Protein 3IHV (pdb70)

B-factor: mean 11.53, std 7.57, range [2.32, 53.52]

Solvent-accessible surface area: 40915 Å² total

CATH classification: 1.25.40.890 (+1 more: 1.25.40.900)

Nearest PDB structures (foldseek):
  3ihv-assembly2_B  TM=1.002E+00  e=3.965E-86  Bacteroides thetaiotaomicron VPI-5482
  3jq1-assembly2_B  TM=8.129E-01  e=2.133E-18  Phocaeicola vulgatus ATCC 8482
  3jq1-assembly1_A  TM=7.916E-01  e=1.476E-18  Phocaeicola vulgatus ATCC 8482
  3otn-assembly1_A  TM=7.606E-01  e=2.813E-18  Parabacteroides distasonis ATCC 8503
  3hdx-assembly1_A  TM=7.611E-01  e=1.293E-12  Bacteroides thetaiotaomicron VPI-5482

Radius of gyration: 31.62 Å; Cα contacts (8 Å, |Δi|>4): 2014; chains: 2; bounding box: 72×89×75 Å

Secondary structure (DSSP, 8-state):
-GGGS-HHHHHT---HHHHHHHHHHHHHGGGS----STTTTGGG-SSSSEEESSSS--GGGTTTTT---TT-HHHHHHHHHHHHHHHHHHHHHHHHHHHGGGS-HHHHHHHHHHHHHHHHHH--HHHHHHHHSS---------S-GGG--PPPHHHHHHHHHHHHHHHHHHPPPTTT--SSS--TTS--HHHHHHHHHHHHHHHHSTTT--TTHHHHHHHHHHHHHHTTS----S-HHHHHHHHHTT---TTTEEEEE----S---SSS---B-TTTTTS--B--BTTTB--B---EEE-HHHHHHHHTSTT-THHHHHEESEEE-SS-EEETT--TT--HHHHHHHHH-TTSSHHHHTT-EE-TT-HHHH--S-----SS-B---EEEEEHHHHHHHHHHHHHHHHTS--HHHHHHHHHHHHHHTT--S--TTTSPPTT--HHHHHHHHHHHHHHHHTTSS-HHHHHHHTT-HHHHHHHHHHHHHHH--SSS----THHHH--TTTTTSPPPPTT----TT--PPTT-/-GGGS-HHHHHT---HHHHHHHHHHHHHGGGS----STTTTGGG-SSSSEEESSSS--GGGTTTTT---TT-HHHHHHHHHHHHHHHHHHHHHHHHHHHGGGS-HHHHHHHHHHHHHHHHHH--HHHHHHHHSSB--------S-GGG--PBPHHHHHHHHHHHHHHHHHHPPPTTT--SSS--TTS--HHHHHHHHHHHHHHHHSTTT--TTHHHHHHHHHHHHHHTTS----S-HHHHHHHHHTT---TTTEEEEE----S---SSS---B-TTTTTS--B--BTTTB--B---EEE-HHHHHHHHTSTT-THHHHHEESEEE-SS-EEETT--TT--HHHHHHHHH-TTSSHHHHTT-EE-TT-HHHH--S-----SS-B---EEEEEHHHHHHHHHHHHHHHHTS--HHHHHHHHHHHHHHTT--S-TTTTSPPTT--HHHHHHHHHHHHHHHHTTSS-HHHHHHHHT-HHHHHHHHHHHHHHH--SSS--S-THHHH--TTTTTSPPPPS-----TT--PPTT-

Organism: Bacteroides thetaiotaomicron (strain ATCC 29148 / DSM 2079 / JCM 5827 / CCUG 10774 / NCTC 10582 / VPI-5482 / E50) (NCBI:txid226186)

Sequence (1058 aa):
GEETRTEVEKKNYNNAEEAKDDVLLGVYRTNTLDAYGYYLSILFNLGTDISQVEGSGNENNFRIIPTNSFPTTQSSEVQQQTWAALYTGIYRANDFLERISSNKKIGSYTTTDKKLATLYIAEARALRGFYFELVRRFGNVVLTSTQSSNQNPATYVVQSAPEKVYEYIEDDDLLYACDILPYATDDQYRESNDYRFSKGAALGLLTKVYATWAGYPVKDESKWEAAAKTARRILVESGKHGLLKDYEQLWKNTCNGTWDPTESLIEIISFYSPTVSGNSDPVGRIGKWNGVKTTAIAGVRGSCAANVKVVHTFVLDWREDVSDIRRDLSIANYQYTDTKKSLWVAGASDTDESAAEKDADPTKAQKNKQNYTPAKWDIQKYVTTNSFINNDKSNVNWYFLRYADVLLLYAEALNEWKHGPDAEAYNAINAVRRRGYGNPSNTSACDLPQGLDETSFREAVVRKERSYELSFEGHRRQDLIRWGIYYKTVQATAKELGYWWEGTGSPNYSVATYTEEGKHELFPIPQRDDLCIQFNQNPKKWGEETRTEVEKKNYNNAEEAKDDVLLGVYRTNTLDAYGYYLSILFNLGTDISQVEGSGNENFRIIPTNSFPTTQSSEVQQQTWAALYTGIYRANDFLERISNKKIGSYTTTDKKLATLYIAEARALRGFYFELVRRFGNVVLTSTQSSNQNPATYVQSAPEKVYEYIEDDDLLYACDILPYATDDQYRESNDYRFSKGAALGLLTKVYATWAGYPVKDESKWEAAAKTARRILVESGKKHGLLKDYEQLWKNTCNGTWDPTESLIEIISFYSPTVSGNSDPVGRIGKWNGVKTTAIAGVRGSCAANVKVVHTFVLDWREDVVSDIRRDLSIANYQYTDTKKSLWVAGASDTDESAAEKDADPTKAQKNKQNYTPAKWDIQKYVTTNSFINNDKSNVNWYFLRYADVLLLYAEALNEWKHGPDAEAYNAINAVRRRGYGNPSSNTSSACDLLPQGLDETSFREAVVRKERSYELSFEGHRRQDLIRWGIYYKTVQATAKELGYWWEGTGSSPNYSVATYTEEGKHELFPIPQRDDLCIQFNQNPKW

InterPro domains:
  IPR011990 Tetratricopeptide-like helical domain superfamily [SSF48452] (19-557)
  IPR012944 RagB/SusD domain [PF07980] (338-557)
  IPR033985 SusD-like, N-terminal [PF14322] (65-228)

Structure (mmCIF, N/CA/C/O backbone):
data_3IHV
#
_entry.id   3IHV
#
_cell.length_a   62.908
_cell.length_b   72.318
_cell.length_c   131.629
_cell.angle_alpha   90.000
_cell.angle_beta   97.310
_cell.angle_gamma   90.000
#
_symmetry.space_group_name_H-M   'P 1 21 1'
#
loop_
_entity.id
_entity.type
_entity.pdbx_description
1 polymer 'SusD homolog'
2 non-polymer 'CHLORIDE ION'
3 non-polymer 'SODIUM ION'
4 non-polymer 1,2-ETHANEDIOL
5 water water
#
loop_
_atom_site.group_PDB
_atom_site.id
_atom_site.type_symbol
_atom_site.label_atom_id
_atom_site.label_alt_id
_atom_site.label_comp_id
_atom_site.label_asym_id
_atom_site.label_entity_id
_atom_site.label_seq_id
_atom_site.pdbx_PDB_ins_code
_atom_site.Cartn_x
_atom_site.Cartn_y
_atom_site.Cartn_z
_atom_site.occupancy
_atom_site.B_iso_or_equiv
_atom_site.auth_seq_id
_atom_site.auth_comp_id
_atom_site.auth_asym_id
_atom_site.auth_atom_id
_atom_site.pdbx_PDB_model_num
ATOM 1 N N . GLY A 1 1 ? 68.668 -8.043 51.501 1.00 36.35 0 GLY A N 1
ATOM 2 C CA . GLY A 1 1 ? 68.517 -6.752 52.246 1.00 36.21 0 GLY A CA 1
ATOM 3 C C . GLY A 1 1 ? 68.906 -6.921 53.705 1.00 36.30 0 GLY A C 1
ATOM 4 O O . GLY A 1 1 ? 69.634 -7.870 54.060 1.00 35.80 0 GLY A O 1
ATOM 5 N N . GLU A 1 2 ? 68.405 -6.017 54.556 1.00 36.35 24 GLU A N 1
ATOM 6 C CA . GLU A 1 2 ? 68.732 -6.023 55.999 1.00 36.45 24 GLU A CA 1
ATOM 7 C C . GLU A 1 2 ? 68.259 -7.278 56.730 1.00 36.52 24 GLU A C 1
ATOM 8 O O . GLU A 1 2 ? 68.784 -7.621 57.796 1.00 35.69 24 GLU A O 1
ATOM 14 N N . GLU A 1 3 ? 67.259 -7.950 56.156 1.00 36.51 25 GLU A N 1
ATOM 15 C CA . GLU A 1 3 ? 66.786 -9.237 56.674 1.00 36.70 25 GLU A CA 1
ATOM 16 C C . GLU A 1 3 ? 67.885 -10.329 56.738 1.00 37.19 25 GLU A C 1
ATOM 17 O O . GLU A 1 3 ? 67.712 -11.303 57.460 1.00 37.64 25 GLU A O 1
ATOM 23 N N . THR A 1 4 ? 68.987 -10.179 55.994 1.00 37.75 26 THR A N 1
ATOM 24 C CA . THR A 1 4 ? 70.087 -11.170 56.017 1.00 38.36 26 THR A CA 1
ATOM 25 C C . THR A 1 4 ? 71.289 -10.749 56.913 1.00 38.63 26 THR A C 1
ATOM 26 O O . THR A 1 4 ? 72.202 -11.557 57.138 1.00 38.96 26 THR A O 1
ATOM 30 N N . ARG A 1 5 ? 71.285 -9.506 57.419 1.00 38.88 27 ARG A N 1
ATOM 31 C CA . ARG A 1 5 ? 72.351 -9.002 58.302 1.00 39.03 27 ARG A CA 1
ATOM 32 C C . ARG A 1 5 ? 72.120 -9.482 59.747 1.00 39.24 27 ARG A C 1
ATOM 33 O O . ARG A 1 5 ? 70.977 -9.692 60.162 1.00 39.45 27 ARG A O 1
ATOM 35 N N . THR A 1 6 ? 73.198 -9.651 60.510 1.00 39.38 28 THR A N 1
ATOM 36 C CA . THR A 1 6 ? 73.096 -10.116 61.897 1.00 39.59 28 THR A CA 1
ATOM 37 C C . THR A 1 6 ? 72.723 -8.961 62.846 1.00 39.99 28 THR A C 1
ATOM 38 O O . THR A 1 6 ? 72.665 -7.785 62.436 1.00 40.08 28 THR A O 1
ATOM 42 N N . GLU A 1 7 ? 72.458 -9.317 64.107 1.00 40.14 29 GLU A N 1
ATOM 43 C CA . GLU A 1 7 ? 72.151 -8.349 65.161 1.00 40.10 29 GLU A CA 1
ATOM 44 C C . GLU A 1 7 ? 73.349 -7.409 65.371 1.00 39.88 29 GLU A C 1
ATOM 45 O O . GLU A 1 7 ? 73.168 -6.189 65.503 1.00 40.06 29 GLU A O 1
ATOM 47 N N . VAL A 1 8 ? 74.560 -7.978 65.375 1.00 39.53 30 VAL A N 1
ATOM 48 C CA . VAL A 1 8 ? 75.803 -7.209 65.571 1.00 39.28 30 VAL A CA 1
ATOM 49 C C . VAL A 1 8 ? 76.069 -6.220 64.422 1.00 39.04 30 VAL A C 1
ATOM 50 O O . VAL A 1 8 ? 76.413 -5.058 64.664 1.00 39.25 30 VAL A O 1
ATOM 54 N N . GLU A 1 9 ? 75.911 -6.689 63.186 1.00 38.47 31 GLU A N 1
ATOM 55 C CA . GLU A 1 9 ? 76.095 -5.855 61.985 1.00 38.25 31 GLU A CA 1
ATOM 56 C C . GLU A 1 9 ? 75.157 -4.639 61.988 1.00 37.20 31 GLU A C 1
ATOM 57 O O . GLU A 1 9 ? 75.582 -3.520 61.692 1.00 36.73 31 GLU A O 1
ATOM 63 N N . LYS A 1 10 ? 73.887 -4.874 62.323 1.00 36.22 32 LYS A N 1
ATOM 64 C CA . LYS A 1 10 ? 72.882 -3.803 62.385 1.00 35.53 32 LYS A CA 1
ATOM 65 C C . LYS A 1 10 ? 73.129 -2.763 63.491 1.00 34.91 32 LYS A C 1
ATOM 66 O O . LYS A 1 10 ? 72.906 -1.558 63.279 1.00 34.49 32 LYS A O 1
ATOM 72 N N . LYS A 1 11 ? 73.573 -3.224 64.667 1.00 33.89 33 LYS A N 1
ATOM 73 C CA . LYS A 1 11 ? 73.866 -2.324 65.798 1.00 32.92 33 LYS A CA 1
ATOM 74 C C . LYS A 1 11 ? 75.086 -1.418 65.523 1.00 32.20 33 LYS A C 1
ATOM 75 O O . LYS A 1 11 ? 75.235 -0.363 66.165 1.00 32.63 33 LYS A O 1
ATOM 77 N N . ASN A 1 12 ? 75.940 -1.830 64.575 1.00 30.50 34 ASN A N 1
ATOM 78 C CA . ASN A 1 12 ? 77.132 -1.075 64.174 1.00 29.45 34 ASN A CA 1
ATOM 79 C C . ASN A 1 12 ? 76.876 -0.077 63.037 1.00 27.39 34 ASN A C 1
ATOM 80 O O . ASN A 1 12 ? 77.823 0.519 62.546 1.00 27.57 34 ASN A O 1
ATOM 85 N N . TYR A 1 13 ? 75.618 0.128 62.627 1.00 24.92 35 TYR A N 1
ATOM 86 C CA . TYR A 1 13 ? 75.320 0.985 61.498 1.00 22.59 35 TYR A CA 1
ATOM 87 C C . TYR A 1 13 ? 74.258 2.026 61.928 1.00 20.42 35 TYR A C 1
ATOM 88 O O . TYR A 1 13 ? 73.836 2.068 63.097 1.00 20.48 35 TYR A O 1
ATOM 105 N N . ASN A 1 15 ? 74.597 5.246 62.348 1.00 13.70 37 ASN A N 1
ATOM 106 C CA . ASN A 1 15 ? 75.163 6.159 63.344 1.00 13.29 37 ASN A CA 1
ATOM 107 C C . ASN A 1 15 ? 74.942 7.635 63.037 1.00 11.95 37 ASN A C 1
ATOM 108 O O . ASN A 1 15 ? 75.266 8.506 63.870 1.00 11.64 37 ASN A O 1
ATOM 113 N N . ASN A 1 16 ? 74.441 7.918 61.839 1.00 10.04 38 ASN A N 1
ATOM 114 C CA . ASN A 1 16 ? 74.095 9.269 61.440 1.00 9.92 38 ASN A CA 1
ATOM 115 C C . ASN A 1 16 ? 73.022 9.188 60.363 1.00 8.65 38 ASN A C 1
ATOM 116 O O . ASN A 1 16 ? 72.648 8.096 59.945 1.00 8.60 38 ASN A O 1
ATOM 121 N N . ALA A 1 17 ? 72.517 10.336 59.926 1.00 8.38 39 ALA A N 1
ATOM 122 C CA . ALA A 1 17 ? 71.443 10.345 58.932 1.00 9.02 39 ALA A CA 1
ATOM 123 C C . ALA A 1 17 ? 71.876 9.756 57.593 1.00 8.90 39 ALA A C 1
ATOM 124 O O . ALA A 1 17 ? 71.075 9.126 56.896 1.00 9.35 39 ALA A O 1
ATOM 126 N N . GLU A 1 18 ? 73.125 9.972 57.207 1.00 9.49 40 GLU A N 1
ATOM 127 C CA . GLU A 1 18 ? 73.604 9.426 55.921 1.00 11.37 40 GLU A CA 1
ATOM 128 C C . GLU A 1 18 ? 73.557 7.880 55.929 1.00 10.50 40 GLU A C 1
ATOM 129 O O . GLU A 1 18 ? 73.120 7.272 54.965 1.00 10.57 40 GLU A O 1
ATOM 135 N N . GLU A 1 19 ? 73.962 7.266 57.036 1.00 10.79 41 GLU A N 1
ATOM 136 C CA . GLU A 1 19 ? 73.894 5.806 57.175 1.00 10.70 41 GLU A CA 1
ATOM 137 C C . GLU A 1 19 ? 72.454 5.343 57.233 1.00 9.90 41 GLU A C 1
ATOM 138 O O . GLU A 1 19 ? 72.108 4.321 56.639 1.00 9.95 41 GLU A O 1
ATOM 144 N N . ALA A 1 20 ? 71.604 6.098 57.929 1.00 9.42 42 ALA A N 1
ATOM 145 C CA . ALA A 1 20 ? 70.189 5.765 58.019 1.00 8.89 42 ALA A CA 1
ATOM 146 C C . ALA A 1 20 ? 69.560 5.796 56.631 1.00 9.01 42 ALA A C 1
ATOM 147 O O . ALA A 1 20 ? 68.706 4.947 56.295 1.00 9.79 42 ALA A O 1
ATOM 149 N N . LYS A 1 21 ? 69.969 6.788 55.833 1.00 8.56 43 LYS A N 1
ATOM 150 C CA . LYS A 1 21 ? 69.439 6.969 54.506 1.00 8.85 43 LYS A CA 1
ATOM 151 C C . LYS A 1 21 ? 69.708 5.710 53.666 1.00 8.33 43 LYS A C 1
ATOM 152 O O . LYS A 1 21 ? 68.846 5.252 52.936 1.00 7.12 43 LYS A O 1
ATOM 158 N N . ASP A 1 22 ? 70.918 5.190 53.760 1.00 9.40 44 ASP A N 1
ATOM 159 C CA A ASP A 1 22 ? 71.314 3.984 53.017 0.50 10.14 44 ASP A CA 1
ATOM 160 C CA B ASP A 1 22 ? 71.264 3.988 52.993 0.50 10.22 44 ASP A CA 1
ATOM 161 C C . ASP A 1 22 ? 70.348 2.829 53.324 1.00 9.64 44 ASP A C 1
ATOM 162 O O . ASP A 1 22 ? 69.894 2.115 52.409 1.00 10.53 44 ASP A O 1
ATOM 171 N N . VAL A 1 23 ? 70.012 2.649 54.608 1.00 8.26 45 VAL A N 1
ATOM 172 C CA . VAL A 1 23 ? 69.092 1.555 55.026 1.00 7.56 45 VAL A CA 1
ATOM 173 C C . VAL A 1 23 ? 67.679 1.842 54.523 1.00 7.62 45 VAL A C 1
ATOM 174 O O . VAL A 1 23 ? 66.970 0.949 54.028 1.00 8.54 45 VAL A O 1
ATOM 178 N N . LEU A 1 24 ? 67.267 3.109 54.577 1.00 7.27 46 LEU A N 1
ATOM 179 C CA . LEU A 1 24 ? 65.952 3.504 54.045 1.00 5.70 46 LEU A CA 1
ATOM 180 C C . LEU A 1 24 ? 65.812 3.190 52.561 1.00 6.18 46 LEU A C 1
ATOM 181 O O . LEU A 1 24 ? 64.794 2.705 52.106 1.00 7.70 46 LEU A O 1
ATOM 186 N N . LEU A 1 25 ? 66.846 3.473 51.788 1.00 7.06 47 LEU A N 1
ATOM 187 C CA . LEU A 1 25 ? 66.825 3.181 50.374 1.00 6.70 47 LEU A CA 1
ATOM 188 C C . LEU A 1 25 ? 66.654 1.677 50.114 1.00 6.65 47 LEU A C 1
ATOM 189 O O . LEU A 1 25 ? 66.089 1.301 49.095 1.00 6.50 47 LEU A O 1
ATOM 194 N N . GLY A 1 26 ? 67.111 0.834 51.036 1.00 7.52 48 GLY A N 1
ATOM 195 C CA . GLY A 1 26 ? 66.880 -0.602 50.933 1.00 7.45 48 GLY A CA 1
ATOM 196 C C . GLY A 1 26 ? 65.409 -0.994 51.088 1.00 7.82 48 GLY A C 1
ATOM 197 O O . GLY A 1 26 ? 64.950 -2.021 50.534 1.00 7.65 48 GLY A O 1
ATOM 198 N N . VAL A 1 27 ? 64.644 -0.202 51.849 1.00 7.37 49 VAL A N 1
ATOM 199 C CA . VAL A 1 27 ? 63.217 -0.426 51.957 1.00 7.54 49 VAL A CA 1
ATOM 200 C C . VAL A 1 27 ? 62.574 -0.106 50.597 1.00 7.63 49 VAL A C 1
ATOM 201 O O . VAL A 1 27 ? 61.758 -0.882 50.069 1.00 8.14 49 VAL A O 1
ATOM 205 N N . TYR A 1 28 ? 62.916 1.052 50.045 1.00 7.53 50 TYR A N 1
ATOM 206 C CA . TYR A 1 28 ? 62.453 1.399 48.718 1.00 7.17 50 TYR A CA 1
ATOM 207 C C . TYR A 1 28 ? 62.798 0.369 47.649 1.00 6.87 50 TYR A C 1
ATOM 208 O O . TYR A 1 28 ? 61.992 0.132 46.748 1.00 6.75 50 TYR A O 1
ATOM 217 N N . ARG A 1 29 ? 63.993 -0.209 47.721 1.00 8.58 51 ARG A N 1
ATOM 218 C CA . ARG A 1 29 ? 64.448 -1.135 46.686 1.00 8.98 51 ARG A CA 1
ATOM 219 C C . ARG A 1 29 ? 63.479 -2.304 46.557 1.00 8.73 51 ARG A C 1
ATOM 220 O O . ARG A 1 29 ? 63.392 -2.901 45.498 1.00 9.40 51 ARG A O 1
ATOM 228 N N . THR A 1 30 ? 62.717 -2.616 47.613 1.00 8.04 52 THR A N 1
ATOM 229 C CA . THR A 1 30 ? 61.736 -3.709 47.539 1.00 7.06 52 THR A CA 1
ATOM 230 C C . THR A 1 30 ? 60.822 -3.523 46.317 1.00 7.25 52 THR A C 1
ATOM 231 O O . THR A 1 30 ? 60.490 -4.492 45.588 1.00 7.60 52 THR A O 1
ATOM 235 N N . ASN A 1 31 ? 60.451 -2.267 46.061 1.00 7.30 53 ASN A N 1
ATOM 236 C CA . ASN A 1 31 ? 59.543 -1.945 44.980 1.00 7.58 53 ASN A CA 1
ATOM 237 C C . ASN A 1 31 ? 59.972 -2.370 43.591 1.00 6.41 53 ASN A C 1
ATOM 238 O O . ASN A 1 31 ? 59.088 -2.538 42.755 1.00 7.54 53 ASN A O 1
ATOM 243 N N . THR A 1 32 ? 61.274 -2.507 43.355 1.00 6.93 54 THR A N 1
ATOM 244 C CA . THR A 1 32 ? 61.802 -2.828 42.020 1.00 7.56 54 THR A CA 1
ATOM 245 C C . THR A 1 32 ? 61.814 -4.317 41.725 1.00 7.73 54 THR A C 1
ATOM 246 O O . THR A 1 32 ? 62.166 -4.713 40.623 1.00 8.61 54 THR A O 1
ATOM 250 N N . LEU A 1 33 ? 61.494 -5.136 42.719 1.00 9.00 55 LEU A N 1
ATOM 251 C CA . LEU A 1 33 ? 61.399 -6.582 42.500 1.00 9.06 55 LEU A CA 1
ATOM 252 C C . LEU A 1 33 ? 60.364 -6.937 41.427 1.00 8.42 55 LEU A C 1
ATOM 253 O O . LEU A 1 33 ? 59.315 -6.318 41.303 1.00 8.57 55 LEU A O 1
ATOM 258 N N . ASP A 1 34 ? 60.662 -8.020 40.718 1.00 8.15 56 ASP A N 1
ATOM 259 C CA . ASP A 1 34 ? 59.784 -8.549 39.705 1.00 8.73 56 ASP A CA 1
ATOM 260 C C . ASP A 1 34 ? 58.415 -8.853 40.336 1.00 8.84 56 ASP A C 1
ATOM 261 O O . ASP A 1 34 ? 57.373 -8.549 39.765 1.00 8.76 56 ASP A O 1
ATOM 266 N N . ALA A 1 35 ? 58.426 -9.402 41.555 1.00 7.87 57 ALA A N 1
ATOM 267 C CA . ALA A 1 35 ? 57.206 -9.735 42.274 1.00 8.06 57 ALA A CA 1
ATOM 268 C C . ALA A 1 35 ? 56.461 -8.537 42.854 1.00 7.64 57 ALA A C 1
ATOM 269 O O . ALA A 1 35 ? 55.361 -8.671 43.396 1.00 9.35 57 ALA A O 1
ATOM 279 N N . TYR A 1 37 ? 56.777 -4.108 41.689 1.00 8.49 59 TYR A N 1
ATOM 280 C CA . TYR A 1 37 ? 56.360 -3.299 40.531 1.00 8.23 59 TYR A CA 1
ATOM 281 C C . TYR A 1 37 ? 57.122 -3.565 39.243 1.00 8.32 59 TYR A C 1
ATOM 282 O O . TYR A 1 37 ? 56.798 -2.976 38.215 1.00 7.92 59 TYR A O 1
ATOM 291 N N . GLY A 1 38 ? 58.145 -4.427 39.277 1.00 7.76 60 GLY A N 1
ATOM 292 C CA . GLY A 1 38 ? 58.831 -4.758 38.050 1.00 7.51 60 GLY A CA 1
ATOM 293 C C . GLY A 1 38 ? 57.916 -5.521 37.087 1.00 8.19 60 GLY A C 1
ATOM 294 O O . GLY A 1 38 ? 58.103 -5.436 35.863 1.00 7.07 60 GLY A O 1
ATOM 295 N N . TYR A 1 39 ? 56.908 -6.222 37.634 1.00 7.33 61 TYR A N 1
ATOM 296 C CA . TYR A 1 39 ? 56.023 -7.077 36.824 1.00 7.27 61 TYR A CA 1
ATOM 297 C C . TYR A 1 39 ? 54.719 -7.469 37.473 1.00 7.58 61 TYR A C 1
ATOM 298 O O . TYR A 1 39 ? 53.651 -7.180 36.930 1.00 7.89 61 TYR A O 1
ATOM 307 N N . TYR A 1 40 ? 54.728 -8.103 38.647 1.00 8.06 62 TYR A N 1
ATOM 308 C CA . TYR A 1 40 ? 53.452 -8.623 39.136 1.00 7.96 62 TYR A CA 1
ATOM 309 C C . TYR A 1 40 ? 52.440 -7.571 39.588 1.00 7.85 62 TYR A C 1
ATOM 310 O O . TYR A 1 40 ? 51.275 -7.591 39.179 1.00 8.96 62 TYR A O 1
ATOM 319 N N . LEU A 1 41 ? 52.851 -6.672 40.464 1.00 7.35 63 LEU A N 1
ATOM 320 C CA . LEU A 1 41 ? 51.942 -5.646 40.964 1.00 7.48 63 LEU A CA 1
ATOM 321 C C . LEU A 1 41 ? 51.685 -4.512 39.973 1.00 8.08 63 LEU A C 1
ATOM 322 O O . LEU A 1 41 ? 50.736 -3.746 40.173 1.00 8.41 63 LEU A O 1
ATOM 327 N N . SER A 1 42 ? 52.586 -4.349 38.997 1.00 7.26 64 SER A N 1
ATOM 328 C CA . SER A 1 42 ? 52.402 -3.327 37.973 1.00 7.61 64 SER A CA 1
ATOM 329 C C . SER A 1 42 ? 51.534 -3.859 36.847 1.00 7.68 64 SER A C 1
ATOM 330 O O . SER A 1 42 ? 50.507 -3.237 36.471 1.00 8.90 64 SER A O 1
ATOM 333 N N . ILE A 1 43 ? 51.883 -5.039 36.355 1.00 6.01 65 ILE A N 1
ATOM 334 C CA . ILE A 1 43 ? 51.244 -5.538 35.138 1.00 7.07 65 ILE A CA 1
ATOM 335 C C . ILE A 1 43 ? 50.396 -6.789 35.288 1.00 7.27 65 ILE A C 1
ATOM 336 O O . ILE A 1 43 ? 49.207 -6.756 35.025 1.00 8.17 65 ILE A O 1
ATOM 341 N N . LEU A 1 44 ? 51.004 -7.852 35.780 1.00 6.48 66 LEU A N 1
ATOM 342 C CA . LEU A 1 44 ? 50.412 -9.183 35.680 1.00 7.40 66 LEU A CA 1
ATOM 343 C C . LEU A 1 44 ? 49.138 -9.384 36.461 1.00 7.46 66 LEU A C 1
ATOM 344 O O . LEU A 1 44 ? 48.234 -10.041 35.967 1.00 9.25 66 LEU A O 1
ATOM 349 N N . PHE A 1 45 ? 49.061 -8.822 37.657 1.00 8.35 67 PHE A N 1
ATOM 350 C CA . PHE A 1 45 ? 47.904 -9.054 38.516 1.00 7.97 67 PHE A CA 1
ATOM 351 C C . PHE A 1 45 ? 46.763 -8.086 38.255 1.00 9.11 67 PHE A C 1
ATOM 352 O O . PHE A 1 45 ? 45.759 -8.138 38.979 1.00 8.42 67 PHE A O 1
ATOM 360 N N . ASN A 1 46 ? 46.883 -7.242 37.233 1.00 8.67 68 ASN A N 1
ATOM 361 C CA . ASN A 1 46 ? 45.911 -6.189 36.971 1.00 9.04 68 ASN A CA 1
ATOM 362 C C . ASN A 1 46 ? 45.167 -6.373 35.663 1.00 9.00 68 ASN A C 1
ATOM 363 O O . ASN A 1 46 ? 44.531 -5.444 35.189 1.00 10.66 68 ASN A O 1
ATOM 368 N N . LEU A 1 47 ? 45.283 -7.550 35.082 1.00 8.29 69 LEU A N 1
ATOM 369 C CA . LEU A 1 47 ? 44.633 -7.831 33.817 1.00 8.46 69 LEU A CA 1
ATOM 370 C C . LEU A 1 47 ? 43.279 -8.476 33.975 1.00 8.70 69 LEU A C 1
ATOM 371 O O . LEU A 1 47 ? 42.892 -8.957 35.058 1.00 10.90 69 LEU A O 1
ATOM 376 N N . GLY A 1 48 ? 42.516 -8.474 32.890 1.00 9.15 70 GLY A N 1
ATOM 377 C CA . GLY A 1 48 ? 41.223 -9.165 32.876 1.00 8.25 70 GLY A CA 1
ATOM 378 C C . GLY A 1 48 ? 40.080 -8.313 33.328 1.00 8.59 70 GLY A C 1
ATOM 379 O O . GLY A 1 48 ? 39.366 -8.638 34.293 1.00 7.50 70 GLY A O 1
ATOM 380 N N . THR A 1 49 ? 39.894 -7.207 32.619 1.00 7.45 71 THR A N 1
ATOM 381 C CA . THR A 1 49 ? 38.847 -6.237 32.941 1.00 7.12 71 THR A CA 1
ATOM 382 C C . THR A 1 49 ? 38.099 -5.820 31.666 1.00 6.67 71 THR A C 1
ATOM 383 O O . THR A 1 49 ? 38.128 -6.530 30.644 1.00 6.07 71 THR A O 1
ATOM 387 N N . ASP A 1 50 ? 37.384 -4.685 31.737 1.00 6.81 72 ASP A N 1
ATOM 388 C CA . ASP A 1 50 ? 36.745 -4.118 30.568 1.00 6.57 72 ASP A CA 1
ATOM 389 C C . ASP A 1 50 ? 37.701 -3.402 29.628 1.00 6.99 72 ASP A C 1
ATOM 390 O O . ASP A 1 50 ? 37.307 -3.081 28.508 1.00 7.17 72 ASP A O 1
ATOM 395 N N . ILE A 1 51 ? 38.930 -3.145 30.066 1.00 7.33 73 ILE A N 1
ATOM 396 C CA . ILE A 1 51 ? 39.882 -2.425 29.234 1.00 7.29 73 ILE A CA 1
ATOM 397 C C . ILE A 1 51 ? 41.070 -3.230 28.753 1.00 7.83 73 ILE A C 1
ATOM 398 O O . ILE A 1 51 ? 41.599 -2.913 27.702 1.00 6.43 73 ILE A O 1
ATOM 403 N N . SER A 1 52 ? 41.486 -4.280 29.495 1.00 7.77 74 SER A N 1
ATOM 404 C CA . SER A 1 52 ? 42.627 -5.035 29.074 1.00 7.93 74 SER A CA 1
ATOM 405 C C . SER A 1 52 ? 42.559 -6.488 29.485 1.00 6.91 74 SER A C 1
ATOM 406 O O . SER A 1 52 ? 41.830 -6.872 30.427 1.00 6.99 74 SER A O 1
ATOM 409 N N . GLN A 1 53 ? 43.361 -7.275 28.777 1.00 7.81 75 GLN A N 1
ATOM 410 C CA . GLN A 1 53 ? 43.455 -8.702 29.027 1.00 6.73 75 GLN A CA 1
ATOM 411 C C . GLN A 1 53 ? 44.780 -9.198 28.512 1.00 6.43 75 GLN A C 1
ATOM 412 O O . GLN A 1 53 ? 45.470 -8.532 27.701 1.00 6.59 75 GLN A O 1
ATOM 418 N N . VAL A 1 54 ? 45.128 -10.402 28.931 1.00 6.66 76 VAL A N 1
ATOM 419 C CA . VAL A 1 54 ? 46.344 -11.009 28.431 1.00 6.84 76 VAL A CA 1
ATOM 420 C C . VAL A 1 54 ? 46.139 -11.477 26.965 1.00 6.95 76 VAL A C 1
ATOM 421 O O . VAL A 1 54 ? 45.033 -11.783 26.556 1.00 6.70 76 VAL A O 1
ATOM 425 N N . GLU A 1 55 ? 47.225 -11.518 26.197 1.00 8.32 77 GLU A N 1
ATOM 426 C CA . GLU A 1 55 ? 47.224 -11.989 24.826 1.00 9.10 77 GLU A CA 1
ATOM 427 C C . GLU A 1 55 ? 46.728 -13.439 24.718 1.00 10.63 77 GLU A C 1
ATOM 428 O O . GLU A 1 55 ? 46.907 -14.235 25.638 1.00 10.89 77 GLU A O 1
ATOM 434 N N . GLY A 1 56 ? 46.150 -13.748 23.567 1.00 11.89 78 GLY A N 1
ATOM 435 C CA . GLY A 1 56 ? 45.767 -15.135 23.227 1.00 12.82 78 GLY A CA 1
ATOM 436 C C . GLY A 1 56 ? 44.304 -15.458 23.451 1.00 13.91 78 GLY A C 1
ATOM 437 O O . GLY A 1 56 ? 43.541 -14.639 23.957 1.00 14.48 78 GLY A O 1
ATOM 438 N N . SER A 1 57 ? 43.906 -16.669 23.071 1.00 14.99 79 SER A N 1
ATOM 439 C CA . SER A 1 57 ? 42.498 -17.045 23.218 1.00 16.33 79 SER A CA 1
ATOM 440 C C . SER A 1 57 ? 42.201 -17.892 24.433 1.00 16.81 79 SER A C 1
ATOM 441 O O . SER A 1 57 ? 41.001 -18.050 24.782 1.00 18.89 79 SER A O 1
ATOM 444 N N . GLY A 1 58 ? 43.251 -18.454 25.044 1.00 15.46 80 GLY A N 1
ATOM 445 C CA . GLY A 1 58 ? 43.133 -19.380 26.146 1.00 15.87 80 GLY A CA 1
ATOM 446 C C . GLY A 1 58 ? 43.872 -18.981 27.430 1.00 15.65 80 GLY A C 1
ATOM 447 O O . GLY A 1 58 ? 44.183 -17.807 27.632 1.00 15.79 80 GLY A O 1
ATOM 448 N N . ASN A 1 59 ? 44.151 -19.965 28.269 1.00 15.87 81 ASN A N 1
ATOM 449 C CA . ASN A 1 59 ? 44.730 -19.715 29.610 1.00 15.94 81 ASN A CA 1
ATOM 450 C C . ASN A 1 59 ? 46.072 -20.366 29.864 1.00 15.72 81 ASN A C 1
ATOM 451 O O . ASN A 1 59 ? 46.501 -20.490 31.011 1.00 15.64 81 ASN A O 1
ATOM 456 N N . GLU A 1 60 ? 46.762 -20.729 28.793 1.00 15.11 82 GLU A N 1
ATOM 457 C CA . GLU A 1 60 ? 47.993 -21.446 28.903 1.00 14.91 82 GLU A CA 1
ATOM 458 C C . GLU A 1 60 ? 49.171 -20.588 29.321 1.00 13.79 82 GLU A C 1
ATOM 459 O O . GLU A 1 60 ? 49.190 -19.383 29.090 1.00 11.97 82 GLU A O 1
ATOM 465 N N . ASN A 1 61 ? 50.166 -21.225 29.937 1.00 12.75 83 ASN A N 1
ATOM 466 C CA A ASN A 1 61 ? 51.430 -20.565 30.294 0.50 12.03 83 ASN A CA 1
ATOM 467 C CA B ASN A 1 61 ? 51.400 -20.550 30.247 0.50 12.36 83 ASN A CA 1
ATOM 468 C C . ASN A 1 61 ? 51.176 -19.289 31.116 1.00 12.11 83 ASN A C 1
ATOM 469 O O . ASN A 1 61 ? 50.453 -19.340 32.131 1.00 11.69 83 ASN A O 1
ATOM 478 N N . PHE A 1 62 ? 51.763 -18.147 30.735 1.00 10.87 84 PHE A N 1
ATOM 479 C CA . PHE A 1 62 ? 51.615 -16.895 31.454 1.00 10.56 84 PHE A CA 1
ATOM 480 C C . PHE A 1 62 ? 50.182 -16.360 31.493 1.00 9.44 84 PHE A C 1
ATOM 481 O O . PHE A 1 62 ? 49.918 -15.395 32.194 1.00 9.39 84 PHE A O 1
ATOM 489 N N . ARG A 1 63 ? 49.257 -16.992 30.769 1.00 8.42 85 ARG A N 1
ATOM 490 C CA . ARG A 1 63 ? 47.893 -16.516 30.746 1.00 8.21 85 ARG A CA 1
ATOM 491 C C . ARG A 1 63 ? 47.083 -16.972 31.943 1.00 7.57 85 ARG A C 1
ATOM 492 O O . ARG A 1 63 ? 45.958 -16.498 32.152 1.00 6.34 85 ARG A O 1
ATOM 500 N N . ILE A 1 64 ? 47.658 -17.831 32.781 1.00 7.34 86 ILE A N 1
ATOM 501 C CA . ILE A 1 64 ? 46.850 -18.441 33.846 1.00 7.17 86 ILE A CA 1
ATOM 502 C C . ILE A 1 64 ? 46.340 -17.458 34.901 1.00 7.39 86 ILE A C 1
ATOM 503 O O . ILE A 1 64 ? 45.168 -17.540 35.311 1.00 7.06 86 ILE A O 1
ATOM 508 N N . ILE A 1 65 ? 47.172 -16.501 35.320 1.00 6.09 87 ILE A N 1
ATOM 509 C CA . ILE A 1 65 ? 46.736 -15.515 36.301 1.00 7.49 87 ILE A CA 1
ATOM 510 C C . ILE A 1 65 ? 45.765 -14.498 35.711 1.00 7.08 87 ILE A C 1
ATOM 511 O O . ILE A 1 65 ? 44.690 -14.292 36.273 1.00 7.43 87 ILE A O 1
ATOM 516 N N . PRO A 1 66 ? 46.119 -13.881 34.561 1.00 6.97 88 PRO A N 1
ATOM 517 C CA . PRO A 1 66 ? 45.197 -12.904 33.972 1.00 6.43 88 PRO A CA 1
ATOM 518 C C . PRO A 1 66 ? 43.837 -13.439 33.557 1.00 7.04 88 PRO A C 1
ATOM 519 O O . PRO A 1 66 ? 42.914 -12.651 33.388 1.00 7.44 88 PRO A O 1
ATOM 523 N N . THR A 1 67 ? 43.700 -14.756 33.384 1.00 6.72 89 THR A N 1
ATOM 524 C CA . THR A 1 67 ? 42.412 -15.354 33.044 1.00 6.64 89 THR A CA 1
ATOM 525 C C . THR A 1 67 ? 41.670 -15.880 34.263 1.00 6.80 89 THR A C 1
ATOM 526 O O . THR A 1 67 ? 40.605 -16.490 34.121 1.00 6.79 89 THR A O 1
ATOM 530 N N . ASN A 1 68 ? 42.219 -15.693 35.471 1.00 6.67 90 ASN A N 1
ATOM 531 C CA . ASN A 1 68 ? 41.572 -16.161 36.683 1.00 6.33 90 ASN A CA 1
ATOM 532 C C . ASN A 1 68 ? 41.325 -17.657 36.725 1.00 6.96 90 ASN A C 1
ATOM 533 O O . ASN A 1 68 ? 40.298 -18.104 37.196 1.00 6.03 90 ASN A O 1
ATOM 538 N N . SER A 1 69 ? 42.314 -18.416 36.289 1.00 6.55 91 SER A N 1
ATOM 539 C CA . SER A 1 69 ? 42.191 -19.868 36.198 1.00 5.99 91 SER A CA 1
ATOM 540 C C . SER A 1 69 ? 43.287 -20.585 36.974 1.00 6.16 91 SER A C 1
ATOM 541 O O . SER A 1 69 ? 43.556 -21.773 36.737 1.00 6.70 91 SER A O 1
ATOM 544 N N . PHE A 1 70 ? 43.860 -19.868 37.936 1.00 6.77 92 PHE A N 1
ATOM 545 C CA . PHE A 1 70 ? 44.990 -20.328 38.743 1.00 7.15 92 PHE A CA 1
ATOM 546 C C . PHE A 1 70 ? 44.599 -20.912 40.106 1.00 8.01 92 PHE A C 1
ATOM 547 O O . PHE A 1 70 ? 43.534 -20.568 40.651 1.00 7.62 92 PHE A O 1
ATOM 555 N N . PRO A 1 71 ? 45.434 -21.825 40.625 1.00 7.36 93 PRO A N 1
ATOM 556 C CA . PRO A 1 71 ? 45.196 -22.489 41.914 1.00 7.83 93 PRO A CA 1
ATOM 557 C C . PRO A 1 71 ? 45.845 -21.738 43.083 1.00 7.03 93 PRO A C 1
ATOM 558 O O . PRO A 1 71 ? 46.611 -20.811 42.877 1.00 6.74 93 PRO A O 1
ATOM 562 N N . THR A 1 72 ? 45.535 -22.166 44.303 1.00 7.08 94 THR A N 1
ATOM 563 C CA . THR A 1 72 ? 46.079 -21.554 45.509 1.00 6.62 94 THR A CA 1
ATOM 564 C C . THR A 1 72 ? 47.609 -21.678 45.621 1.00 6.56 94 THR A C 1
ATOM 565 O O . THR A 1 72 ? 48.220 -20.958 46.376 1.00 6.09 94 THR A O 1
ATOM 569 N N . THR A 1 73 ? 48.191 -22.607 44.868 1.00 6.38 95 THR A N 1
ATOM 570 C CA . THR A 1 73 ? 49.604 -22.892 44.823 1.00 6.70 95 THR A CA 1
ATOM 571 C C . THR A 1 73 ? 50.387 -22.071 43.789 1.00 7.51 95 THR A C 1
ATOM 572 O O . THR A 1 73 ? 51.586 -22.266 43.645 1.00 6.39 95 THR A O 1
ATOM 576 N N . GLN A 1 74 ? 49.714 -21.197 43.052 1.00 6.74 96 GLN A N 1
ATOM 577 C CA . GLN A 1 74 ? 50.348 -20.418 41.978 1.00 7.48 96 GLN A CA 1
ATOM 578 C C . GLN A 1 74 ? 51.541 -19.674 42.562 1.00 8.03 96 GLN A C 1
ATOM 579 O O . GLN A 1 74 ? 51.398 -18.885 43.502 1.00 8.66 96 GLN A O 1
ATOM 585 N N . SER A 1 75 ? 52.714 -19.936 41.979 1.00 8.67 97 SER A N 1
ATOM 586 C CA A SER A 1 75 ? 53.982 -19.427 42.496 0.50 8.29 97 SER A CA 1
ATOM 587 C CA B SER A 1 75 ? 53.981 -19.431 42.499 0.50 8.11 97 SER A CA 1
ATOM 588 C C . SER A 1 75 ? 54.061 -17.914 42.610 1.00 7.65 97 SER A C 1
ATOM 589 O O . SER A 1 75 ? 54.543 -17.385 43.611 1.00 7.11 97 SER A O 1
ATOM 594 N N . GLU A 1 76 ? 53.594 -17.229 41.583 1.00 8.14 98 GLU A N 1
ATOM 595 C CA . GLU A 1 76 ? 53.686 -15.780 41.551 1.00 7.86 98 GLU A CA 1
ATOM 596 C C . GLU A 1 76 ? 52.958 -15.114 42.709 1.00 8.11 98 GLU A C 1
ATOM 597 O O . GLU A 1 76 ? 53.430 -14.102 43.238 1.00 7.11 98 GLU A O 1
ATOM 603 N N . VAL A 1 77 ? 51.823 -15.698 43.097 1.00 7.35 99 VAL A N 1
ATOM 604 C CA . VAL A 1 77 ? 51.024 -15.202 44.185 1.00 8.46 99 VAL A CA 1
ATOM 605 C C . VAL A 1 77 ? 51.823 -15.305 45.484 1.00 7.60 99 VAL A C 1
ATOM 606 O O . VAL A 1 77 ? 51.922 -14.330 46.235 1.00 8.39 99 VAL A O 1
ATOM 610 N N . GLN A 1 78 ? 52.410 -16.478 45.736 1.00 8.24 100 GLN A N 1
ATOM 611 C CA A GLN A 1 78 ? 53.253 -16.646 46.915 0.50 7.93 100 GLN A CA 1
ATOM 612 C CA B GLN A 1 78 ? 53.279 -16.696 46.888 0.50 7.97 100 GLN A CA 1
ATOM 613 C C . GLN A 1 78 ? 54.438 -15.672 46.885 1.00 7.98 100 GLN A C 1
ATOM 614 O O . GLN A 1 78 ? 54.821 -15.113 47.932 1.00 8.16 100 GLN A O 1
ATOM 625 N N . GLN A 1 79 ? 55.023 -15.441 45.725 1.00 6.88 101 GLN A N 1
ATOM 626 C CA . GLN A 1 79 ? 56.173 -14.547 45.650 1.00 7.50 101 GLN A CA 1
ATOM 627 C C . GLN A 1 79 ? 55.843 -13.095 46.022 1.00 7.03 101 GLN A C 1
ATOM 628 O O . GLN A 1 79 ? 56.637 -12.416 46.677 1.00 6.68 101 GLN A O 1
ATOM 634 N N . THR A 1 80 ? 54.665 -12.625 45.602 1.00 6.74 102 THR A N 1
ATOM 635 C CA . THR A 1 80 ? 54.245 -11.268 45.938 1.00 7.34 102 THR A CA 1
ATOM 636 C C . THR A 1 80 ? 53.919 -11.163 47.428 1.00 7.52 102 THR A C 1
ATOM 637 O O . THR A 1 80 ? 54.325 -10.195 48.087 1.00 5.98 102 THR A O 1
ATOM 641 N N . TRP A 1 81 ? 53.229 -12.175 47.961 1.00 8.12 103 TRP A N 1
ATOM 642 C CA . TRP A 1 81 ? 52.932 -12.203 49.389 1.00 8.41 103 TRP A CA 1
ATOM 643 C C . TRP A 1 81 ? 54.252 -12.081 50.163 1.00 7.72 103 TRP A C 1
ATOM 644 O O . TRP A 1 81 ? 54.378 -11.238 51.055 1.00 8.27 103 TRP A O 1
ATOM 655 N N . ALA A 1 82 ? 55.236 -12.904 49.798 1.00 7.53 104 ALA A N 1
ATOM 656 C CA . ALA A 1 82 ? 56.547 -12.892 50.445 1.00 7.16 104 ALA A CA 1
ATOM 657 C C . ALA A 1 82 ? 57.265 -11.559 50.259 1.00 6.89 104 ALA A C 1
ATOM 658 O O . ALA A 1 82 ? 57.872 -11.056 51.188 1.00 7.52 104 ALA A O 1
ATOM 660 N N . ALA A 1 83 ? 57.206 -10.981 49.077 1.00 6.51 105 ALA A N 1
ATOM 661 C CA . ALA A 1 83 ? 57.898 -9.718 48.825 1.00 7.55 105 ALA A CA 1
ATOM 662 C C . ALA A 1 83 ? 57.304 -8.572 49.642 1.00 7.48 105 ALA A C 1
ATOM 663 O O . ALA A 1 83 ? 58.032 -7.724 50.196 1.00 7.87 105 ALA A O 1
ATOM 665 N N . LEU A 1 84 ? 55.976 -8.522 49.750 1.00 6.46 106 LEU A N 1
ATOM 666 C CA . LEU A 1 84 ? 55.333 -7.479 50.559 1.00 6.71 106 LEU A CA 1
ATOM 667 C C . LEU A 1 84 ? 55.781 -7.607 51.989 1.00 6.76 106 LEU A C 1
ATOM 668 O O . LEU A 1 84 ? 56.130 -6.609 52.645 1.00 7.61 106 LEU A O 1
ATOM 673 N N . TYR A 1 85 ? 55.751 -8.831 52.517 1.00 6.37 107 TYR A N 1
ATOM 674 C CA . TYR A 1 85 ? 56.195 -9.043 53.903 1.00 6.39 107 TYR A CA 1
ATOM 675 C C . TYR A 1 85 ? 57.677 -8.735 54.105 1.00 7.14 107 TYR A C 1
ATOM 676 O O . TYR A 1 85 ? 58.089 -8.304 55.177 1.00 7.10 107 TYR A O 1
ATOM 685 N N . THR A 1 86 ? 58.486 -8.915 53.063 1.00 6.83 108 THR A N 1
ATOM 686 C CA . THR A 1 86 ? 59.894 -8.536 53.135 1.00 6.93 108 THR A CA 1
ATOM 687 C C . THR A 1 86 ? 59.995 -7.007 53.237 1.00 6.83 108 THR A C 1
ATOM 688 O O . THR A 1 86 ? 60.786 -6.472 54.017 1.00 7.28 108 THR A O 1
ATOM 692 N N . GLY A 1 87 ? 59.222 -6.313 52.410 1.00 7.36 109 GLY A N 1
ATOM 693 C CA . GLY A 1 87 ? 59.172 -4.856 52.463 1.00 6.64 109 GLY A CA 1
ATOM 694 C C . GLY A 1 87 ? 58.819 -4.393 53.854 1.00 6.49 109 GLY A C 1
ATOM 695 O O . GLY A 1 87 ? 59.465 -3.488 54.401 1.00 6.44 109 GLY A O 1
ATOM 696 N N . ILE A 1 88 ? 57.788 -5.014 54.425 1.00 6.50 110 ILE A N 1
ATOM 697 C CA . ILE A 1 88 ? 57.314 -4.714 55.790 1.00 6.83 110 ILE A CA 1
ATOM 698 C C . ILE A 1 88 ? 58.403 -4.980 56.813 1.00 6.53 110 ILE A C 1
ATOM 699 O O . ILE A 1 88 ? 58.604 -4.146 57.708 1.00 6.41 110 ILE A O 1
ATOM 704 N N . TYR A 1 89 ? 59.114 -6.109 56.665 1.00 6.86 111 TYR A N 1
ATOM 705 C CA . TYR A 1 89 ? 60.216 -6.440 57.557 1.00 6.74 111 TYR A CA 1
ATOM 706 C C . TYR A 1 89 ? 61.281 -5.325 57.489 1.00 6.48 111 TYR A C 1
ATOM 707 O O . TYR A 1 89 ? 61.781 -4.849 58.504 1.00 5.99 111 TYR A O 1
ATOM 716 N N . ARG A 1 90 ? 61.626 -4.927 56.275 1.00 6.78 112 ARG A N 1
ATOM 717 C CA . ARG A 1 90 ? 62.657 -3.885 56.084 1.00 7.07 112 ARG A CA 1
ATOM 718 C C . ARG A 1 90 ? 62.212 -2.574 56.705 1.00 6.66 112 ARG A C 1
ATOM 719 O O . ARG A 1 90 ? 63.000 -1.910 57.382 1.00 6.98 112 ARG A O 1
ATOM 727 N N . ALA A 1 91 ? 60.955 -2.214 56.493 1.00 6.39 113 ALA A N 1
ATOM 728 C CA . ALA A 1 91 ? 60.417 -1.005 57.112 1.00 6.75 113 ALA A CA 1
ATOM 729 C C . ALA A 1 91 ? 60.458 -1.100 58.632 1.00 5.99 113 ALA A C 1
ATOM 730 O O . ALA A 1 91 ? 60.919 -0.171 59.318 1.00 5.42 113 ALA A O 1
ATOM 732 N N . ASN A 1 92 ? 59.931 -2.202 59.170 1.00 7.32 114 ASN A N 1
ATOM 733 C CA . ASN A 1 92 ? 59.962 -2.448 60.624 1.00 6.98 114 ASN A CA 1
ATOM 734 C C . ASN A 1 92 ? 61.383 -2.348 61.172 1.00 6.72 114 ASN A C 1
ATOM 735 O O . ASN A 1 92 ? 61.640 -1.710 62.212 1.00 6.40 114 ASN A O 1
ATOM 740 N N . ASP A 1 93 ? 62.325 -2.989 60.479 1.00 6.09 115 ASP A N 1
ATOM 741 C CA . ASP A 1 93 ? 63.714 -3.029 60.913 1.00 7.65 115 ASP A CA 1
ATOM 742 C C . ASP A 1 93 ? 64.295 -1.610 60.987 1.00 7.06 115 ASP A C 1
ATOM 743 O O . ASP A 1 93 ? 64.902 -1.211 61.982 1.00 6.58 115 ASP A O 1
ATOM 748 N N . PHE A 1 94 ? 64.089 -0.854 59.923 1.00 6.90 116 PHE A N 1
ATOM 749 C CA . PHE A 1 94 ? 64.543 0.540 59.866 1.00 7.03 116 PHE A CA 1
ATOM 750 C C . PHE A 1 94 ? 63.965 1.381 61.005 1.00 6.95 116 PHE A C 1
ATOM 751 O O . PHE A 1 94 ? 64.696 2.110 61.670 1.00 7.70 116 PHE A O 1
ATOM 759 N N . LEU A 1 95 ? 62.658 1.257 61.230 1.00 6.71 117 LEU A N 1
ATOM 760 C CA . LEU A 1 95 ? 61.958 2.006 62.285 1.00 7.49 117 LEU A CA 1
ATOM 761 C C . LEU A 1 95 ? 62.440 1.630 63.695 1.00 7.96 117 LEU A C 1
ATOM 762 O O . LEU A 1 95 ? 62.701 2.501 64.537 1.00 8.73 117 LEU A O 1
ATOM 767 N N . GLU A 1 96 ? 62.568 0.338 63.957 1.00 8.12 118 GLU A N 1
ATOM 768 C CA . GLU A 1 96 ? 63.095 -0.141 65.238 1.00 8.37 118 GLU A CA 1
ATOM 769 C C . GLU A 1 96 ? 64.487 0.406 65.491 1.00 8.78 118 GLU A C 1
ATOM 770 O O . GLU A 1 96 ? 64.783 0.871 66.572 1.00 9.25 118 GLU A O 1
ATOM 776 N N . ARG A 1 97 ? 65.346 0.323 64.482 1.00 8.02 119 ARG A N 1
ATOM 777 C CA . ARG A 1 97 ? 66.711 0.745 64.614 1.00 9.15 119 ARG A CA 1
ATOM 778 C C . ARG A 1 97 ? 66.888 2.255 64.749 1.00 8.89 119 ARG A C 1
ATOM 779 O O . ARG A 1 97 ? 67.637 2.710 65.624 1.00 8.39 119 ARG A O 1
ATOM 787 N N . ILE A 1 98 ? 66.205 3.026 63.912 1.00 8.98 120 ILE A N 1
ATOM 788 C CA . ILE A 1 98 ? 66.355 4.475 64.011 1.00 9.22 120 ILE A CA 1
ATOM 789 C C . ILE A 1 98 ? 65.786 4.975 65.351 1.00 9.87 120 ILE A C 1
ATOM 790 O O . ILE A 1 98 ? 66.303 5.932 65.910 1.00 9.91 120 ILE A O 1
ATOM 795 N N . SER A 1 99 ? 64.790 4.306 65.916 1.00 10.58 121 SER A N 1
ATOM 796 C CA A SER A 1 99 ? 64.239 4.743 67.208 0.50 11.37 121 SER A CA 1
ATOM 797 C CA B SER A 1 99 ? 64.243 4.738 67.201 0.50 11.38 121 SER A CA 1
ATOM 798 C C . SER A 1 99 ? 65.337 4.744 68.269 1.00 11.98 121 SER A C 1
ATOM 799 O O . SER A 1 99 ? 65.364 5.607 69.142 1.00 12.31 121 SER A O 1
ATOM 804 N N . ASN A 1 100 ? 66.257 3.794 68.176 1.00 12.95 122 ASN A N 1
ATOM 805 C CA . ASN A 1 100 ? 67.363 3.682 69.109 1.00 14.27 122 ASN A CA 1
ATOM 806 C C . ASN A 1 100 ? 68.589 4.538 68.802 1.00 12.82 122 ASN A C 1
ATOM 807 O O . ASN A 1 100 ? 69.439 4.676 69.657 1.00 13.12 122 ASN A O 1
ATOM 812 N N . LYS A 1 101 ? 68.656 5.116 67.605 1.00 11.87 123 LYS A N 1
ATOM 813 C CA A LYS A 1 101 ? 69.810 5.900 67.170 0.50 11.06 123 LYS A CA 1
ATOM 814 C CA B LYS A 1 101 ? 69.811 5.897 67.160 0.50 11.28 123 LYS A CA 1
ATOM 815 C C . LYS A 1 101 ? 69.577 7.404 67.088 1.00 10.59 123 LYS A C 1
ATOM 816 O O . LYS A 1 101 ? 70.523 8.182 67.261 1.00 10.37 123 LYS A O 1
ATOM 827 N N . ILE A 1 102 ? 68.326 7.817 66.837 1.00 9.40 124 ILE A N 1
ATOM 828 C CA . ILE A 1 102 ? 67.992 9.240 66.633 1.00 8.55 124 ILE A CA 1
ATOM 829 C C . ILE A 1 102 ? 68.438 10.173 67.762 1.00 8.48 124 ILE A C 1
ATOM 830 O O . ILE A 1 102 ? 68.837 11.303 67.517 1.00 8.69 124 ILE A O 1
ATOM 835 N N . GLY A 1 103 ? 68.380 9.680 68.989 1.00 8.32 125 GLY A N 1
ATOM 836 C CA . GLY A 1 103 ? 68.808 10.454 70.157 1.00 9.11 125 GLY A CA 1
ATOM 837 C C . GLY A 1 103 ? 70.234 10.941 70.083 1.00 9.27 125 GLY A C 1
ATOM 838 O O . GLY A 1 103 ? 70.540 12.008 70.648 1.00 9.23 125 GLY A O 1
ATOM 839 N N . SER A 1 104 ? 71.083 10.161 69.401 1.00 8.67 126 SER A N 1
ATOM 840 C CA . SER A 1 104 ? 72.508 10.455 69.218 1.00 9.58 126 SER A CA 1
ATOM 841 C C . SER A 1 104 ? 72.823 11.369 68.033 1.00 9.03 126 SER A C 1
ATOM 842 O O . SER A 1 104 ? 73.949 11.860 67.929 1.00 8.65 126 SER A O 1
ATOM 845 N N . TYR A 1 105 ? 71.839 11.629 67.185 1.00 7.76 127 TYR A N 1
ATOM 846 C CA . TYR A 1 105 ? 72.052 12.410 65.995 1.00 7.37 127 TYR A CA 1
ATOM 847 C C . TYR A 1 105 ? 72.156 13.908 66.249 1.00 7.49 127 TYR A C 1
ATOM 848 O O . TYR A 1 105 ? 71.587 14.432 67.227 1.00 7.05 127 TYR A O 1
ATOM 857 N N . THR A 1 106 ? 72.860 14.592 65.349 1.00 5.89 128 THR A N 1
ATOM 858 C CA . THR A 1 106 ? 72.959 16.062 65.407 1.00 6.02 128 THR A CA 1
ATOM 859 C C . THR A 1 106 ? 71.585 16.641 65.107 1.00 5.36 128 THR A C 1
ATOM 860 O O . THR A 1 106 ? 70.736 15.945 64.581 1.00 4.74 128 THR A O 1
ATOM 864 N N . THR A 1 107 ? 71.365 17.907 65.431 1.00 5.61 129 THR A N 1
ATOM 865 C CA . THR A 1 107 ? 70.083 18.573 65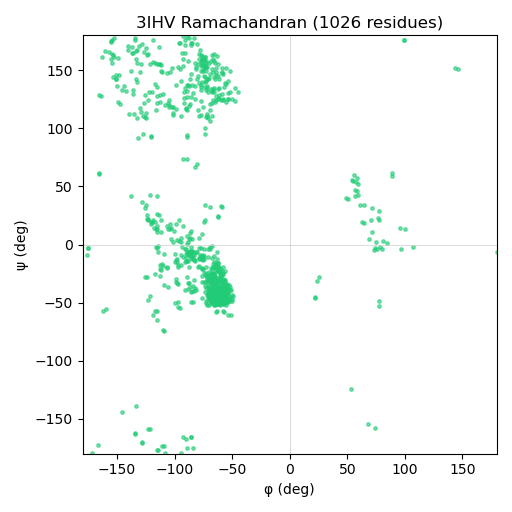.144 1.00 6.21 129 THR A CA 1
ATOM 866 C C . THR A 1 107 ? 69.629 18.395 63.699 1.00 5.23 129 THR A C 1
ATOM 867 O O . THR A 1 107 ? 68.484 18.068 63.432 1.00 3.63 129 THR A O 1
ATOM 871 N N . THR A 1 108 ? 70.555 18.618 62.768 1.00 5.23 130 THR A N 1
ATOM 872 C CA . THR A 1 108 ? 70.281 18.455 61.342 1.00 6.04 130 THR A CA 1
ATOM 873 C C . THR A 1 108 ? 69.863 17.057 61.008 1.00 4.73 130 THR A C 1
ATOM 874 O O . THR A 1 108 ? 68.922 16.834 60.270 1.00 5.40 130 THR A O 1
ATOM 878 N N . ASP A 1 109 ? 70.576 16.101 61.559 1.00 4.54 131 ASP A N 1
ATOM 879 C CA . ASP A 1 109 ? 70.280 14.689 61.292 1.00 4.57 131 ASP A CA 1
ATOM 880 C C . ASP A 1 109 ? 69.010 14.192 61.957 1.00 4.81 131 ASP A C 1
ATOM 881 O O . ASP A 1 109 ? 68.371 13.291 61.407 1.00 4.47 131 ASP A O 1
ATOM 886 N N . LYS A 1 110 ? 68.653 14.735 63.131 1.00 4.71 132 LYS A N 1
ATOM 887 C CA . LYS A 1 110 ? 67.370 14.351 63.758 1.00 5.24 132 LYS A CA 1
ATOM 888 C C . LYS A 1 110 ? 66.212 14.737 62.856 1.00 5.51 132 LYS A C 1
ATOM 889 O O . LYS A 1 110 ? 65.238 13.994 62.728 1.00 4.17 132 LYS A O 1
ATOM 895 N N . LYS A 1 111 ? 66.320 15.906 62.211 1.00 4.84 133 LYS A N 1
ATOM 896 C CA . LYS A 1 111 ? 65.271 16.373 61.320 1.00 4.94 133 LYS A CA 1
ATOM 897 C C . LYS A 1 111 ? 65.132 15.421 60.137 1.00 4.58 133 LYS A C 1
ATOM 898 O O . LYS A 1 111 ? 64.031 14.947 59.801 1.00 3.83 133 LYS A O 1
ATOM 904 N N . LEU A 1 112 ? 66.265 15.112 59.519 1.00 4.55 134 LEU A N 1
ATOM 905 C CA . LEU A 1 112 ? 66.276 14.154 58.409 1.00 4.33 134 LEU A CA 1
ATOM 906 C C . LEU A 1 112 ? 65.706 12.809 58.871 1.00 4.55 134 LEU A C 1
ATOM 907 O O . LEU A 1 112 ? 64.899 12.198 58.159 1.00 5.91 134 LEU A O 1
ATOM 912 N N . ALA A 1 113 ? 66.105 12.361 60.069 1.00 4.20 135 ALA A N 1
ATOM 913 C CA . ALA A 1 113 ? 65.621 11.101 60.618 1.00 4.52 135 ALA A CA 1
ATOM 914 C C . ALA A 1 113 ? 64.103 11.071 60.709 1.00 4.00 135 ALA A C 1
ATOM 915 O O . ALA A 1 113 ? 63.518 10.055 60.374 1.00 4.93 135 ALA A O 1
ATOM 917 N N . THR A 1 114 ? 63.460 12.181 61.092 1.00 4.03 136 THR A N 1
ATOM 918 C CA . THR A 1 114 ? 62.000 12.187 61.142 1.00 4.54 136 THR A CA 1
ATOM 919 C C . THR A 1 114 ? 61.406 12.039 59.737 1.00 4.95 136 THR A C 1
ATOM 920 O O . THR A 1 114 ? 60.413 11.344 59.539 1.00 4.01 136 THR A O 1
ATOM 924 N N . LEU A 1 115 ? 62.024 12.689 58.764 1.00 3.78 137 LEU A N 1
ATOM 925 C CA . LEU A 1 115 ? 61.570 12.525 57.383 1.00 5.16 137 LEU A CA 1
ATOM 926 C C . LEU A 1 115 ? 61.712 11.061 56.952 1.00 4.45 137 LEU A C 1
ATOM 927 O O . LEU A 1 115 ? 60.802 10.489 56.350 1.00 5.00 137 LEU A O 1
ATOM 932 N N . TYR A 1 116 ? 62.847 10.453 57.279 1.00 4.72 138 TYR A N 1
ATOM 933 C CA . TYR A 1 116 ? 63.090 9.065 56.913 1.00 4.88 138 TYR A CA 1
ATOM 934 C C . TYR A 1 116 ? 62.130 8.109 57.602 1.00 5.20 138 TYR A C 1
ATOM 935 O O . TYR A 1 116 ? 61.719 7.118 56.982 1.00 4.83 138 TYR A O 1
ATOM 944 N N . ILE A 1 117 ? 61.758 8.408 58.862 1.00 5.30 139 ILE A N 1
ATOM 945 C CA . ILE A 1 117 ? 60.756 7.653 59.590 1.00 4.84 139 ILE A CA 1
ATOM 946 C C . ILE A 1 117 ? 59.451 7.747 58.834 1.00 5.46 139 ILE A C 1
ATOM 947 O O . ILE A 1 117 ? 58.766 6.738 58.628 1.00 6.32 139 ILE A O 1
ATOM 952 N N . ALA A 1 118 ? 59.110 8.960 58.394 1.00 5.30 140 ALA A N 1
ATOM 953 C CA . ALA A 1 118 ? 57.884 9.173 57.651 1.00 5.68 140 ALA A CA 1
ATOM 954 C C . ALA A 1 118 ? 57.871 8.381 56.336 1.00 5.18 140 ALA A C 1
ATOM 955 O O . ALA A 1 118 ? 56.837 7.825 55.945 1.00 6.89 140 ALA A O 1
ATOM 957 N N . GLU A 1 119 ? 58.987 8.394 55.613 1.00 6.28 141 GLU A N 1
ATOM 958 C CA . GLU A 1 119 ? 59.135 7.640 54.350 1.00 5.47 141 GLU A CA 1
ATOM 959 C C . GLU A 1 119 ? 58.981 6.154 54.568 1.00 5.18 141 GLU A C 1
ATOM 960 O O . GLU A 1 119 ? 58.278 5.488 53.812 1.00 6.08 141 GLU A O 1
ATOM 966 N N . ALA A 1 120 ? 59.580 5.634 55.620 1.00 4.83 142 ALA A N 1
ATOM 967 C CA . ALA A 1 120 ? 59.472 4.199 55.908 1.00 5.35 142 ALA A CA 1
ATOM 968 C C . ALA A 1 120 ? 58.067 3.819 56.282 1.00 5.09 142 ALA A C 1
ATOM 969 O O . ALA A 1 120 ? 57.588 2.734 55.900 1.00 5.86 142 ALA A O 1
ATOM 971 N N . ARG A 1 121 ? 57.406 4.660 57.066 1.00 5.78 143 ARG A N 1
ATOM 972 C CA . ARG A 1 121 ? 56.039 4.412 57.467 1.00 5.68 143 ARG A CA 1
ATOM 973 C C . ARG A 1 121 ? 55.111 4.501 56.254 1.00 6.47 143 ARG A C 1
ATOM 974 O O . ARG A 1 121 ? 54.152 3.722 56.181 1.00 7.26 143 ARG A O 1
ATOM 982 N N . ALA A 1 122 ? 55.364 5.447 55.343 1.00 5.66 144 ALA A N 1
ATOM 983 C CA . ALA A 1 122 ? 54.556 5.560 54.123 1.00 6.34 144 ALA A CA 1
ATOM 984 C C . ALA A 1 122 ? 54.706 4.287 53.281 1.00 6.55 144 ALA A C 1
ATOM 985 O O . ALA A 1 122 ? 53.723 3.756 52.779 1.00 6.46 144 ALA A O 1
ATOM 987 N N . LEU A 1 123 ? 55.929 3.790 53.153 1.00 7.27 145 LEU A N 1
ATOM 988 C CA . LEU A 1 123 ? 56.190 2.555 52.411 1.00 6.71 145 LEU A CA 1
ATOM 989 C C . LEU A 1 123 ? 55.465 1.392 53.082 1.00 7.22 145 LEU A C 1
ATOM 990 O O . LEU A 1 123 ? 54.810 0.585 52.412 1.00 6.73 145 LEU A O 1
ATOM 995 N N . ARG A 1 124 ? 55.587 1.296 54.402 1.00 6.44 146 ARG A N 1
ATOM 996 C CA . ARG A 1 124 ? 54.905 0.235 55.140 1.00 7.15 146 ARG A CA 1
ATOM 997 C C . ARG A 1 124 ? 53.371 0.281 54.928 1.00 6.46 146 ARG A C 1
ATOM 998 O O . ARG A 1 124 ? 52.715 -0.744 54.676 1.00 7.01 146 ARG A O 1
ATOM 1006 N N . GLY A 1 125 ? 52.820 1.486 54.919 1.00 6.37 147 GLY A N 1
ATOM 1007 C CA . GLY A 1 125 ? 51.386 1.683 54.631 1.00 6.62 147 GLY A CA 1
ATOM 1008 C C . GLY A 1 125 ? 51.034 1.215 53.219 1.00 7.04 147 GLY A C 1
ATOM 1009 O O . GLY A 1 125 ? 50.014 0.547 53.011 1.00 7.89 147 GLY A O 1
ATOM 1018 N N . PHE A 1 127 ? 52.721 -1.037 51.446 1.00 6.35 149 PHE A N 1
ATOM 1019 C CA . PHE A 1 127 ? 52.840 -2.506 51.396 1.00 6.64 149 PHE A CA 1
ATOM 1020 C C . PHE A 1 127 ? 51.608 -3.166 52.024 1.00 6.35 149 PHE A C 1
ATOM 1021 O O . PHE A 1 127 ? 51.013 -4.084 51.437 1.00 6.56 149 PHE A O 1
ATOM 1029 N N . TYR A 1 128 ? 51.184 -2.675 53.179 1.00 6.00 150 TYR A N 1
ATOM 1030 C CA . TYR A 1 128 ? 49.961 -3.201 53.807 1.00 6.67 150 TYR A CA 1
ATOM 1031 C C . TYR A 1 128 ? 48.723 -2.929 52.992 1.00 7.02 150 TYR A C 1
ATOM 1032 O O . TYR A 1 128 ? 47.784 -3.732 53.023 1.00 6.19 150 TYR A O 1
ATOM 1041 N N . PHE A 1 129 ? 48.690 -1.802 52.268 1.00 6.72 151 PHE A N 1
ATOM 1042 C CA . PHE A 1 129 ? 47.541 -1.509 51.425 1.00 6.96 151 PHE A CA 1
ATOM 1043 C C . PHE A 1 129 ? 47.424 -2.561 50.343 1.00 6.99 151 PHE A C 1
ATOM 1044 O O . PHE A 1 129 ? 46.335 -3.047 50.079 1.00 7.76 151 PHE A O 1
ATOM 1052 N N . GLU A 1 130 ? 48.536 -2.854 49.659 1.00 7.13 152 GLU A N 1
ATOM 1053 C CA . GLU A 1 130 ? 48.532 -3.902 48.644 1.00 7.02 152 GLU A CA 1
ATOM 1054 C C . GLU A 1 130 ? 48.084 -5.230 49.241 1.00 6.57 152 GLU A C 1
ATOM 1055 O O . GLU A 1 130 ? 47.272 -5.937 48.634 1.00 6.99 152 GLU A O 1
ATOM 1061 N N . LEU A 1 131 ? 48.616 -5.574 50.404 1.00 5.99 153 LEU A N 1
ATOM 1062 C CA . LEU A 1 131 ? 48.245 -6.844 51.044 1.00 5.28 153 LEU A CA 1
ATOM 1063 C C . LEU A 1 131 ? 46.763 -6.882 51.344 1.00 6.43 153 LEU A C 1
ATOM 1064 O O . LEU A 1 131 ? 46.062 -7.840 50.996 1.00 6.95 153 LEU A O 1
ATOM 1069 N N . VAL A 1 132 ? 46.266 -5.854 51.994 1.00 7.44 154 VAL A N 1
ATOM 1070 C CA . VAL A 1 132 ? 44.883 -5.908 52.389 1.00 5.53 154 VAL A CA 1
ATOM 1071 C C . VAL A 1 132 ? 43.900 -5.869 51.200 1.00 7.50 154 VAL A C 1
ATOM 1072 O O . VAL A 1 132 ? 42.888 -6.583 51.213 1.00 7.12 154 VAL A O 1
ATOM 1076 N N . ARG A 1 133 ? 44.185 -5.068 50.173 1.00 7.25 155 ARG A N 1
ATOM 1077 C CA . ARG A 1 133 ? 43.236 -4.975 49.086 1.00 7.41 155 ARG A CA 1
ATOM 1078 C C . ARG A 1 133 ? 43.303 -6.219 48.197 1.00 8.00 155 ARG A C 1
ATOM 1079 O O . ARG A 1 133 ? 42.280 -6.614 47.619 1.00 8.27 155 ARG A O 1
ATOM 1087 N N . ARG A 1 134 ? 44.476 -6.831 48.046 1.00 7.72 156 ARG A N 1
ATOM 1088 C CA . ARG A 1 134 ? 44.622 -7.977 47.164 1.00 7.29 156 ARG A CA 1
ATOM 1089 C C . ARG A 1 134 ? 44.331 -9.327 47.806 1.00 7.71 156 ARG A C 1
ATOM 1090 O O . ARG A 1 134 ? 43.854 -10.248 47.127 1.00 7.85 156 ARG A O 1
ATOM 1098 N N . PHE A 1 135 ? 44.643 -9.446 49.105 1.00 7.77 157 PHE A N 1
ATOM 1099 C CA . PHE A 1 135 ? 44.501 -10.678 49.851 1.00 6.63 157 PHE A CA 1
ATOM 1100 C C . PHE A 1 135 ? 43.414 -10.667 50.900 1.00 6.86 157 PHE A C 1
ATOM 1101 O O . PHE A 1 135 ? 43.080 -11.719 51.426 1.00 7.98 157 PHE A O 1
ATOM 1109 N N . GLY A 1 136 ? 42.949 -9.481 51.281 1.00 6.20 158 GLY A N 1
ATOM 1110 C CA . GLY A 1 136 ? 41.792 -9.384 52.184 1.00 6.00 158 GLY A CA 1
ATOM 1111 C C . GLY A 1 136 ? 41.981 -9.641 53.658 1.00 6.56 158 GLY A C 1
ATOM 1112 O O . GLY A 1 136 ? 41.557 -8.844 54.488 1.00 9.09 158 GLY A O 1
ATOM 1113 N N . ASN A 1 137 ? 42.567 -10.786 53.992 1.00 6.69 159 ASN A N 1
ATOM 1114 C CA . ASN A 1 137 ? 42.705 -11.283 55.352 1.00 6.76 159 ASN A CA 1
ATOM 1115 C C . ASN A 1 137 ? 44.173 -11.611 55.606 1.00 6.03 159 ASN A C 1
ATOM 1116 O O . ASN A 1 137 ? 44.632 -12.716 55.315 1.00 5.22 159 ASN A O 1
ATOM 1121 N N . VAL A 1 138 ? 44.870 -10.638 56.190 1.00 5.41 160 VAL A N 1
ATOM 1122 C CA . VAL A 1 138 ? 46.309 -10.710 56.260 1.00 6.39 160 VAL A CA 1
ATOM 1123 C C . VAL A 1 138 ? 46.785 -10.534 57.710 1.00 6.67 160 VAL A C 1
ATOM 1124 O O . VAL A 1 138 ? 46.014 -10.150 58.611 1.00 7.79 160 VAL A O 1
ATOM 1128 N N . VAL A 1 139 ? 48.044 -10.871 57.908 1.00 6.89 161 VAL A N 1
ATOM 1129 C CA . VAL A 1 139 ? 48.689 -10.750 59.211 1.00 6.69 161 VAL A CA 1
ATOM 1130 C C . VAL A 1 139 ? 49.317 -9.369 59.378 1.00 7.83 161 VAL A C 1
ATOM 1131 O O . VAL A 1 139 ? 50.055 -8.876 58.491 1.00 6.93 161 VAL A O 1
ATOM 1135 N N . LEU A 1 140 ? 49.043 -8.763 60.534 1.00 7.44 162 LEU A N 1
ATOM 1136 C CA . LEU A 1 140 ? 49.750 -7.547 60.945 1.00 8.49 162 LEU A CA 1
ATOM 1137 C C . LEU A 1 140 ? 51.054 -8.022 61.587 1.00 8.14 162 LEU A C 1
ATOM 1138 O O . LEU A 1 140 ? 51.066 -8.438 62.755 1.00 7.79 162 LEU A O 1
ATOM 1151 N N . THR A 1 142 ? 53.961 -6.811 63.006 1.00 8.90 164 THR A N 1
ATOM 1152 C CA . THR A 1 142 ? 54.322 -5.492 63.522 1.00 9.52 164 THR A CA 1
ATOM 1153 C C . THR A 1 142 ? 55.721 -5.253 63.988 1.00 9.29 164 THR A C 1
ATOM 1154 O O . THR A 1 142 ? 56.064 -4.115 64.362 1.00 8.87 164 THR A O 1
ATOM 1158 N N . SER A 1 143 ? 56.542 -6.290 63.966 1.00 8.71 165 SER A N 1
ATOM 1159 C CA . SER A 1 143 ? 57.943 -6.144 64.332 1.00 8.05 165 SER A CA 1
ATOM 1160 C C . SER A 1 143 ? 58.772 -7.191 63.634 1.00 8.02 165 SER A C 1
ATOM 1161 O O . SER A 1 143 ? 58.245 -8.189 63.138 1.00 8.34 165 SER A O 1
ATOM 1164 N N . THR A 1 144 ? 60.078 -6.948 63.564 1.00 7.99 166 THR A N 1
ATOM 1165 C CA . THR A 1 144 ? 60.999 -7.932 63.051 1.00 8.25 166 THR A CA 1
ATOM 1166 C C . THR A 1 144 ? 60.981 -9.169 63.950 1.00 9.10 166 THR A C 1
ATOM 1167 O O . THR A 1 144 ? 61.078 -10.291 63.468 1.00 9.45 166 THR A O 1
ATOM 1171 N N . GLN A 1 145 ? 60.837 -8.972 65.253 1.00 9.68 167 GLN A N 1
ATOM 1172 C CA . GLN A 1 145 ? 60.775 -10.125 66.184 1.00 10.09 167 GLN A CA 1
ATOM 1173 C C . GLN A 1 145 ? 59.575 -11.030 65.813 1.00 10.45 167 GLN A C 1
ATOM 1174 O O . GLN A 1 145 ? 59.728 -12.255 65.764 1.00 10.55 167 GLN A O 1
ATOM 1193 N N . SER A 1 147 ? 58.354 -11.647 62.955 1.00 10.68 169 SER A N 1
ATOM 1194 C CA A SER A 1 147 ? 58.700 -12.423 61.768 0.50 11.53 169 SER A CA 1
ATOM 1195 C CA B SER A 1 147 ? 58.666 -12.431 61.761 0.50 11.56 169 SER A CA 1
ATOM 1196 C C . SER A 1 147 ? 59.458 -13.703 62.086 1.00 12.06 169 SER A C 1
ATOM 1197 O O . SER A 1 147 ? 59.545 -14.587 61.255 1.00 12.89 169 SER A O 1
ATOM 1202 N N . ASN A 1 148 ? 60.038 -13.784 63.283 1.00 11.95 170 ASN A N 1
ATOM 1203 C CA . ASN A 1 148 ? 60.795 -14.952 63.683 1.00 13.10 170 ASN A CA 1
ATOM 1204 C C . ASN A 1 148 ? 60.054 -15.879 64.644 1.00 11.78 170 ASN A C 1
ATOM 1205 O O . ASN A 1 148 ? 60.616 -16.867 65.115 1.00 11.25 170 ASN A O 1
ATOM 1210 N N . GLN A 1 149 ? 58.789 -15.565 64.910 1.00 10.62 171 GLN A N 1
ATOM 1211 C CA . GLN A 1 149 ? 57.970 -16.398 65.795 1.00 9.83 171 GLN A CA 1
ATOM 1212 C C . GLN A 1 149 ? 57.529 -17.665 65.053 1.00 7.77 171 GLN A C 1
ATOM 1213 O O . GLN A 1 149 ? 57.447 -17.700 63.814 1.00 8.55 171 GLN A O 1
ATOM 1219 N N . ASN A 1 150 ? 57.161 -18.686 65.813 1.00 6.52 172 ASN A N 1
ATOM 1220 C CA . ASN A 1 150 ? 56.600 -19.902 65.249 1.00 6.25 172 ASN A CA 1
ATOM 1221 C C . ASN A 1 150 ? 55.332 -19.514 64.460 1.00 6.48 172 ASN A C 1
ATOM 1222 O O . ASN A 1 150 ? 54.469 -18.823 64.984 1.00 6.20 172 ASN A O 1
ATOM 1227 N N . PRO A 1 151 ? 55.200 -19.964 63.201 1.00 6.90 173 PRO A N 1
ATOM 1228 C CA . PRO A 1 151 ? 54.008 -19.558 62.434 1.00 6.92 173 PRO A CA 1
ATOM 1229 C C . PRO A 1 151 ? 52.658 -20.081 62.936 1.00 6.62 173 PRO A C 1
ATOM 1230 O O . PRO A 1 151 ? 51.615 -19.583 62.473 1.00 7.00 173 PRO A O 1
ATOM 1234 N N . ALA A 1 152 ? 52.658 -21.010 63.893 1.00 5.48 174 ALA A N 1
ATOM 1235 C CA . ALA A 1 152 ? 51.414 -21.436 64.514 1.00 6.12 174 ALA A CA 1
ATOM 1236 C C . ALA A 1 152 ? 50.808 -20.280 65.317 1.00 6.47 174 ALA A C 1
ATOM 1237 O O . ALA A 1 152 ? 49.635 -20.332 65.680 1.00 6.79 174 ALA A O 1
ATOM 1239 N N . THR A 1 153 ? 51.625 -19.262 65.615 1.00 6.66 175 THR A N 1
ATOM 1240 C CA . THR A 1 153 ? 51.185 -18.085 66.367 1.00 6.07 175 THR A CA 1
ATOM 1241 C C . THR A 1 153 ? 50.557 -16.988 65.504 1.00 6.56 175 THR A C 1
ATOM 1242 O O . THR A 1 153 ? 49.942 -16.079 66.042 1.00 6.09 175 THR A O 1
ATOM 1246 N N . TYR A 1 154 ? 50.688 -17.091 64.178 1.00 6.08 176 TYR A N 1
ATOM 1247 C CA . TYR A 1 154 ? 50.170 -16.076 63.266 1.00 6.59 176 TYR A CA 1
ATOM 1248 C C . TYR A 1 154 ? 48.674 -16.149 63.067 1.00 6.99 176 TYR A C 1
ATOM 1249 O O . TYR A 1 154 ? 48.120 -17.202 62.850 1.00 7.67 176 TYR A O 1
ATOM 1258 N N . VAL A 1 155 ? 48.040 -14.992 63.156 1.00 7.05 177 VAL A N 1
ATOM 1259 C CA A VAL A 1 155 ? 46.615 -14.898 62.934 0.50 7.05 177 VAL A CA 1
ATOM 1260 C CA B VAL A 1 155 ? 46.601 -14.872 62.988 0.50 6.89 177 VAL A CA 1
ATOM 1261 C C . VAL A 1 155 ? 46.336 -13.745 61.988 1.00 6.87 177 VAL A C 1
ATOM 1262 O O . VAL A 1 155 ? 47.053 -12.719 61.977 1.00 8.02 177 VAL A O 1
ATOM 1269 N N . GLN A 1 156 ? 45.311 -13.931 61.178 1.00 6.35 178 GLN A N 1
ATOM 1270 C CA . GLN A 1 156 ? 44.865 -12.912 60.252 1.00 6.44 178 GLN A CA 1
ATOM 1271 C C . GLN A 1 156 ? 44.088 -11.863 61.019 1.00 7.28 178 GLN A C 1
ATOM 1272 O O . GLN A 1 156 ? 43.307 -12.205 61.897 1.00 7.28 178 GLN A O 1
ATOM 1278 N N . SER A 1 157 ? 44.322 -10.590 60.710 1.00 6.49 179 SER A N 1
ATOM 1279 C CA . SER A 1 157 ? 43.575 -9.499 61.337 1.00 7.50 179 SER A CA 1
ATOM 1280 C C . SER A 1 157 ? 42.357 -9.123 60.495 1.00 7.69 179 SER A C 1
ATOM 1281 O O . SER A 1 157 ? 42.359 -9.300 59.292 1.00 7.58 179 SER A O 1
ATOM 1284 N N . ALA A 1 158 ? 41.340 -8.582 61.146 1.00 8.21 180 ALA A N 1
ATOM 1285 C CA . ALA A 1 158 ? 40.199 -7.994 60.449 1.00 8.97 180 ALA A CA 1
ATOM 1286 C C . ALA A 1 158 ? 40.742 -6.902 59.496 1.00 8.97 180 ALA A C 1
ATOM 1287 O O . ALA A 1 158 ? 41.640 -6.137 59.873 1.00 9.41 180 ALA A O 1
ATOM 1289 N N . PRO A 1 159 ? 40.215 -6.810 58.274 1.00 8.42 181 PRO A N 1
ATOM 1290 C CA . PRO A 1 159 ? 40.739 -5.809 57.354 1.00 9.65 181 PRO A CA 1
ATOM 1291 C C . PRO A 1 159 ? 40.659 -4.381 57.917 1.00 9.96 181 PRO A C 1
ATOM 1292 O O . PRO A 1 159 ? 41.507 -3.560 57.604 1.00 7.89 181 PRO A O 1
ATOM 1296 N N . GLU A 1 160 ? 39.653 -4.130 58.754 1.00 9.51 182 GLU A N 1
ATOM 1297 C CA . GLU A 1 160 ? 39.465 -2.834 59.389 1.00 11.62 182 GLU A CA 1
ATOM 1298 C C . GLU A 1 160 ? 40.665 -2.463 60.242 1.00 10.16 182 GLU A C 1
ATOM 1299 O O . GLU A 1 160 ? 41.075 -1.299 60.259 1.00 10.14 182 GLU A O 1
ATOM 1305 N N . LYS A 1 161 ? 41.242 -3.454 60.921 1.00 9.73 183 LYS A N 1
ATOM 1306 C CA . LYS A 1 161 ? 42.411 -3.220 61.749 1.00 9.71 183 LYS A CA 1
ATOM 1307 C C . LYS A 1 161 ? 43.640 -3.002 60.884 1.00 8.63 183 LYS A C 1
ATOM 1308 O O . LYS A 1 161 ? 44.481 -2.223 61.266 1.00 7.94 183 LYS A O 1
ATOM 1314 N N . VAL A 1 162 ? 43.762 -3.688 59.744 1.00 6.65 184 VAL A N 1
ATOM 1315 C CA . VAL A 1 162 ? 44.895 -3.439 58.857 1.00 6.97 184 VAL A CA 1
ATOM 1316 C C . VAL A 1 162 ? 44.754 -2.016 58.278 1.00 7.03 184 VAL A C 1
ATOM 1317 O O . VAL A 1 162 ? 45.755 -1.274 58.185 1.00 6.91 184 VAL A O 1
ATOM 1321 N N . TYR A 1 163 ? 43.528 -1.611 57.910 1.00 8.04 185 TYR A N 1
ATOM 1322 C CA . TYR A 1 163 ? 43.305 -0.258 57.413 1.00 6.65 185 TYR A CA 1
ATOM 1323 C C . TYR A 1 163 ? 43.677 0.787 58.462 1.00 7.43 185 TYR A C 1
ATOM 1324 O O . TYR A 1 163 ? 44.275 1.814 58.152 1.00 7.07 185 TYR A O 1
ATOM 1333 N N . GLU A 1 164 ? 43.297 0.564 59.701 1.00 7.85 186 GLU A N 1
ATOM 1334 C CA . GLU A 1 164 ? 43.668 1.494 60.749 1.00 9.35 186 GLU A CA 1
ATOM 1335 C C . GLU A 1 164 ? 45.194 1.620 60.901 1.00 9.22 186 GLU A C 1
ATOM 1336 O O . GLU A 1 164 ? 45.716 2.713 61.135 1.00 8.54 186 GLU A O 1
ATOM 1342 N N . TYR A 1 165 ? 45.900 0.508 60.751 1.00 8.21 187 TYR A N 1
ATOM 1343 C CA . TYR A 1 165 ? 47.359 0.500 60.829 1.00 7.95 187 TYR A CA 1
ATOM 1344 C C . TYR A 1 165 ? 47.956 1.292 59.654 1.00 7.28 187 TYR A C 1
ATOM 1345 O O . TYR A 1 165 ? 48.823 2.140 59.853 1.00 7.93 187 TYR A O 1
ATOM 1354 N N . ILE A 1 166 ? 47.447 1.061 58.439 1.00 6.82 188 ILE A N 1
ATOM 1355 C CA . ILE A 1 166 ? 47.896 1.825 57.261 1.00 6.74 188 ILE A CA 1
ATOM 1356 C C . ILE A 1 166 ? 47.642 3.341 57.482 1.00 7.45 188 ILE A C 1
ATOM 1357 O O . ILE A 1 166 ? 48.491 4.170 57.229 1.00 7.80 188 ILE A O 1
ATOM 1362 N N . GLU A 1 167 ? 46.472 3.649 58.014 1.00 6.96 189 GLU A N 1
ATOM 1363 C CA . GLU A 1 167 ? 46.035 5.016 58.242 1.00 7.58 189 GLU A CA 1
ATOM 1364 C C . GLU A 1 167 ? 46.957 5.719 59.198 1.00 7.35 189 GLU A C 1
ATOM 1365 O O . GLU A 1 167 ? 47.369 6.863 58.933 1.00 7.56 189 GLU A O 1
ATOM 1371 N N . ASP A 1 168 ? 47.319 5.053 60.286 1.00 7.09 190 ASP A N 1
ATOM 1372 C CA A ASP A 1 168 ? 48.243 5.663 61.249 0.50 7.36 190 ASP A CA 1
ATOM 1373 C CA B ASP A 1 168 ? 48.232 5.695 61.250 0.50 7.53 190 ASP A CA 1
ATOM 1374 C C . ASP A 1 168 ? 49.586 5.947 60.580 1.00 7.20 190 ASP A C 1
ATOM 1375 O O . ASP A 1 168 ? 50.210 7.011 60.802 1.00 6.55 190 ASP A O 1
ATOM 1384 N N . ASP A 1 169 ? 50.052 4.983 59.807 1.00 6.31 191 ASP A N 1
ATOM 1385 C CA . ASP A 1 169 ? 51.323 5.164 59.077 1.00 6.86 191 ASP A CA 1
ATOM 1386 C C . ASP A 1 169 ? 51.276 6.372 58.111 1.00 7.05 191 ASP A C 1
ATOM 1387 O O . ASP A 1 169 ? 52.185 7.243 58.096 1.00 6.67 191 ASP A O 1
ATOM 1392 N N . LEU A 1 170 ? 50.224 6.437 57.287 1.00 7.18 192 LEU A N 1
ATOM 1393 C CA . LEU A 1 170 ? 50.133 7.516 56.310 1.00 7.25 192 LEU A CA 1
ATOM 1394 C C . LEU A 1 170 ? 49.867 8.865 56.981 1.00 7.11 192 LEU A C 1
ATOM 1395 O O . LEU A 1 170 ? 50.380 9.902 56.519 1.00 6.20 192 LEU A O 1
ATOM 1400 N N . LEU A 1 171 ? 49.061 8.880 58.046 1.00 6.63 193 LEU A N 1
ATOM 1401 C CA . LEU A 1 171 ? 48.808 10.133 58.767 1.00 6.21 193 LEU A CA 1
ATOM 1402 C C . LEU A 1 171 ? 50.108 10.718 59.321 1.00 6.48 193 LEU A C 1
ATOM 1403 O O . LEU A 1 171 ? 50.312 11.946 59.240 1.00 6.06 193 LEU A O 1
ATOM 1408 N N . TYR A 1 172 ? 50.982 9.877 59.880 1.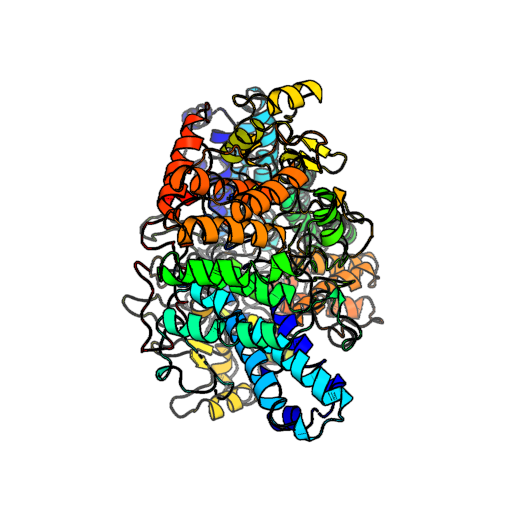00 6.62 194 TYR A N 1
ATOM 1409 C CA . TYR A 1 172 ? 52.280 10.366 60.323 1.00 6.01 194 TYR A CA 1
ATOM 1410 C C . TYR A 1 172 ? 53.082 10.959 59.138 1.00 5.98 194 TYR A C 1
ATOM 1411 O O . TYR A 1 172 ? 53.642 12.033 59.261 1.00 6.03 194 TYR A O 1
ATOM 1420 N N . ALA A 1 173 ? 53.097 10.280 57.989 1.00 6.10 195 ALA A N 1
ATOM 1421 C CA . ALA A 1 173 ? 53.848 10.771 56.807 1.00 6.17 195 ALA A CA 1
ATOM 1422 C C . ALA A 1 173 ? 53.247 12.094 56.301 1.00 6.84 195 ALA A C 1
ATOM 1423 O O . ALA A 1 173 ? 53.991 13.001 55.939 1.00 7.26 195 ALA A O 1
ATOM 1425 N N . CYS A 1 174 ? 51.922 12.224 56.336 1.00 6.75 196 CYS A N 1
ATOM 1426 C CA . CYS A 1 174 ? 51.274 13.482 55.981 1.00 7.24 196 CYS A CA 1
ATOM 1427 C C . CYS A 1 174 ? 51.717 14.610 56.914 1.00 8.08 196 CYS A C 1
ATOM 1428 O O . CYS A 1 174 ? 51.908 15.742 56.472 1.00 8.99 196 CYS A O 1
ATOM 1431 N N . ASP A 1 175 ? 51.845 14.308 58.199 1.00 7.55 197 ASP A N 1
ATOM 1432 C CA . ASP A 1 175 ? 52.200 15.328 59.194 1.00 8.72 197 ASP A CA 1
ATOM 1433 C C . ASP A 1 175 ? 53.659 15.744 59.065 1.00 8.47 197 ASP A C 1
ATOM 1434 O O . ASP A 1 175 ? 53.995 16.931 59.173 1.00 9.31 197 ASP A O 1
ATOM 1439 N N . ILE A 1 176 ? 54.540 14.772 58.877 1.00 7.13 198 ILE A N 1
ATOM 1440 C CA . ILE A 1 176 ? 55.983 15.043 58.934 1.00 7.05 198 ILE A CA 1
ATOM 1441 C C . ILE A 1 176 ? 56.659 15.467 57.616 1.00 6.51 198 ILE A C 1
ATOM 1442 O O . ILE A 1 176 ? 57.487 16.353 57.631 1.00 6.79 198 ILE A O 1
ATOM 1447 N N . LEU A 1 177 ? 56.246 14.877 56.499 1.00 6.11 199 LEU A N 1
ATOM 1448 C CA . LEU A 1 177 ? 56.929 15.123 55.224 1.00 6.50 199 LEU A CA 1
ATOM 1449 C C . LEU A 1 177 ? 56.662 16.508 54.662 1.00 6.16 199 LEU A C 1
ATOM 1450 O O . LEU A 1 177 ? 55.570 17.003 54.765 1.00 6.48 199 LEU A O 1
ATOM 1455 N N . PRO A 1 178 ? 57.680 17.139 54.078 1.00 6.70 200 PRO A N 1
ATOM 1456 C CA . PRO A 1 178 ? 57.389 18.387 53.374 1.00 6.66 200 PRO A CA 1
ATOM 1457 C C . PRO A 1 178 ? 56.793 18.024 52.015 1.00 6.02 200 PRO A C 1
ATOM 1458 O O . PRO A 1 178 ? 56.907 16.890 51.576 1.00 5.79 200 PRO A O 1
ATOM 1462 N N . TYR A 1 179 ? 56.157 18.980 51.359 1.00 6.25 201 TYR A N 1
ATOM 1463 C CA . TYR A 1 179 ? 55.784 18.797 49.962 1.00 5.62 201 TYR A CA 1
ATOM 1464 C C . TYR A 1 179 ? 57.095 18.737 49.183 1.00 5.81 201 TYR A C 1
ATOM 1465 O O . TYR A 1 179 ? 58.114 19.363 49.576 1.00 5.43 201 TYR A O 1
ATOM 1474 N N . ALA A 1 180 ? 57.079 17.960 48.101 1.00 5.61 202 ALA A N 1
ATOM 1475 C CA . ALA A 1 180 ? 58.273 17.749 47.275 1.00 5.75 202 ALA A CA 1
ATOM 1476 C C . ALA A 1 180 ? 58.983 19.046 46.871 1.00 7.80 202 ALA A C 1
ATOM 1477 O O . ALA A 1 180 ? 60.201 19.109 46.950 1.00 8.33 202 ALA A O 1
ATOM 1479 N N . THR A 1 181 ? 58.238 20.059 46.461 1.00 7.76 203 THR A N 1
ATOM 1480 C CA . THR A 1 181 ? 58.829 21.324 46.005 1.00 9.88 203 THR A CA 1
ATOM 1481 C C . THR A 1 181 ? 59.182 22.312 47.136 1.00 10.55 203 THR A C 1
ATOM 1482 O O . THR A 1 181 ? 59.796 23.348 46.888 1.00 10.88 203 THR A O 1
ATOM 1486 N N . ASP A 1 182 ? 58.803 21.997 48.367 1.00 10.11 204 ASP A N 1
ATOM 1487 C CA . ASP A 1 182 ? 59.073 22.847 49.518 1.00 11.61 204 ASP A CA 1
ATOM 1488 C C . ASP A 1 182 ? 60.308 22.370 50.295 1.00 11.71 204 ASP A C 1
ATOM 1489 O O . ASP A 1 182 ? 60.864 23.104 51.121 1.00 14.12 204 ASP A O 1
ATOM 1494 N N . ASP A 1 183 ? 60.750 21.172 49.999 1.00 10.80 205 ASP A N 1
ATOM 1495 C CA . ASP A 1 183 ? 61.788 20.473 50.737 1.00 9.95 205 ASP A CA 1
ATOM 1496 C C . ASP A 1 183 ? 63.197 21.045 50.621 1.00 11.01 205 ASP A C 1
ATOM 1497 O O . ASP A 1 183 ? 63.831 20.928 49.584 1.00 10.99 205 ASP A O 1
ATOM 1502 N N . GLN A 1 184 ? 63.662 21.691 51.677 1.00 10.74 206 GLN A N 1
ATOM 1503 C CA . GLN A 1 184 ? 65.039 22.141 51.708 1.00 12.32 206 GLN A CA 1
ATOM 1504 C C . GLN A 1 184 ? 65.841 21.354 52.755 1.00 11.17 206 GLN A C 1
ATOM 1505 O O . GLN A 1 184 ? 66.882 21.813 53.193 1.00 11.66 206 GLN A O 1
ATOM 1511 N N . TYR A 1 185 ? 65.359 20.160 53.134 1.00 10.12 207 TYR A N 1
ATOM 1512 C CA . TYR A 1 185 ? 66.085 19.265 54.070 1.00 9.49 207 TYR A CA 1
ATOM 1513 C C . TYR A 1 185 ? 66.847 18.143 53.343 1.00 8.29 207 TYR A C 1
ATOM 1514 O O . TYR A 1 185 ? 68.040 17.911 53.583 1.00 8.45 207 TYR A O 1
ATOM 1523 N N . ARG A 1 186 ? 66.161 17.453 52.456 1.00 8.41 208 ARG A N 1
ATOM 1524 C CA . ARG A 1 186 ? 66.747 16.357 51.690 1.00 8.88 208 ARG A CA 1
ATOM 1525 C C . ARG A 1 186 ? 67.481 16.873 50.428 1.00 10.37 208 ARG A C 1
ATOM 1526 O O . ARG A 1 186 ? 66.995 17.746 49.746 1.00 10.87 208 ARG A O 1
ATOM 1534 N N . GLU A 1 187 ? 68.652 16.348 50.114 1.00 12.29 209 GLU A N 1
ATOM 1535 C CA . GLU A 1 187 ? 69.335 16.861 48.914 1.00 14.00 209 GLU A CA 1
ATOM 1536 C C . GLU A 1 187 ? 68.537 16.556 47.651 1.00 13.58 209 GLU A C 1
ATOM 1537 O O . GLU A 1 187 ? 68.551 17.335 46.716 1.00 14.77 209 GLU A O 1
ATOM 1543 N N . SER A 1 188 ? 67.828 15.436 47.655 1.00 12.21 210 SER A N 1
ATOM 1544 C CA . SER A 1 188 ? 67.000 15.025 46.537 1.00 12.52 210 SER A CA 1
ATOM 1545 C C . SER A 1 188 ? 65.837 14.213 47.063 1.00 11.28 210 SER A C 1
ATOM 1546 O O . SER A 1 188 ? 66.030 13.365 47.934 1.00 12.35 210 SER A O 1
ATOM 1549 N N . ASN A 1 189 ? 64.637 14.453 46.559 1.00 8.86 211 ASN A N 1
ATOM 1550 C CA . ASN A 1 189 ? 63.518 13.608 46.933 1.00 7.85 211 ASN A CA 1
ATOM 1551 C C . ASN A 1 189 ? 62.894 12.913 45.711 1.00 7.61 211 ASN A C 1
ATOM 1552 O O . ASN A 1 189 ? 61.800 12.374 45.814 1.00 5.69 211 ASN A O 1
ATOM 1557 N N . ASP A 1 190 ? 63.650 12.876 44.592 1.00 6.95 212 ASP A N 1
ATOM 1558 C CA . ASP A 1 190 ? 63.196 12.220 43.366 1.00 7.58 212 ASP A CA 1
ATOM 1559 C C . ASP A 1 190 ? 62.788 10.777 43.698 1.00 7.28 212 ASP A C 1
ATOM 1560 O O . ASP A 1 190 ? 63.556 10.039 44.305 1.00 5.80 212 ASP A O 1
ATOM 1565 N N . TYR A 1 191 ? 61.560 10.423 43.346 1.00 8.13 213 TYR A N 1
ATOM 1566 C CA . TYR A 1 191 ? 61.003 9.067 43.495 1.00 7.79 213 TYR A CA 1
ATOM 1567 C C . TYR A 1 191 ? 60.922 8.600 44.935 1.00 8.51 213 TYR A C 1
ATOM 1568 O O . TYR A 1 191 ? 60.866 7.396 45.201 1.00 9.35 213 TYR A O 1
ATOM 1577 N N . ARG A 1 192 ? 60.961 9.555 45.871 1.00 7.55 214 ARG A N 1
ATOM 1578 C CA . ARG A 1 192 ? 60.792 9.274 47.264 1.00 8.34 214 ARG A CA 1
ATOM 1579 C C . ARG A 1 192 ? 59.503 9.948 47.754 1.00 6.11 214 ARG A C 1
ATOM 1580 O O . ARG A 1 192 ? 58.984 10.916 47.146 1.00 6.82 214 ARG A O 1
ATOM 1588 N N . PHE A 1 193 ? 58.950 9.399 48.812 1.00 6.40 215 PHE A N 1
ATOM 1589 C CA . PHE A 1 193 ? 57.759 9.959 49.412 1.00 5.63 215 PHE A CA 1
ATOM 1590 C C . PHE A 1 193 ? 57.958 11.396 49.927 1.00 5.80 215 PHE A C 1
ATOM 1591 O O . PHE A 1 193 ? 58.922 11.708 50.645 1.00 6.62 215 PHE A O 1
ATOM 1599 N N . SER A 1 194 ? 56.976 12.218 49.601 1.00 6.10 216 SER A N 1
ATOM 1600 C CA . SER A 1 194 ? 56.820 13.574 50.089 1.00 5.50 216 SER A CA 1
ATOM 1601 C C . SER A 1 194 ? 55.347 13.706 50.469 1.00 4.76 216 SER A C 1
ATOM 1602 O O . SER A 1 194 ? 54.562 12.801 50.206 1.00 4.53 216 SER A O 1
ATOM 1605 N N . LYS A 1 195 ? 54.971 14.847 51.028 1.00 6.05 217 LYS A N 1
ATOM 1606 C CA . LYS A 1 195 ? 53.625 15.016 51.575 1.00 5.90 217 LYS A CA 1
ATOM 1607 C C . LYS A 1 195 ? 52.506 14.776 50.582 1.00 6.65 217 LYS A C 1
ATOM 1608 O O . LYS A 1 195 ? 51.468 14.190 50.934 1.00 6.29 217 LYS A O 1
ATOM 1614 N N . GLY A 1 196 ? 52.701 15.220 49.348 1.00 6.24 218 GLY A N 1
ATOM 1615 C CA . GLY A 1 196 ? 51.669 15.038 48.312 1.00 6.85 218 GLY A CA 1
ATOM 1616 C C . GLY A 1 196 ? 51.338 13.592 48.074 1.00 6.34 218 GLY A C 1
ATOM 1617 O O . GLY A 1 196 ? 50.174 13.231 47.980 1.00 7.04 218 GLY A O 1
ATOM 1618 N N . ALA A 1 197 ? 52.366 12.748 48.009 1.00 6.16 219 ALA A N 1
ATOM 1619 C CA . ALA A 1 197 ? 52.176 11.324 47.838 1.00 5.87 219 ALA A CA 1
ATOM 1620 C C . ALA A 1 197 ? 51.515 10.694 49.033 1.00 6.95 219 ALA A C 1
ATOM 1621 O O . ALA A 1 197 ? 50.697 9.790 48.872 1.00 9.66 219 ALA A O 1
ATOM 1623 N N . ALA A 1 198 ? 51.901 11.107 50.234 1.00 5.94 220 ALA A N 1
ATOM 1624 C CA . ALA A 1 198 ? 51.263 10.590 51.436 1.00 6.05 220 ALA A CA 1
ATOM 1625 C C . ALA A 1 198 ? 49.786 10.938 51.456 1.00 5.43 220 ALA A C 1
ATOM 1626 O O . ALA A 1 198 ? 48.949 10.062 51.743 1.00 5.07 220 ALA A O 1
ATOM 1628 N N . LEU A 1 199 ? 49.443 12.181 51.142 1.00 5.79 221 LEU A N 1
ATOM 1629 C CA . LEU A 1 199 ? 48.029 12.585 51.146 1.00 5.90 221 LEU A CA 1
ATOM 1630 C C . LEU A 1 199 ? 47.280 11.888 50.009 1.00 5.92 221 LEU A C 1
ATOM 1631 O O . LEU A 1 199 ? 46.150 11.459 50.180 1.00 5.72 221 LEU A O 1
ATOM 1636 N N . GLY A 1 200 ? 47.917 11.810 48.845 1.00 6.48 222 GLY A N 1
ATOM 1637 C CA . GLY A 1 200 ? 47.271 11.125 47.706 1.00 6.28 222 GLY A CA 1
ATOM 1638 C C . GLY A 1 200 ? 46.979 9.660 47.980 1.00 7.39 222 GLY A C 1
ATOM 1639 O O . GLY A 1 200 ? 45.858 9.146 47.718 1.00 6.38 222 GLY A O 1
ATOM 1640 N N . LEU A 1 201 ? 47.982 8.963 48.525 1.00 6.48 223 LEU A N 1
ATOM 1641 C CA . LEU A 1 201 ? 47.800 7.556 48.817 1.00 5.97 223 LEU A CA 1
ATOM 1642 C C . LEU A 1 201 ? 46.751 7.357 49.913 1.00 5.69 223 LEU A C 1
ATOM 1643 O O . LEU A 1 201 ? 45.930 6.456 49.806 1.00 5.73 223 LEU A O 1
ATOM 1648 N N . LEU A 1 202 ? 46.767 8.197 50.936 1.00 5.64 224 LEU A N 1
ATOM 1649 C CA . LEU A 1 202 ? 45.777 8.099 52.016 1.00 5.97 224 LEU A CA 1
ATOM 1650 C C . LEU A 1 202 ? 44.358 8.302 51.461 1.00 6.53 224 LEU A C 1
ATOM 1651 O O . LEU A 1 202 ? 43.427 7.636 51.894 1.00 6.40 224 LEU A O 1
ATOM 1656 N N . THR A 1 203 ? 44.207 9.195 50.493 1.00 6.56 225 THR A N 1
ATOM 1657 C CA . THR A 1 203 ? 42.914 9.388 49.826 1.00 6.35 225 THR A CA 1
ATOM 1658 C C . THR A 1 203 ? 42.458 8.073 49.196 1.00 6.52 225 THR A C 1
ATOM 1659 O O . THR A 1 203 ? 41.309 7.669 49.352 1.00 6.31 225 THR A O 1
ATOM 1663 N N . LYS A 1 204 ? 43.357 7.417 48.467 1.00 7.29 226 LYS A N 1
ATOM 1664 C CA . LYS A 1 204 ? 43.010 6.141 47.807 1.00 6.86 226 LYS A CA 1
ATOM 1665 C C . LYS A 1 204 ? 42.689 5.029 48.815 1.00 7.46 226 LYS A C 1
ATOM 1666 O O . LYS A 1 204 ? 41.809 4.229 48.601 1.00 6.80 226 LYS A O 1
ATOM 1672 N N . VAL A 1 205 ? 43.438 5.000 49.904 1.00 7.15 227 VAL A N 1
ATOM 1673 C CA . VAL A 1 205 ? 43.183 4.049 51.002 1.00 7.22 227 VAL A CA 1
ATOM 1674 C C . VAL A 1 205 ? 41.827 4.266 51.582 1.00 6.63 227 VAL A C 1
ATOM 1675 O O . VAL A 1 205 ? 41.060 3.319 51.733 1.00 6.46 227 VAL A O 1
ATOM 1679 N N 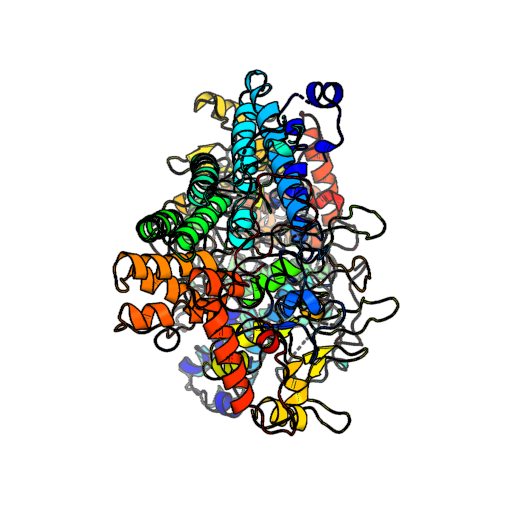. TYR A 1 206 ? 41.481 5.518 51.906 1.00 7.03 228 TYR A N 1
ATOM 1680 C CA . TYR A 1 206 ? 40.155 5.772 52.430 1.00 5.92 228 TYR A CA 1
ATOM 1681 C C . TYR A 1 206 ? 39.051 5.431 51.444 1.00 6.74 228 TYR A C 1
ATOM 1682 O O . TYR A 1 206 ? 38.025 4.873 51.849 1.00 5.97 228 TYR A O 1
ATOM 1691 N N . ALA A 1 207 ? 39.235 5.782 50.172 1.00 6.42 229 ALA A N 1
ATOM 1692 C CA . ALA A 1 207 ? 38.207 5.464 49.159 1.00 6.82 229 ALA A CA 1
ATOM 1693 C C . ALA A 1 207 ? 37.976 3.940 49.071 1.00 7.36 229 ALA A C 1
ATOM 1694 O O . ALA A 1 207 ? 36.841 3.486 48.949 1.00 8.47 229 ALA A O 1
ATOM 1696 N N . THR A 1 208 ? 39.050 3.167 49.148 1.00 7.48 230 THR A N 1
ATOM 1697 C CA . THR A 1 208 ? 38.966 1.697 49.013 1.00 7.30 230 THR A CA 1
ATOM 1698 C C . THR A 1 208 ? 38.285 1.118 50.272 1.00 7.66 230 THR A C 1
ATOM 1699 O O . THR A 1 208 ? 37.408 0.254 50.182 1.00 7.65 230 THR A O 1
ATOM 1703 N N . TRP A 1 209 ? 38.673 1.630 51.445 1.00 7.63 231 TRP A N 1
ATOM 1704 C CA . TRP A 1 209 ? 38.096 1.255 52.728 1.00 6.44 231 TRP A CA 1
ATOM 1705 C C . TRP A 1 209 ? 36.592 1.476 52.741 1.00 6.64 231 TRP A C 1
ATOM 1706 O O . TRP A 1 209 ? 35.838 0.674 53.336 1.00 7.04 231 TRP A O 1
ATOM 1717 N N . ALA A 1 210 ? 36.138 2.542 52.060 1.00 5.82 232 ALA A N 1
ATOM 1718 C CA . ALA A 1 210 ? 34.723 2.848 51.915 1.00 6.34 232 ALA A CA 1
ATOM 1719 C C . ALA A 1 210 ? 33.991 1.903 50.963 1.00 6.17 232 ALA A C 1
ATOM 1720 O O . ALA A 1 210 ? 32.774 1.768 51.047 1.00 8.44 232 ALA A O 1
ATOM 1722 N N . GLY A 1 211 ? 34.728 1.293 50.046 1.00 6.62 233 GLY A N 1
ATOM 1723 C CA . GLY A 1 211 ? 34.164 0.367 49.082 1.00 5.65 233 GLY A CA 1
ATOM 1724 C C . GLY A 1 211 ? 34.230 -1.065 49.546 1.00 6.45 233 GLY A C 1
ATOM 1725 O O . GLY A 1 211 ? 34.472 -1.374 50.723 1.00 6.51 233 GLY A O 1
ATOM 1726 N N . TYR A 1 212 ? 34.010 -1.951 48.603 1.00 6.19 234 TYR A N 1
ATOM 1727 C CA . TYR A 1 212 ? 34.030 -3.370 48.891 1.00 7.53 234 TYR A CA 1
ATOM 1728 C C . TYR A 1 212 ? 35.448 -3.829 49.086 1.00 6.31 234 TYR A C 1
ATOM 1729 O O . TYR A 1 212 ? 36.338 -3.345 48.398 1.00 9.19 234 TYR A O 1
ATOM 1738 N N . PRO A 1 213 ? 35.679 -4.791 50.000 1.00 8.05 235 PRO A N 1
ATOM 1739 C CA . PRO A 1 213 ? 34.704 -5.490 50.836 1.00 6.95 235 PRO A CA 1
ATOM 1740 C C . PRO A 1 213 ? 34.360 -4.906 52.208 1.00 7.73 235 PRO A C 1
ATOM 1741 O O . PRO A 1 213 ? 33.351 -5.327 52.807 1.00 7.63 235 PRO A O 1
ATOM 1745 N N . VAL A 1 214 ? 35.138 -3.963 52.721 1.00 7.73 236 VAL A N 1
ATOM 1746 C CA . VAL A 1 214 ? 34.915 -3.451 54.089 1.00 8.74 236 VAL A CA 1
ATOM 1747 C C . VAL A 1 214 ? 33.663 -2.594 54.198 1.00 9.57 236 VAL A C 1
ATOM 1748 O O . VAL A 1 214 ? 32.852 -2.736 55.152 1.00 8.79 236 VAL A O 1
ATOM 1752 N N . LYS A 1 215 ? 33.498 -1.727 53.203 1.00 10.22 237 LYS A N 1
ATOM 1753 C CA . LYS A 1 215 ? 32.307 -0.883 53.087 1.00 11.23 237 LYS A CA 1
ATOM 1754 C C . LYS A 1 215 ? 32.048 -0.011 54.304 1.00 10.63 237 LYS A C 1
ATOM 1755 O O . LYS A 1 215 ? 30.922 0.062 54.811 1.00 11.63 237 LYS A O 1
ATOM 1759 N N . ASP A 1 216 ? 33.090 0.646 54.765 1.00 10.47 238 ASP A N 1
ATOM 1760 C CA . ASP A 1 216 ? 32.941 1.594 55.852 1.00 10.29 238 ASP A CA 1
ATOM 1761 C C . ASP A 1 216 ? 32.623 2.919 55.151 1.00 10.29 238 ASP A C 1
ATOM 1762 O O . ASP A 1 216 ? 33.517 3.679 54.778 1.00 9.26 238 ASP A O 1
ATOM 1767 N N . GLU A 1 217 ? 31.346 3.193 54.990 1.00 10.42 239 GLU A N 1
ATOM 1768 C CA . GLU A 1 217 ? 30.926 4.374 54.213 1.00 11.55 239 GLU A CA 1
ATOM 1769 C C . GLU A 1 217 ? 31.332 5.728 54.792 1.00 10.59 239 GLU A C 1
ATOM 1770 O O . GLU A 1 217 ? 31.354 6.724 54.054 1.00 9.62 239 GLU A O 1
ATOM 1776 N N . SER A 1 218 ? 31.726 5.759 56.075 1.00 10.21 240 SER A N 1
ATOM 1777 C CA . SER A 1 218 ? 32.234 6.981 56.710 1.00 9.21 240 SER A CA 1
ATOM 1778 C C . SER A 1 218 ? 33.552 7.430 56.101 1.00 8.74 240 SER A C 1
ATOM 1779 O O . SER A 1 218 ? 33.934 8.604 56.218 1.00 7.94 240 SER A O 1
ATOM 1782 N N . LYS A 1 219 ? 34.245 6.520 55.426 1.00 7.11 241 LYS A N 1
ATOM 1783 C CA . LYS A 1 219 ? 35.547 6.860 54.863 1.00 6.64 241 LYS A CA 1
ATOM 1784 C C . LYS A 1 219 ? 35.497 7.684 53.581 1.00 7.31 241 LYS A C 1
ATOM 1785 O O . LYS A 1 219 ? 36.540 8.202 53.140 1.00 7.29 241 LYS A O 1
ATOM 1791 N N . TRP A 1 220 ? 34.326 7.804 52.949 1.00 7.89 242 TRP A N 1
ATOM 1792 C CA . TRP A 1 220 ? 34.235 8.668 51.779 1.00 6.88 242 TRP A CA 1
ATOM 1793 C C . TRP A 1 220 ? 34.538 10.111 52.179 1.00 7.24 242 TRP A C 1
ATOM 1794 O O . TRP A 1 220 ? 35.281 10.842 51.495 1.00 8.03 242 TRP A O 1
ATOM 1805 N N . GLU A 1 221 ? 33.954 10.532 53.280 1.00 6.55 243 GLU A N 1
ATOM 1806 C CA . GLU A 1 221 ? 34.227 11.846 53.815 1.00 8.15 243 GLU A CA 1
ATOM 1807 C C . GLU A 1 221 ? 35.715 12.003 54.130 1.00 7.92 243 GLU A C 1
ATOM 1808 O O . GLU A 1 221 ? 36.287 13.032 53.847 1.00 7.79 243 GLU A O 1
ATOM 1814 N N . ALA A 1 222 ? 36.348 10.956 54.679 1.00 7.67 244 ALA A N 1
ATOM 1815 C CA . ALA A 1 222 ? 37.778 11.028 55.007 1.00 7.69 244 ALA A CA 1
ATOM 1816 C C . ALA A 1 222 ? 38.599 11.164 53.730 1.00 6.97 244 ALA A C 1
ATOM 1817 O O . ALA A 1 222 ? 39.562 11.941 53.659 1.00 7.02 244 ALA A O 1
ATOM 1819 N N . ALA A 1 223 ? 38.237 10.397 52.695 1.00 6.57 245 ALA A N 1
ATOM 1820 C CA . ALA A 1 223 ? 38.945 10.478 51.409 1.00 6.06 245 ALA A CA 1
ATOM 1821 C C . ALA A 1 223 ? 38.833 11.915 50.852 1.00 6.92 245 ALA A C 1
ATOM 1822 O O . ALA A 1 223 ? 39.819 12.524 50.402 1.00 5.92 245 ALA A O 1
ATOM 1824 N N . ALA A 1 224 ? 37.624 12.440 50.857 1.00 6.15 246 ALA A N 1
ATOM 1825 C CA . ALA A 1 224 ? 37.376 13.779 50.327 1.00 6.34 246 ALA A CA 1
ATOM 1826 C C . ALA A 1 224 ? 38.139 14.853 51.123 1.00 7.81 246 ALA A C 1
ATOM 1827 O O . ALA A 1 224 ? 38.691 15.759 50.535 1.00 6.46 246 ALA A O 1
ATOM 1829 N N . LYS A 1 225 ? 38.113 14.765 52.458 1.00 8.21 247 LYS A N 1
ATOM 1830 C CA . LYS A 1 225 ? 38.820 15.754 53.289 1.00 8.85 247 LYS A CA 1
ATOM 1831 C C . LYS A 1 225 ? 40.339 15.706 53.091 1.00 8.09 247 LYS A C 1
ATOM 1832 O O . LYS A 1 225 ? 41.013 16.742 53.086 1.00 9.07 247 LYS A O 1
ATOM 1838 N N . THR A 1 226 ? 40.868 14.506 52.956 1.00 6.91 248 THR A N 1
ATOM 1839 C CA . THR A 1 226 ? 42.287 14.314 52.713 1.00 6.92 248 THR A CA 1
ATOM 1840 C C . THR A 1 226 ? 42.667 14.896 51.353 1.00 7.31 248 THR A C 1
ATOM 1841 O O . THR A 1 226 ? 43.626 15.662 51.231 1.00 6.64 248 THR A O 1
ATOM 1845 N N . ALA A 1 227 ? 41.927 14.520 50.307 1.00 7.16 249 ALA A N 1
ATOM 1846 C CA . ALA A 1 227 ? 42.221 15.060 48.958 1.00 7.02 249 ALA A CA 1
ATOM 1847 C C . ALA A 1 227 ? 42.113 16.584 48.936 1.00 6.94 249 ALA A C 1
ATOM 1848 O O . ALA A 1 227 ? 42.912 17.247 48.279 1.00 7.96 249 ALA A O 1
ATOM 1850 N N . ARG A 1 228 ? 41.122 17.141 49.627 1.00 6.77 250 ARG A N 1
ATOM 1851 C CA A ARG A 1 228 ? 40.962 18.601 49.705 0.50 7.51 250 ARG A CA 1
ATOM 1852 C CA B ARG A 1 228 ? 40.985 18.597 49.668 0.50 7.26 250 ARG A CA 1
ATOM 1853 C C . ARG A 1 228 ? 42.256 19.300 50.157 1.00 7.17 250 ARG A C 1
ATOM 1854 O O . ARG A 1 228 ? 42.638 20.336 49.612 1.00 8.15 250 ARG A O 1
ATOM 1869 N N . ILE A 1 229 ? 42.917 18.746 51.179 1.00 7.60 251 ILE A N 1
ATOM 1870 C CA . ILE A 1 229 ? 44.145 19.349 51.711 1.00 6.22 251 ILE A CA 1
ATOM 1871 C C . ILE A 1 229 ? 45.161 19.409 50.576 1.00 6.41 251 ILE A C 1
ATOM 1872 O O . ILE A 1 229 ? 45.780 20.470 50.317 1.00 6.23 251 ILE A O 1
ATOM 1877 N N . LEU A 1 230 ? 45.284 18.290 49.870 1.00 6.09 252 LEU A N 1
ATOM 1878 C CA . LEU A 1 230 ? 46.253 18.209 48.759 1.00 6.70 252 LEU A CA 1
ATOM 1879 C C . LEU A 1 230 ? 45.897 19.164 47.605 1.00 7.64 252 LEU A C 1
ATOM 1880 O O . LEU A 1 230 ? 46.760 19.904 47.102 1.00 7.97 252 LEU A O 1
ATOM 1885 N N . VAL A 1 231 ? 44.626 19.153 47.212 1.00 7.89 253 VAL A N 1
ATOM 1886 C CA . VAL A 1 231 ? 44.160 19.988 46.095 1.00 8.92 253 VAL A CA 1
ATOM 1887 C C . VAL A 1 231 ? 44.289 21.462 46.432 1.00 9.69 253 VAL A C 1
ATOM 1888 O O . VAL A 1 231 ? 44.845 22.262 45.648 1.00 10.31 253 VAL A O 1
ATOM 1892 N N . GLU A 1 232 ? 43.893 21.851 47.633 1.00 8.86 254 GLU A N 1
ATOM 1893 C CA . GLU A 1 232 ? 43.976 23.245 48.045 1.00 10.00 254 GLU A CA 1
ATOM 1894 C C . GLU A 1 232 ? 45.383 23.758 48.385 1.00 9.49 254 GLU A C 1
ATOM 1895 O O . GLU A 1 232 ? 45.597 24.962 48.464 1.00 7.90 254 GLU A O 1
ATOM 1901 N N . SER A 1 233 ? 46.359 22.854 48.473 1.00 9.60 255 SER A N 1
ATOM 1902 C CA . SER A 1 233 ? 47.695 23.264 48.814 1.00 9.95 255 SER A CA 1
ATOM 1903 C C . SER A 1 233 ? 48.335 24.063 47.692 1.00 10.98 255 SER A C 1
ATOM 1904 O O . SER A 1 233 ? 49.229 24.825 47.936 1.00 11.80 255 SER A O 1
ATOM 1907 N N . GLY A 1 234 ? 47.915 23.818 46.461 1.00 10.98 256 GLY A N 1
ATOM 1908 C CA . GLY A 1 234 ? 48.522 24.452 45.329 1.00 12.47 256 GLY A CA 1
ATOM 1909 C C . GLY A 1 234 ? 49.921 23.914 45.043 1.00 12.55 256 GLY A C 1
ATOM 1910 O O . GLY A 1 234 ? 50.648 24.500 44.229 1.00 15.90 256 GLY A O 1
ATOM 1911 N N . LYS A 1 235 ? 50.316 22.825 45.696 1.00 9.30 257 LYS A N 1
ATOM 1912 C CA . LYS A 1 235 ? 51.667 22.306 45.541 1.00 9.71 257 LYS A CA 1
ATOM 1913 C C . LYS A 1 235 ? 51.810 21.326 44.405 1.00 8.89 257 LYS A C 1
ATOM 1914 O O . LYS A 1 235 ? 52.927 20.994 44.044 1.00 11.02 257 LYS A O 1
ATOM 1920 N N . HIS A 1 236 ? 50.712 20.814 43.855 1.00 8.41 258 HIS A N 1
ATOM 1921 C CA . HIS A 1 236 ? 50.795 19.831 42.796 1.00 7.62 258 HIS A CA 1
ATOM 1922 C C . HIS A 1 236 ? 49.831 20.211 41.662 1.00 8.63 258 HIS A C 1
ATOM 1923 O O . HIS A 1 236 ? 48.992 21.101 41.823 1.00 8.60 258 HIS A O 1
ATOM 1930 N N . GLY A 1 237 ? 49.994 19.561 40.521 1.00 7.72 259 GLY A N 1
ATOM 1931 C CA . GLY A 1 237 ? 49.134 19.856 39.374 1.00 7.95 259 GLY A CA 1
ATOM 1932 C C . GLY A 1 237 ? 49.241 18.814 38.300 1.00 7.86 259 GLY A C 1
ATOM 1933 O O . GLY A 1 237 ? 49.891 17.773 38.478 1.00 8.75 259 GLY A O 1
ATOM 1934 N N . LEU A 1 238 ? 48.593 19.114 37.172 1.00 7.42 260 LEU A N 1
ATOM 1935 C CA . LEU A 1 238 ? 48.640 18.276 35.992 1.00 6.46 260 LEU A CA 1
ATOM 1936 C C . LEU A 1 238 ? 49.648 18.839 35.014 1.00 6.98 260 LEU A C 1
ATOM 1937 O O . LEU A 1 238 ? 49.718 20.087 34.791 1.00 6.56 260 LEU A O 1
ATOM 1942 N N . LEU A 1 239 ? 50.432 17.950 34.425 1.00 6.58 261 LEU A N 1
ATOM 1943 C CA . LEU A 1 239 ? 51.324 18.355 33.374 1.00 7.52 261 LEU A CA 1
ATOM 1944 C C . LEU A 1 239 ? 50.444 18.898 32.260 1.00 8.01 261 LEU A C 1
ATOM 1945 O O . LEU A 1 239 ? 49.347 18.355 31.987 1.00 7.26 261 LEU A O 1
ATOM 1950 N N . LYS A 1 240 ? 50.938 19.950 31.616 1.00 7.64 262 LYS A N 1
ATOM 1951 C CA . LYS A 1 240 ? 50.168 20.586 30.528 1.00 8.73 262 LYS A CA 1
ATOM 1952 C C . LYS A 1 240 ? 49.816 19.574 29.434 1.00 7.97 262 LYS A C 1
ATOM 1953 O O . LYS A 1 240 ? 48.660 19.487 29.017 1.00 6.89 262 LYS A O 1
ATOM 1959 N N . ASP A 1 241 ? 50.834 18.814 29.007 1.00 7.64 263 ASP A N 1
ATOM 1960 C CA . ASP A 1 241 ? 50.695 17.843 27.937 1.00 8.25 263 ASP A CA 1
ATOM 1961 C C . ASP A 1 241 ? 50.658 16.402 28.439 1.00 7.49 263 ASP A C 1
ATOM 1962 O O . ASP A 1 241 ? 51.602 15.927 29.050 1.00 7.17 263 ASP A O 1
ATOM 1967 N N . TYR A 1 242 ? 49.567 15.709 28.164 1.00 7.14 264 TYR A N 1
ATOM 1968 C CA . TYR A 1 242 ? 49.428 14.301 28.594 1.00 7.39 264 TYR A CA 1
ATOM 1969 C C . TYR A 1 242 ? 50.594 13.459 28.133 1.00 6.49 264 TYR A C 1
ATOM 1970 O O . TYR A 1 242 ? 51.057 12.599 28.880 1.00 6.82 264 TYR A O 1
ATOM 1979 N N . GLU A 1 243 ? 51.045 13.710 26.908 1.00 6.31 265 GLU A N 1
ATOM 1980 C CA . GLU A 1 243 ? 52.167 12.964 26.332 1.00 7.04 265 GLU A CA 1
ATOM 1981 C C . GLU A 1 243 ? 53.441 13.087 27.176 1.00 6.80 265 GLU A C 1
ATOM 1982 O O . GLU A 1 243 ? 54.228 12.164 27.251 1.00 6.83 265 GLU A O 1
ATOM 1988 N N . GLN A 1 244 ? 53.629 14.242 27.812 1.00 6.15 266 GLN A N 1
ATOM 1989 C CA . GLN A 1 244 ? 54.804 14.475 28.633 1.00 6.44 266 GLN A CA 1
ATOM 1990 C C . GLN A 1 244 ? 54.932 13.471 29.757 1.00 6.51 266 GLN A C 1
ATOM 1991 O O . GLN A 1 244 ? 56.040 13.157 30.190 1.00 6.20 266 GLN A O 1
ATOM 1997 N N . LEU A 1 245 ? 53.811 13.005 30.318 1.00 5.55 267 LEU A N 1
ATOM 1998 C CA . LEU A 1 245 ? 53.914 11.981 31.320 1.00 6.70 267 LEU A CA 1
ATOM 1999 C C . LEU A 1 245 ? 54.667 10.734 30.834 1.00 5.98 267 LEU A C 1
ATOM 2000 O O . LEU A 1 245 ? 55.426 10.115 31.609 1.00 7.26 267 LEU A O 1
ATOM 2005 N N . TRP A 1 246 ? 54.458 10.369 29.574 1.00 7.26 268 TRP A N 1
ATOM 2006 C CA . TRP A 1 246 ? 55.013 9.127 29.009 1.00 6.50 268 TRP A CA 1
ATOM 2007 C C . TRP A 1 246 ? 56.454 9.379 28.578 1.00 8.45 268 TRP A C 1
ATOM 2008 O O . TRP A 1 246 ? 57.346 8.529 28.798 1.00 7.98 268 TRP A O 1
ATOM 2019 N N . LYS A 1 247 ? 56.696 10.554 28.005 1.00 7.23 269 LYS A N 1
ATOM 2020 C CA . LYS A 1 247 ? 58.069 10.959 27.716 1.00 7.91 269 LYS A CA 1
ATOM 2021 C C . LYS A 1 247 ? 58.880 10.887 29.009 1.00 7.52 269 LYS A C 1
ATOM 2022 O O . LYS A 1 247 ? 59.959 10.294 29.045 1.00 8.14 269 LYS A O 1
ATOM 2028 N N . ASN A 1 248 ? 58.354 11.471 30.084 1.00 6.64 270 ASN A N 1
ATOM 2029 C CA . ASN A 1 248 ? 59.087 11.515 31.340 1.00 6.72 270 ASN A CA 1
ATOM 2030 C C . ASN A 1 248 ? 59.367 10.144 31.942 1.00 6.15 270 ASN A C 1
ATOM 2031 O O . ASN A 1 248 ? 60.514 9.815 32.272 1.00 7.05 270 ASN A O 1
ATOM 2036 N N . THR A 1 249 ? 58.325 9.337 32.067 1.00 7.27 271 THR A N 1
ATOM 2037 C CA . THR A 1 249 ? 58.472 8.039 32.728 1.00 7.15 271 THR A CA 1
ATOM 2038 C C . THR A 1 249 ? 59.368 7.058 31.939 1.00 7.70 271 THR A C 1
ATOM 2039 O O . THR A 1 249 ? 60.028 6.213 32.535 1.00 7.78 271 THR A O 1
ATOM 2043 N N . CYS A 1 250 ? 59.416 7.213 30.613 1.00 8.30 272 CYS A N 1
ATOM 2044 C CA . CYS A 1 250 ? 60.253 6.363 29.760 1.00 9.34 272 CYS A CA 1
ATOM 2045 C C . CYS A 1 250 ? 61.685 6.858 29.704 1.00 10.57 272 CYS A C 1
ATOM 2046 O O . CYS A 1 250 ? 62.539 6.150 29.183 1.00 12.87 272 CYS A O 1
ATOM 2049 N N . ASN A 1 251 ? 61.955 8.075 30.189 1.00 9.88 273 ASN A N 1
ATOM 2050 C CA . ASN A 1 251 ? 63.305 8.608 30.183 1.00 10.69 273 ASN A CA 1
ATOM 2051 C C . ASN A 1 251 ? 63.906 8.953 31.524 1.00 12.16 273 ASN A C 1
ATOM 2052 O O . ASN A 1 251 ? 64.858 9.752 31.581 1.00 14.98 273 ASN A O 1
ATOM 2057 N N . GLY A 1 252 ? 63.358 8.392 32.594 1.00 12.02 274 GLY A N 1
ATOM 2058 C CA . GLY A 1 252 ? 63.905 8.600 33.921 1.00 12.25 274 GLY A CA 1
ATOM 2059 C C . GLY A 1 252 ? 63.899 10.045 34.359 1.00 11.47 274 GLY A C 1
ATOM 2060 O O . GLY A 1 252 ? 64.827 10.483 35.019 1.00 11.97 274 GLY A O 1
ATOM 2061 N N . THR A 1 253 ? 62.885 10.771 33.931 1.00 9.19 275 THR A N 1
ATOM 2062 C CA . THR A 1 253 ? 62.744 12.196 34.249 1.00 9.47 275 THR A CA 1
ATOM 2063 C C . THR A 1 253 ? 61.743 12.360 35.367 1.00 9.03 275 THR A C 1
ATOM 2064 O O . THR A 1 253 ? 60.539 12.089 35.200 1.00 8.43 275 THR A O 1
ATOM 2068 N N . TRP A 1 254 ? 62.264 12.766 36.526 1.00 8.47 276 TRP A N 1
ATOM 2069 C CA . TRP A 1 254 ? 61.423 13.042 37.673 1.00 7.88 276 TRP A CA 1
ATOM 2070 C C . TRP A 1 254 ? 60.905 14.472 37.605 1.00 8.39 276 TRP A C 1
ATOM 2071 O O . TRP A 1 254 ? 61.683 15.399 37.513 1.00 8.43 276 TRP A O 1
ATOM 2082 N N . ASP A 1 255 ? 59.591 14.622 37.701 1.00 7.22 277 ASP A N 1
ATOM 2083 C CA . ASP A 1 255 ? 58.946 15.914 37.790 1.00 7.24 277 ASP A CA 1
ATOM 2084 C C . ASP A 1 255 ? 57.892 15.744 38.906 1.00 7.63 277 ASP A C 1
ATOM 2085 O O . ASP A 1 255 ? 56.936 14.992 38.733 1.00 8.06 277 ASP A O 1
ATOM 2090 N N . PRO A 1 256 ? 58.077 16.418 40.044 1.00 7.83 278 PRO A N 1
ATOM 2091 C CA . PRO A 1 256 ? 57.148 16.198 41.146 1.00 7.31 278 PRO A CA 1
ATOM 2092 C C . PRO A 1 256 ? 55.760 16.841 40.974 1.00 8.34 278 PRO A C 1
ATOM 2093 O O . PRO A 1 256 ? 54.899 16.655 41.818 1.00 8.28 278 PRO A O 1
ATOM 2097 N N . THR A 1 257 ? 55.544 17.592 39.908 1.00 7.37 279 THR A N 1
ATOM 2098 C CA . THR A 1 257 ? 54.267 18.247 39.689 1.00 7.20 279 THR A CA 1
ATOM 2099 C C . THR A 1 257 ? 53.064 17.313 39.803 1.00 7.32 279 THR A C 1
ATOM 2100 O O . THR A 1 257 ? 52.187 17.519 40.635 1.00 6.81 279 THR A O 1
ATOM 2104 N N . GLU A 1 258 ? 53.040 16.309 38.942 1.00 6.89 280 GLU A N 1
ATOM 2105 C CA . GLU A 1 258 ? 51.964 15.314 38.877 1.00 7.00 280 GLU A CA 1
ATOM 2106 C C . GLU A 1 258 ? 52.337 13.953 39.429 1.00 6.62 280 GLU A C 1
ATOM 2107 O O . GLU A 1 258 ? 51.516 13.249 39.995 1.00 8.70 280 GLU A O 1
ATOM 2113 N N . SER A 1 259 ? 53.570 13.533 39.209 1.00 8.02 281 SER A N 1
ATOM 2114 C CA . SER A 1 259 ? 54.010 12.242 39.670 1.00 7.00 281 SER A CA 1
ATOM 2115 C C . SER A 1 259 ? 54.171 12.231 41.192 1.00 7.60 281 SER A C 1
ATOM 2116 O O . SER A 1 259 ? 55.070 12.856 41.733 1.00 7.54 281 SER A O 1
ATOM 2119 N N . LEU A 1 260 ? 53.329 11.480 41.870 1.00 6.59 282 LEU A N 1
ATOM 2120 C CA . LEU A 1 260 ? 53.376 11.390 43.331 1.00 6.90 282 LEU A CA 1
ATOM 2121 C C . LEU A 1 260 ? 54.163 10.136 43.798 1.00 7.15 282 LEU A C 1
ATOM 2122 O O . LEU A 1 260 ? 55.149 10.269 44.524 1.00 6.86 282 LEU A O 1
ATOM 2127 N N . ILE A 1 261 ? 53.777 8.954 43.311 1.00 6.49 283 ILE A N 1
ATOM 2128 C CA . ILE A 1 261 ? 54.432 7.705 43.631 1.00 6.03 283 ILE A CA 1
ATOM 2129 C C . ILE A 1 261 ? 54.826 7.065 42.303 1.00 5.84 283 ILE A C 1
ATOM 2130 O O . ILE A 1 261 ? 53.978 6.630 41.547 1.00 6.23 283 ILE A O 1
ATOM 2135 N N . GLU A 1 262 ? 56.123 7.054 42.019 1.00 6.81 284 GLU A N 1
ATOM 2136 C CA . GLU A 1 262 ? 56.609 6.516 40.786 1.00 6.49 284 GLU A CA 1
ATOM 2137 C C . GLU A 1 262 ? 57.823 5.672 41.148 1.00 6.13 284 GLU A C 1
ATOM 2138 O O . GLU A 1 262 ? 58.677 6.117 41.921 1.00 5.94 284 GLU A O 1
ATOM 2144 N N . ILE A 1 263 ? 57.872 4.452 40.603 1.00 5.29 285 ILE A N 1
ATOM 2145 C CA A ILE A 1 263 ? 58.960 3.524 40.850 0.50 6.18 285 ILE A CA 1
ATOM 2146 C CA B ILE A 1 263 ? 58.966 3.540 40.872 0.50 6.08 285 ILE A CA 1
ATOM 2147 C C . ILE A 1 263 ? 60.010 3.730 39.781 1.00 6.38 285 ILE A C 1
ATOM 2148 O O . ILE A 1 263 ? 59.715 3.637 38.583 1.00 6.49 285 ILE A O 1
ATOM 2157 N N . SER A 1 264 ? 61.227 4.024 40.187 1.00 7.69 286 SER A N 1
ATOM 2158 C CA . SER A 1 264 ? 62.319 4.217 39.247 1.00 8.22 286 SER A CA 1
ATOM 2159 C C . SER A 1 264 ? 63.082 2.926 39.000 1.00 8.83 286 SER A C 1
ATOM 2160 O O . SER A 1 264 ? 63.551 2.262 39.936 1.00 9.33 286 SER A O 1
ATOM 2163 N N . PHE A 1 265 ? 63.196 2.581 37.727 1.00 8.74 287 PHE A N 1
ATOM 2164 C CA . PHE A 1 265 ? 64.027 1.468 37.300 1.00 8.49 287 PHE A CA 1
ATOM 2165 C C . PHE A 1 265 ? 65.184 2.029 36.495 1.00 10.67 287 PHE A C 1
ATOM 2166 O O . PHE A 1 265 ? 64.979 2.838 35.596 1.00 11.42 287 PHE A O 1
ATOM 2174 N N . TYR A 1 266 ? 66.401 1.652 36.848 1.00 11.99 288 TYR A N 1
ATOM 2175 C CA . TYR A 1 266 ? 67.525 2.058 36.069 1.00 12.11 288 TYR A CA 1
ATOM 2176 C C . TYR A 1 266 ? 68.749 1.239 36.368 1.00 12.72 288 TYR A C 1
ATOM 2177 O O . TYR A 1 266 ? 69.164 1.122 37.525 1.00 12.74 288 TYR A O 1
ATOM 2186 N N . SER A 1 267 ? 69.344 0.710 35.301 1.00 11.63 289 SER A N 1
ATOM 2187 C CA . SER A 1 267 ? 70.645 0.077 35.386 1.00 11.67 289 SER A CA 1
ATOM 2188 C C . SER A 1 267 ? 71.311 0.257 34.023 1.00 11.44 289 SER A C 1
ATOM 2189 O O . SER A 1 267 ? 70.639 0.222 33.002 1.00 9.95 289 SER A O 1
ATOM 2192 N N . PRO A 1 268 ? 72.628 0.497 33.999 1.00 12.94 290 PRO A N 1
ATOM 2193 C CA . PRO A 1 268 ? 73.291 0.546 32.680 1.00 13.91 290 PRO A CA 1
ATOM 2194 C C . PRO A 1 268 ? 73.436 -0.853 32.048 1.00 14.78 290 PRO A C 1
ATOM 2195 O O . PRO A 1 268 ? 73.667 -0.983 30.843 1.00 14.43 290 PRO A O 1
ATOM 2199 N N . THR A 1 269 ? 73.340 -1.887 32.880 1.00 15.77 291 THR A N 1
ATOM 2200 C CA . THR A 1 269 ? 73.475 -3.260 32.429 1.00 16.25 291 THR A CA 1
ATOM 2201 C C . THR A 1 269 ? 72.420 -4.151 33.068 1.00 16.27 291 THR A C 1
ATOM 2202 O O . THR A 1 269 ? 71.785 -3.773 34.072 1.00 14.62 291 THR A O 1
ATOM 2206 N N . VAL A 1 270 ? 72.255 -5.344 32.483 1.00 17.00 292 VAL A N 1
ATOM 2207 C CA . VAL A 1 270 ? 71.314 -6.351 33.001 1.00 18.11 292 VAL A CA 1
ATOM 2208 C C . VAL A 1 270 ? 72.034 -7.690 33.180 1.00 18.96 292 VAL A C 1
ATOM 2209 O O . VAL A 1 270 ? 71.442 -8.743 32.956 1.00 20.96 292 VAL A O 1
ATOM 2213 N N . SER A 1 271 ? 73.292 -7.668 33.601 1.00 19.24 293 SER A N 1
ATOM 2214 C CA . SER A 1 271 ? 74.069 -8.912 33.740 1.00 19.31 293 SER A CA 1
ATOM 2215 C C . SER A 1 271 ? 74.273 -9.373 35.185 1.00 19.19 293 SER A C 1
ATOM 2216 O O . SER A 1 271 ? 75.078 -10.278 35.438 1.00 18.83 293 SER A O 1
ATOM 2219 N N . GLY A 1 272 ? 73.523 -8.775 36.113 1.00 18.80 294 GLY A N 1
ATOM 2220 C CA . GLY A 1 272 ? 73.638 -9.066 37.531 1.00 18.83 294 GLY A CA 1
ATOM 2221 C C . GLY A 1 272 ? 72.442 -9.853 38.021 1.00 18.66 294 GLY A C 1
ATOM 2222 O O . GLY A 1 272 ? 71.542 -10.192 37.256 1.00 18.18 294 GLY A O 1
ATOM 2223 N N . ASN A 1 273 ? 72.428 -10.171 39.300 1.00 19.51 295 ASN A N 1
ATOM 2224 C CA . ASN A 1 273 ? 71.322 -10.959 39.803 1.00 20.26 295 ASN A CA 1
ATOM 2225 C C . ASN A 1 273 ? 70.269 -10.107 40.454 1.00 20.57 295 ASN A C 1
ATOM 2226 O O . ASN A 1 273 ? 69.179 -10.593 40.707 1.00 22.62 295 ASN A O 1
ATOM 2231 N N . SER A 1 274 ? 70.584 -8.841 40.716 1.00 20.09 296 SER A N 1
ATOM 2232 C CA . SER A 1 274 ? 69.630 -7.947 41.336 1.00 19.58 296 SER A CA 1
ATOM 2233 C C . SER A 1 274 ? 69.650 -6.559 40.694 1.00 18.50 296 SER A C 1
ATOM 2234 O O . SER A 1 274 ? 69.564 -5.544 41.396 1.00 17.47 296 SER A O 1
ATOM 2237 N N . ASP A 1 275 ? 69.737 -6.504 39.362 1.00 16.12 297 ASP A N 1
ATOM 2238 C CA . ASP A 1 275 ? 69.709 -5.214 38.670 1.00 15.30 297 ASP A CA 1
ATOM 2239 C C . ASP A 1 275 ? 68.303 -4.603 38.839 1.00 13.70 297 ASP A C 1
ATOM 2240 O O . ASP A 1 275 ? 67.299 -5.293 38.673 1.00 13.05 297 ASP A O 1
ATOM 2245 N N . PRO A 1 276 ? 68.204 -3.316 39.213 1.00 11.92 298 PRO A N 1
ATOM 2246 C CA . PRO A 1 276 ? 66.893 -2.700 39.361 1.00 12.11 298 PRO A CA 1
ATOM 2247 C C . PRO A 1 276 ? 66.292 -2.247 38.033 1.00 11.70 298 PRO A C 1
ATOM 2248 O O . PRO A 1 276 ? 66.143 -1.028 37.747 1.00 13.17 298 PRO A O 1
ATOM 2252 N N . VAL A 1 277 ? 65.939 -3.237 37.224 1.00 10.62 299 VAL A N 1
ATOM 2253 C CA . VAL A 1 277 ? 65.284 -3.030 35.927 1.00 9.47 299 VAL A CA 1
ATOM 2254 C C . VAL A 1 277 ? 63.932 -3.736 36.033 1.00 10.01 299 VAL A C 1
ATOM 2255 O O . VAL A 1 277 ? 63.763 -4.655 36.857 1.00 8.87 299 VAL A O 1
ATOM 2259 N N . GLY A 1 278 ? 62.980 -3.315 35.215 1.00 8.10 300 GLY A N 1
ATOM 2260 C CA . GLY A 1 278 ? 61.682 -3.917 35.217 1.00 7.36 300 GLY A CA 1
ATOM 2261 C C . GLY A 1 278 ? 61.246 -4.322 33.830 1.00 7.00 300 GLY A C 1
ATOM 2262 O O . GLY A 1 278 ? 62.008 -4.272 32.866 1.00 7.82 300 GLY A O 1
ATOM 2263 N N . ARG A 1 279 ? 59.987 -4.711 33.738 1.00 6.91 301 ARG A N 1
ATOM 2264 C CA . ARG A 1 279 ? 59.404 -5.162 32.478 1.00 7.02 301 ARG A CA 1
ATOM 2265 C C . ARG A 1 279 ? 58.484 -4.128 31.834 1.00 6.37 301 ARG A C 1
ATOM 2266 O O . ARG A 1 279 ? 57.749 -4.439 30.904 1.00 6.15 301 ARG A O 1
ATOM 2274 N N . ILE A 1 280 ? 58.536 -2.890 32.313 1.00 6.13 302 ILE A N 1
ATOM 2275 C CA . ILE A 1 280 ? 57.623 -1.841 31.839 1.00 6.48 302 ILE A CA 1
ATOM 2276 C C . ILE A 1 280 ? 58.051 -1.435 30.431 1.00 6.50 302 ILE A C 1
ATOM 2277 O O . ILE A 1 280 ? 59.254 -1.264 30.148 1.00 6.04 302 ILE A O 1
ATOM 2282 N N . GLY A 1 281 ? 57.095 -1.345 29.517 1.00 6.22 303 GLY A N 1
ATOM 2283 C CA . GLY A 1 281 ? 57.400 -1.125 28.099 1.00 6.77 303 GLY A CA 1
ATOM 2284 C C . GLY A 1 281 ? 57.864 -2.398 27.376 1.00 6.58 303 GLY A C 1
ATOM 2285 O O . GLY A 1 281 ? 58.115 -2.382 26.171 1.00 6.33 303 GLY A O 1
ATOM 2286 N N . LYS A 1 282 ? 57.971 -3.515 28.105 1.00 7.85 304 LYS A N 1
ATOM 2287 C CA . LYS A 1 282 ? 58.386 -4.777 27.518 1.00 7.77 304 LYS A CA 1
ATOM 2288 C C . LYS A 1 282 ? 57.177 -5.693 27.475 1.00 7.85 304 LYS A C 1
ATOM 2289 O O . LYS A 1 282 ? 56.557 -5.855 26.429 1.00 7.25 304 LYS A O 1
ATOM 2295 N N . TRP A 1 283 ? 56.781 -6.224 28.628 1.00 8.20 305 TRP A N 1
ATOM 2296 C CA . TRP A 1 283 ? 55.652 -7.122 28.693 1.00 8.07 305 TRP A CA 1
ATOM 2297 C C . TRP A 1 283 ? 54.336 -6.384 28.394 1.00 8.41 305 TRP A C 1
ATOM 2298 O O . TRP A 1 283 ? 53.388 -6.956 27.840 1.00 7.88 305 TRP A O 1
ATOM 2309 N N . ASN A 1 284 ? 54.291 -5.100 28.735 1.00 8.30 306 ASN A N 1
ATOM 2310 C CA . ASN A 1 284 ? 53.111 -4.284 28.452 1.00 7.75 306 ASN A CA 1
ATOM 2311 C C . ASN A 1 284 ? 53.446 -3.184 27.451 1.00 7.24 306 ASN A C 1
ATOM 2312 O O . ASN A 1 284 ? 52.825 -2.124 27.434 1.00 7.97 306 ASN A O 1
ATOM 2317 N N . GLY A 1 285 ? 54.444 -3.431 26.625 1.00 7.53 307 GLY A N 1
ATOM 2318 C CA . GLY A 1 285 ? 54.847 -2.453 25.642 1.00 7.71 307 GLY A CA 1
ATOM 2319 C C . GLY A 1 285 ? 54.063 -2.522 24.346 1.00 8.00 307 GLY A C 1
ATOM 2320 O O . GLY A 1 285 ? 53.029 -3.197 24.246 1.00 8.14 307 GLY A O 1
ATOM 2321 N N . VAL A 1 286 ? 54.614 -1.850 23.337 1.00 8.20 308 VAL A N 1
ATOM 2322 C CA . VAL A 1 286 ? 54.119 -1.937 21.979 1.00 7.79 308 VAL A CA 1
ATOM 2323 C C . VAL A 1 286 ? 54.873 -3.107 21.387 1.00 8.19 308 VAL A C 1
ATOM 2324 O O . VAL A 1 286 ? 56.078 -3.233 21.622 1.00 7.56 308 VAL A O 1
ATOM 2328 N N . LYS A 1 287 ? 54.192 -3.974 20.638 1.00 8.61 309 LYS A N 1
ATOM 2329 C CA . LYS A 1 287 ? 54.847 -5.124 20.021 1.00 7.03 309 LYS A CA 1
ATOM 2330 C C . LYS A 1 287 ? 55.971 -4.631 19.121 1.00 6.70 309 LYS A C 1
ATOM 2331 O O . LYS A 1 287 ? 55.740 -3.839 18.218 1.00 6.28 309 LYS A O 1
ATOM 2337 N N . THR A 1 288 ? 57.180 -5.137 19.378 1.00 6.43 310 THR A N 1
ATOM 2338 C CA . THR A 1 288 ? 58.415 -4.691 18.699 1.00 7.34 310 THR A CA 1
ATOM 2339 C C . THR A 1 288 ? 59.398 -5.827 18.497 1.00 7.32 310 THR A C 1
ATOM 2340 O O . THR A 1 288 ? 59.656 -6.619 19.422 1.00 7.59 310 THR A O 1
ATOM 2344 N N . THR A 1 289 ? 59.949 -5.944 17.290 1.00 8.27 311 THR A N 1
ATOM 2345 C CA . THR A 1 289 ? 60.935 -6.971 17.028 1.00 8.65 311 THR A CA 1
ATOM 2346 C C . THR A 1 289 ? 62.328 -6.567 17.501 1.00 8.91 311 THR A C 1
ATOM 2347 O O . THR A 1 289 ? 62.665 -5.394 17.567 1.00 8.61 311 THR A O 1
ATOM 2351 N N . ALA A 1 290 ? 63.124 -7.579 17.830 1.00 9.16 312 ALA A N 1
ATOM 2352 C CA . ALA A 1 290 ? 64.512 -7.391 18.174 1.00 8.74 312 ALA A CA 1
ATOM 2353 C C . ALA A 1 290 ? 65.223 -7.164 16.835 1.00 9.27 312 ALA A C 1
ATOM 2354 O O . ALA A 1 290 ? 64.852 -7.805 15.825 1.00 9.79 312 ALA A O 1
ATOM 2356 N N . ILE A 1 291 ? 66.180 -6.232 16.840 1.00 8.65 313 ILE A N 1
ATOM 2357 C CA . ILE A 1 291 ? 67.074 -5.926 15.738 1.00 9.84 313 ILE A CA 1
ATOM 2358 C C . ILE A 1 291 ? 68.496 -6.067 16.302 1.00 10.29 313 ILE A C 1
ATOM 2359 O O . ILE A 1 291 ? 68.886 -5.293 17.179 1.00 11.21 313 ILE A O 1
ATOM 2364 N N . ALA A 1 292 ? 69.236 -7.063 15.813 1.00 11.71 314 ALA A N 1
ATOM 2365 C CA . ALA A 1 292 ? 70.565 -7.379 16.330 1.00 12.08 314 ALA A CA 1
ATOM 2366 C C . ALA A 1 292 ? 71.468 -6.140 16.411 1.00 12.57 314 ALA A C 1
ATOM 2367 O O . ALA A 1 292 ? 71.634 -5.409 15.435 1.00 13.33 314 ALA A O 1
ATOM 2369 N N . GLY A 1 293 ? 72.008 -5.889 17.600 1.00 12.93 315 GLY A N 1
ATOM 2370 C CA . GLY A 1 293 ? 72.851 -4.717 17.835 1.00 13.05 315 GLY A CA 1
ATOM 2371 C C . GLY A 1 293 ? 72.128 -3.381 17.957 1.00 12.62 315 GLY A C 1
ATOM 2372 O O . GLY A 1 293 ? 72.758 -2.377 18.291 1.00 13.25 315 GLY A O 1
ATOM 2373 N N . VAL A 1 294 ? 70.815 -3.349 17.761 1.00 11.50 316 VAL A N 1
ATOM 2374 C CA . VAL A 1 294 ? 70.079 -2.078 17.802 1.00 10.70 316 VAL A CA 1
ATOM 2375 C C . VAL A 1 294 ? 68.966 -2.014 18.839 1.00 10.50 316 VAL A C 1
ATOM 2376 O O . VAL A 1 294 ? 68.833 -1.036 19.573 1.00 9.79 316 VAL A O 1
ATOM 2380 N N . ARG A 1 295 ? 68.181 -3.076 18.917 1.00 10.08 317 ARG A N 1
ATOM 2381 C CA . ARG A 1 295 ? 66.965 -3.022 19.715 1.00 10.55 317 ARG A CA 1
ATOM 2382 C C . ARG A 1 295 ? 66.614 -4.368 20.249 1.00 9.96 317 ARG A C 1
ATOM 2383 O O . ARG A 1 295 ? 66.786 -5.365 19.566 1.00 8.50 317 ARG A O 1
ATOM 2391 N N . GLY A 1 296 ? 66.109 -4.378 21.481 1.00 8.50 318 GLY A N 1
ATOM 2392 C CA . GLY A 1 296 ? 65.606 -5.609 22.039 1.00 9.23 318 GLY A CA 1
ATOM 2393 C C . GLY A 1 296 ? 64.140 -5.699 21.635 1.00 8.82 318 GLY A C 1
ATOM 2394 O O . GLY A 1 296 ? 63.536 -4.694 21.293 1.00 8.35 318 GLY A O 1
ATOM 2395 N N . SER A 1 297 ? 63.592 -6.906 21.633 1.00 7.74 319 SER A N 1
ATOM 2396 C CA . SER A 1 297 ? 62.157 -7.060 21.344 1.00 7.48 319 SER A CA 1
ATOM 2397 C C . SER A 1 297 ? 61.299 -6.682 22.553 1.00 7.93 319 SER A C 1
ATOM 2398 O O . SER A 1 297 ? 61.812 -6.553 23.669 1.00 8.15 319 SER A O 1
ATOM 2401 N N . CYS A 1 298 ? 60.001 -6.445 22.318 1.00 7.08 320 CYS A N 1
ATOM 2402 C CA . CYS A 1 298 ? 59.022 -6.217 23.396 1.00 6.86 320 CYS A CA 1
ATOM 2403 C C . CYS A 1 298 ? 57.899 -7.204 23.157 1.00 6.90 320 CYS A C 1
ATOM 2404 O O . CYS A 1 298 ? 57.299 -7.169 22.092 1.00 7.86 320 CYS A O 1
ATOM 2407 N N . ALA A 1 299 ? 57.625 -8.056 24.146 1.00 7.25 321 ALA A N 1
ATOM 2408 C CA . ALA A 1 299 ? 56.629 -9.144 24.014 1.00 7.57 321 ALA A CA 1
ATOM 2409 C C . ALA A 1 299 ? 55.216 -8.585 23.854 1.00 7.63 321 ALA A C 1
ATOM 2410 O O . ALA A 1 299 ? 54.396 -9.127 23.091 1.00 9.04 321 ALA A O 1
ATOM 2412 N N . ALA A 1 300 ? 54.920 -7.520 24.595 1.00 7.31 322 ALA A N 1
ATOM 2413 C CA . ALA A 1 300 ? 53.637 -6.809 24.428 1.00 7.18 322 ALA A CA 1
ATOM 2414 C C . ALA A 1 300 ? 52.429 -7.716 24.579 1.00 7.74 322 ALA A C 1
ATOM 2415 O O . ALA A 1 300 ? 51.608 -7.827 23.681 1.00 7.47 322 ALA A O 1
ATOM 2417 N N . ASN A 1 301 ? 52.379 -8.393 25.705 1.00 7.79 323 ASN A N 1
ATOM 2418 C CA . ASN A 1 301 ? 51.332 -9.344 26.018 1.00 7.98 323 ASN A CA 1
ATOM 2419 C C . ASN A 1 301 ? 50.069 -8.744 26.641 1.00 7.20 323 ASN A C 1
ATOM 2420 O O . ASN A 1 301 ? 49.069 -9.473 26.871 1.00 7.65 323 ASN A O 1
ATOM 2425 N N . VAL A 1 302 ? 50.084 -7.443 26.935 1.00 6.59 324 VAL A N 1
ATOM 2426 C CA . VAL A 1 302 ? 48.898 -6.775 27.457 1.00 6.60 324 VAL A CA 1
ATOM 2427 C C . VAL A 1 302 ? 48.137 -6.263 26.231 1.00 7.46 324 VAL A C 1
ATOM 2428 O O . VAL A 1 302 ? 48.651 -5.438 25.459 1.00 5.70 324 VAL A O 1
ATOM 2432 N N . LYS A 1 303 ? 46.932 -6.787 26.046 1.00 7.02 325 LYS A N 1
ATOM 2433 C CA . LYS A 1 303 ? 46.128 -6.449 24.909 1.00 6.76 325 LYS A CA 1
ATOM 2434 C C . LYS A 1 303 ? 44.921 -5.637 25.356 1.00 7.11 325 LYS A C 1
ATOM 2435 O O . LYS A 1 303 ? 44.428 -5.807 26.465 1.00 8.10 325 LYS A O 1
ATOM 2441 N N . VAL A 1 304 ? 44.479 -4.742 24.490 1.00 7.25 326 VAL A N 1
ATOM 2442 C CA . VAL A 1 304 ? 43.375 -3.845 24.808 1.00 6.88 326 VAL A CA 1
ATOM 2443 C C . VAL A 1 304 ? 42.042 -4.437 24.383 1.00 7.36 326 VAL A C 1
ATOM 2444 O O . VAL A 1 304 ? 41.886 -4.898 23.238 1.00 6.08 326 VAL A O 1
ATOM 2448 N N . VAL A 1 305 ? 41.064 -4.414 25.292 1.00 5.90 327 VAL A N 1
ATOM 2449 C CA . VAL A 1 305 ? 39.739 -4.934 24.965 1.00 6.38 327 VAL A CA 1
ATOM 2450 C C . VAL A 1 305 ? 39.117 -4.028 23.910 1.00 5.80 327 VAL A C 1
ATOM 2451 O O . VAL A 1 305 ? 38.992 -2.819 24.127 1.00 5.72 327 VAL A O 1
ATOM 2455 N N . HIS A 1 306 ? 38.702 -4.581 22.769 1.00 5.28 328 HIS A N 1
ATOM 2456 C CA . HIS A 1 306 ? 38.299 -3.690 21.672 1.00 5.93 328 HIS A CA 1
ATOM 2457 C C . HIS A 1 306 ? 37.049 -2.841 21.926 1.00 6.27 328 HIS A C 1
ATOM 2458 O O . HIS A 1 306 ? 36.945 -1.727 21.419 1.00 6.52 328 HIS A O 1
ATOM 2465 N N . THR A 1 307 ? 36.113 -3.351 22.726 1.00 6.45 329 THR A N 1
ATOM 2466 C CA . THR A 1 307 ? 34.943 -2.563 23.071 1.00 6.37 329 THR A CA 1
ATOM 2467 C C . THR A 1 307 ? 35.314 -1.256 23.818 1.00 6.72 329 THR A C 1
ATOM 2468 O O . THR A 1 307 ? 34.621 -0.238 23.683 1.00 7.35 329 THR A O 1
ATOM 2472 N N . PHE A 1 308 ? 36.396 -1.275 24.589 1.00 6.15 330 PHE A N 1
ATOM 2473 C CA . PHE A 1 308 ? 36.913 -0.064 25.221 1.00 6.61 330 PHE A CA 1
ATOM 2474 C C . PHE A 1 308 ? 37.339 0.930 24.140 1.00 7.67 330 PHE A C 1
ATOM 2475 O O . PHE A 1 308 ? 36.996 2.134 24.197 1.00 7.28 330 PHE A O 1
ATOM 2483 N N . VAL A 1 309 ? 38.099 0.425 23.161 1.00 7.85 331 VAL A N 1
ATOM 2484 C CA . VAL A 1 309 ? 38.496 1.223 22.010 1.00 7.75 331 VAL A CA 1
ATOM 2485 C C . VAL A 1 309 ? 37.278 1.836 21.331 1.00 8.56 331 VAL A C 1
ATOM 2486 O O . VAL A 1 309 ? 37.278 3.047 21.035 1.00 7.42 331 VAL A O 1
ATOM 2490 N N . LEU A 1 310 ? 36.255 1.020 21.057 1.00 7.46 332 LEU A N 1
ATOM 2491 C CA . LEU A 1 310 ? 35.066 1.546 20.381 1.00 8.45 332 LEU A CA 1
ATOM 2492 C C . LEU A 1 310 ? 34.398 2.670 21.194 1.00 8.13 332 LEU A C 1
ATOM 2493 O O . LEU A 1 310 ? 34.015 3.703 20.609 1.00 8.90 332 LEU A O 1
ATOM 2498 N N . ASP A 1 311 ? 34.239 2.476 22.510 1.00 8.57 333 ASP A N 1
ATOM 2499 C CA . ASP A 1 311 ? 33.626 3.512 23.360 1.00 9.21 333 ASP A CA 1
ATOM 2500 C C . ASP A 1 311 ? 34.435 4.785 23.277 1.00 8.46 333 ASP A C 1
ATOM 2501 O O . ASP A 1 311 ? 33.900 5.857 23.034 1.00 8.12 333 ASP A O 1
ATOM 2506 N N . TRP A 1 312 ? 35.745 4.641 23.415 1.00 7.76 334 TRP A N 1
ATOM 2507 C CA . TRP A 1 312 ? 36.617 5.813 23.462 1.00 7.16 334 TRP A CA 1
ATOM 2508 C C . TRP A 1 312 ? 36.680 6.546 22.136 1.00 6.65 334 TRP A C 1
ATOM 2509 O O . TRP A 1 312 ? 36.823 7.763 22.110 1.00 6.04 334 TRP A O 1
ATOM 2520 N N . ARG A 1 313 ? 36.582 5.820 21.019 1.00 6.34 335 ARG A N 1
ATOM 2521 C CA . ARG A 1 313 ? 36.608 6.453 19.707 1.00 6.78 335 ARG A CA 1
ATOM 2522 C C . ARG A 1 313 ? 35.451 7.437 19.450 1.00 7.89 335 ARG A C 1
ATOM 2523 O O . ARG A 1 313 ? 35.576 8.293 18.576 1.00 7.47 335 ARG A O 1
ATOM 2531 N N . GLU A 1 314 ? 34.351 7.284 20.172 1.00 7.52 336 GLU A N 1
ATOM 2532 C CA . GLU A 1 314 ? 33.246 8.227 20.064 1.00 9.15 336 GLU A CA 1
ATOM 2533 C C . GLU A 1 314 ? 33.628 9.654 20.526 1.00 8.91 336 GLU A C 1
ATOM 2534 O O . GLU A 1 314 ? 33.120 10.615 19.981 1.00 8.54 336 GLU A O 1
ATOM 2540 N N . ASP A 1 315 ? 34.510 9.776 21.515 1.00 8.54 337 ASP A N 1
ATOM 2541 C CA . ASP A 1 315 ? 34.980 11.085 22.050 1.00 8.98 337 ASP A CA 1
ATOM 2542 C C . ASP A 1 315 ? 36.203 11.542 21.266 1.00 9.15 337 ASP A C 1
ATOM 2543 O O . ASP A 1 315 ? 37.360 11.505 21.743 1.00 7.96 337 ASP A O 1
ATOM 2548 N N . VAL A 1 316 ? 35.933 11.979 20.042 1.00 8.53 338 VAL A N 1
ATOM 2549 C CA . VAL A 1 316 ? 36.978 12.224 19.086 1.00 9.60 338 VAL A CA 1
ATOM 2550 C C . VAL A 1 316 ? 38.126 13.106 19.548 1.00 8.74 338 VAL A C 1
ATOM 2551 O O . VAL A 1 316 ? 39.298 12.766 19.347 1.00 9.85 338 VAL A O 1
ATOM 2555 N N . SER A 1 317 ? 37.799 14.206 20.200 1.00 8.69 339 SER A N 1
ATOM 2556 C CA . SER A 1 317 ? 38.790 15.201 20.579 1.00 8.64 339 SER A CA 1
ATOM 2557 C C . SER A 1 317 ? 39.601 14.854 21.813 1.00 8.76 339 SER A C 1
ATOM 2558 O O . SER A 1 317 ? 40.489 15.602 22.177 1.00 9.24 339 SER A O 1
ATOM 2561 N N . ASP A 1 318 ? 39.311 13.731 22.456 1.00 9.04 340 ASP A N 1
ATOM 2562 C CA . ASP A 1 318 ? 40.088 13.296 23.620 1.00 8.45 340 ASP A CA 1
ATOM 2563 C C . ASP A 1 318 ? 41.445 12.803 23.123 1.00 7.95 340 ASP A C 1
ATOM 2564 O O . ASP A 1 318 ? 41.533 11.719 22.495 1.00 7.81 340 ASP A O 1
ATOM 2569 N N . ILE A 1 319 ? 42.493 13.573 23.417 1.00 7.03 341 ILE A N 1
ATOM 2570 C CA . ILE A 1 319 ? 43.840 13.259 22.918 1.00 7.17 341 ILE A CA 1
ATOM 2571 C C . ILE A 1 319 ? 44.493 12.088 23.648 1.00 6.54 341 ILE A C 1
ATOM 2572 O O . ILE A 1 319 ? 45.511 11.566 23.212 1.00 6.55 341 ILE A O 1
ATOM 2577 N N . ARG A 1 320 ? 43.914 11.672 24.758 1.00 6.58 342 ARG A N 1
ATOM 2578 C CA . ARG A 1 320 ? 44.511 10.607 25.528 1.00 5.88 342 ARG A CA 1
ATOM 2579 C C . ARG A 1 320 ? 44.357 9.281 24.838 1.00 6.41 342 ARG A C 1
ATOM 2580 O O . ARG A 1 320 ? 45.133 8.389 25.097 1.00 8.52 342 ARG A O 1
ATOM 2588 N N . ARG A 1 321 ? 43.331 9.145 24.006 1.00 6.50 343 ARG A N 1
ATOM 2589 C CA . ARG A 1 321 ? 43.028 7.858 23.359 1.00 6.30 343 ARG A CA 1
ATOM 2590 C C . ARG A 1 321 ? 44.215 7.338 22.536 1.00 6.65 343 ARG A C 1
ATOM 2591 O O . ARG A 1 321 ? 44.704 6.259 22.799 1.00 5.98 343 ARG A O 1
ATOM 2599 N N . ASP A 1 322 ? 44.680 8.125 21.593 1.00 7.43 344 ASP A N 1
ATOM 2600 C CA . ASP A 1 322 ? 45.840 7.741 20.782 1.00 8.24 344 ASP A CA 1
ATOM 2601 C C . ASP A 1 322 ? 47.163 7.689 21.556 1.00 8.04 344 ASP A C 1
ATOM 2602 O O . ASP A 1 322 ? 48.102 7.014 21.117 1.00 9.02 344 ASP A O 1
ATOM 2607 N N . LEU A 1 323 ? 47.260 8.428 22.664 1.00 7.10 345 LEU A N 1
ATOM 2608 C CA . LEU A 1 323 ? 48.439 8.386 23.507 1.00 7.15 345 LEU A CA 1
ATOM 2609 C C . LEU A 1 323 ? 48.451 7.178 24.406 1.00 7.54 345 LEU A C 1
ATOM 2610 O O . LEU A 1 323 ? 49.528 6.798 24.867 1.00 8.26 345 LEU A O 1
ATOM 2615 N N . SER A 1 324 ? 47.276 6.566 24.616 1.00 6.38 346 SER A N 1
ATOM 2616 C CA . SER A 1 324 ? 47.117 5.429 25.502 1.00 6.86 346 SER A CA 1
ATOM 2617 C C . SER A 1 324 ? 47.090 4.047 24.857 1.00 6.66 346 SER A C 1
ATOM 2618 O O . SER A 1 324 ? 47.562 3.060 25.460 1.00 5.91 346 SER A O 1
ATOM 2621 N N . ILE A 1 325 ? 46.614 3.993 23.609 1.00 5.66 347 ILE A N 1
ATOM 2622 C CA . ILE A 1 325 ? 46.369 2.729 22.893 1.00 6.08 347 ILE A CA 1
ATOM 2623 C C . ILE A 1 325 ? 47.086 2.720 21.551 1.00 6.10 347 ILE A C 1
ATOM 2624 O O . ILE A 1 325 ? 46.962 3.681 20.780 1.00 6.19 347 ILE A O 1
ATOM 2629 N N . ALA A 1 326 ? 47.849 1.645 21.310 1.00 5.46 348 ALA A N 1
ATOM 2630 C CA . ALA A 1 326 ? 48.614 1.460 20.103 1.00 4.94 348 ALA A CA 1
ATOM 2631 C C . ALA A 1 326 ? 47.900 0.499 19.171 1.00 4.82 348 ALA A C 1
ATOM 2632 O O . ALA A 1 326 ? 47.707 -0.659 19.509 1.00 5.86 348 ALA A O 1
ATOM 2634 N N . ASN A 1 327 ? 47.531 0.984 18.001 1.00 4.58 349 ASN A N 1
ATOM 2635 C CA . ASN A 1 327 ? 46.927 0.137 16.969 1.00 4.83 349 ASN A CA 1
ATOM 2636 C C . ASN A 1 327 ? 47.998 -0.326 15.988 1.00 5.05 349 ASN A C 1
ATOM 2637 O O . ASN A 1 327 ? 47.678 -0.795 14.889 1.00 6.18 349 ASN A O 1
ATOM 2642 N N . TYR A 1 328 ? 49.253 -0.279 16.435 1.00 4.94 350 TYR A N 1
ATOM 2643 C CA . TYR A 1 328 ? 50.408 -0.524 15.581 1.00 5.07 350 TYR A CA 1
ATOM 2644 C C . TYR A 1 328 ? 51.433 -1.319 16.329 1.00 4.70 350 TYR A C 1
ATOM 2645 O O . TYR A 1 328 ? 51.371 -1.416 17.545 1.00 5.06 350 TYR A O 1
ATOM 2654 N N . GLN A 1 329 ? 52.411 -1.825 15.586 1.00 4.72 351 GLN A N 1
ATOM 2655 C CA . GLN A 1 329 ? 53.555 -2.530 16.144 1.00 4.98 351 GLN A CA 1
ATOM 2656 C C . GLN A 1 329 ? 54.762 -2.074 15.314 1.00 5.77 351 GLN A C 1
ATOM 2657 O O . GLN A 1 329 ? 54.616 -1.445 14.278 1.00 6.29 351 GLN A O 1
ATOM 2663 N N . TYR A 1 330 ? 55.955 -2.435 15.757 1.00 6.50 352 TYR A N 1
ATOM 2664 C CA . TYR A 1 330 ? 57.164 -2.104 15.043 1.00 6.63 352 TYR A CA 1
ATOM 2665 C C . TYR A 1 330 ? 57.761 -3.411 14.510 1.00 7.41 352 TYR A C 1
ATOM 2666 O O . TYR A 1 330 ? 58.056 -4.324 15.299 1.00 7.42 352 TYR A O 1
ATOM 2675 N N . THR A 1 331 ? 57.939 -3.471 13.197 1.00 8.88 353 THR A N 1
ATOM 2676 C CA . THR A 1 331 ? 58.562 -4.598 12.517 1.00 10.22 353 THR A CA 1
ATOM 2677 C C . THR A 1 331 ? 60.056 -4.216 12.365 1.00 10.81 353 THR A C 1
ATOM 2678 O O . THR A 1 331 ? 60.484 -3.138 12.798 1.00 9.94 353 THR A O 1
ATOM 2682 N N . ASP A 1 332 ? 60.857 -5.078 11.762 1.00 11.83 354 ASP A N 1
ATOM 2683 C CA . ASP A 1 332 ? 62.262 -4.730 11.575 1.00 12.99 354 ASP A CA 1
ATOM 2684 C C . ASP A 1 332 ? 62.436 -3.398 10.803 1.00 14.06 354 ASP A C 1
ATOM 2685 O O . ASP A 1 332 ? 63.368 -2.664 11.067 1.00 15.22 354 ASP A O 1
ATOM 2690 N N . THR A 1 333 ? 61.529 -3.081 9.882 1.00 14.94 355 THR A N 1
ATOM 2691 C CA . THR A 1 333 ? 61.672 -1.881 9.060 1.00 15.50 355 THR A CA 1
ATOM 2692 C C . THR A 1 333 ? 60.696 -0.722 9.292 1.00 15.69 355 THR A C 1
ATOM 2693 O O . THR A 1 333 ? 60.993 0.417 8.885 1.00 15.58 355 THR A O 1
ATOM 2697 N N . LYS A 1 334 ? 59.553 -0.962 9.932 1.00 14.76 356 LYS A N 1
ATOM 2698 C CA . LYS A 1 334 ? 58.559 0.113 10.052 1.00 14.99 356 LYS A CA 1
ATOM 2699 C C . LYS A 1 334 ? 57.525 -0.062 11.156 1.00 14.27 356 LYS A C 1
ATOM 2700 O O . LYS A 1 334 ? 57.382 -1.139 11.737 1.00 13.63 356 LYS A O 1
ATOM 2706 N N . LYS A 1 335 ? 56.829 1.050 11.428 1.00 13.91 357 LYS A N 1
ATOM 2707 C CA . LYS A 1 335 ? 55.657 1.100 12.287 1.00 13.51 357 LYS A CA 1
ATOM 2708 C C . LYS A 1 335 ? 54.555 0.665 11.362 1.00 12.89 357 LYS A C 1
ATOM 2709 O O . LYS A 1 335 ? 54.380 1.227 10.269 1.00 12.48 357 LYS A O 1
ATOM 2715 N N . SER A 1 336 ? 53.830 -0.355 11.769 1.00 11.39 358 SER A N 1
ATOM 2716 C CA . SER A 1 336 ? 52.810 -0.944 10.935 1.00 11.16 358 SER A CA 1
ATOM 2717 C C . SER A 1 336 ? 51.531 -1.161 11.711 1.00 8.91 358 SER A C 1
ATOM 2718 O O . SER A 1 336 ? 51.571 -1.525 12.884 1.00 7.74 358 SER A O 1
ATOM 2721 N N . LEU A 1 337 ? 50.384 -0.951 11.079 1.00 7.32 359 LEU A N 1
ATOM 2722 C CA . LEU A 1 337 ? 49.113 -1.164 11.792 1.00 6.28 359 LEU A CA 1
ATOM 2723 C C . LEU A 1 337 ? 48.887 -2.653 12.016 1.00 5.60 359 LEU A C 1
ATOM 2724 O O . LEU A 1 337 ? 49.168 -3.457 11.144 1.00 5.02 359 LEU A O 1
ATOM 2729 N N . TRP A 1 338 ? 48.340 -2.992 13.173 1.00 5.94 360 TRP A N 1
ATOM 2730 C CA . TRP A 1 338 ? 48.001 -4.373 13.495 1.00 5.63 360 TRP A CA 1
ATOM 2731 C C . TRP A 1 338 ? 47.087 -5.010 12.452 1.00 6.49 360 TRP A C 1
ATOM 2732 O O . TRP A 1 338 ? 47.252 -6.186 12.116 1.00 6.83 360 TRP A O 1
ATOM 2743 N N . VAL A 1 339 ? 46.171 -4.238 11.874 1.00 5.14 361 VAL A N 1
ATOM 2744 C CA . VAL A 1 339 ? 45.254 -4.791 10.898 1.00 5.84 361 VAL A CA 1
ATOM 2745 C C . VAL A 1 339 ? 45.832 -5.010 9.510 1.00 6.93 361 VAL A C 1
ATOM 2746 O O . VAL A 1 339 ? 45.175 -5.651 8.696 1.00 8.22 361 VAL A O 1
ATOM 2750 N N . ALA A 1 340 ? 47.042 -4.516 9.245 1.00 7.07 362 ALA A N 1
ATOM 2751 C CA . ALA A 1 340 ? 47.633 -4.631 7.902 1.00 8.57 362 ALA A CA 1
ATOM 2752 C C . ALA A 1 340 ? 47.973 -6.073 7.604 1.00 10.16 362 ALA A C 1
ATOM 2753 O O . ALA A 1 340 ? 48.753 -6.706 8.325 1.00 11.34 362 ALA A O 1
ATOM 2755 N N . GLY A 1 341 ? 47.299 -6.616 6.600 1.00 10.83 363 GLY A N 1
ATOM 2756 C CA . GLY A 1 341 ? 47.543 -7.959 6.124 1.00 11.97 363 GLY A CA 1
ATOM 2757 C C . GLY A 1 341 ? 48.583 -7.904 5.016 1.00 12.30 363 GLY A C 1
ATOM 2758 O O . GLY A 1 341 ? 49.032 -6.841 4.609 1.00 12.07 363 GLY A O 1
ATOM 2759 N N . ALA A 1 342 ? 48.955 -9.081 4.544 1.00 13.45 364 ALA A N 1
ATOM 2760 C CA . ALA A 1 342 ? 49.961 -9.214 3.516 1.00 13.59 364 ALA A CA 1
ATOM 2761 C C . ALA A 1 342 ? 49.620 -8.382 2.273 1.00 14.37 364 ALA A C 1
ATOM 2762 O O . ALA A 1 342 ? 50.494 -7.735 1.717 1.00 15.08 364 ALA A O 1
ATOM 2764 N N . SER A 1 343 ? 48.346 -8.349 1.883 1.00 14.24 365 SER A N 1
ATOM 2765 C CA . SER A 1 343 ? 47.937 -7.615 0.664 1.00 14.49 365 SER A CA 1
ATOM 2766 C C . SER A 1 343 ? 47.628 -6.144 0.879 1.00 12.51 365 SER A C 1
ATOM 2767 O O . SER A 1 343 ? 47.481 -5.403 -0.077 1.00 11.88 365 SER A O 1
ATOM 2770 N N . ASP A 1 344 ? 47.574 -5.704 2.119 1.00 11.15 366 ASP A N 1
ATOM 2771 C CA . ASP A 1 344 ? 47.196 -4.319 2.389 1.00 9.99 366 ASP A CA 1
ATOM 2772 C C . ASP A 1 344 ? 48.225 -3.240 2.020 1.00 10.25 366 ASP A C 1
ATOM 2773 O O . ASP A 1 344 ? 49.437 -3.426 2.160 1.00 10.41 366 ASP A O 1
ATOM 2778 N N . THR A 1 345 ? 47.700 -2.118 1.533 1.00 9.60 367 THR A N 1
ATOM 2779 C CA . THR A 1 345 ? 48.456 -0.904 1.307 1.00 8.86 367 THR A CA 1
ATOM 2780 C C . THR A 1 345 ? 48.231 -0.088 2.567 1.00 9.18 367 THR A C 1
ATOM 2781 O O . THR A 1 345 ? 47.453 -0.484 3.447 1.00 7.69 367 THR A O 1
ATOM 2785 N N . ASP A 1 346 ? 48.917 1.039 2.696 1.00 9.12 368 ASP A N 1
ATOM 2786 C CA . ASP A 1 346 ? 48.702 1.905 3.853 1.00 9.95 368 ASP A CA 1
ATOM 2787 C C . ASP A 1 346 ? 47.258 2.400 3.931 1.00 8.45 368 ASP A C 1
ATOM 2788 O O . ASP A 1 346 ? 46.695 2.491 5.033 1.00 10.00 368 ASP A O 1
ATOM 2793 N N . GLU A 1 347 ? 46.698 2.757 2.784 1.00 7.39 369 GLU A N 1
ATOM 2794 C CA . GLU A 1 347 ? 45.319 3.256 2.682 1.00 6.79 369 GLU A CA 1
ATOM 2795 C C . GLU A 1 347 ? 44.286 2.157 3.030 1.00 6.63 369 GLU A C 1
ATOM 2796 O O . GLU A 1 347 ? 43.370 2.415 3.798 1.00 5.39 369 GLU A O 1
ATOM 2798 N N . SER A 1 348 ? 44.478 0.938 2.530 1.00 6.58 370 SER A N 1
ATOM 2799 C CA . SER A 1 348 ? 43.529 -0.144 2.831 1.00 6.48 370 SER A CA 1
ATOM 2800 C C . SER A 1 348 ? 43.578 -0.509 4.307 1.00 7.45 370 SER A C 1
ATOM 2801 O O . SER A 1 348 ? 42.519 -0.723 4.932 1.00 6.56 370 SER A O 1
ATOM 2804 N N . ALA A 1 349 ? 44.784 -0.539 4.893 1.00 6.86 371 ALA A N 1
ATOM 2805 C CA . ALA A 1 349 ? 44.932 -0.856 6.297 1.00 7.02 371 ALA A CA 1
ATOM 2806 C C . ALA A 1 349 ? 44.275 0.230 7.138 1.00 6.91 371 ALA A C 1
ATOM 2807 O O . ALA A 1 349 ? 43.573 -0.045 8.112 1.00 5.76 371 ALA A O 1
ATOM 2809 N N . ALA A 1 350 ? 44.508 1.487 6.777 1.00 7.37 372 ALA A N 1
ATOM 2810 C CA . ALA A 1 350 ? 43.864 2.600 7.503 1.00 7.96 372 ALA A CA 1
ATOM 2811 C C . ALA A 1 350 ? 42.311 2.471 7.487 1.00 7.86 372 ALA A C 1
ATOM 2812 O O . ALA A 1 350 ? 41.672 2.688 8.503 1.00 7.20 372 ALA A O 1
ATOM 2814 N N . GLU A 1 351 ? 41.744 2.118 6.332 1.00 8.75 373 GLU A N 1
ATOM 2815 C CA . GLU A 1 351 ? 40.291 1.952 6.173 1.00 10.15 373 GLU A CA 1
ATOM 2816 C C . GLU A 1 351 ? 39.772 0.801 7.045 1.00 10.11 373 GLU A C 1
ATOM 2817 O O . GLU A 1 351 ? 38.743 0.910 7.724 1.00 10.39 373 GLU A O 1
ATOM 2823 N N . LYS A 1 352 ? 40.492 -0.311 7.025 1.00 9.27 374 LYS A N 1
ATOM 2824 C CA . LYS A 1 352 ? 40.124 -1.429 7.889 1.00 8.83 374 LYS A CA 1
ATOM 2825 C C . LYS A 1 352 ? 40.200 -1.022 9.346 1.00 8.70 374 LYS A C 1
ATOM 2826 O O . LYS A 1 352 ? 39.309 -1.370 10.145 1.00 7.23 374 LYS A O 1
ATOM 2832 N N . ASP A 1 353 ? 41.244 -0.274 9.717 1.00 6.93 375 ASP A N 1
ATOM 2833 C CA . ASP A 1 353 ? 41.390 0.038 11.141 1.00 6.52 375 ASP A CA 1
ATOM 2834 C C . ASP A 1 353 ? 40.219 0.884 11.674 1.00 6.49 375 ASP A C 1
ATOM 2835 O O . ASP A 1 353 ? 39.776 0.698 12.799 1.00 6.98 375 ASP A O 1
ATOM 2840 N N . ALA A 1 354 ? 39.696 1.786 10.853 1.00 6.49 376 ALA A N 1
ATOM 2841 C CA . ALA A 1 354 ? 38.627 2.684 11.281 1.00 6.74 376 ALA A CA 1
ATOM 2842 C C . ALA A 1 354 ? 37.236 2.052 11.372 1.00 7.08 376 ALA A C 1
ATOM 2843 O O . ALA A 1 354 ? 36.415 2.482 12.154 1.00 7.62 376 ALA A O 1
ATOM 2845 N N . ASP A 1 355 ? 36.992 1.023 10.585 1.00 7.33 377 ASP A N 1
ATOM 2846 C CA . ASP A 1 355 ? 35.676 0.383 10.479 1.00 7.45 377 ASP A CA 1
ATOM 2847 C C . ASP A 1 355 ? 35.556 -0.739 11.498 1.00 7.80 377 ASP A C 1
ATOM 2848 O O . ASP A 1 355 ? 36.279 -1.702 11.421 1.00 7.04 377 ASP A O 1
ATOM 2853 N N . PRO A 1 356 ? 34.602 -0.632 12.447 1.00 8.20 378 PRO A N 1
ATOM 2854 C CA . PRO A 1 356 ? 34.514 -1.645 13.487 1.00 7.91 378 PRO A CA 1
ATOM 2855 C C . PRO A 1 356 ? 34.212 -3.055 13.024 1.00 7.82 378 PRO A C 1
ATOM 2856 O O . PRO A 1 356 ? 34.500 -3.980 13.773 1.00 8.28 378 PRO A O 1
ATOM 2860 N N . THR A 1 357 ? 33.678 -3.220 11.820 1.00 7.21 379 THR A N 1
ATOM 2861 C CA . THR A 1 357 ? 33.316 -4.521 11.323 1.00 7.91 379 THR A CA 1
ATOM 2862 C C . THR A 1 357 ? 34.498 -5.194 10.605 1.00 8.69 379 THR A C 1
ATOM 2863 O O . THR A 1 357 ? 34.393 -6.354 10.214 1.00 9.33 379 THR A O 1
ATOM 2867 N N . LYS A 1 358 ? 35.591 -4.462 10.382 1.00 8.83 380 LYS A N 1
ATOM 2868 C CA . LYS A 1 358 ? 36.749 -4.979 9.647 1.00 8.15 380 LYS A CA 1
ATOM 2869 C C . LYS A 1 358 ? 37.951 -5.357 10.530 1.00 7.85 380 LYS A C 1
ATOM 2870 O O . LYS A 1 358 ? 38.206 -4.752 11.573 1.00 6.54 380 LYS A O 1
ATOM 2873 N N . ALA A 1 359 ? 38.683 -6.360 10.060 1.00 8.01 381 ALA A N 1
ATOM 2874 C CA . ALA A 1 359 ? 39.946 -6.803 10.653 1.00 7.49 381 ALA A CA 1
ATOM 2875 C C . ALA A 1 359 ? 39.844 -7.001 12.142 1.00 7.64 381 ALA A C 1
ATOM 2876 O O . ALA A 1 359 ? 40.763 -6.662 12.892 1.00 6.54 381 ALA A O 1
ATOM 2878 N N . GLN A 1 360 ? 38.717 -7.560 12.577 1.00 7.56 382 GLN A N 1
ATOM 2879 C CA . GLN A 1 360 ? 38.447 -7.711 13.985 1.00 7.20 382 GLN A CA 1
ATOM 2880 C C . GLN A 1 360 ? 39.437 -8.617 14.700 1.00 6.92 382 GLN A C 1
ATOM 2881 O O . GLN A 1 360 ? 39.797 -8.359 15.820 1.00 6.75 382 GLN A O 1
ATOM 2887 N N . LYS A 1 361 ? 39.869 -9.675 14.042 1.00 7.27 383 LYS A N 1
ATOM 2888 C CA . LYS A 1 361 ? 40.795 -10.591 14.679 1.00 7.10 383 LYS A CA 1
ATOM 2889 C C . LYS A 1 361 ? 42.067 -9.878 15.136 1.00 6.49 383 LYS A C 1
ATOM 2890 O O . LYS A 1 361 ? 42.467 -10.010 16.267 1.00 5.86 383 LYS A O 1
ATOM 2894 N N . ASN A 1 362 ? 42.694 -9.127 14.238 1.00 7.74 384 ASN A N 1
ATOM 2895 C CA . ASN A 1 362 ? 43.957 -8.442 14.523 1.00 8.03 384 ASN A CA 1
ATOM 2896 C C . ASN A 1 362 ? 43.794 -7.260 15.458 1.00 7.29 384 ASN A C 1
ATOM 2897 O O . ASN A 1 362 ? 44.726 -6.890 16.169 1.00 8.09 384 ASN A O 1
ATOM 2902 N N . LYS A 1 363 ? 42.601 -6.662 15.471 1.00 6.40 385 LYS A N 1
ATOM 2903 C CA . LYS A 1 363 ? 42.331 -5.583 16.397 1.00 6.26 385 LYS A CA 1
ATOM 2904 C C . LYS A 1 363 ? 42.485 -6.024 17.865 1.00 6.46 385 LYS A C 1
ATOM 2905 O O . LYS A 1 363 ? 42.804 -5.202 18.754 1.00 5.57 385 LYS A O 1
ATOM 2911 N N . GLN A 1 364 ? 42.316 -7.327 18.111 1.00 5.81 386 GLN A N 1
ATOM 2912 C CA . GLN A 1 364 ? 42.473 -7.841 19.452 1.00 5.51 386 GLN A CA 1
ATOM 2913 C C . GLN A 1 364 ? 43.910 -7.764 19.967 1.00 6.57 386 GLN A C 1
ATOM 2914 O O . GLN A 1 364 ? 44.163 -7.961 21.170 1.00 7.68 386 GLN A O 1
ATOM 2920 N N . ASN A 1 365 ? 44.851 -7.470 19.062 1.00 6.43 387 ASN A N 1
ATOM 2921 C CA . ASN A 1 365 ? 46.259 -7.402 19.399 1.00 6.31 387 ASN A CA 1
ATOM 2922 C C . ASN A 1 365 ? 46.753 -5.995 19.753 1.00 5.88 387 ASN A C 1
ATOM 2923 O O . ASN A 1 365 ? 47.928 -5.859 20.085 1.00 6.35 387 ASN A O 1
ATOM 2928 N N . TYR A 1 366 ? 45.896 -4.971 19.684 1.00 5.16 388 TYR A N 1
ATOM 2929 C CA . TYR A 1 366 ? 46.262 -3.620 20.124 1.00 5.19 388 TYR A CA 1
ATOM 2930 C C . TYR A 1 366 ? 46.832 -3.721 21.536 1.00 5.87 388 TYR A C 1
ATOM 2931 O O . TYR A 1 366 ? 46.417 -4.585 22.335 1.00 4.74 388 TYR A O 1
ATOM 2940 N N . THR A 1 367 ? 47.757 -2.812 21.852 1.00 6.92 389 THR A N 1
ATOM 2941 C CA . THR A 1 367 ? 48.442 -2.790 23.140 1.00 5.67 389 THR A CA 1
ATOM 2942 C C . THR A 1 367 ? 48.342 -1.392 23.753 1.00 6.66 389 THR A C 1
ATOM 2943 O O . THR A 1 367 ? 47.861 -0.450 23.115 1.00 7.28 389 THR A O 1
ATOM 2947 N N . PRO A 1 368 ? 48.796 -1.253 24.997 1.00 6.56 390 PRO A N 1
ATOM 2948 C CA . PRO A 1 368 ? 48.954 0.123 25.465 1.00 6.21 390 PRO A CA 1
ATOM 2949 C C . PRO A 1 368 ? 50.046 0.804 24.625 1.00 6.60 390 PRO A C 1
ATOM 2950 O O . PRO A 1 368 ? 50.913 0.124 24.051 1.00 7.19 390 PRO A O 1
ATOM 2954 N N . ALA A 1 369 ? 50.004 2.138 24.542 1.00 6.54 391 ALA A N 1
ATOM 2955 C CA . ALA A 1 369 ? 51.033 2.924 23.859 1.00 6.51 391 ALA A CA 1
ATOM 2956 C C . ALA A 1 369 ? 51.789 3.818 24.841 1.00 6.29 391 ALA A C 1
ATOM 2957 O O . ALA A 1 369 ? 52.726 4.504 24.467 1.00 7.06 391 ALA A O 1
ATOM 2959 N N . LYS A 1 370 ? 51.387 3.811 26.112 1.00 7.63 392 LYS A N 1
ATOM 2960 C CA . LYS A 1 370 ? 52.013 4.657 27.136 1.00 6.58 392 LYS A CA 1
ATOM 2961 C C . LYS A 1 370 ? 53.496 4.368 27.337 1.00 7.15 392 LYS A C 1
ATOM 2962 O O . LYS A 1 370 ? 54.253 5.262 27.706 1.00 6.35 392 LYS A O 1
ATOM 2968 N N . TRP A 1 371 ? 53.876 3.107 27.150 1.00 6.30 393 TRP A N 1
ATOM 2969 C CA . TRP A 1 371 ? 55.259 2.676 27.353 1.00 7.30 393 TRP A CA 1
ATOM 2970 C C . TRP A 1 371 ? 55.914 2.205 26.046 1.00 7.90 393 TRP A C 1
ATOM 2971 O O . TRP A 1 371 ? 56.669 1.237 26.016 1.00 7.93 393 TRP A O 1
ATOM 2982 N N . ASP A 1 372 ? 55.645 2.964 24.978 1.00 7.85 394 ASP A N 1
ATOM 2983 C CA . ASP A 1 372 ? 56.256 2.751 23.694 1.00 7.44 394 ASP A CA 1
ATOM 2984 C C . ASP A 1 372 ? 57.739 3.210 23.712 1.00 8.20 394 ASP A C 1
ATOM 2985 O O . ASP A 1 372 ? 58.069 4.402 23.538 1.00 7.97 394 ASP A O 1
ATOM 2990 N N . ILE A 1 373 ? 58.617 2.248 23.954 1.00 7.46 395 ILE A N 1
ATOM 2991 C CA . ILE A 1 373 ? 60.053 2.515 24.037 1.00 7.26 395 ILE A CA 1
ATOM 2992 C C . ILE A 1 373 ? 60.622 3.134 22.725 1.00 7.61 395 ILE A C 1
ATOM 2993 O O . ILE A 1 373 ? 61.379 4.094 22.784 1.00 6.90 395 ILE A O 1
ATOM 2998 N N . GLN A 1 374 ? 60.259 2.570 21.572 1.00 6.65 396 GLN A N 1
ATOM 2999 C CA . GLN A 1 374 ? 60.749 3.056 20.299 1.00 8.67 396 GLN A CA 1
ATOM 3000 C C . GLN A 1 374 ? 60.360 4.522 20.110 1.00 8.64 396 GLN A C 1
ATOM 3001 O O . GLN A 1 374 ? 61.153 5.320 19.646 1.00 9.59 396 GLN A O 1
ATOM 3007 N N . LYS A 1 375 ? 59.129 4.855 20.483 1.00 9.28 397 LYS A N 1
ATOM 3008 C CA . LYS A 1 375 ? 58.648 6.217 20.406 1.00 9.79 397 LYS A CA 1
ATOM 3009 C C . LYS A 1 375 ? 59.315 7.183 21.403 1.00 9.02 397 LYS A C 1
ATOM 3010 O O . LYS A 1 375 ? 59.685 8.293 21.029 1.00 8.65 397 LYS A O 1
ATOM 3016 N N . TYR A 1 376 ? 59.443 6.778 22.660 1.00 9.70 398 TYR A N 1
ATOM 3017 C CA . TYR A 1 376 ? 59.874 7.701 23.709 1.00 8.82 398 TYR A CA 1
ATOM 3018 C C . TYR A 1 376 ? 61.337 7.735 24.159 1.00 9.73 398 TYR A C 1
ATOM 3019 O O . TYR A 1 376 ? 61.808 8.789 24.553 1.00 9.85 398 TYR A O 1
ATOM 3028 N N . VAL A 1 377 ? 62.036 6.605 24.138 1.00 9.77 399 VAL A N 1
ATOM 3029 C CA . VAL A 1 377 ? 63.365 6.561 24.733 1.00 11.35 399 VAL A CA 1
ATOM 3030 C C . VAL A 1 377 ? 64.389 7.245 23.856 1.00 12.81 399 VAL A C 1
ATOM 3031 O O . VAL A 1 377 ? 64.577 6.858 22.714 1.00 13.11 399 VAL A O 1
ATOM 3035 N N . THR A 1 378 ? 65.009 8.305 24.381 1.00 15.29 400 THR A N 1
ATOM 3036 C CA . THR A 1 378 ? 65.953 9.110 23.591 1.00 16.50 400 THR A CA 1
ATOM 3037 C C . THR A 1 378 ? 67.393 8.629 23.677 1.00 17.62 400 THR A C 1
ATOM 3038 O O . THR A 1 378 ? 68.270 9.105 22.914 1.00 18.54 400 THR A O 1
ATOM 3042 N N . THR A 1 379 ? 67.668 7.717 24.611 1.00 18.00 401 THR A N 1
ATOM 3043 C CA . THR A 1 379 ? 69.031 7.272 24.837 1.00 18.95 401 THR A CA 1
ATOM 3044 C C . THR A 1 379 ? 69.259 5.782 24.670 1.00 19.72 401 THR A C 1
ATOM 3045 O O . THR A 1 379 ? 68.348 4.976 24.790 1.00 18.86 401 THR A O 1
ATOM 3049 N N . ASN A 1 380 ? 70.512 5.448 24.361 1.00 20.67 402 ASN A N 1
ATOM 3050 C CA . ASN A 1 380 ? 70.937 4.063 24.207 1.00 21.36 402 ASN A CA 1
ATOM 3051 C C . ASN A 1 380 ? 71.400 3.502 25.534 1.00 20.76 402 ASN A C 1
ATOM 3052 O O . ASN A 1 380 ? 72.086 4.181 26.295 1.00 21.21 402 ASN A O 1
ATOM 3057 N N . SER A 1 381 ? 71.000 2.272 25.812 1.00 20.01 403 SER A N 1
ATOM 3058 C CA . SER A 1 381 ? 71.399 1.607 27.035 1.00 18.97 403 SER A CA 1
ATOM 3059 C C . SER A 1 381 ? 71.546 0.129 26.710 1.00 18.14 403 SER A C 1
ATOM 3060 O O . SER A 1 381 ? 71.962 -0.236 25.598 1.00 17.94 403 SER A O 1
ATOM 3063 N N . PHE A 1 382 ? 71.199 -0.743 27.633 1.00 16.34 404 PHE A N 1
ATOM 3064 C CA . PHE A 1 382 ? 71.343 -2.137 27.334 1.00 15.49 404 PHE A CA 1
ATOM 3065 C C . PHE A 1 382 ? 70.249 -2.570 26.333 1.00 14.75 404 PHE A C 1
ATOM 3066 O O . PHE A 1 382 ? 69.190 -1.942 26.213 1.00 16.19 404 PHE A O 1
ATOM 3074 N N . ILE A 1 383 ? 70.544 -3.642 25.609 1.00 13.43 405 ILE A N 1
ATOM 3075 C CA . ILE A 1 383 ? 69.601 -4.252 24.687 1.00 11.72 405 ILE A CA 1
ATOM 3076 C C . ILE A 1 383 ? 69.163 -5.496 25.401 1.00 11.60 405 ILE A C 1
ATOM 3077 O O . ILE A 1 383 ? 70.007 -6.319 25.780 1.00 12.24 405 ILE A O 1
ATOM 3082 N N . ASN A 1 384 ? 67.871 -5.630 25.639 1.00 10.19 406 ASN A N 1
ATOM 3083 C CA . ASN A 1 384 ? 67.363 -6.805 26.325 1.00 9.88 406 ASN A CA 1
ATOM 3084 C C . ASN A 1 384 ? 65.939 -7.040 25.831 1.00 8.37 406 ASN A C 1
ATOM 3085 O O . ASN A 1 384 ? 65.225 -6.100 25.504 1.00 9.15 406 ASN A O 1
ATOM 3090 N N . ASN A 1 385 ? 65.535 -8.290 25.734 1.00 7.84 407 ASN A N 1
ATOM 3091 C CA . ASN A 1 385 ? 64.199 -8.572 25.209 1.00 8.32 407 ASN A CA 1
ATOM 3092 C C . ASN A 1 385 ? 63.093 -8.590 26.261 1.00 7.88 407 ASN A C 1
ATOM 3093 O O . ASN A 1 385 ? 61.912 -8.727 25.928 1.00 9.76 407 ASN A O 1
ATOM 3098 N N . ASP A 1 386 ? 63.487 -8.504 27.523 1.00 7.81 408 ASP A N 1
ATOM 3099 C CA . ASP A 1 386 ? 62.556 -8.630 28.629 1.00 7.99 408 ASP A CA 1
ATOM 3100 C C . ASP A 1 386 ? 62.508 -7.480 29.622 1.00 7.82 408 ASP A C 1
ATOM 3101 O O . ASP A 1 386 ? 61.477 -7.276 30.256 1.00 7.41 408 ASP A O 1
ATOM 3106 N N . LYS A 1 387 ? 63.617 -6.760 29.772 1.00 7.40 409 LYS A N 1
ATOM 3107 C CA . LYS A 1 387 ? 63.713 -5.741 30.811 1.00 7.13 409 LYS A CA 1
ATOM 3108 C C . LYS A 1 387 ? 64.037 -4.375 30.227 1.00 6.99 409 LYS A C 1
ATOM 3109 O O . LYS A 1 387 ? 64.562 -4.272 29.116 1.00 7.29 409 LYS A O 1
ATOM 3115 N N . SER A 1 388 ? 63.815 -3.341 31.033 1.00 7.05 410 SER A N 1
ATOM 3116 C CA . SER A 1 388 ? 64.033 -1.981 30.590 1.00 7.16 410 SER A CA 1
ATOM 3117 C C . SER A 1 388 ? 64.316 -1.070 31.773 1.00 6.73 410 SER A C 1
ATOM 3118 O O . SER A 1 388 ? 64.194 -1.478 32.912 1.00 6.13 410 SER A O 1
ATOM 3121 N N . ASN A 1 389 ? 64.656 0.188 31.454 1.00 6.85 411 ASN A N 1
ATOM 3122 C CA . ASN A 1 389 ? 64.766 1.258 32.443 1.00 7.20 411 ASN A CA 1
ATOM 3123 C C . ASN A 1 389 ? 63.500 2.128 32.480 1.00 7.42 411 ASN A C 1
ATOM 3124 O O . ASN A 1 389 ? 63.525 3.220 33.035 1.00 7.90 411 ASN A O 1
ATOM 3129 N N . VAL A 1 390 ? 62.378 1.669 31.943 1.00 7.11 412 VAL A N 1
ATOM 3130 C CA . VAL A 1 390 ? 61.135 2.424 31.976 1.00 6.65 412 VAL A CA 1
ATOM 3131 C C . VAL A 1 390 ? 60.521 2.416 33.389 1.00 6.94 412 VAL A C 1
ATOM 3132 O O . VAL A 1 390 ? 60.460 1.379 34.054 1.00 6.57 412 VAL A O 1
ATOM 3136 N N . ASN A 1 391 ? 60.064 3.579 33.843 1.00 6.36 413 ASN A N 1
ATOM 3137 C CA . ASN A 1 391 ? 59.513 3.700 35.190 1.00 7.08 413 ASN A CA 1
ATOM 3138 C C . ASN A 1 391 ? 58.039 3.348 35.293 1.00 7.51 413 ASN A C 1
ATOM 3139 O O . ASN A 1 391 ? 57.405 3.085 34.277 1.00 7.65 413 ASN A O 1
ATOM 3144 N N . TRP A 1 392 ? 57.540 3.309 36.524 1.00 7.28 414 TRP A N 1
ATOM 3145 C CA . TRP A 1 392 ? 56.148 2.920 36.797 1.00 6.63 414 TRP A CA 1
ATOM 3146 C C . TRP A 1 392 ? 55.380 3.898 37.675 1.00 7.29 414 TRP A C 1
ATOM 3147 O O . TRP A 1 392 ? 55.692 4.073 38.864 1.00 8.51 414 TRP A O 1
ATOM 3158 N N . TYR A 1 393 ? 54.368 4.530 37.104 1.00 6.67 415 TYR A N 1
ATOM 3159 C CA . TYR A 1 393 ? 53.511 5.406 37.886 1.00 6.53 415 TYR A CA 1
ATOM 3160 C C . TYR A 1 393 ? 52.521 4.578 38.720 1.00 7.21 415 TYR A C 1
ATOM 3161 O O . TYR A 1 393 ? 51.609 3.924 38.176 1.00 7.85 415 TYR A O 1
ATOM 3170 N N . PHE A 1 394 ? 52.696 4.591 40.035 1.00 6.77 416 PHE A N 1
ATOM 3171 C CA . PHE A 1 394 ? 51.717 3.981 40.919 1.00 6.97 416 PHE A CA 1
ATOM 3172 C C . PHE A 1 394 ? 50.587 4.979 41.275 1.00 8.12 416 PHE A C 1
ATOM 3173 O O . PHE A 1 394 ? 49.408 4.590 41.464 1.00 8.50 416 PHE A O 1
ATOM 3181 N N . LEU A 1 395 ? 50.938 6.262 41.443 1.00 8.38 417 LEU A N 1
ATOM 3182 C CA . LEU A 1 395 ? 49.966 7.292 41.796 1.00 8.20 417 LEU A CA 1
ATOM 3183 C C . LEU A 1 395 ? 50.339 8.647 41.193 1.00 7.76 417 LEU A C 1
ATOM 3184 O O . LEU A 1 395 ? 51.453 9.176 41.445 1.00 7.43 417 LEU A O 1
ATOM 3189 N N . ARG A 1 396 ? 49.439 9.186 40.373 1.00 8.03 418 ARG A N 1
ATOM 3190 C CA . ARG A 1 396 ? 49.571 10.489 39.745 1.00 7.71 418 ARG A CA 1
ATOM 3191 C C . ARG A 1 396 ? 48.520 11.437 40.333 1.00 7.42 418 ARG A C 1
ATOM 3192 O O . ARG A 1 396 ? 47.454 11.011 40.740 1.00 5.89 418 ARG A O 1
ATOM 3200 N N . TYR A 1 397 ? 48.773 12.727 40.313 1.00 6.51 419 TYR A N 1
ATOM 3201 C CA . TYR A 1 397 ? 47.775 13.669 40.825 1.00 7.14 419 TYR A CA 1
ATOM 3202 C C . TYR A 1 397 ? 46.436 13.580 40.112 1.00 7.24 419 TYR A C 1
ATOM 3203 O O . TYR A 1 397 ? 45.400 13.831 40.737 1.00 7.18 419 TYR A O 1
ATOM 3212 N N . ALA A 1 398 ? 46.409 13.223 38.816 1.00 6.67 420 ALA A N 1
ATOM 3213 C CA . ALA A 1 398 ? 45.108 13.106 38.134 1.00 7.30 420 ALA A CA 1
ATOM 3214 C C . ALA A 1 398 ? 44.194 12.063 38.815 1.00 6.62 420 ALA A C 1
ATOM 3215 O O . ALA A 1 398 ? 42.994 12.221 38.875 1.00 6.29 420 ALA A O 1
ATOM 3217 N N . ASP A 1 399 ? 44.795 10.974 39.263 1.00 6.56 421 ASP A N 1
ATOM 3218 C CA . ASP A 1 399 ? 44.088 9.880 39.977 1.00 7.88 421 ASP A CA 1
ATOM 3219 C C . ASP A 1 399 ? 43.479 10.478 41.238 1.00 6.75 421 ASP A C 1
ATOM 3220 O O . ASP A 1 399 ? 42.273 10.288 41.553 1.00 6.37 421 ASP A O 1
ATOM 3225 N N . VAL A 1 400 ? 44.271 11.286 41.950 1.00 6.60 422 VAL A N 1
ATOM 3226 C CA . VAL A 1 400 ? 43.780 11.908 43.162 1.00 6.97 422 VAL A CA 1
ATOM 3227 C C . VAL A 1 400 ? 42.646 12.901 42.866 1.00 7.49 422 VAL A C 1
ATOM 3228 O O . VAL A 1 400 ? 41.651 12.906 43.587 1.00 6.54 422 VAL A O 1
ATOM 3232 N N . LEU A 1 401 ? 42.758 13.688 41.793 1.00 7.69 423 LEU A N 1
ATOM 3233 C CA . LEU A 1 401 ? 41.646 14.591 41.445 1.00 7.74 423 LEU A CA 1
ATOM 3234 C C . LEU A 1 401 ? 40.377 13.767 41.201 1.00 7.98 423 LEU A C 1
ATOM 3235 O O . LEU A 1 401 ? 39.299 14.121 41.659 1.00 6.57 423 LEU A O 1
ATOM 3240 N N . LEU A 1 402 ? 40.527 12.661 40.480 1.00 7.47 424 LEU A N 1
ATOM 3241 C CA . LEU A 1 402 ? 39.337 11.842 40.186 1.00 7.96 424 LEU A CA 1
ATOM 3242 C C . LEU A 1 402 ? 38.781 11.208 41.479 1.00 7.43 424 LEU A C 1
ATOM 3243 O O . LEU A 1 402 ? 37.553 11.126 41.668 1.00 7.78 424 LEU A O 1
ATOM 3248 N N . LEU A 1 403 ? 39.682 10.805 42.396 1.00 6.71 425 LEU A N 1
ATOM 3249 C CA . LEU A 1 403 ? 39.239 10.257 43.692 1.00 7.11 425 LEU A CA 1
ATOM 3250 C C . LEU A 1 403 ? 38.493 11.298 44.504 1.00 6.71 425 LEU A C 1
ATOM 3251 O O . LEU A 1 403 ? 37.517 10.980 45.211 1.00 5.50 425 LEU A O 1
ATOM 3256 N N . TYR A 1 404 ? 38.989 12.537 44.454 1.00 6.65 426 TYR A N 1
ATOM 3257 C CA . TYR A 1 404 ? 38.343 13.641 45.140 1.00 6.96 426 TYR A CA 1
ATOM 3258 C C . TYR A 1 404 ? 36.912 13.821 44.633 1.00 6.81 426 TYR A C 1
ATOM 3259 O O . TYR A 1 404 ? 35.950 13.869 45.414 1.00 6.65 426 TYR A O 1
ATOM 3268 N N . ALA A 1 405 ? 36.761 13.849 43.309 1.00 7.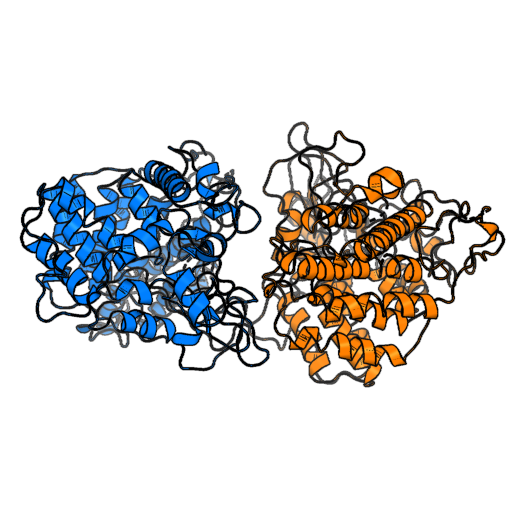02 427 ALA A N 1
ATOM 3269 C CA . ALA A 1 405 ? 35.447 13.983 42.715 1.00 5.97 427 ALA A CA 1
ATOM 3270 C C . ALA A 1 405 ? 34.569 12.814 43.110 1.00 6.41 427 ALA A C 1
ATOM 3271 O O . ALA A 1 405 ? 33.403 13.020 43.515 1.00 5.17 427 ALA A O 1
ATOM 3273 N N . GLU A 1 406 ? 35.119 11.605 43.013 1.00 6.15 428 GLU A N 1
ATOM 3274 C CA . GLU A 1 406 ? 34.360 10.390 43.355 1.00 7.43 428 GLU A CA 1
ATOM 3275 C C . GLU A 1 406 ? 33.879 10.432 44.803 1.00 7.48 428 GLU A C 1
ATOM 3276 O O . GLU A 1 406 ? 32.719 10.236 45.104 1.00 6.73 428 GLU A O 1
ATOM 3282 N N . ALA A 1 407 ? 34.807 10.715 45.710 1.00 7.13 429 ALA A N 1
ATOM 3283 C CA . ALA A 1 407 ? 34.492 10.689 47.153 1.00 6.83 429 ALA A CA 1
ATOM 3284 C C . ALA A 1 407 ? 33.532 11.784 47.558 1.00 6.47 429 ALA A C 1
ATOM 3285 O O . ALA A 1 407 ? 32.619 11.552 48.388 1.00 5.35 429 ALA A O 1
ATOM 3287 N N . LEU A 1 408 ? 33.713 12.993 47.015 1.00 5.89 430 LEU A N 1
ATOM 3288 C CA . LEU A 1 408 ? 32.752 14.054 47.291 1.00 6.45 430 LEU A CA 1
ATOM 3289 C C . LEU A 1 408 ? 31.338 13.635 46.897 1.00 7.48 430 LEU A C 1
ATOM 3290 O O . LEU A 1 408 ? 30.378 13.848 47.635 1.00 6.34 430 LEU A O 1
ATOM 3295 N N . ASN A 1 409 ? 31.208 13.040 45.714 1.00 7.05 431 ASN A N 1
ATOM 3296 C CA . ASN A 1 409 ? 29.886 12.640 45.210 1.00 7.40 431 ASN A CA 1
ATOM 3297 C C . ASN A 1 409 ? 29.305 11.557 46.088 1.00 7.85 431 ASN A C 1
ATOM 3298 O O . ASN A 1 409 ? 28.117 11.573 46.370 1.00 6.41 431 ASN A O 1
ATOM 3303 N N . GLU A 1 410 ? 30.147 10.636 46.557 1.00 7.32 432 GLU A N 1
ATOM 3304 C CA . GLU A 1 410 ? 29.656 9.571 47.420 1.00 7.96 432 GLU A CA 1
ATOM 3305 C C . GLU A 1 410 ? 29.224 10.121 48.778 1.00 8.12 432 GLU A C 1
ATOM 3306 O O . GLU A 1 410 ? 28.139 9.808 49.300 1.00 8.61 432 GLU A O 1
ATOM 3312 N N . TRP A 1 411 ? 30.067 10.970 49.365 1.00 7.93 433 TRP A N 1
ATOM 3313 C CA . TRP A 1 411 ? 29.741 11.546 50.681 1.00 8.34 433 TRP A CA 1
ATOM 3314 C C . TRP A 1 411 ? 28.520 12.477 50.689 1.00 8.59 433 TRP A C 1
ATOM 3315 O O . TRP A 1 411 ? 27.607 12.338 51.543 1.00 7.53 433 TRP A O 1
ATOM 3326 N N . LYS A 1 412 ? 28.489 13.393 49.724 1.00 8.05 434 LYS A N 1
ATOM 3327 C CA . LYS A 1 412 ? 27.418 14.373 49.620 1.00 9.62 434 LYS A CA 1
ATOM 3328 C C . LYS A 1 412 ? 26.207 13.889 48.846 1.00 9.87 434 LYS A C 1
ATOM 3329 O O . LYS A 1 412 ? 25.218 14.611 48.793 1.00 10.49 434 LYS A O 1
ATOM 3335 N N . HIS A 1 413 ? 26.279 12.696 48.258 1.00 10.28 435 HIS A N 1
ATOM 3336 C CA . HIS A 1 413 ? 25.191 12.143 47.450 1.00 11.85 435 HIS A CA 1
ATOM 3337 C C . HIS A 1 413 ? 24.829 13.065 46.293 1.00 9.93 435 HIS A C 1
ATOM 3338 O O . HIS A 1 413 ? 23.688 13.421 46.095 1.00 9.87 435 HIS A O 1
ATOM 3345 N N . GLY A 1 414 ? 25.827 13.418 45.506 1.00 9.18 436 GLY A N 1
ATOM 3346 C CA . GLY A 1 414 ? 25.625 14.326 44.393 1.00 8.96 436 GLY A CA 1
ATOM 3347 C C . GLY A 1 414 ? 26.867 15.174 44.213 1.00 8.72 436 GLY A C 1
ATOM 3348 O O . GLY A 1 414 ? 27.584 15.425 45.173 1.00 8.10 436 GLY A O 1
ATOM 3349 N N . PRO A 1 415 ? 27.128 15.609 42.986 1.00 8.48 437 PRO A N 1
ATOM 3350 C CA . PRO A 1 415 ? 28.327 16.408 42.793 1.00 8.00 437 PRO A CA 1
ATOM 3351 C C . PRO A 1 415 ? 28.154 17.860 43.205 1.00 7.45 437 PRO A C 1
ATOM 3352 O O . PRO A 1 415 ? 27.075 18.422 43.066 1.00 7.95 437 PRO A O 1
ATOM 3356 N N . ASP A 1 416 ? 29.214 18.446 43.735 1.00 7.30 438 ASP A N 1
ATOM 3357 C CA . ASP A 1 416 ? 29.254 19.877 44.019 1.00 6.18 438 ASP A CA 1
ATOM 3358 C C . ASP A 1 416 ? 30.318 20.519 43.127 1.00 6.83 438 ASP A C 1
ATOM 3359 O O . ASP A 1 416 ? 30.936 19.839 42.289 1.00 6.37 438 ASP A O 1
ATOM 3364 N N . ALA A 1 417 ? 30.534 21.825 43.315 1.00 6.46 439 ALA A N 1
ATOM 3365 C CA . ALA A 1 417 ? 31.482 22.568 42.510 1.00 7.51 439 ALA A CA 1
ATOM 3366 C C . ALA A 1 417 ? 32.878 21.997 42.572 1.00 7.89 439 ALA A C 1
ATOM 3367 O O . ALA A 1 417 ? 33.585 21.930 41.565 1.00 8.97 439 ALA A O 1
ATOM 3369 N N . GLU A 1 418 ? 33.309 21.603 43.764 1.00 8.19 440 GLU A N 1
ATOM 3370 C CA . GLU A 1 418 ? 34.654 21.071 43.912 1.00 8.41 440 GLU A CA 1
ATOM 3371 C C . GLU A 1 418 ? 34.809 19.754 43.172 1.00 8.09 440 GLU A C 1
ATOM 3372 O O . GLU A 1 418 ? 35.839 19.509 42.530 1.00 8.35 440 GLU A O 1
ATOM 3378 N N . ALA A 1 419 ? 33.770 18.933 43.220 1.00 7.49 441 ALA A N 1
ATOM 3379 C CA . ALA A 1 419 ? 33.778 17.660 42.485 1.00 6.96 441 ALA A CA 1
ATOM 3380 C C . ALA A 1 419 ? 33.866 17.916 40.967 1.00 6.42 441 ALA A C 1
ATOM 3381 O O . ALA A 1 419 ? 34.700 17.327 40.286 1.00 6.83 441 ALA A O 1
ATOM 3383 N N . TYR A 1 420 ? 33.028 18.804 40.468 1.00 7.12 442 TYR A N 1
ATOM 3384 C CA . TYR A 1 420 ? 33.079 19.167 39.062 1.00 6.53 442 TYR A CA 1
ATOM 3385 C C . TYR A 1 420 ? 34.416 19.770 38.646 1.00 7.08 442 TYR A C 1
ATOM 3386 O O . TYR A 1 420 ? 34.954 19.445 37.596 1.00 6.48 442 TYR A O 1
ATOM 3395 N N . ASN A 1 421 ? 34.960 20.660 39.474 1.00 7.03 443 ASN A N 1
ATOM 3396 C CA . ASN A 1 421 ? 36.227 21.294 39.148 1.00 7.94 443 ASN A CA 1
ATOM 3397 C C . ASN A 1 421 ? 37.357 20.280 39.042 1.00 7.14 443 ASN A C 1
ATOM 3398 O O . ASN A 1 421 ? 38.216 20.401 38.160 1.00 7.87 443 ASN A O 1
ATOM 3403 N N . ALA A 1 422 ? 37.342 19.276 39.918 1.00 7.65 444 ALA A N 1
ATOM 3404 C CA . ALA A 1 422 ? 38.403 18.263 39.959 1.00 7.90 444 ALA A CA 1
ATOM 3405 C C . ALA A 1 422 ? 38.347 17.392 38.715 1.00 7.61 444 ALA A C 1
ATOM 3406 O O . ALA A 1 422 ? 39.369 17.241 38.006 1.00 8.13 444 ALA A O 1
ATOM 3408 N N . ILE A 1 423 ? 37.164 16.870 38.406 1.00 7.14 445 ILE A N 1
ATOM 3409 C CA . ILE A 1 423 ? 36.996 16.030 37.192 1.00 7.24 445 ILE A CA 1
ATOM 3410 C C . ILE A 1 423 ? 37.204 16.848 35.886 1.00 6.84 445 ILE A C 1
ATOM 3411 O O . ILE A 1 423 ? 37.874 16.380 34.958 1.00 8.05 445 ILE A O 1
ATOM 3416 N N . ASN A 1 424 ? 36.714 18.075 35.847 1.00 6.76 446 ASN A N 1
ATOM 3417 C CA . ASN A 1 424 ? 36.889 18.929 34.640 1.00 6.26 446 ASN A CA 1
ATOM 3418 C C . ASN A 1 424 ? 38.342 19.342 34.421 1.00 6.79 446 ASN A C 1
ATOM 3419 O O . ASN A 1 424 ? 38.764 19.471 33.272 1.00 6.67 446 ASN A O 1
ATOM 3424 N N . ALA A 1 425 ? 39.147 19.428 35.487 1.00 6.11 447 ALA A N 1
ATOM 3425 C CA . ALA A 1 425 ? 40.580 19.729 35.298 1.00 6.99 447 ALA A CA 1
ATOM 3426 C C . ALA A 1 425 ? 41.211 18.598 34.525 1.00 6.70 447 ALA A C 1
ATOM 3427 O O . ALA A 1 425 ? 42.004 18.823 33.581 1.00 6.27 447 ALA A O 1
ATOM 3429 N N . VAL A 1 426 ? 40.852 17.377 34.925 1.00 6.90 448 VAL A N 1
ATOM 3430 C CA . VAL A 1 426 ? 41.348 16.190 34.256 1.00 6.67 448 VAL A CA 1
ATOM 3431 C C . VAL A 1 426 ? 40.857 16.094 32.786 1.00 7.20 448 VAL A C 1
ATOM 3432 O O . VAL A 1 426 ? 41.659 15.827 31.880 1.00 7.16 448 VAL A O 1
ATOM 3436 N N . ARG A 1 427 ? 39.584 16.356 32.557 1.00 6.60 449 ARG A N 1
ATOM 3437 C CA . ARG A 1 427 ? 39.024 16.326 31.197 1.00 7.61 449 ARG A CA 1
ATOM 3438 C C . ARG A 1 427 ? 39.675 17.399 30.298 1.00 7.17 449 ARG A C 1
ATOM 3439 O O . ARG A 1 427 ? 40.002 17.147 29.134 1.00 7.85 449 ARG A O 1
ATOM 3447 N N . ARG A 1 428 ? 39.863 18.599 30.830 1.00 5.73 450 ARG A N 1
ATOM 3448 C CA . ARG A 1 428 ? 40.456 19.665 30.032 1.00 5.82 450 ARG A CA 1
ATOM 3449 C C . ARG A 1 428 ? 41.871 19.305 29.588 1.00 5.76 450 ARG A C 1
ATOM 3450 O O . ARG A 1 428 ? 42.261 19.490 28.445 1.00 5.50 450 ARG A O 1
ATOM 3458 N N . ARG A 1 429 ? 42.673 18.808 30.522 1.00 5.54 451 ARG A N 1
ATOM 3459 C CA . ARG A 1 429 ? 44.024 18.430 30.154 1.00 6.50 451 ARG A CA 1
ATOM 3460 C C . ARG A 1 429 ? 43.946 17.303 29.097 1.00 6.38 451 ARG A C 1
ATOM 3461 O O . ARG A 1 429 ? 44.735 17.297 28.131 1.00 6.85 451 ARG A O 1
ATOM 3469 N N . GLY A 1 430 ? 43.026 16.362 29.311 1.00 6.23 452 GLY A N 1
ATOM 3470 C CA . GLY A 1 430 ? 42.845 15.209 28.416 1.00 6.66 452 GLY A CA 1
ATOM 3471 C C . GLY A 1 430 ? 42.387 15.571 27.017 1.00 6.76 452 GLY A C 1
ATOM 3472 O O . GLY A 1 430 ? 42.584 14.791 26.074 1.00 7.55 452 GLY A O 1
ATOM 3473 N N . TYR A 1 431 ? 41.800 16.763 26.864 1.00 6.67 453 TYR A N 1
ATOM 3474 C CA . TYR A 1 431 ? 41.407 17.294 25.559 1.00 7.52 453 TYR A CA 1
ATOM 3475 C C . TYR A 1 431 ? 42.400 18.318 25.007 1.00 8.22 453 TYR A C 1
ATOM 3476 O O . TYR A 1 431 ? 42.107 19.034 24.032 1.00 8.19 453 TYR A O 1
ATOM 3485 N N . GLY A 1 432 ? 43.572 18.405 25.633 1.00 8.25 454 GLY A N 1
ATOM 3486 C CA . GLY A 1 432 ? 44.621 19.321 25.171 1.00 8.53 454 GLY A CA 1
ATOM 3487 C C . GLY A 1 432 ? 44.396 20.777 25.545 1.00 8.94 454 GLY A C 1
ATOM 3488 O O . GLY A 1 432 ? 44.867 21.684 24.855 1.00 9.18 454 GLY A O 1
ATOM 3489 N N . ASN A 1 433 ? 43.714 21.001 26.661 1.00 9.12 455 ASN A N 1
ATOM 3490 C CA . ASN A 1 433 ? 43.499 22.354 27.201 1.00 10.00 455 ASN A CA 1
ATOM 3491 C C . ASN A 1 433 ? 42.828 23.264 26.170 1.00 11.07 455 ASN A C 1
ATOM 3492 O O . ASN A 1 433 ? 43.396 24.295 25.785 1.00 10.27 455 ASN A O 1
ATOM 3497 N N . PRO A 1 434 ? 41.622 22.873 25.715 1.00 12.09 456 PRO A N 1
ATOM 3498 C CA . PRO A 1 434 ? 40.868 23.668 24.740 1.00 13.31 456 PRO A CA 1
ATOM 3499 C C . PRO A 1 434 ? 40.511 25.017 25.305 1.00 14.94 456 PRO A C 1
ATOM 3500 O O . PRO A 1 434 ? 40.273 25.146 26.496 1.00 13.93 456 PRO A O 1
ATOM 3504 N N . SER A 1 435 ? 40.506 26.019 24.433 1.00 17.21 457 SER A N 1
ATOM 3505 C CA . SER A 1 435 ? 40.128 27.377 24.793 1.00 19.55 457 SER A CA 1
ATOM 3506 C C . SER A 1 435 ? 38.687 27.399 25.299 1.00 19.99 457 SER A C 1
ATOM 3507 O O . SER A 1 435 ? 38.396 28.010 26.329 1.00 21.08 457 SER A O 1
ATOM 3510 N N . ASN A 1 436 ? 37.807 26.738 24.559 1.00 20.38 458 ASN A N 1
ATOM 3511 C CA . ASN A 1 436 ? 36.424 26.575 24.937 1.00 21.50 458 ASN A CA 1
ATOM 3512 C C . ASN A 1 436 ? 36.270 25.192 25.570 1.00 21.08 458 ASN A C 1
ATOM 3513 O O . ASN A 1 436 ? 36.466 24.182 24.909 1.00 21.85 458 ASN A O 1
ATOM 3518 N N . THR A 1 437 ? 35.909 25.156 26.842 1.00 20.64 459 THR A N 1
ATOM 3519 C CA . THR A 1 437 ? 35.760 23.907 27.563 1.00 20.05 459 THR A CA 1
ATOM 3520 C C . THR A 1 437 ? 34.328 23.367 27.571 1.00 20.26 459 THR A C 1
ATOM 3521 O O . THR A 1 437 ? 34.048 22.367 28.223 1.00 20.57 459 THR A O 1
ATOM 3525 N N . SER A 1 438 ? 33.404 23.996 26.854 1.00 20.72 460 SER A N 1
ATOM 3526 C CA . SER A 1 438 ? 32.043 23.483 26.839 1.00 21.16 460 SER A CA 1
ATOM 3527 C C . SER A 1 438 ? 31.981 22.122 26.162 1.00 20.67 460 SER A C 1
ATOM 3528 O O . SER A 1 438 ? 31.103 21.337 26.478 1.00 21.43 460 SER A O 1
ATOM 3531 N N . ALA A 1 439 ? 32.925 21.800 25.282 1.00 20.10 461 ALA A N 1
ATOM 3532 C CA . ALA A 1 439 ? 32.913 20.473 24.634 1.00 19.76 461 ALA A CA 1
ATOM 3533 C C . ALA A 1 439 ? 33.524 19.359 25.478 1.00 19.15 461 ALA A C 1
ATOM 3534 O O . ALA A 1 439 ? 33.044 18.217 25.440 1.00 20.28 461 ALA A O 1
ATOM 3536 N N . CYS A 1 440 ? 34.591 19.649 26.225 1.00 16.79 462 CYS A N 1
ATOM 3537 C CA . CYS A 1 440 ? 35.227 18.620 27.027 1.00 14.10 462 CYS A CA 1
ATOM 3538 C C . CYS A 1 440 ? 34.674 18.472 28.430 1.00 12.93 462 CYS A C 1
ATOM 3539 O O . CYS A 1 440 ? 34.781 17.380 29.019 1.00 12.37 462 CYS A O 1
ATOM 3542 N N . ASP A 1 441 ? 34.135 19.550 29.007 1.00 10.87 463 ASP A N 1
ATOM 3543 C CA . ASP A 1 441 ? 33.656 19.479 30.400 1.00 10.49 463 ASP A CA 1
ATOM 3544 C C . ASP A 1 441 ? 32.501 18.530 30.585 1.00 9.70 463 ASP A C 1
ATOM 3545 O O . ASP A 1 441 ? 31.669 18.409 29.697 1.00 9.09 463 ASP A O 1
ATOM 3550 N N . LEU A 1 442 ? 32.449 17.865 31.742 1.00 9.24 464 LEU A N 1
ATOM 3551 C CA . LEU A 1 442 ? 31.257 17.128 32.122 1.00 9.61 464 LEU A CA 1
ATOM 3552 C C . LEU A 1 442 ? 30.216 18.191 32.339 1.00 9.03 464 LEU A C 1
ATOM 3553 O O . LEU A 1 442 ? 30.490 19.177 33.040 1.00 9.78 464 LEU A O 1
ATOM 3558 N N . PRO A 1 443 ? 29.009 17.994 31.786 1.00 8.07 465 PRO A N 1
ATOM 3559 C CA . PRO A 1 443 ? 27.933 18.928 31.928 1.00 7.42 465 PRO A CA 1
ATOM 3560 C C . PRO A 1 443 ? 27.375 18.999 33.343 1.00 6.09 465 PRO A C 1
ATOM 3561 O O . PRO A 1 443 ? 27.417 18.025 34.043 1.00 6.32 465 PRO A O 1
ATOM 3565 N N . GLN A 1 444 ? 26.927 20.190 33.727 1.00 5.68 466 GLN A N 1
ATOM 3566 C CA . GLN A 1 444 ? 26.157 20.411 34.934 1.00 4.88 466 GLN A CA 1
ATOM 3567 C C . GLN A 1 444 ? 24.863 19.641 34.765 1.00 5.95 466 GLN A C 1
ATOM 3568 O O . GLN A 1 444 ? 24.465 19.308 33.630 1.00 5.02 466 GLN A O 1
ATOM 3574 N N . GLY A 1 445 ? 24.175 19.404 35.880 1.00 5.87 467 GLY A N 1
ATOM 3575 C CA . GLY A 1 445 ? 22.914 18.689 35.844 1.00 6.35 467 GLY A CA 1
ATOM 3576 C C . GLY A 1 445 ? 22.985 17.210 36.142 1.00 6.44 467 GLY A C 1
ATOM 3577 O O . GLY A 1 445 ? 21.945 16.535 36.181 1.00 7.55 467 GLY A O 1
ATOM 3578 N N . LEU A 1 446 ? 24.186 16.677 36.324 1.00 6.37 468 LEU A N 1
ATOM 3579 C CA . LEU A 1 446 ? 24.320 15.248 36.652 1.00 7.12 468 LEU A CA 1
ATOM 3580 C C . LEU A 1 446 ? 23.933 15.034 38.107 1.00 8.06 468 LEU A C 1
ATOM 3581 O O . LEU A 1 446 ? 24.086 15.944 38.964 1.00 9.14 468 LEU A O 1
ATOM 3586 N N . ASP A 1 447 ? 23.409 13.846 38.414 1.00 9.01 469 ASP A N 1
ATOM 3587 C CA . ASP A 1 447 ? 23.055 13.545 39.790 1.00 8.45 469 ASP A CA 1
ATOM 3588 C C . ASP A 1 447 ? 24.007 12.527 40.367 1.00 8.20 469 ASP A C 1
ATOM 3589 O O . ASP A 1 447 ? 25.017 12.162 39.757 1.00 8.91 469 ASP A O 1
ATOM 3594 N N . GLU A 1 448 ? 23.722 12.060 41.563 1.00 7.49 470 GLU A N 1
ATOM 3595 C CA . GLU A 1 448 ? 24.633 11.107 42.178 1.00 8.19 470 GLU A CA 1
ATOM 3596 C C . GLU A 1 448 ? 24.985 9.915 41.303 1.00 6.92 470 GLU A C 1
ATOM 3597 O O . GLU A 1 448 ? 26.156 9.543 41.177 1.00 6.18 470 GLU A O 1
ATOM 3603 N N . THR A 1 449 ? 23.978 9.326 40.685 1.00 7.92 471 THR A N 1
ATOM 3604 C CA . THR A 1 449 ? 24.196 8.148 39.857 1.00 7.82 471 THR A CA 1
ATOM 3605 C C . THR A 1 449 ? 24.945 8.420 38.581 1.00 7.92 471 THR A C 1
ATOM 3606 O O . THR A 1 449 ? 25.889 7.700 38.246 1.00 8.93 471 THR A O 1
ATOM 3610 N N . SER A 1 450 ? 24.535 9.461 37.861 1.00 7.24 472 SER A N 1
ATOM 3611 C CA . SER A 1 450 ? 25.174 9.756 36.601 1.00 7.20 472 SER A CA 1
ATOM 3612 C C . SER A 1 450 ? 26.574 10.329 36.781 1.00 6.99 472 SER A C 1
ATOM 3613 O O . SER A 1 450 ? 27.455 10.100 35.949 1.00 6.65 472 SER A O 1
ATOM 3616 N N . PHE A 1 451 ? 26.799 11.078 37.859 1.00 7.21 473 PHE A N 1
ATOM 3617 C CA . PHE A 1 451 ? 28.159 11.584 38.115 1.00 6.86 473 PHE A CA 1
ATOM 3618 C C . PHE A 1 451 ? 29.078 10.423 38.480 1.00 6.40 473 PHE A C 1
ATOM 3619 O O . PHE A 1 451 ? 30.235 10.343 38.020 1.00 6.32 473 PHE A O 1
ATOM 3627 N N . ARG A 1 452 ? 28.555 9.496 39.259 1.00 6.44 474 ARG A N 1
ATOM 3628 C CA . ARG A 1 452 ? 29.296 8.299 39.624 1.00 7.08 474 ARG A CA 1
ATOM 3629 C C . ARG A 1 452 ? 29.742 7.531 38.370 1.00 6.55 474 ARG A C 1
ATOM 3630 O O . ARG A 1 452 ? 30.920 7.134 38.242 1.00 7.31 474 ARG A O 1
ATOM 3638 N N . GLU A 1 453 ? 28.808 7.358 37.426 1.00 6.56 475 GLU A N 1
ATOM 3639 C CA . GLU A 1 453 ? 29.078 6.651 36.179 1.00 6.26 475 GLU A CA 1
ATOM 3640 C C . GLU A 1 453 ? 30.132 7.409 35.396 1.00 6.58 475 GLU A C 1
ATOM 3641 O O . GLU A 1 453 ? 31.086 6.782 34.869 1.00 7.85 475 GLU A O 1
ATOM 3643 N N . ALA A 1 454 ? 30.027 8.749 35.368 1.00 5.72 476 ALA A N 1
ATOM 3644 C CA . ALA A 1 454 ? 31.008 9.569 34.645 1.00 6.50 476 ALA A CA 1
ATOM 3645 C C . ALA A 1 454 ? 32.386 9.445 35.233 1.00 6.81 476 ALA A C 1
ATOM 3646 O O . ALA A 1 454 ? 33.373 9.324 34.478 1.00 7.68 476 ALA A O 1
ATOM 3648 N N . VAL A 1 455 ? 32.484 9.450 36.554 1.00 7.77 477 VAL A N 1
ATOM 3649 C CA A VAL A 1 455 ? 33.813 9.382 37.202 0.50 8.09 477 VAL A CA 1
ATOM 3650 C CA B VAL A 1 455 ? 33.809 9.388 37.180 0.50 8.16 477 VAL A CA 1
ATOM 3651 C C . VAL A 1 455 ? 34.428 7.996 37.031 1.00 8.19 477 VAL A C 1
ATOM 3652 O O . VAL A 1 455 ? 35.630 7.860 36.764 1.00 7.67 477 VAL A O 1
ATOM 3659 N N . ARG A 1 456 ? 33.609 6.964 37.134 1.00 8.15 478 ARG A N 1
ATOM 3660 C CA . ARG A 1 456 ? 34.111 5.596 36.925 1.00 8.59 478 ARG A CA 1
ATOM 3661 C C . ARG A 1 456 ? 34.667 5.411 35.498 1.00 8.96 478 ARG A C 1
ATOM 3662 O O . ARG A 1 456 ? 35.737 4.802 35.300 1.00 9.29 478 ARG A O 1
ATOM 3670 N N . LYS A 1 457 ? 33.992 6.019 34.510 1.00 9.21 479 LYS A N 1
ATOM 3671 C CA . LYS A 1 457 ? 34.460 5.988 33.136 1.00 8.87 479 LYS A CA 1
ATOM 3672 C C . LYS A 1 457 ? 35.738 6.819 32.956 1.00 8.06 479 LYS A C 1
ATOM 3673 O O . LYS A 1 457 ? 36.704 6.403 32.261 1.00 9.00 479 LYS A O 1
ATOM 3679 N N . GLU A 1 458 ? 35.762 7.998 33.574 1.00 7.16 480 GLU A N 1
ATOM 3680 C CA . GLU A 1 458 ? 36.930 8.892 33.442 1.00 7.74 480 GLU A CA 1
ATOM 3681 C C . GLU A 1 458 ? 38.194 8.211 33.912 1.00 7.25 480 GLU A C 1
ATOM 3682 O O . GLU A 1 458 ? 39.266 8.423 33.354 1.00 8.55 480 GLU A O 1
ATOM 3688 N N . ARG A 1 459 ? 38.085 7.391 34.961 1.00 8.63 481 ARG A N 1
ATOM 3689 C CA . ARG A 1 459 ? 39.228 6.639 35.447 1.00 8.05 481 ARG A CA 1
ATOM 3690 C C . ARG A 1 459 ? 39.820 5.734 34.378 1.00 7.93 481 ARG A C 1
ATOM 3691 O O . ARG A 1 459 ? 41.065 5.596 34.296 1.00 7.56 481 ARG A O 1
ATOM 3699 N N . SER A 1 460 ? 38.963 5.134 33.541 1.00 8.23 482 SER A N 1
ATOM 3700 C CA . SER A 1 460 ? 39.471 4.338 32.431 1.00 7.93 482 SER A CA 1
ATOM 3701 C C . SER A 1 460 ? 40.170 5.219 31.415 1.00 7.54 482 SER A C 1
ATOM 3702 O O . SER A 1 460 ? 41.268 4.883 30.969 1.00 7.59 482 SER A O 1
ATOM 3705 N N . TYR A 1 461 ? 39.582 6.365 31.055 1.00 8.15 483 TYR A N 1
ATOM 3706 C CA . TYR A 1 461 ? 40.194 7.278 30.068 1.00 8.02 483 TYR A CA 1
ATOM 3707 C C . TYR A 1 461 ? 41.470 7.944 30.563 1.00 7.87 483 TYR A C 1
ATOM 3708 O O . TYR A 1 461 ? 42.400 8.180 29.769 1.00 8.42 483 TYR A O 1
ATOM 3717 N N . GLU A 1 462 ? 41.549 8.187 31.874 1.00 7.14 484 GLU A N 1
ATOM 3718 C CA . GLU A 1 462 ? 42.723 8.853 32.402 1.00 7.51 484 GLU A CA 1
ATOM 3719 C C . GLU A 1 462 ? 43.873 7.912 32.727 1.00 6.85 484 GLU A C 1
ATOM 3720 O O . GLU A 1 462 ? 45.053 8.226 32.458 1.00 7.50 484 GLU A O 1
ATOM 3726 N N . LEU A 1 463 ? 43.532 6.765 33.303 1.00 7.80 485 LEU A N 1
ATOM 3727 C CA . LEU A 1 463 ? 44.510 5.871 33.918 1.00 6.98 485 LEU A CA 1
ATOM 3728 C C . LEU A 1 463 ? 44.662 4.488 33.270 1.00 7.24 485 LEU A C 1
ATOM 3729 O O . LEU A 1 463 ? 45.271 3.603 33.859 1.00 6.70 485 LEU A O 1
ATOM 3734 N N . SER A 1 464 ? 44.118 4.302 32.067 1.00 6.82 486 SER A N 1
ATOM 3735 C CA . SER A 1 464 ? 44.121 3.007 31.420 1.00 6.25 486 SER A CA 1
ATOM 3736 C C . SER A 1 464 ? 45.480 2.357 31.462 1.00 7.26 486 SER A C 1
ATOM 3737 O O . SER A 1 464 ? 46.466 3.032 31.254 1.00 6.50 486 SER A O 1
ATOM 3740 N N . PHE A 1 465 ? 45.504 1.046 31.808 1.00 7.23 487 PHE A N 1
ATOM 3741 C CA . PHE A 1 465 ? 46.711 0.217 31.765 1.00 7.66 487 PHE A CA 1
ATOM 3742 C C . PHE A 1 465 ? 47.727 0.509 32.889 1.00 7.60 487 PHE A C 1
ATOM 3743 O O . PHE A 1 465 ? 48.727 -0.201 32.995 1.00 8.33 487 PHE A O 1
ATOM 3751 N N . GLU A 1 466 ? 47.470 1.522 33.722 1.00 7.56 488 GLU A N 1
ATOM 3752 C CA . GLU A 1 466 ? 48.390 1.898 34.810 1.00 7.03 488 GLU A CA 1
ATOM 3753 C C . GLU A 1 466 ? 48.156 1.096 36.127 1.00 7.70 488 GLU A C 1
ATOM 3754 O O . GLU A 1 466 ? 48.703 1.434 37.176 1.00 8.35 488 GLU A O 1
ATOM 3760 N N . GLY A 1 467 ? 47.328 0.056 36.052 1.00 8.82 489 GLY A N 1
ATOM 3761 C CA . GLY A 1 467 ? 47.195 -0.910 37.133 1.00 9.42 489 GLY A CA 1
ATOM 3762 C C . GLY A 1 467 ? 46.082 -0.724 38.127 1.00 9.12 489 GLY A C 1
ATOM 3763 O O . GLY A 1 467 ? 46.097 -1.380 39.178 1.00 9.86 489 GLY A O 1
ATOM 3764 N N . HIS A 1 468 ? 45.125 0.130 37.804 1.00 8.53 490 HIS A N 1
ATOM 3765 C CA . HIS A 1 468 ? 44.042 0.457 38.730 1.00 8.07 490 HIS A CA 1
ATOM 3766 C C . HIS A 1 468 ? 42.692 -0.119 38.413 1.00 8.99 490 HIS A C 1
ATOM 3767 O O . HIS A 1 468 ? 41.822 -0.206 39.295 1.00 7.07 490 HIS A O 1
ATOM 3774 N N . ARG A 1 469 ? 42.470 -0.513 37.171 1.00 7.21 491 ARG A N 1
ATOM 3775 C CA . ARG A 1 469 ? 41.112 -0.856 36.794 1.00 8.09 491 ARG A CA 1
ATOM 3776 C C . ARG A 1 469 ? 40.496 -2.018 37.567 1.00 7.99 491 ARG A C 1
ATOM 3777 O O . ARG A 1 469 ? 39.355 -1.948 38.039 1.00 5.91 491 ARG A O 1
ATOM 3785 N N . ARG A 1 470 ? 41.232 -3.113 37.648 1.00 7.29 492 ARG A N 1
ATOM 3786 C CA . ARG A 1 470 ? 40.706 -4.280 38.358 1.00 8.81 492 ARG A CA 1
ATOM 3787 C C . ARG A 1 470 ? 40.423 -3.983 39.819 1.00 9.34 492 ARG A C 1
ATOM 3788 O O . ARG A 1 470 ? 39.336 -4.319 40.348 1.00 7.84 492 ARG A O 1
ATOM 3796 N N . GLN A 1 471 ? 41.365 -3.329 40.515 1.00 8.48 493 GLN A N 1
ATOM 3797 C CA . GLN A 1 471 ? 41.067 -3.017 41.926 1.00 8.53 493 GLN A CA 1
ATOM 3798 C C . GLN A 1 471 ? 39.928 -2.014 42.097 1.00 7.64 493 GLN A C 1
ATOM 3799 O O . GLN A 1 471 ? 39.216 -2.074 43.098 1.00 8.62 493 GLN A O 1
ATOM 3805 N N . ASP A 1 472 ? 39.754 -1.119 41.119 1.00 8.55 494 ASP A N 1
ATOM 3806 C CA . ASP A 1 472 ? 38.635 -0.177 41.116 1.00 8.07 494 ASP A CA 1
ATOM 3807 C C . ASP A 1 472 ? 37.337 -0.968 40.970 1.00 8.16 494 ASP A C 1
ATOM 3808 O O . ASP A 1 472 ? 36.442 -0.797 41.765 1.00 7.20 494 ASP A O 1
ATOM 3813 N N . LEU A 1 473 ? 37.262 -1.846 39.947 1.00 7.96 495 LEU A N 1
ATOM 3814 C CA . LEU A 1 473 ? 36.056 -2.666 39.758 1.00 8.75 495 LEU A CA 1
ATOM 3815 C C . LEU A 1 473 ? 35.709 -3.453 41.028 1.00 8.73 495 LEU A C 1
ATOM 3816 O O . LEU A 1 473 ? 34.541 -3.530 41.454 1.00 8.44 495 LEU A O 1
ATOM 3821 N N . ILE A 1 474 ? 36.746 -3.972 41.675 1.00 8.91 496 ILE A N 1
ATOM 3822 C CA . ILE A 1 474 ? 36.591 -4.710 42.914 1.00 8.27 496 ILE A CA 1
ATOM 3823 C C . ILE A 1 474 ? 36.056 -3.814 44.039 1.00 8.44 496 ILE A C 1
ATOM 3824 O O . ILE A 1 474 ? 35.063 -4.154 44.666 1.00 7.59 496 ILE A O 1
ATOM 3829 N N . ARG A 1 475 ? 36.663 -2.650 44.281 1.00 7.53 497 ARG A N 1
ATOM 3830 C CA . ARG A 1 475 ? 36.169 -1.811 45.370 1.00 7.64 497 ARG A CA 1
ATOM 3831 C C . ARG A 1 475 ? 34.755 -1.266 45.080 1.00 8.03 497 ARG A C 1
ATOM 3832 O O . ARG A 1 475 ? 33.979 -0.970 46.005 1.00 7.31 497 ARG A O 1
ATOM 3840 N N . TRP A 1 476 ? 34.410 -1.173 43.787 1.00 7.54 498 TRP A N 1
ATOM 3841 C CA . TRP A 1 476 ? 33.066 -0.793 43.396 1.00 6.90 498 TRP A CA 1
ATOM 3842 C C . TRP A 1 476 ? 32.060 -1.931 43.500 1.00 7.40 498 TRP A C 1
ATOM 3843 O O . TRP A 1 476 ? 30.880 -1.682 43.368 1.00 8.05 498 TRP A O 1
ATOM 3854 N N . GLY A 1 477 ? 32.537 -3.166 43.693 1.00 7.17 499 GLY A N 1
ATOM 3855 C CA . GLY A 1 477 ? 31.703 -4.337 43.840 1.00 7.40 499 GLY A CA 1
ATOM 3856 C C . GLY A 1 477 ? 31.131 -4.822 42.519 1.00 7.62 499 GLY A C 1
ATOM 3857 O O . GLY A 1 477 ? 30.153 -5.532 42.494 1.00 7.26 499 GLY A O 1
ATOM 3858 N N . ILE A 1 478 ? 31.782 -4.477 41.407 1.00 7.43 500 ILE A N 1
ATOM 3859 C CA . ILE A 1 478 ? 31.265 -4.850 40.082 1.00 7.05 500 ILE A CA 1
ATOM 3860 C C . ILE A 1 478 ? 32.229 -5.670 39.211 1.00 7.53 500 ILE A C 1
ATOM 3861 O O . ILE A 1 478 ? 32.059 -5.714 38.003 1.00 7.81 500 ILE A O 1
ATOM 3866 N N . TYR A 1 479 ? 33.214 -6.327 39.815 1.00 6.01 501 TYR A N 1
ATOM 3867 C CA . TYR A 1 479 ? 34.230 -7.009 39.012 1.00 6.38 501 TYR A CA 1
ATOM 3868 C C . TYR A 1 479 ? 33.620 -8.133 38.182 1.00 7.18 501 TYR A C 1
ATOM 3869 O O . TYR A 1 479 ? 33.697 -8.119 36.949 1.00 5.77 501 TYR A O 1
ATOM 3878 N N . TYR A 1 480 ? 32.958 -9.074 38.841 1.00 7.66 502 TYR A N 1
ATOM 3879 C CA . TYR A 1 480 ? 32.307 -10.154 38.090 1.00 7.80 502 TYR A CA 1
ATOM 3880 C C . TYR A 1 480 ? 31.283 -9.619 37.079 1.00 8.11 502 TYR A C 1
ATOM 3881 O O . TYR A 1 480 ? 3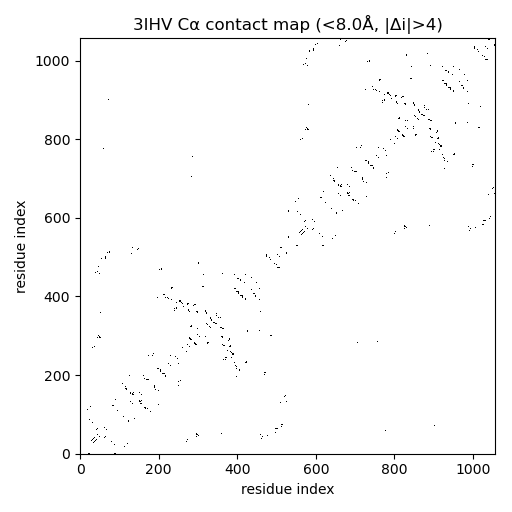1.269 -10.063 35.942 1.00 7.85 502 TYR A O 1
ATOM 3890 N N . LYS A 1 481 ? 30.414 -8.692 37.501 1.00 8.28 503 LYS A N 1
ATOM 3891 C CA . LYS A 1 481 ? 29.406 -8.088 36.603 1.00 8.66 503 LYS A CA 1
ATOM 3892 C C . LYS A 1 481 ? 30.075 -7.499 35.343 1.00 8.42 503 LYS A C 1
ATOM 3893 O O . LYS A 1 481 ? 29.564 -7.637 34.235 1.00 7.64 503 LYS A O 1
ATOM 3898 N N . THR A 1 482 ? 31.197 -6.823 35.528 1.00 7.15 504 THR A N 1
ATOM 3899 C CA . THR A 1 482 ? 31.900 -6.159 34.403 1.00 7.43 504 THR A CA 1
ATOM 3900 C C . THR A 1 482 ? 32.554 -7.156 33.457 1.00 6.74 504 THR A C 1
ATOM 3901 O O . THR A 1 482 ? 32.521 -6.983 32.233 1.00 6.37 504 THR A O 1
ATOM 3905 N N . VAL A 1 483 ? 33.146 -8.213 34.008 1.00 6.63 505 VAL A N 1
ATOM 3906 C CA . VAL A 1 483 ? 33.749 -9.255 33.157 1.00 6.27 505 VAL A CA 1
ATOM 3907 C C . VAL A 1 483 ? 32.636 -9.899 32.319 1.00 6.80 505 VAL A C 1
ATOM 3908 O O . VAL A 1 483 ? 32.766 -10.082 31.111 1.00 6.96 505 VAL A O 1
ATOM 3912 N N . GLN A 1 484 ? 31.520 -10.216 32.962 1.00 6.02 506 GLN A N 1
ATOM 3913 C CA . GLN A 1 484 ? 30.377 -10.807 32.268 1.00 6.45 506 GLN A CA 1
ATOM 3914 C C . GLN A 1 484 ? 29.814 -9.875 31.204 1.00 6.46 506 GLN A C 1
ATOM 3915 O O . GLN A 1 484 ? 29.533 -10.295 30.095 1.00 6.43 506 GLN A O 1
ATOM 3921 N N . ALA A 1 485 ? 29.717 -8.594 31.522 1.00 7.42 507 ALA A N 1
ATOM 3922 C CA . ALA A 1 485 ? 29.144 -7.646 30.566 1.00 7.37 507 ALA A CA 1
ATOM 3923 C C . ALA A 1 485 ? 30.104 -7.420 29.400 1.00 7.81 507 ALA A C 1
ATOM 3924 O O . ALA A 1 485 ? 29.661 -7.228 28.252 1.00 8.23 507 ALA A O 1
ATOM 3926 N N . THR A 1 486 ? 31.398 -7.406 29.701 1.00 6.82 508 THR A N 1
ATOM 3927 C CA . THR A 1 486 ? 32.422 -7.259 28.674 1.00 7.28 508 THR A CA 1
ATOM 3928 C C . THR A 1 486 ? 32.358 -8.430 27.672 1.00 7.85 508 THR A C 1
ATOM 3929 O O . THR A 1 486 ? 32.447 -8.223 26.443 1.00 7.07 508 THR A O 1
ATOM 3933 N N . ALA A 1 487 ? 32.175 -9.640 28.196 1.00 7.66 509 ALA A N 1
ATOM 3934 C CA . ALA A 1 487 ? 32.022 -10.824 27.346 1.00 7.48 509 ALA A CA 1
ATOM 3935 C C . ALA A 1 487 ? 30.862 -10.640 26.360 1.00 7.80 509 ALA A C 1
ATOM 3936 O O . ALA A 1 487 ? 31.009 -10.878 25.157 1.00 7.68 509 ALA A O 1
ATOM 3938 N N . LYS A 1 488 ? 29.708 -10.197 26.859 1.00 6.70 510 LYS A N 1
ATOM 3939 C CA . LYS A 1 488 ? 28.538 -9.946 25.989 1.00 7.46 510 LYS A CA 1
ATOM 3940 C C . LYS A 1 488 ? 28.823 -8.899 24.931 1.00 6.92 510 LYS A C 1
ATOM 3941 O O . LYS A 1 488 ? 28.537 -9.099 23.751 1.00 6.17 510 LYS A O 1
ATOM 3947 N N . GLU A 1 489 ? 29.426 -7.792 25.356 1.00 6.28 511 GLU A N 1
ATOM 3948 C CA . GLU A 1 489 ? 29.697 -6.692 24.449 1.00 6.47 511 GLU A CA 1
ATOM 3949 C C . GLU A 1 489 ? 30.658 -7.042 23.331 1.00 5.58 511 GLU A C 1
ATOM 3950 O O . GLU A 1 489 ? 30.439 -6.654 22.188 1.00 6.96 511 GLU A O 1
ATOM 3956 N N . LEU A 1 490 ? 31.697 -7.805 23.639 1.00 5.10 512 LEU A N 1
ATOM 3957 C CA . LEU A 1 490 ? 32.600 -8.281 22.608 1.00 5.46 512 LEU A CA 1
ATOM 3958 C C . LEU A 1 490 ? 31.847 -9.192 21.671 1.00 5.88 512 LEU A C 1
ATOM 3959 O O . LEU A 1 490 ? 32.087 -9.163 20.464 1.00 5.60 512 LEU A O 1
ATOM 3964 N N . GLY A 1 491 ? 30.924 -9.986 22.215 1.00 5.02 513 GLY A N 1
ATOM 3965 C CA . GLY A 1 491 ? 30.128 -10.883 21.386 1.00 5.87 513 GLY A CA 1
ATOM 3966 C C . GLY A 1 491 ? 29.247 -10.112 20.429 1.00 5.74 513 GLY A C 1
ATOM 3967 O O . GLY A 1 491 ? 29.083 -10.529 19.280 1.00 5.24 513 GLY A O 1
ATOM 3968 N N . TYR A 1 492 ? 28.669 -8.992 20.875 1.00 5.64 514 TYR A N 1
ATOM 3969 C CA . TYR A 1 492 ? 27.864 -8.158 19.979 1.00 6.75 514 TYR A CA 1
ATOM 3970 C C . TYR A 1 492 ? 28.768 -7.574 18.845 1.00 6.89 514 TYR A C 1
ATOM 3971 O O . TYR A 1 492 ? 28.407 -7.578 17.674 1.00 6.65 514 TYR A O 1
ATOM 3980 N N . TRP A 1 493 ? 29.921 -7.052 19.204 1.00 6.48 515 TRP A N 1
ATOM 3981 C CA . TRP A 1 493 ? 30.867 -6.524 18.217 1.00 6.36 515 TRP A CA 1
ATOM 3982 C C . TRP A 1 493 ? 31.352 -7.528 17.140 1.00 6.25 515 TRP A C 1
ATOM 3983 O O . TRP A 1 493 ? 31.395 -7.216 15.928 1.00 4.83 515 TRP A O 1
ATOM 3994 N N . TRP A 1 494 ? 31.703 -8.730 17.598 1.00 6.92 516 TRP A N 1
ATOM 3995 C CA . TRP A 1 494 ? 32.277 -9.774 16.744 1.00 8.43 516 TRP A CA 1
ATOM 3996 C C . TRP A 1 494 ? 31.315 -10.199 15.661 1.00 10.26 516 TRP A C 1
ATOM 3997 O O . TRP A 1 494 ? 30.186 -10.573 15.956 1.00 9.50 516 TRP A O 1
ATOM 4008 N N . GLU A 1 495 ? 31.758 -10.142 14.418 1.00 11.54 517 GLU A N 1
ATOM 4009 C CA . GLU A 1 495 ? 30.928 -10.569 13.303 1.00 13.70 517 GLU A CA 1
ATOM 4010 C C . GLU A 1 495 ? 31.466 -11.793 12.570 1.00 14.99 517 GLU A C 1
ATOM 4011 O O . GLU A 1 495 ? 30.844 -12.264 11.645 1.00 16.60 517 GLU A O 1
ATOM 4017 N N . GLY A 1 496 ? 32.607 -12.316 12.981 1.00 16.87 518 GLY A N 1
ATOM 4018 C CA . GLY A 1 496 ? 33.169 -13.491 12.312 1.00 17.47 518 GLY A CA 1
ATOM 4019 C C . GLY A 1 496 ? 32.657 -14.779 12.926 1.00 17.88 518 GLY A C 1
ATOM 4020 O O . GLY A 1 496 ? 31.852 -14.767 13.856 1.00 16.52 518 GLY A O 1
ATOM 4021 N N . THR A 1 497 ? 33.101 -15.896 12.359 1.00 18.28 519 THR A N 1
ATOM 4022 C CA . THR A 1 497 ? 32.761 -17.207 12.903 1.00 18.84 519 THR A CA 1
ATOM 4023 C C . THR A 1 497 ? 33.491 -17.322 14.242 1.00 18.14 519 THR A C 1
ATOM 4024 O O . THR A 1 497 ? 34.444 -16.586 14.522 1.00 19.93 519 THR A O 1
ATOM 4028 N N . GLY A 1 498 ? 33.011 -18.188 15.122 1.00 16.86 520 GLY A N 1
ATOM 4029 C CA . GLY A 1 498 ? 33.663 -18.372 16.389 1.00 15.86 520 GLY A CA 1
ATOM 4030 C C . GLY A 1 498 ? 33.392 -17.198 17.287 1.00 14.97 520 GLY A C 1
ATOM 4031 O O . GLY A 1 498 ? 32.447 -16.464 17.079 1.00 14.07 520 GLY A O 1
ATOM 4032 N N . SER A 1 499 ? 34.249 -17.001 18.277 1.00 14.63 521 SER A N 1
ATOM 4033 C CA . SER A 1 499 ? 34.018 -15.977 19.263 1.00 14.18 521 SER A CA 1
ATOM 4034 C C . SER A 1 499 ? 35.222 -15.092 19.435 1.00 11.67 521 SER A C 1
ATOM 4035 O O . SER A 1 499 ? 36.349 -15.488 19.154 1.00 11.56 521 SER A O 1
ATOM 4038 N N . PRO A 1 500 ? 34.999 -13.873 19.900 1.00 9.52 522 PRO A N 1
ATOM 4039 C CA . PRO A 1 500 ? 36.159 -13.036 20.153 1.00 8.55 522 PRO A CA 1
ATOM 4040 C C . PRO A 1 500 ? 36.939 -13.564 21.364 1.00 8.04 522 PRO A C 1
ATOM 4041 O O . PRO A 1 500 ? 36.373 -14.257 22.202 1.00 8.39 522 PRO A O 1
ATOM 4045 N N . ASN A 1 501 ? 38.221 -13.243 21.446 1.00 7.29 523 ASN A N 1
ATOM 4046 C CA . ASN A 1 501 ? 39.034 -13.626 22.606 1.00 7.65 523 ASN A CA 1
ATOM 4047 C C . ASN A 1 501 ? 38.624 -12.920 23.887 1.00 7.37 523 ASN A C 1
ATOM 4048 O O . ASN A 1 501 ? 38.680 -11.690 23.960 1.00 8.27 523 ASN A O 1
ATOM 4053 N N . TYR A 1 502 ? 38.266 -13.676 24.931 1.00 6.78 524 TYR A N 1
ATOM 4054 C CA . TYR A 1 502 ? 38.004 -13.066 26.252 1.00 6.82 524 TYR A CA 1
ATOM 4055 C C . TYR A 1 502 ? 37.992 -14.200 27.265 1.00 8.15 524 TYR A C 1
ATOM 4056 O O . TYR A 1 502 ? 36.999 -14.445 27.966 1.00 5.48 524 TYR A O 1
ATOM 4065 N N . SER A 1 503 ? 39.143 -14.862 27.357 1.00 7.24 525 SER A N 1
ATOM 4066 C CA . SER A 1 503 ? 39.263 -16.075 28.168 1.00 8.33 525 SER A CA 1
ATOM 4067 C C . SER A 1 503 ? 38.970 -15.857 29.640 1.00 7.88 525 SER A C 1
ATOM 4068 O O . SER A 1 503 ? 38.414 -16.720 30.310 1.00 7.45 525 SER A O 1
ATOM 4071 N N . VAL A 1 504 ? 39.286 -14.675 30.149 1.00 7.22 526 VAL A N 1
ATOM 4072 C CA . VAL A 1 504 ? 39.007 -14.336 31.546 1.00 6.68 526 VAL A CA 1
ATOM 4073 C C . VAL A 1 504 ? 37.546 -14.609 31.916 1.00 6.06 526 VAL A C 1
ATOM 4074 O O . VAL A 1 504 ? 37.284 -15.060 33.025 1.00 7.12 526 VAL A O 1
ATOM 4078 N N . ALA A 1 505 ? 36.591 -14.380 31.005 1.00 6.35 527 ALA A N 1
ATOM 4079 C CA . ALA A 1 505 ? 35.167 -14.675 31.334 1.00 5.61 527 ALA A CA 1
ATOM 4080 C C . ALA A 1 505 ? 34.861 -16.157 31.564 1.00 6.67 527 ALA A C 1
ATOM 4081 O O . ALA A 1 505 ? 33.906 -16.491 32.248 1.00 5.22 527 ALA A O 1
ATOM 4083 N N . THR A 1 506 ? 35.611 -17.062 30.957 1.00 6.06 528 THR A N 1
ATOM 4084 C CA . THR A 1 506 ? 35.374 -18.483 31.146 1.00 7.54 528 THR A CA 1
ATOM 4085 C C . THR A 1 506 ? 35.542 -18.913 32.608 1.00 8.15 528 THR A C 1
ATOM 4086 O O . THR A 1 506 ? 34.774 -19.730 33.108 1.00 8.70 528 THR A O 1
ATOM 4090 N N . TYR A 1 507 ? 36.494 -18.309 33.306 1.00 6.79 529 TYR A N 1
ATOM 4091 C CA . TYR A 1 507 ? 36.897 -18.790 34.639 1.00 7.55 529 TYR A CA 1
ATOM 4092 C C . TYR A 1 507 ? 36.579 -17.889 35.822 1.00 7.53 529 TYR A C 1
ATOM 4093 O O . TYR A 1 507 ? 36.568 -18.359 36.963 1.00 8.41 529 TYR A O 1
ATOM 4102 N N . THR A 1 508 ? 36.361 -16.587 35.574 1.00 7.35 530 THR A N 1
ATOM 4103 C CA . THR A 1 508 ? 36.106 -15.616 36.653 1.00 7.94 530 THR A CA 1
ATOM 4104 C C . THR A 1 508 ? 34.842 -15.993 37.391 1.00 7.87 530 THR A C 1
ATOM 4105 O O . THR A 1 508 ? 33.781 -16.202 36.780 1.00 10.44 530 THR A O 1
ATOM 4109 N N . GLU A 1 509 ? 34.966 -16.121 38.704 1.00 8.03 531 GLU A N 1
ATOM 4110 C CA . GLU A 1 509 ? 33.877 -16.616 39.543 1.00 8.76 531 GLU A CA 1
ATOM 4111 C C . GLU A 1 509 ? 33.476 -15.586 40.566 1.00 8.80 531 GLU A C 1
ATOM 4112 O O . GLU A 1 509 ? 34.295 -15.039 41.292 1.00 8.28 531 GLU A O 1
ATOM 4118 N N . GLU A 1 510 ? 32.181 -15.338 40.659 1.00 9.94 532 GLU A N 1
ATOM 4119 C CA . GLU A 1 510 ? 31.689 -14.337 41.574 1.00 10.36 532 GLU A CA 1
ATOM 4120 C C . GLU A 1 510 ? 31.903 -14.818 42.990 1.00 9.76 532 GLU A C 1
ATOM 4121 O O . GLU A 1 510 ? 31.616 -15.949 43.303 1.00 9.48 532 GLU A O 1
ATOM 4127 N N . GLY A 1 511 ? 32.414 -13.952 43.855 1.00 9.33 533 GLY A N 1
ATOM 4128 C CA . GLY A 1 511 ? 32.658 -14.354 45.240 1.00 9.77 533 GLY A CA 1
ATOM 4129 C C . GLY A 1 511 ? 33.996 -15.058 45.440 1.00 9.74 533 GLY A C 1
ATOM 4130 O O . GLY A 1 511 ? 34.309 -15.460 46.562 1.00 11.42 533 GLY A O 1
ATOM 4131 N N . LYS A 1 512 ? 34.780 -15.191 44.376 1.00 8.51 534 LYS A N 1
ATOM 4132 C CA . LYS A 1 512 ? 36.098 -15.788 44.469 1.00 7.96 534 LYS A CA 1
ATOM 4133 C C . LYS A 1 512 ? 37.162 -14.791 44.044 1.00 8.61 534 LYS A C 1
ATOM 4134 O O . LYS A 1 512 ? 38.025 -14.380 44.847 1.00 7.86 534 LYS A O 1
ATOM 4140 N N . HIS A 1 513 ? 37.067 -14.348 42.783 1.00 8.15 535 HIS A N 1
ATOM 4141 C CA . HIS A 1 513 ? 38.160 -13.603 42.147 1.00 8.77 535 HIS A CA 1
ATOM 4142 C C . HIS A 1 513 ? 38.282 -12.125 42.526 1.00 7.98 535 HIS A C 1
ATOM 4143 O O . HIS A 1 513 ? 39.143 -11.446 42.006 1.00 10.28 535 HIS A O 1
ATOM 4150 N N . GLU A 1 514 ? 37.480 -11.676 43.467 1.00 8.88 536 GLU A N 1
ATOM 4151 C CA . GLU A 1 514 ? 37.636 -10.344 44.051 1.00 9.67 536 GLU A CA 1
ATOM 4152 C C . GLU A 1 514 ? 38.836 -10.323 45.029 1.00 9.56 536 GLU A C 1
ATOM 4153 O O . GLU A 1 514 ? 39.236 -9.249 45.478 1.00 9.23 536 GLU A O 1
ATOM 4159 N N . LEU A 1 515 ? 39.351 -11.493 45.397 1.00 8.45 537 LEU A N 1
ATOM 4160 C CA . LEU A 1 515 ? 40.611 -11.616 46.149 1.00 8.32 537 LEU A CA 1
ATOM 4161 C C . LEU A 1 515 ? 41.504 -12.649 45.530 1.00 6.99 537 LEU A C 1
ATOM 4162 O O . LEU A 1 515 ? 41.028 -13.566 44.837 1.00 6.84 537 LEU A O 1
ATOM 4167 N N . PHE A 1 516 ? 42.791 -12.505 45.780 1.00 7.23 538 PHE A N 1
ATOM 4168 C CA . PHE A 1 516 ? 43.739 -13.584 45.512 1.00 7.72 538 PHE A CA 1
ATOM 4169 C C . PHE A 1 516 ? 43.678 -14.537 46.700 1.00 7.92 538 PHE A C 1
ATOM 4170 O O . PHE A 1 516 ? 43.245 -14.144 47.804 1.00 8.71 538 PHE A O 1
ATOM 4178 N N . PRO A 1 517 ? 44.049 -15.795 46.491 1.00 7.21 539 PRO A N 1
ATOM 4179 C CA . PRO A 1 517 ? 44.062 -16.710 47.607 1.00 7.54 539 PRO A CA 1
ATOM 4180 C C . PRO A 1 517 ? 45.225 -16.404 48.541 1.00 7.13 539 PRO A C 1
ATOM 4181 O O . PRO A 1 517 ? 46.235 -15.841 48.114 1.00 7.16 539 PRO A O 1
ATOM 4185 N N . ILE A 1 518 ? 45.103 -16.833 49.786 1.00 6.55 540 ILE A N 1
ATOM 4186 C CA . ILE A 1 518 ? 46.229 -16.797 50.700 1.00 6.40 540 ILE A CA 1
ATOM 4187 C C . ILE A 1 518 ? 47.123 -17.903 50.109 1.00 5.71 540 ILE A C 1
ATOM 4188 O O . ILE A 1 518 ? 46.618 -18.958 49.783 1.00 6.02 540 ILE A O 1
ATOM 4193 N N . PRO A 1 519 ? 48.422 -17.644 49.900 1.00 5.88 541 PRO A N 1
ATOM 4194 C CA . PRO A 1 519 ? 49.235 -18.695 49.263 1.00 6.14 541 PRO A CA 1
ATOM 4195 C C . PRO A 1 519 ? 49.176 -20.032 49.991 1.00 6.54 541 PRO A C 1
ATOM 4196 O O . PRO A 1 519 ? 49.207 -20.097 51.229 1.00 7.36 541 PRO A O 1
ATOM 4200 N N . GLN A 1 520 ? 49.087 -21.100 49.227 1.00 6.25 542 GLN A N 1
ATOM 4201 C CA . GLN A 1 520 ? 48.974 -22.416 49.834 1.00 6.41 542 GLN A CA 1
ATOM 4202 C C . GLN A 1 520 ? 50.138 -22.722 50.764 1.00 7.35 542 GLN A C 1
ATOM 4203 O O . GLN A 1 520 ? 49.949 -23.325 51.804 1.00 6.96 542 GLN A O 1
ATOM 4209 N N . ARG A 1 521 ? 51.348 -22.323 50.381 1.00 8.28 543 ARG A N 1
ATOM 4210 C CA . ARG A 1 521 ? 52.519 -22.558 51.215 1.00 9.13 543 ARG A CA 1
ATOM 4211 C C . ARG A 1 521 ? 52.311 -21.978 52.601 1.00 8.45 543 ARG A C 1
ATOM 4212 O O . ARG A 1 521 ? 52.653 -22.605 53.586 1.00 7.89 543 ARG A O 1
ATOM 4220 N N . ASP A 1 522 ? 51.756 -20.770 52.668 1.00 8.34 544 ASP A N 1
ATOM 4221 C CA . ASP A 1 522 ? 51.498 -20.114 53.950 1.00 8.14 544 ASP A CA 1
ATOM 4222 C C . ASP A 1 522 ? 50.336 -20.717 54.700 1.00 7.88 544 ASP A C 1
ATOM 4223 O O . ASP A 1 522 ? 50.395 -20.872 55.919 1.00 8.80 544 ASP A O 1
ATOM 4236 N N . ASP A 1 524 ? 49.597 -23.830 54.605 1.00 8.51 546 ASP A N 1
ATOM 4237 C CA . ASP A 1 524 ? 50.197 -25.048 55.111 1.00 8.50 546 ASP A CA 1
ATOM 4238 C C . ASP A 1 524 ? 51.090 -24.854 56.344 1.00 8.82 546 ASP A C 1
ATOM 4239 O O . ASP A 1 524 ? 51.270 -25.792 57.110 1.00 9.63 546 ASP A O 1
ATOM 4244 N N . LEU A 1 525 ? 51.680 -23.679 56.491 1.00 8.30 547 LEU A N 1
ATOM 4245 C CA . LEU A 1 525 ? 52.565 -23.393 57.617 1.00 8.94 547 LEU A CA 1
ATOM 4246 C C . LEU A 1 525 ? 51.885 -22.708 58.805 1.00 8.02 547 LEU A C 1
ATOM 4247 O O . LEU A 1 525 ? 52.433 -22.745 59.886 1.00 7.83 547 LEU A O 1
ATOM 4252 N N . CYS A 1 526 ? 50.707 -22.121 58.605 1.00 6.85 548 CYS A N 1
ATOM 4253 C CA . CYS A 1 526 ? 50.042 -21.309 59.631 1.00 6.54 548 CYS A CA 1
ATOM 4254 C C . CYS A 1 526 ? 48.677 -21.941 59.936 1.00 6.44 548 CYS A C 1
ATOM 4255 O O . CYS A 1 526 ? 47.681 -21.667 59.257 1.00 7.16 548 CYS A O 1
ATOM 4258 N N . ILE A 1 527 ? 48.665 -22.802 60.932 1.00 5.44 549 ILE A N 1
ATOM 4259 C CA . ILE A 1 527 ? 47.506 -23.596 61.282 1.00 5.19 549 ILE A CA 1
ATOM 4260 C C . ILE A 1 527 ? 46.258 -22.777 61.651 1.00 5.76 549 ILE A C 1
ATOM 4261 O O . ILE A 1 527 ? 45.159 -23.312 61.560 1.00 5.70 549 ILE A O 1
ATOM 4266 N N . GLN A 1 528 ? 46.400 -21.512 62.044 1.00 5.48 550 GLN A N 1
ATOM 4267 C CA . GLN A 1 528 ? 45.212 -20.703 62.391 1.00 5.97 550 GLN A CA 1
ATOM 4268 C C . GLN A 1 528 ? 44.626 -19.967 61.183 1.00 7.47 550 GLN A C 1
ATOM 4269 O O . GLN A 1 528 ? 43.588 -19.332 61.311 1.00 9.56 550 GLN A O 1
ATOM 4275 N N . PHE A 1 529 ? 45.279 -20.019 60.023 1.00 7.13 551 PHE A N 1
ATOM 4276 C CA . PHE A 1 529 ? 44.766 -19.281 58.859 1.00 6.97 551 PHE A CA 1
ATOM 4277 C C . PHE A 1 529 ? 43.531 -19.924 58.280 1.00 7.34 551 PHE A C 1
ATOM 4278 O O . PHE A 1 529 ? 43.384 -21.146 58.329 1.00 6.48 551 PHE A O 1
ATOM 4286 N N . ASN A 1 530 ? 42.679 -19.064 57.716 1.00 8.35 552 ASN A N 1
ATOM 4287 C CA . ASN A 1 530 ? 41.526 -19.445 56.921 1.00 8.45 552 ASN A CA 1
ATOM 4288 C C . ASN A 1 530 ? 41.799 -18.938 55.505 1.00 7.82 552 ASN A C 1
ATOM 4289 O O . ASN A 1 530 ? 42.276 -17.811 55.301 1.00 7.68 552 ASN A O 1
ATOM 4294 N N . GLN A 1 531 ? 41.514 -19.795 54.528 1.00 7.77 553 GLN A N 1
ATOM 4295 C CA . GLN A 1 531 ? 41.614 -19.451 53.133 1.00 7.80 553 GLN A CA 1
ATOM 4296 C C . GLN A 1 531 ? 40.443 -18.511 52.765 1.00 7.72 553 GLN A C 1
ATOM 4297 O O . GLN A 1 531 ? 39.398 -18.543 53.392 1.00 7.68 553 GLN A O 1
ATOM 4303 N N . ASN A 1 532 ? 40.661 -17.680 51.765 1.00 6.79 554 ASN A N 1
ATOM 4304 C CA . ASN A 1 532 ? 39.657 -16.731 51.301 1.00 7.55 554 ASN A CA 1
ATOM 4305 C C . ASN A 1 532 ? 38.436 -17.411 50.681 1.00 8.31 554 ASN A C 1
ATOM 4306 O O . ASN A 1 532 ? 38.520 -18.537 50.227 1.00 8.20 554 ASN A O 1
ATOM 4311 N N . PRO A 1 533 ? 37.304 -16.705 50.642 1.00 9.34 555 PRO A N 1
ATOM 4312 C CA . PRO A 1 533 ? 36.061 -17.300 50.113 1.00 9.86 555 PRO A CA 1
ATOM 4313 C C . PRO A 1 533 ? 36.225 -17.914 48.732 1.00 8.47 555 PRO A C 1
ATOM 4314 O O . PRO A 1 533 ? 36.858 -17.323 47.848 1.00 6.62 555 PRO A O 1
ATOM 4318 N N . LYS A 1 534 ? 35.733 -19.144 48.623 1.00 7.68 556 LYS A N 1
ATOM 4319 C CA A LYS A 1 534 ? 35.734 -19.935 47.374 0.50 8.34 556 LYS A CA 1
ATOM 4320 C CA B LYS A 1 534 ? 35.727 -19.918 47.369 0.50 8.05 556 LYS A CA 1
ATOM 4321 C C . LYS A 1 534 ? 37.097 -20.370 46.850 1.00 8.38 556 LYS A C 1
ATOM 4322 O O . LYS A 1 534 ? 37.189 -20.972 45.766 1.00 8.92 556 LYS A O 1
ATOM 4333 N N . TRP A 1 535 ? 38.146 -20.113 47.616 1.00 7.21 557 TRP A N 1
ATOM 4334 C CA . TRP A 1 535 ? 39.502 -20.553 47.218 1.00 8.62 557 TRP A CA 1
ATOM 4335 C C . TRP A 1 535 ? 39.844 -21.846 47.951 1.00 9.70 557 TRP A C 1
ATOM 4336 O O . TRP A 1 535 ? 39.225 -22.157 48.969 1.00 10.35 557 TRP A O 1
ATOM 4348 N N . GLY B 1 1 ? 48.685 -43.756 14.118 1.00 34.64 0 GLY B N 1
ATOM 4349 C CA . GLY B 1 1 ? 49.227 -42.658 13.259 1.00 34.34 0 GLY B CA 1
ATOM 4350 C C . GLY B 1 1 ? 48.797 -42.845 11.818 1.00 34.33 0 GLY B C 1
ATOM 4351 O O . GLY B 1 1 ? 48.022 -43.781 11.504 1.00 34.07 0 GLY B O 1
ATOM 4352 N N . GLU B 1 2 ? 49.296 -41.971 10.934 1.00 33.92 24 GLU B N 1
ATOM 4353 C CA . GLU B 1 2 ? 48.935 -42.010 9.495 1.00 33.98 24 GLU B CA 1
ATOM 4354 C C . GLU B 1 2 ? 49.337 -43.311 8.806 1.00 34.01 24 GLU B C 1
ATOM 4355 O O . GLU B 1 2 ? 48.756 -43.684 7.769 1.00 33.04 24 GLU B O 1
ATOM 4361 N N . GLU B 1 3 ? 50.326 -43.999 9.385 1.00 33.95 25 GLU B N 1
ATOM 4362 C CA . GLU B 1 3 ? 50.698 -45.334 8.910 1.00 34.15 25 GLU B CA 1
ATOM 4363 C C . GLU B 1 3 ? 49.508 -46.322 8.917 1.00 34.58 25 GLU B C 1
ATOM 4364 O O . GLU B 1 3 ? 49.539 -47.287 8.164 1.00 35.31 25 GLU B O 1
ATOM 4370 N N . THR B 1 4 ? 48.470 -46.072 9.733 1.00 35.12 26 THR B N 1
ATOM 4371 C CA . THR B 1 4 ? 47.269 -46.937 9.818 1.00 35.56 26 THR B CA 1
ATOM 4372 C C . THR B 1 4 ? 46.153 -46.584 8.803 1.00 35.95 26 THR B C 1
ATOM 4373 O O . THR B 1 4 ? 45.231 -47.388 8.600 1.00 36.31 26 THR B O 1
ATOM 4375 N N . ARG B 1 5 ? 46.233 -45.405 8.170 1.00 35.78 27 ARG B N 1
ATOM 4376 C CA . ARG B 1 5 ? 45.184 -44.930 7.248 1.00 35.87 27 ARG B CA 1
ATOM 4377 C C . ARG B 1 5 ? 45.339 -45.424 5.795 1.00 36.02 27 ARG B C 1
ATOM 4378 O O . ARG B 1 5 ? 46.459 -45.587 5.299 1.00 36.12 27 ARG B O 1
ATOM 4380 N N . THR B 1 6 ? 44.213 -45.647 5.110 1.00 36.01 28 THR B N 1
ATOM 4381 C CA . THR B 1 6 ? 44.245 -46.103 3.707 1.00 36.16 28 THR B CA 1
ATOM 4382 C C . THR B 1 6 ? 44.567 -44.929 2.751 1.00 36.41 28 THR B C 1
ATOM 4383 O O . THR B 1 6 ? 44.527 -43.756 3.154 1.00 36.15 28 THR B O 1
ATOM 4387 N N . GLU B 1 7 ? 44.879 -45.258 1.492 1.00 36.75 29 GLU B N 1
ATOM 4388 C CA . GLU B 1 7 ? 45.179 -44.246 0.468 1.00 36.93 29 GLU B CA 1
ATOM 4389 C C . GLU B 1 7 ? 43.946 -43.362 0.221 1.00 36.91 29 GLU B C 1
ATOM 4390 O O . GLU B 1 7 ? 44.083 -42.139 0.073 1.00 37.05 29 GLU B O 1
ATOM 4392 N N . VAL B 1 8 ? 42.756 -43.975 0.200 1.00 36.80 30 VAL B N 1
ATOM 4393 C CA . VAL B 1 8 ? 41.498 -43.236 0.009 1.00 36.75 30 VAL B CA 1
ATOM 4394 C C . VAL B 1 8 ? 41.270 -42.233 1.160 1.00 36.67 30 VAL B C 1
ATOM 4395 O O . VAL B 1 8 ? 40.948 -41.063 0.920 1.00 36.32 30 VAL B O 1
ATOM 4397 N N . GLU B 1 9 ? 41.457 -42.695 2.400 1.00 36.57 31 GLU B N 1
ATOM 4398 C CA . GLU B 1 9 ? 41.325 -41.844 3.603 1.00 36.48 31 GLU B CA 1
ATOM 4399 C C . GLU B 1 9 ? 42.290 -40.644 3.579 1.00 35.77 31 GLU B C 1
ATOM 4400 O O . GLU B 1 9 ? 41.895 -39.520 3.903 1.00 35.45 31 GLU B O 1
ATOM 4406 N N . LYS B 1 10 ? 43.548 -40.895 3.210 1.00 34.83 32 LYS B N 1
ATOM 4407 C CA . LYS B 1 10 ? 44.554 -39.829 3.119 1.00 34.33 32 LYS B CA 1
ATOM 4408 C C . LYS B 1 10 ? 44.249 -38.806 2.009 1.00 34.01 32 LYS B C 1
ATOM 4409 O O . LYS B 1 10 ? 44.423 -37.588 2.218 1.00 34.33 32 LYS B O 1
ATOM 4415 N N . LYS B 1 11 ? 43.810 -39.292 0.839 1.00 33.03 33 LYS B N 1
ATOM 4416 C CA . LYS B 1 11 ? 43.454 -38.405 -0.288 1.00 32.19 33 LYS B CA 1
ATOM 4417 C C . LYS B 1 11 ? 42.336 -37.415 0.094 1.00 31.42 33 LYS B C 1
ATOM 4418 O O . LYS B 1 11 ? 42.300 -36.284 -0.415 1.00 31.79 33 LYS B O 1
ATOM 4420 N N . ASN B 1 12 ? 41.455 -37.839 1.006 1.00 30.04 34 ASN B N 1
ATOM 4421 C CA . ASN B 1 12 ? 40.326 -37.025 1.485 1.00 29.36 34 ASN B CA 1
ATOM 4422 C C . ASN B 1 12 ? 40.613 -36.064 2.648 1.00 27.64 34 ASN B C 1
ATOM 4423 O O . ASN B 1 12 ? 39.668 -35.516 3.216 1.00 28.05 34 ASN B O 1
ATOM 4428 N N . TYR B 1 13 ? 41.888 -35.838 2.993 1.00 25.26 35 TYR B N 1
ATOM 4429 C CA . TYR B 1 13 ? 42.215 -34.988 4.115 1.00 22.93 35 TYR B CA 1
ATOM 4430 C C . TYR B 1 13 ? 43.304 -34.013 3.648 1.00 20.90 35 TYR B C 1
ATOM 4431 O O . TYR B 1 13 ? 43.745 -34.062 2.499 1.00 21.28 35 TYR B O 1
ATOM 4448 N N . ASN B 1 15 ? 42.994 -30.790 3.104 1.00 13.41 37 ASN B N 1
ATOM 4449 C CA . ASN B 1 15 ? 42.448 -29.849 2.122 1.00 12.54 37 ASN B CA 1
ATOM 4450 C C . ASN B 1 15 ? 42.629 -28.369 2.476 1.00 11.16 37 ASN B C 1
ATOM 4451 O O . ASN B 1 15 ? 42.279 -27.486 1.676 1.00 10.43 37 ASN B O 1
ATOM 4456 N N . ASN B 1 16 ? 43.124 -28.091 3.676 1.00 9.62 38 ASN B N 1
ATOM 4457 C CA . ASN B 1 16 ? 43.436 -26.732 4.085 1.00 9.36 38 ASN B CA 1
ATOM 4458 C C . ASN B 1 16 ? 44.552 -26.815 5.123 1.00 9.27 38 ASN B C 1
ATOM 4459 O O . ASN B 1 16 ? 45.004 -27.919 5.477 1.00 7.98 38 ASN B O 1
ATOM 4464 N N . ALA B 1 17 ? 45.020 -25.667 5.595 1.00 8.80 39 ALA B N 1
ATOM 4465 C CA . ALA B 1 17 ? 46.143 -25.669 6.529 1.00 9.22 39 ALA B CA 1
ATOM 4466 C C . ALA B 1 17 ? 45.782 -26.302 7.852 1.00 8.97 39 ALA B C 1
ATOM 4467 O O . ALA B 1 17 ? 46.631 -26.955 8.492 1.00 8.94 39 ALA B O 1
ATOM 4469 N N . GLU B 1 18 ? 44.541 -26.109 8.274 1.00 9.23 40 GLU B N 1
ATOM 4470 C CA . GLU B 1 18 ? 44.107 -26.647 9.577 1.00 10.68 40 GLU B CA 1
ATOM 4471 C C . GLU B 1 18 ? 44.120 -28.188 9.572 1.00 9.39 40 GLU B C 1
ATOM 4472 O O . GLU B 1 18 ? 44.590 -28.802 10.518 1.00 8.26 40 GLU B O 1
ATOM 4478 N N . GLU B 1 19 ? 43.682 -28.805 8.483 1.00 8.81 41 GLU B N 1
ATOM 4479 C CA . GLU B 1 19 ? 43.770 -30.263 8.353 1.00 9.50 41 GLU B CA 1
ATOM 4480 C C . GLU B 1 19 ? 45.219 -30.722 8.225 1.00 9.39 41 GLU B C 1
ATOM 4481 O O . GLU B 1 19 ? 45.613 -31.741 8.807 1.00 8.50 41 GLU B O 1
ATOM 4487 N N . ALA B 1 20 ? 46.045 -29.958 7.495 1.00 9.29 42 ALA B N 1
ATOM 4488 C CA . ALA B 1 20 ? 47.460 -30.262 7.434 1.00 8.70 42 ALA B CA 1
ATOM 4489 C C . ALA B 1 20 ? 48.099 -30.234 8.838 1.00 8.82 42 ALA B C 1
ATOM 4490 O O . ALA B 1 20 ? 48.922 -31.094 9.212 1.00 8.13 42 ALA B O 1
ATOM 4492 N N . LYS B 1 21 ? 47.756 -29.211 9.609 1.00 8.69 43 LYS B N 1
ATOM 4493 C CA . LYS B 1 21 ? 48.327 -29.072 10.916 1.00 7.98 43 LYS B CA 1
ATOM 4494 C C . LYS B 1 21 ? 48.056 -30.317 11.782 1.00 7.87 43 LYS B C 1
ATOM 4495 O O . LYS B 1 21 ? 48.933 -30.765 12.517 1.00 6.46 43 LYS B O 1
ATOM 4501 N N . ASP B 1 22 ? 46.831 -30.819 11.727 1.00 7.86 44 ASP B N 1
ATOM 4502 C CA A ASP B 1 22 ? 46.422 -32.025 12.456 0.50 8.83 44 ASP B CA 1
ATOM 4503 C CA B ASP B 1 22 ? 46.488 -31.995 12.504 0.50 9.10 44 ASP B CA 1
ATOM 4504 C C . ASP B 1 22 ? 47.404 -33.165 12.147 1.00 8.15 44 ASP B C 1
ATOM 4505 O O . ASP B 1 22 ? 47.883 -33.860 13.048 1.00 9.29 44 ASP B O 1
ATOM 4514 N N . VAL B 1 23 ? 47.707 -33.350 10.861 1.00 7.22 45 VAL B N 1
ATOM 4515 C CA . VAL B 1 23 ? 48.621 -34.429 10.434 1.00 6.91 45 VAL B CA 1
ATOM 4516 C C . VAL B 1 23 ? 50.040 -34.161 10.936 1.00 6.95 45 VAL B C 1
ATOM 4517 O O . VAL B 1 23 ? 50.728 -35.052 11.459 1.00 8.18 45 VAL B O 1
ATOM 4521 N N . LEU B 1 24 ? 50.474 -32.912 10.839 1.00 5.90 46 LEU B N 1
ATOM 4522 C CA . LEU B 1 24 ? 51.794 -32.535 11.343 1.00 5.61 46 LEU B CA 1
ATOM 4523 C C . LEU B 1 24 ? 51.959 -32.880 12.814 1.00 6.17 46 LEU B C 1
ATOM 4524 O O . LEU B 1 24 ? 52.976 -33.399 13.230 1.00 6.37 46 LEU B O 1
ATOM 4529 N N . LEU B 1 25 ? 50.929 -32.616 13.603 1.00 6.27 47 LEU B N 1
ATOM 4530 C CA . LEU B 1 25 ? 51.009 -32.896 15.018 1.00 7.07 47 LEU B CA 1
ATOM 4531 C C . LEU B 1 25 ? 51.136 -34.391 15.280 1.00 6.18 47 LEU B C 1
ATOM 4532 O O . LEU B 1 25 ? 51.680 -34.780 16.302 1.00 6.55 47 LEU B O 1
ATOM 4537 N N . GLY B 1 26 ? 50.621 -35.218 14.374 1.00 7.07 48 GLY B N 1
ATOM 4538 C CA . GLY B 1 26 ? 50.855 -36.672 14.416 1.00 6.92 48 GLY B CA 1
ATOM 4539 C C . GLY B 1 26 ? 52.324 -37.047 14.257 1.00 7.34 48 GLY B C 1
ATOM 4540 O O . GLY B 1 26 ? 52.820 -38.051 14.835 1.00 7.76 48 GLY B O 1
ATOM 4541 N N . VAL B 1 27 ? 53.076 -36.241 13.496 1.00 7.02 49 VAL B N 1
ATOM 4542 C CA . VAL B 1 27 ? 54.515 -36.459 13.383 1.00 6.62 49 VAL B CA 1
ATOM 4543 C C . VAL B 1 27 ? 55.174 -36.142 14.752 1.00 6.83 49 VAL B C 1
ATOM 4544 O O . VAL B 1 27 ? 55.951 -36.935 15.294 1.00 6.86 49 VAL B O 1
ATOM 4548 N N . TYR B 1 28 ? 54.841 -34.996 15.327 1.00 7.32 50 TYR B N 1
ATOM 4549 C CA . TYR B 1 28 ? 55.354 -34.638 16.645 1.00 6.95 50 TYR B CA 1
ATOM 4550 C C . TYR B 1 28 ? 55.042 -35.663 17.735 1.00 8.22 50 TYR B C 1
ATOM 4551 O O . TYR B 1 28 ? 55.884 -35.911 18.606 1.00 7.46 50 TYR B O 1
ATOM 4560 N N . ARG B 1 29 ? 53.859 -36.260 17.661 1.00 7.21 51 ARG B N 1
ATOM 4561 C CA . ARG B 1 29 ? 53.373 -37.184 18.700 1.00 9.15 51 ARG B CA 1
ATOM 4562 C C . ARG B 1 29 ? 54.319 -38.366 18.883 1.00 8.34 51 ARG B C 1
ATOM 4563 O O . ARG B 1 29 ? 54.432 -38.913 19.969 1.00 8.76 51 ARG B O 1
ATOM 4571 N N . THR B 1 30 ? 55.037 -38.713 17.829 1.00 7.61 52 THR B N 1
ATOM 4572 C CA . THR B 1 30 ? 56.012 -39.800 17.880 1.00 7.57 52 THR B CA 1
ATOM 4573 C C . THR B 1 30 ? 56.990 -39.636 19.061 1.00 7.63 52 THR B C 1
ATOM 4574 O O . THR B 1 30 ? 57.376 -40.623 19.722 1.00 6.43 52 THR B O 1
ATOM 4578 N N . ASN B 1 31 ? 57.383 -38.388 19.313 1.00 6.70 53 ASN B N 1
ATOM 4579 C CA . ASN B 1 31 ? 58.355 -38.075 20.351 1.00 8.09 53 ASN B CA 1
ATOM 4580 C C . ASN B 1 31 ? 57.937 -38.476 21.772 1.00 7.82 53 ASN B C 1
ATOM 4581 O O . ASN B 1 31 ? 58.808 -38.638 22.642 1.00 7.86 53 ASN B O 1
ATOM 4586 N N . THR B 1 32 ? 56.638 -38.581 22.010 1.00 7.14 54 THR B N 1
ATOM 4587 C CA . THR B 1 32 ? 56.128 -38.905 23.355 1.00 7.39 54 THR B CA 1
ATOM 4588 C C . THR B 1 32 ? 56.098 -40.391 23.640 1.00 7.61 54 THR B C 1
ATOM 4589 O O . THR B 1 32 ? 55.721 -40.794 24.739 1.00 8.29 54 THR B O 1
ATOM 4593 N N . LEU B 1 33 ? 56.412 -41.203 22.632 1.00 8.12 55 LEU B N 1
ATOM 4594 C CA . LEU B 1 33 ? 56.469 -42.653 22.830 1.00 7.98 55 LEU B CA 1
ATOM 4595 C C . LEU B 1 33 ? 57.453 -43.010 23.915 1.00 7.62 55 LEU B C 1
ATOM 4596 O O . LEU B 1 33 ? 58.492 -42.363 24.069 1.00 6.90 55 LEU B O 1
ATOM 4601 N N . ASP B 1 34 ? 57.153 -44.081 24.649 1.00 8.28 56 ASP B N 1
ATOM 4602 C CA . ASP B 1 34 ? 58.079 -44.605 25.650 1.00 8.81 56 ASP B CA 1
ATOM 4603 C C . ASP B 1 34 ? 59.431 -44.918 24.985 1.00 8.72 56 ASP B C 1
ATOM 4604 O O . ASP B 1 34 ? 60.541 -44.604 25.502 1.00 9.13 56 ASP B O 1
ATOM 4609 N N . ALA B 1 35 ? 59.365 -45.482 23.784 1.00 7.97 57 ALA B N 1
ATOM 4610 C CA . ALA B 1 35 ? 60.578 -45.832 23.053 1.00 7.04 57 ALA B CA 1
ATOM 4611 C C . ALA B 1 35 ? 61.299 -44.632 22.470 1.00 7.40 57 ALA B C 1
ATOM 4612 O O . ALA B 1 35 ? 62.351 -44.772 21.892 1.00 8.99 57 ALA B O 1
ATOM 4622 N N . TYR B 1 37 ? 61.158 -40.213 23.538 1.00 7.79 59 TYR B N 1
ATOM 4623 C CA . TYR B 1 37 ? 61.582 -39.413 24.697 1.00 7.00 59 TYR B CA 1
ATOM 4624 C C . TYR B 1 37 ? 60.828 -39.617 26.002 1.00 7.36 59 TYR B C 1
ATOM 4625 O O . TYR B 1 37 ? 61.180 -39.026 27.007 1.00 7.15 59 TYR B O 1
ATOM 4634 N N . GLY B 1 38 ? 59.817 -40.482 26.008 1.00 7.14 60 GLY B N 1
ATOM 4635 C CA . GLY B 1 38 ? 59.089 -40.826 27.216 1.00 7.48 60 GLY B CA 1
ATOM 4636 C C . GLY B 1 38 ? 60.020 -41.576 28.167 1.00 7.40 60 GLY B C 1
ATOM 4637 O O . GLY B 1 38 ? 59.909 -41.441 29.386 1.00 6.98 60 GLY B O 1
ATOM 4638 N N . TYR B 1 39 ? 60.994 -42.305 27.609 1.00 7.71 61 TYR B N 1
ATOM 4639 C CA . TYR B 1 39 ? 61.897 -43.128 28.415 1.00 7.56 61 TYR B CA 1
ATOM 4640 C C . TYR B 1 39 ? 63.208 -43.523 27.777 1.00 7.34 61 TYR B C 1
ATOM 4641 O O . TYR B 1 39 ? 64.245 -43.254 28.344 1.00 7.47 61 TYR B O 1
ATOM 4650 N N . TYR B 1 40 ? 63.199 -44.156 26.613 1.00 7.59 62 TYR B N 1
ATOM 4651 C CA . TYR B 1 40 ? 64.471 -44.712 26.115 1.00 7.98 62 TYR B CA 1
ATOM 4652 C C . TYR B 1 40 ? 65.458 -43.659 25.639 1.00 7.69 62 TYR B C 1
ATOM 4653 O O . TYR B 1 40 ? 66.627 -43.717 25.985 1.00 8.56 62 TYR B O 1
ATOM 4662 N N . LEU B 1 41 ? 65.021 -42.758 24.759 1.00 8.23 63 LEU B N 1
ATOM 4663 C CA . LEU B 1 41 ? 65.893 -41.745 24.231 1.00 7.36 63 LEU B CA 1
ATOM 4664 C C . LEU B 1 41 ? 66.172 -40.616 25.205 1.00 8.15 63 LEU B C 1
ATOM 4665 O O . LEU B 1 41 ? 67.151 -39.905 25.005 1.00 8.54 63 LEU B O 1
ATOM 4670 N N . SER B 1 42 ? 65.305 -40.431 26.204 1.00 8.66 64 SER B N 1
ATOM 4671 C CA . SER B 1 42 ? 65.555 -39.428 27.213 1.00 8.67 64 SER B CA 1
ATOM 4672 C C . SER B 1 42 ? 66.483 -39.945 28.324 1.00 9.27 64 SER B C 1
ATOM 4673 O O . SER B 1 42 ? 67.427 -39.266 28.730 1.00 8.80 64 SER B O 1
ATOM 4676 N N . ILE B 1 43 ? 66.153 -41.122 28.842 1.00 7.75 65 ILE B N 1
ATOM 4677 C CA . ILE B 1 43 ? 66.787 -41.644 30.026 1.00 8.48 65 ILE B CA 1
ATOM 4678 C C . ILE B 1 43 ? 67.571 -42.917 29.891 1.00 7.82 65 ILE B C 1
ATOM 4679 O O . ILE B 1 43 ? 68.755 -42.933 30.161 1.00 8.72 65 ILE B O 1
ATOM 4684 N N . LEU B 1 44 ? 66.921 -43.981 29.425 1.00 7.46 66 LEU B N 1
ATOM 4685 C CA . LEU B 1 44 ? 67.519 -45.318 29.489 1.00 6.74 66 LEU B CA 1
ATOM 4686 C C . LEU B 1 44 ? 68.810 -45.528 28.691 1.00 8.08 66 LEU B C 1
ATOM 4687 O O . LEU B 1 44 ? 69.738 -46.208 29.154 1.00 8.32 66 LEU B O 1
ATOM 4692 N N . PHE B 1 45 ? 68.859 -44.946 27.507 1.00 7.75 67 PHE B N 1
ATOM 4693 C CA . PHE B 1 45 ? 69.969 -45.159 26.605 1.00 8.34 67 PHE B CA 1
ATOM 4694 C C . PHE B 1 45 ? 71.140 -44.184 26.841 1.00 8.60 67 PHE B C 1
ATOM 4695 O O . PHE B 1 45 ? 72.125 -44.247 26.103 1.00 10.20 67 PHE B O 1
ATOM 4703 N N . ASN B 1 46 ? 71.069 -43.335 27.871 1.00 7.44 68 ASN B N 1
ATOM 4704 C CA . ASN B 1 46 ? 72.056 -42.292 28.099 1.00 8.40 68 ASN B CA 1
ATOM 4705 C C . ASN B 1 46 ? 72.848 -42.492 29.391 1.00 8.35 68 ASN B C 1
ATOM 4706 O O . ASN B 1 46 ? 73.556 -41.598 29.839 1.00 10.98 68 ASN B O 1
ATOM 4711 N N . LEU B 1 47 ? 72.708 -43.661 29.993 1.00 9.04 69 LEU B N 1
ATOM 4712 C CA . LEU B 1 47 ? 73.374 -43.947 31.246 1.00 8.53 69 LEU B CA 1
ATOM 4713 C C . LEU B 1 47 ? 74.749 -44.587 31.080 1.00 8.83 69 LEU B C 1
ATOM 4714 O O . LEU B 1 47 ? 75.099 -45.125 30.031 1.00 9.93 69 LEU B O 1
ATOM 4719 N N . GLY B 1 48 ? 75.520 -44.576 32.159 1.00 8.97 70 GLY B N 1
ATOM 4720 C CA . GLY B 1 48 ? 76.782 -45.290 32.172 1.00 7.75 70 GLY B CA 1
ATOM 4721 C C . GLY B 1 48 ? 77.913 -44.454 31.677 1.00 8.37 70 GLY B C 1
ATOM 4722 O O . GLY B 1 48 ? 78.570 -44.802 30.674 1.00 9.60 70 GLY B O 1
ATOM 4723 N N . THR B 1 49 ? 78.147 -43.363 32.392 1.00 7.46 71 THR B N 1
ATOM 4724 C CA . THR B 1 49 ? 79.177 -42.405 32.028 1.00 7.41 71 THR B CA 1
ATOM 4725 C C . THR B 1 49 ? 79.990 -42.011 33.256 1.00 6.74 71 THR B C 1
ATOM 4726 O O . THR B 1 49 ? 79.974 -42.713 34.282 1.00 6.94 71 THR B O 1
ATOM 4730 N N . ASP B 1 50 ? 80.719 -40.890 33.146 1.00 5.91 72 ASP B N 1
ATOM 4731 C CA . ASP B 1 50 ? 81.395 -40.318 34.295 1.00 6.78 72 ASP B CA 1
ATOM 4732 C C . ASP B 1 50 ? 80.470 -39.591 35.255 1.00 6.79 72 ASP B C 1
ATOM 4733 O O . ASP B 1 50 ? 80.887 -39.245 36.347 1.00 7.02 72 ASP B O 1
ATOM 4738 N N . ILE B 1 51 ? 79.202 -39.382 34.872 1.00 7.37 73 ILE B N 1
ATOM 4739 C CA . ILE B 1 51 ? 78.264 -38.604 35.687 1.00 6.53 73 ILE B CA 1
ATOM 4740 C C . ILE B 1 51 ? 77.047 -39.361 36.211 1.00 6.50 73 ILE B C 1
ATOM 4741 O O . ILE B 1 51 ? 76.489 -38.995 37.267 1.00 5.38 73 ILE B O 1
ATOM 4746 N N . SER B 1 52 ? 76.636 -40.433 35.526 1.00 7.06 74 SER B N 1
ATOM 4747 C CA . SER B 1 52 ? 75.433 -41.139 35.966 1.00 7.57 74 SER B CA 1
ATOM 4748 C C . SER B 1 52 ? 75.481 -42.594 35.516 1.00 7.33 74 SER B C 1
ATOM 4749 O O . SER B 1 52 ? 76.184 -42.970 34.550 1.00 5.55 74 SER B O 1
ATOM 4752 N N . GLN B 1 53 ? 74.740 -43.408 36.258 1.00 6.32 75 GLN B N 1
ATOM 4753 C CA . GLN B 1 53 ? 74.687 -44.833 36.012 1.00 6.18 75 GLN B CA 1
ATOM 4754 C C . GLN B 1 53 ? 73.352 -45.339 36.538 1.00 5.81 75 GLN B C 1
ATOM 4755 O O . GLN B 1 53 ? 72.705 -44.651 37.304 1.00 6.29 75 GLN B O 1
ATOM 4761 N N . VAL B 1 54 ? 72.953 -46.527 36.134 1.00 7.12 76 VAL B N 1
ATOM 4762 C CA . VAL B 1 54 ? 71.733 -47.126 36.701 1.00 5.98 76 VAL B CA 1
ATOM 4763 C C . VAL B 1 54 ? 71.989 -47.616 38.142 1.00 7.33 76 VAL B C 1
ATOM 4764 O O . VAL B 1 54 ? 73.114 -47.947 38.512 1.00 6.64 76 VAL B O 1
ATOM 4768 N N . GLU B 1 55 ? 70.909 -47.681 38.934 1.00 5.35 77 GLU B N 1
ATOM 4769 C CA . GLU B 1 55 ? 70.914 -48.125 40.289 1.00 6.91 77 GLU B CA 1
ATOM 4770 C C . GLU B 1 55 ? 71.436 -49.560 40.415 1.00 7.62 77 GLU B C 1
ATOM 4771 O O . GLU B 1 55 ? 71.285 -50.396 39.505 1.00 8.09 77 GLU B O 1
ATOM 4777 N N . GLY B 1 56 ? 72.071 -49.801 41.537 1.00 9.37 78 GLY B N 1
ATOM 4778 C CA . GLY B 1 56 ? 72.445 -51.163 41.925 1.00 10.11 78 GLY B CA 1
ATOM 4779 C C . GLY B 1 56 ? 73.876 -51.521 41.646 1.00 11.67 78 GLY B C 1
ATOM 4780 O O . GLY B 1 56 ? 74.629 -50.741 41.058 1.00 12.12 78 GLY B O 1
ATOM 4781 N N . SER B 1 57 ? 74.243 -52.723 42.063 1.00 12.63 79 SER B N 1
ATOM 4782 C CA . SER B 1 57 ? 75.623 -53.172 41.876 1.00 14.27 79 SER B CA 1
ATOM 4783 C C . SER B 1 57 ? 75.818 -54.013 40.663 1.00 14.42 79 SER B C 1
ATOM 4784 O O . SER B 1 57 ? 76.969 -54.190 40.240 1.00 17.22 79 SER B O 1
ATOM 4787 N N . GLY B 1 58 ? 74.732 -54.557 40.112 1.00 13.85 80 GLY B N 1
ATOM 4788 C CA . GLY B 1 58 ? 74.819 -55.454 38.989 1.00 13.85 80 GLY B CA 1
ATOM 4789 C C . GLY B 1 58 ? 74.067 -55.041 37.741 1.00 12.92 80 GLY B C 1
ATOM 4790 O O . GLY B 1 58 ? 73.743 -53.877 37.566 1.00 13.69 80 GLY B O 1
ATOM 4791 N N . ASN B 1 59 ? 73.782 -56.025 36.903 1.00 13.34 81 ASN B N 1
ATOM 4792 C CA . ASN B 1 59 ? 73.125 -55.809 35.594 1.00 13.38 81 ASN B CA 1
ATOM 4793 C C . ASN B 1 59 ? 71.765 -56.485 35.402 1.00 13.37 81 ASN B C 1
ATOM 4794 O O . ASN B 1 59 ? 71.312 -56.632 34.258 1.00 13.58 81 ASN B O 1
ATOM 4799 N N . GLU B 1 60 ? 71.092 -56.826 36.505 1.00 12.90 82 GLU B N 1
ATOM 4800 C CA . GLU B 1 60 ? 69.820 -57.534 36.453 1.00 13.03 82 GLU B CA 1
ATOM 4801 C C . GLU B 1 60 ? 68.657 -56.654 35.998 1.00 11.42 82 GLU B C 1
ATOM 4802 O O . GLU B 1 60 ? 68.680 -55.452 36.205 1.00 9.15 82 GLU B O 1
ATOM 4808 N N . ASN B 1 61 ? 67.632 -57.276 35.390 1.00 10.65 83 ASN B N 1
ATOM 4809 C CA . ASN B 1 61 ? 66.396 -56.611 34.985 1.00 10.54 83 ASN B CA 1
ATOM 4810 C C . ASN B 1 61 ? 66.628 -55.369 34.126 1.00 9.85 83 ASN B C 1
ATOM 4811 O O . ASN B 1 61 ? 67.323 -55.45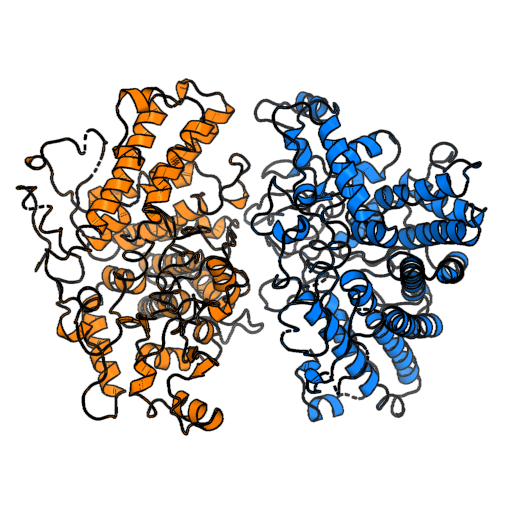3 33.108 1.00 8.73 83 ASN B O 1
ATOM 4816 N N . PHE B 1 62 ? 66.109 -54.207 34.528 1.00 8.99 84 PHE B N 1
ATOM 4817 C CA . PHE B 1 62 ? 66.246 -52.980 33.739 1.00 8.80 84 PHE B CA 1
ATOM 4818 C C . PHE B 1 62 ? 67.691 -52.429 33.692 1.00 8.15 84 PHE B C 1
ATOM 4819 O O . PHE B 1 62 ? 67.962 -51.434 33.028 1.00 8.43 84 PHE B O 1
ATOM 4827 N N . ARG B 1 63 ? 68.618 -53.082 34.385 1.00 7.51 85 ARG B N 1
ATOM 4828 C CA . ARG B 1 63 ? 69.982 -52.609 34.405 1.00 7.62 85 ARG B CA 1
ATOM 4829 C C . ARG B 1 63 ? 70.766 -53.077 33.217 1.00 7.29 85 ARG B C 1
ATOM 4830 O O . ARG B 1 63 ? 71.884 -52.616 33.006 1.00 7.76 85 ARG B O 1
ATOM 4838 N N . ILE B 1 64 ? 70.187 -53.981 32.434 1.00 6.99 86 ILE B N 1
ATOM 4839 C CA . ILE B 1 64 ? 70.947 -54.581 31.355 1.00 7.00 86 ILE B CA 1
ATOM 4840 C C . ILE B 1 64 ? 71.434 -53.590 30.308 1.00 6.52 86 ILE B C 1
ATOM 4841 O O . ILE B 1 64 ? 72.600 -53.655 29.904 1.00 5.92 86 ILE B O 1
ATOM 4846 N N . ILE B 1 65 ? 70.606 -52.646 29.881 1.00 6.07 87 ILE B N 1
ATOM 4847 C CA . ILE B 1 65 ? 71.041 -51.678 28.880 1.00 6.50 87 ILE B CA 1
ATOM 4848 C C . ILE B 1 65 ? 72.022 -50.666 29.447 1.00 7.16 87 ILE B C 1
ATOM 4849 O O . ILE B 1 65 ? 73.094 -50.466 28.852 1.00 6.71 87 ILE B O 1
ATOM 4854 N N . PRO B 1 66 ? 71.715 -50.053 30.598 1.00 7.49 88 PRO B N 1
ATOM 4855 C CA . PRO B 1 66 ? 72.666 -49.072 31.171 1.00 7.52 88 PRO B CA 1
ATOM 4856 C C . PRO B 1 66 ? 74.034 -49.605 31.573 1.00 7.85 88 PRO B C 1
ATOM 4857 O O . PRO B 1 66 ? 74.968 -48.809 31.754 1.00 8.29 88 PRO B O 1
ATOM 4861 N N . THR B 1 67 ? 74.166 -50.924 31.698 1.00 8.40 89 THR B N 1
ATOM 4862 C CA . THR B 1 67 ? 75.452 -51.557 32.004 1.00 7.64 89 THR B CA 1
ATOM 4863 C C . THR B 1 67 ? 76.199 -52.096 30.797 1.00 7.46 89 THR B C 1
ATOM 4864 O O . THR B 1 67 ? 77.237 -52.707 30.959 1.00 6.89 89 THR B O 1
ATOM 4868 N N . ASN B 1 68 ? 75.671 -51.871 29.583 1.00 7.30 90 ASN B N 1
ATOM 4869 C CA . ASN B 1 68 ? 76.293 -52.335 28.374 1.00 7.48 90 ASN B CA 1
ATOM 4870 C C . ASN B 1 68 ? 76.524 -53.832 28.339 1.00 7.20 90 ASN B C 1
ATOM 4871 O O . ASN B 1 68 ? 77.581 -54.321 27.874 1.00 8.65 90 ASN B O 1
ATOM 4876 N N . SER B 1 69 ? 75.535 -54.563 28.811 1.00 7.28 91 SER B N 1
ATOM 4877 C CA . SER B 1 69 ? 75.608 -56.018 28.889 1.00 6.77 91 SER B CA 1
ATOM 4878 C C . SER B 1 69 ? 74.465 -56.731 28.154 1.00 7.50 91 SER B C 1
ATOM 4879 O O . SER B 1 69 ? 74.189 -57.919 28.404 1.00 7.17 91 SER B O 1
ATOM 4882 N N . PHE B 1 70 ? 73.907 -56.038 27.161 1.00 7.86 92 PHE B N 1
ATOM 4883 C CA . PHE B 1 70 ? 72.727 -56.503 26.435 1.00 6.99 92 PHE B CA 1
ATOM 4884 C C . PHE B 1 70 ? 73.081 -57.077 25.072 1.00 6.80 92 PHE B C 1
ATOM 4885 O O . PHE B 1 70 ? 74.099 -56.694 24.477 1.00 7.00 92 PHE B O 1
ATOM 4893 N N . PRO B 1 71 ? 72.247 -58.016 24.595 1.00 7.56 93 PRO B N 1
ATOM 4894 C CA . PRO B 1 71 ? 72.417 -58.656 23.292 1.00 7.22 93 PRO B CA 1
ATOM 4895 C C . PRO B 1 71 ? 71.799 -57.873 22.123 1.00 7.55 93 PRO B C 1
ATOM 4896 O O . PRO B 1 71 ? 71.051 -56.943 22.326 1.00 7.72 93 PRO B O 1
ATOM 4900 N N . THR B 1 72 ? 72.067 -58.307 20.897 1.00 6.87 94 THR B N 1
ATOM 4901 C CA . THR B 1 72 ? 71.501 -57.665 19.709 1.00 6.74 94 THR B CA 1
ATOM 4902 C C . THR B 1 72 ? 69.984 -57.788 19.631 1.00 7.16 94 THR B C 1
ATOM 4903 O O . THR B 1 72 ? 69.336 -57.064 18.895 1.00 7.58 94 THR B O 1
ATOM 4907 N N . THR B 1 73 ? 69.440 -58.749 20.357 1.00 6.14 95 THR B N 1
ATOM 4908 C CA . THR B 1 73 ? 68.031 -59.060 20.387 1.00 7.15 95 THR B CA 1
ATOM 4909 C C . THR B 1 73 ? 67.266 -58.249 21.443 1.00 7.22 95 THR B C 1
ATOM 4910 O O . THR B 1 73 ? 66.056 -58.418 21.610 1.00 6.70 95 THR B O 1
ATOM 4914 N N . GLN B 1 74 ? 67.947 -57.354 22.150 1.00 6.70 96 GLN B N 1
ATOM 4915 C CA . GLN B 1 74 ? 67.312 -56.620 23.250 1.00 7.35 96 GLN B CA 1
ATOM 4916 C C . GLN B 1 74 ? 66.095 -55.866 22.711 1.00 7.96 96 GLN B C 1
ATOM 4917 O O . GLN B 1 74 ? 66.215 -55.068 21.777 1.00 7.24 96 GLN B O 1
ATOM 4923 N N . SER B 1 75 ? 64.932 -56.106 23.319 1.00 7.76 97 SER B N 1
ATOM 4924 C CA A SER B 1 75 ? 63.669 -55.557 22.819 0.50 7.75 97 SER B CA 1
ATOM 4925 C CA B SER B 1 75 ? 63.680 -55.557 22.812 0.50 7.93 97 SER B CA 1
ATOM 4926 C C . SER B 1 75 ? 63.645 -54.038 22.710 1.00 7.82 97 SER B C 1
ATOM 4927 O O . SER B 1 75 ? 63.203 -53.488 21.701 1.00 7.87 97 SER B O 1
ATOM 4932 N N . GLU B 1 76 ? 64.117 -53.354 23.736 1.00 6.84 98 GLU B N 1
ATOM 4933 C CA . GLU B 1 76 ? 64.053 -51.902 23.720 1.00 7.52 98 GLU B CA 1
ATOM 4934 C C . GLU B 1 76 ? 64.745 -51.268 22.520 1.00 7.76 98 GLU B C 1
ATOM 4935 O O . GLU B 1 76 ? 64.291 -50.241 21.991 1.00 7.54 98 GLU B O 1
ATOM 4941 N N . VAL B 1 77 ? 65.874 -51.861 22.133 1.00 7.84 99 VAL B N 1
ATOM 4942 C CA . VAL B 1 77 ? 66.657 -51.376 21.013 1.00 7.53 99 VAL B CA 1
ATOM 4943 C C . VAL B 1 77 ? 65.831 -51.460 19.738 1.00 7.51 99 VAL B C 1
ATOM 4944 O O . VAL B 1 77 ? 65.808 -50.521 18.940 1.00 8.09 99 VAL B O 1
ATOM 4948 N N . GLN B 1 78 ? 65.169 -52.594 19.551 1.00 7.52 100 GLN B N 1
ATOM 4949 C CA A GLN B 1 78 ? 64.284 -52.785 18.402 0.50 7.18 100 GLN B CA 1
ATOM 4950 C CA B GLN B 1 78 ? 64.266 -52.815 18.418 0.50 7.38 100 GLN B CA 1
ATOM 4951 C C . GLN B 1 78 ? 63.119 -51.798 18.451 1.00 7.15 100 GLN B C 1
ATOM 4952 O O . GLN B 1 78 ? 62.745 -51.215 17.417 1.00 7.84 100 GLN B O 1
ATOM 4963 N N . GLN B 1 79 ? 62.546 -51.574 19.626 1.00 6.92 101 GLN B N 1
ATOM 4964 C CA . GLN B 1 79 ? 61.437 -50.643 19.749 1.00 7.40 101 GLN B CA 1
ATOM 4965 C C . GLN B 1 79 ? 61.808 -49.217 19.365 1.00 6.69 101 GLN B C 1
ATOM 4966 O O . GLN B 1 79 ? 61.026 -48.553 18.666 1.00 7.05 101 GLN B O 1
ATOM 4972 N N . THR B 1 80 ? 63.023 -48.757 19.738 1.00 6.38 102 THR B N 1
ATOM 4973 C CA . THR B 1 80 ? 63.465 -47.407 19.378 1.00 6.88 102 THR B CA 1
ATOM 4974 C C . THR B 1 80 ? 63.760 -47.287 17.880 1.00 6.64 102 THR B C 1
ATOM 4975 O O . THR B 1 80 ? 63.383 -46.315 17.239 1.00 6.97 102 THR B O 1
ATOM 4979 N N . TRP B 1 81 ? 64.407 -48.294 17.337 1.00 7.66 103 TRP B N 1
ATOM 4980 C CA . TRP B 1 81 ? 64.646 -48.350 15.897 1.00 8.29 103 TRP B CA 1
ATOM 4981 C C . TRP B 1 81 ? 63.321 -48.217 15.136 1.00 8.21 103 TRP B C 1
ATOM 4982 O O . TRP B 1 81 ? 63.198 -47.380 14.224 1.00 7.82 103 TRP B O 1
ATOM 4993 N N . ALA B 1 82 ? 62.336 -49.015 15.535 1.00 7.23 104 ALA B N 1
ATOM 4994 C CA . ALA B 1 82 ? 61.025 -49.035 14.883 1.00 7.09 104 ALA B CA 1
ATOM 4995 C C . ALA B 1 82 ? 60.324 -47.679 15.076 1.00 7.38 104 ALA B C 1
ATOM 4996 O O . ALA B 1 82 ? 59.705 -47.144 14.139 1.00 7.78 104 ALA B O 1
ATOM 4998 N N . ALA B 1 83 ? 60.469 -47.095 16.264 1.00 6.97 105 ALA B N 1
ATOM 4999 C CA . ALA B 1 83 ? 59.808 -45.818 16.559 1.00 7.46 105 ALA B CA 1
ATOM 5000 C C . ALA B 1 83 ? 60.368 -44.685 15.723 1.00 6.71 105 ALA B C 1
ATOM 5001 O O . ALA B 1 83 ? 59.622 -43.822 15.221 1.00 7.21 105 ALA B O 1
ATOM 5003 N N . LEU B 1 84 ? 61.687 -44.677 15.559 1.00 7.08 106 LEU B N 1
ATOM 5004 C CA . LEU B 1 84 ? 62.342 -43.629 14.756 1.00 7.23 106 LEU B CA 1
ATOM 5005 C C . LEU B 1 84 ? 61.858 -43.755 13.312 1.00 7.11 106 LEU B C 1
ATOM 5006 O O . LEU B 1 84 ? 61.494 -42.756 12.683 1.00 6.98 106 LEU B O 1
ATOM 5011 N N . TYR B 1 85 ? 61.861 -44.979 12.768 1.00 6.29 107 TYR B N 1
ATOM 5012 C CA . TYR B 1 85 ? 61.377 -45.187 11.392 1.00 6.32 107 TYR B CA 1
ATOM 5013 C C . TYR B 1 85 ? 59.893 -44.869 11.225 1.00 6.51 107 TYR B C 1
ATOM 5014 O O . TYR B 1 85 ? 59.476 -44.420 10.161 1.00 6.16 107 TYR B O 1
ATOM 5023 N N . THR B 1 86 ? 59.103 -45.063 12.286 1.00 6.40 108 THR B N 1
ATOM 5024 C CA . THR B 1 86 ? 57.696 -44.659 12.264 1.00 6.80 108 THR B CA 1
ATOM 5025 C C . THR B 1 86 ? 57.588 -43.135 12.191 1.00 6.67 108 THR B C 1
ATOM 5026 O O . THR B 1 86 ? 56.785 -42.614 11.438 1.00 7.28 108 THR B O 1
ATOM 5030 N N . GLY B 1 87 ? 58.405 -42.432 12.971 1.00 6.92 109 GLY B N 1
ATOM 5031 C CA . GLY B 1 87 ? 58.419 -40.967 12.920 1.00 7.25 109 GLY B CA 1
ATOM 5032 C C . GLY B 1 87 ? 58.796 -40.509 11.509 1.00 6.70 109 GLY B C 1
ATOM 5033 O O . GLY B 1 87 ? 58.191 -39.563 10.955 1.00 7.01 109 GLY B O 1
ATOM 5034 N N . ILE B 1 88 ? 59.816 -41.158 10.939 1.00 6.94 110 ILE B N 1
ATOM 5035 C CA . ILE B 1 88 ? 60.262 -40.857 9.569 1.00 6.09 110 ILE B CA 1
ATOM 5036 C C . ILE B 1 88 ? 59.174 -41.121 8.530 1.00 6.99 110 ILE B C 1
ATOM 5037 O O . ILE B 1 88 ? 58.948 -40.297 7.630 1.00 6.91 110 ILE B O 1
ATOM 5042 N N . TYR B 1 89 ? 58.469 -42.246 8.689 1.00 7.29 111 TYR B N 1
ATOM 5043 C CA . TYR B 1 89 ? 57.339 -42.557 7.824 1.00 7.15 111 TYR B CA 1
ATOM 5044 C C . TYR B 1 89 ? 56.292 -41.439 7.907 1.00 6.77 111 TYR B C 1
ATOM 5045 O O . TYR B 1 89 ? 55.792 -40.988 6.896 1.00 6.33 111 TYR B O 1
ATOM 5054 N N . ARG B 1 90 ? 55.980 -41.006 9.124 1.00 6.16 112 ARG B N 1
ATOM 5055 C CA . ARG B 1 90 ? 54.973 -39.956 9.315 1.00 6.74 112 ARG B CA 1
ATOM 5056 C C . ARG B 1 90 ? 55.398 -38.657 8.677 1.00 6.64 112 ARG B C 1
ATOM 5057 O O . ARG B 1 90 ? 54.558 -37.963 8.066 1.00 7.10 112 ARG B O 1
ATOM 5065 N N . ALA B 1 91 ? 56.679 -38.311 8.829 1.00 6.03 113 ALA B N 1
ATOM 5066 C CA . ALA B 1 91 ? 57.203 -37.087 8.234 1.00 6.63 113 ALA B CA 1
ATOM 5067 C C . ALA B 1 91 ? 57.141 -37.187 6.720 1.00 6.27 113 ALA B C 1
ATOM 5068 O O . ALA B 1 91 ? 56.663 -36.287 6.045 1.00 6.82 113 ALA B O 1
ATOM 5070 N N . ASN B 1 92 ? 57.639 -38.299 6.192 1.00 6.63 114 ASN B N 1
ATOM 5071 C CA . ASN B 1 92 ? 57.577 -38.552 4.746 1.00 7.03 114 ASN B CA 1
ATOM 5072 C C . ASN B 1 92 ? 56.146 -38.438 4.211 1.00 6.73 114 ASN B C 1
ATOM 5073 O O . ASN B 1 92 ? 55.911 -37.791 3.176 1.00 6.42 114 ASN B O 1
ATOM 5078 N N . ASP B 1 93 ? 55.192 -39.079 4.899 1.00 5.97 115 ASP B N 1
ATOM 5079 C CA . ASP B 1 93 ? 53.802 -39.109 4.487 1.00 7.52 115 ASP B CA 1
ATOM 5080 C C . ASP B 1 93 ? 53.223 -37.700 4.428 1.00 6.83 115 ASP B C 1
ATOM 5081 O O . ASP B 1 93 ? 52.512 -37.322 3.485 1.00 6.32 115 ASP B O 1
ATOM 5086 N N . PHE B 1 94 ? 53.499 -36.944 5.476 1.00 7.04 116 PHE B N 1
ATOM 5087 C CA . PHE B 1 94 ? 53.059 -35.556 5.545 1.00 6.12 116 PHE B CA 1
ATOM 5088 C C . PHE B 1 94 ? 53.614 -34.737 4.359 1.00 5.97 116 PHE B C 1
ATOM 5089 O O . PHE B 1 94 ? 52.881 -34.021 3.652 1.00 5.83 116 PHE B O 1
ATOM 5097 N N . LEU B 1 95 ? 54.910 -34.856 4.132 1.00 5.94 117 LEU B N 1
ATOM 5098 C CA . LEU B 1 95 ? 55.566 -34.113 3.090 1.00 6.24 117 LEU B CA 1
ATOM 5099 C C . LEU B 1 95 ? 55.053 -34.488 1.687 1.00 6.58 117 LEU B C 1
ATOM 5100 O O . LEU B 1 95 ? 54.810 -33.627 0.833 1.00 7.55 117 LEU B O 1
ATOM 5105 N N . GLU B 1 96 ? 54.898 -35.789 1.446 1.00 7.08 118 GLU B N 1
ATOM 5106 C CA . GLU B 1 96 ? 54.390 -36.272 0.172 1.00 7.77 118 GLU B CA 1
ATOM 5107 C C . GLU B 1 96 ? 52.985 -35.712 -0.092 1.00 8.50 118 GLU B C 1
ATOM 5108 O O . GLU B 1 96 ? 52.697 -35.264 -1.205 1.00 8.88 118 GLU B O 1
ATOM 5114 N N . ARG B 1 97 ? 52.119 -35.753 0.924 1.00 7.56 119 ARG B N 1
ATOM 5115 C CA . ARG B 1 97 ? 50.734 -35.332 0.792 1.00 8.71 119 ARG B CA 1
ATOM 5116 C C . ARG B 1 97 ? 50.599 -33.826 0.650 1.00 7.99 119 ARG B C 1
ATOM 5117 O O . ARG B 1 97 ? 49.890 -33.360 -0.229 1.00 8.24 119 ARG B O 1
ATOM 5125 N N . ILE B 1 98 ? 51.281 -33.071 1.495 1.00 8.74 120 ILE B N 1
ATOM 5126 C CA . ILE B 1 98 ? 51.163 -31.609 1.430 1.00 9.62 120 ILE B CA 1
ATOM 5127 C C . ILE B 1 98 ? 51.709 -31.094 0.095 1.00 10.88 120 ILE B C 1
ATOM 5128 O O . ILE B 1 98 ? 51.202 -30.129 -0.435 1.00 10.67 120 ILE B O 1
ATOM 5133 N N . SER B 1 99 ? 52.687 -31.776 -0.479 1.00 12.02 121 SER B N 1
ATOM 5134 C CA . SER B 1 99 ? 53.215 -31.394 -1.779 1.00 13.34 121 SER B CA 1
ATOM 5135 C C . SER B 1 99 ? 52.118 -31.378 -2.869 1.00 13.33 121 SER B C 1
ATOM 5136 O O . SER B 1 99 ? 52.115 -30.541 -3.774 1.00 13.08 121 SER B O 1
ATOM 5139 N N . ASN B 1 100 ? 51.171 -32.296 -2.761 1.00 13.54 122 ASN B N 1
ATOM 5140 C CA . ASN B 1 100 ? 50.075 -32.388 -3.713 1.00 14.29 122 ASN B CA 1
ATOM 5141 C C . ASN B 1 100 ? 48.857 -31.541 -3.391 1.00 12.63 122 ASN B C 1
ATOM 5142 O O . ASN B 1 100 ? 47.973 -31.419 -4.220 1.00 13.93 122 ASN B O 1
ATOM 5147 N N . LYS B 1 101 ? 48.830 -30.946 -2.205 1.00 11.44 123 LYS B N 1
ATOM 5148 C CA A LYS B 1 101 ? 47.677 -30.160 -1.765 0.50 10.83 123 LYS B CA 1
ATOM 5149 C CA B LYS B 1 101 ? 47.690 -30.164 -1.716 0.50 10.72 123 LYS B CA 1
ATOM 5150 C C . LYS B 1 101 ? 47.925 -28.664 -1.674 1.00 10.07 123 LYS B C 1
ATOM 5151 O O . LYS B 1 101 ? 46.990 -27.878 -1.834 1.00 10.23 123 LYS B O 1
ATOM 5162 N N . ILE B 1 102 ? 49.179 -28.269 -1.457 1.00 8.89 124 ILE B N 1
ATOM 5163 C CA . ILE B 1 102 ? 49.521 -26.871 -1.256 1.00 8.21 124 ILE B CA 1
ATOM 5164 C C . ILE B 1 102 ? 49.059 -25.931 -2.376 1.00 7.79 124 ILE B C 1
ATOM 5165 O O . ILE B 1 102 ? 48.674 -24.806 -2.109 1.00 8.79 124 ILE B O 1
ATOM 5170 N N . GLY B 1 103 ? 49.122 -26.394 -3.620 1.00 9.05 125 GLY B N 1
ATOM 5171 C CA . GLY B 1 103 ? 48.707 -25.591 -4.778 1.00 9.16 125 GLY B CA 1
ATOM 5172 C C . GLY B 1 103 ? 47.272 -25.108 -4.663 1.00 9.60 125 GLY B C 1
ATOM 5173 O O . GLY B 1 103 ? 46.937 -24.039 -5.169 1.00 9.87 125 GLY B O 1
ATOM 5174 N N . SER B 1 104 ? 46.441 -25.899 -3.984 1.00 9.52 126 SER B N 1
ATOM 5175 C CA . SER B 1 104 ? 45.026 -25.576 -3.777 1.00 10.17 126 SER B CA 1
ATOM 5176 C C . SER B 1 104 ? 44.741 -24.679 -2.574 1.00 9.66 126 SER B C 1
ATOM 5177 O O . SER B 1 104 ? 43.622 -24.195 -2.430 1.00 9.81 126 SER B O 1
ATOM 5180 N N . TYR B 1 105 ? 45.725 -24.437 -1.715 1.00 8.31 127 TYR B N 1
ATOM 5181 C CA . TYR B 1 105 ? 45.464 -23.668 -0.498 1.00 7.87 127 TYR B CA 1
ATOM 5182 C C . TYR B 1 105 ? 45.347 -22.179 -0.741 1.00 7.75 127 TYR B C 1
ATOM 5183 O O . TYR B 1 105 ? 45.853 -21.664 -1.740 1.00 7.82 127 TYR B O 1
ATOM 5192 N N . THR B 1 106 ? 44.674 -21.483 0.172 1.00 6.97 128 THR B N 1
ATOM 5193 C CA . THR B 1 106 ? 44.632 -20.023 0.118 1.00 6.88 128 THR B CA 1
ATOM 5194 C C . THR B 1 106 ? 46.033 -19.482 0.370 1.00 6.50 128 THR B C 1
ATOM 5195 O O . THR B 1 106 ? 46.916 -20.197 0.836 1.00 6.81 128 THR B O 1
ATOM 5199 N N . THR B 1 107 ? 46.234 -18.213 0.029 1.00 7.10 129 THR B N 1
ATOM 5200 C CA . THR B 1 107 ? 47.506 -17.535 0.245 1.00 6.82 129 THR B CA 1
ATOM 5201 C C . THR B 1 107 ? 47.999 -17.716 1.666 1.00 6.40 129 THR B C 1
ATOM 5202 O O . THR B 1 107 ? 49.168 -18.025 1.885 1.00 5.90 129 THR B O 1
ATOM 5206 N N . THR B 1 108 ? 47.106 -17.473 2.626 1.00 6.47 130 THR B N 1
ATOM 5207 C CA . THR B 1 108 ? 47.439 -17.602 4.055 1.00 6.80 130 THR B CA 1
ATOM 5208 C C . THR B 1 108 ? 47.838 -19.010 4.397 1.00 5.48 130 THR B C 1
ATOM 5209 O O . THR B 1 108 ? 48.848 -19.240 5.075 1.00 5.23 130 THR B O 1
ATOM 5213 N N . ASP B 1 109 ? 47.092 -19.971 3.877 1.00 5.51 131 ASP B N 1
ATOM 5214 C CA . ASP B 1 109 ? 47.383 -21.391 4.174 1.00 5.41 131 ASP B CA 1
ATOM 5215 C C . ASP B 1 109 ? 48.641 -21.911 3.491 1.00 4.48 131 ASP B C 1
ATOM 5216 O O . ASP B 1 109 ? 49.308 -22.817 4.019 1.00 4.07 131 ASP B O 1
ATOM 5221 N N . LYS B 1 110 ? 48.982 -21.367 2.316 1.00 4.45 132 LYS B N 1
ATOM 5222 C CA . LYS B 1 110 ? 50.237 -21.758 1.659 1.00 5.14 132 LYS B CA 1
ATOM 5223 C C . LYS B 1 110 ? 51.440 -21.370 2.537 1.00 5.29 132 LYS B C 1
ATOM 5224 O O . LYS B 1 110 ? 52.414 -22.098 2.644 1.00 5.17 132 LYS B O 1
ATOM 5230 N N . LYS B 1 111 ? 51.362 -20.193 3.159 1.00 5.67 133 LYS B N 1
ATOM 5231 C CA . LYS B 1 111 ? 52.450 -19.745 4.011 1.00 5.78 133 LYS B CA 1
ATOM 5232 C C . LYS B 1 111 ? 52.580 -20.703 5.197 1.00 4.67 133 LYS B C 1
ATOM 5233 O O . LYS B 1 111 ? 53.658 -21.157 5.517 1.00 5.27 133 LYS B O 1
ATOM 5239 N N . LEU B 1 112 ? 51.465 -20.964 5.870 1.00 3.78 134 LEU B N 1
ATOM 5240 C CA . LEU B 1 112 ? 51.478 -21.929 6.945 1.00 4.04 134 LEU B CA 1
ATOM 5241 C C . LEU B 1 112 ? 51.995 -23.259 6.475 1.00 3.25 134 LEU B C 1
ATOM 5242 O O . LEU B 1 112 ? 52.785 -23.887 7.178 1.00 4.30 134 LEU B O 1
ATOM 5247 N N . ALA B 1 113 ? 51.559 -23.708 5.313 1.00 4.09 135 ALA B N 1
ATOM 5248 C CA . ALA B 1 113 ? 52.033 -24.993 4.765 1.00 4.33 135 ALA B CA 1
ATOM 5249 C C . ALA B 1 113 ? 53.540 -25.036 4.664 1.00 4.69 135 ALA B C 1
ATOM 5250 O O . ALA B 1 113 ? 54.109 -26.061 4.998 1.00 5.41 135 ALA B O 1
ATOM 5252 N N . THR B 1 114 ? 54.194 -23.944 4.259 1.00 4.69 136 THR B N 1
ATOM 5253 C CA . THR B 1 114 ? 55.657 -23.959 4.172 1.00 5.88 136 THR B CA 1
ATOM 5254 C C . THR B 1 114 ? 56.255 -24.089 5.553 1.00 5.81 136 THR B C 1
ATOM 5255 O O . THR B 1 114 ? 57.227 -24.800 5.741 1.00 6.36 136 THR B O 1
ATOM 5259 N N . LEU B 1 115 ? 55.653 -23.441 6.544 1.00 5.89 137 LEU B N 1
ATOM 5260 C CA . LEU B 1 115 ? 56.178 -23.582 7.891 1.00 6.60 137 LEU B CA 1
ATOM 5261 C C . LEU B 1 115 ? 56.028 -25.043 8.341 1.00 6.44 137 LEU B C 1
ATOM 5262 O O . LEU B 1 115 ? 56.915 -25.595 8.952 1.00 5.56 137 LEU B O 1
ATOM 5267 N N . TYR B 1 116 ? 54.874 -25.637 8.057 1.00 6.06 138 TYR B N 1
ATOM 5268 C CA . TYR B 1 116 ? 54.635 -27.032 8.442 1.00 6.13 138 TYR B CA 1
ATOM 5269 C C . TYR B 1 116 ? 55.584 -27.984 7.735 1.00 6.40 138 TYR B C 1
ATOM 5270 O O . TYR B 1 116 ? 56.057 -28.937 8.343 1.00 6.38 138 TYR B O 1
ATOM 5279 N N . ILE B 1 117 ? 55.883 -27.711 6.462 1.00 5.65 139 ILE B N 1
ATOM 5280 C CA . ILE B 1 117 ? 56.895 -28.464 5.740 1.00 5.74 139 ILE B CA 1
ATOM 5281 C C . ILE B 1 117 ? 58.211 -28.406 6.504 1.00 5.95 139 ILE B C 1
ATOM 5282 O O . ILE B 1 117 ? 58.847 -29.442 6.742 1.00 6.99 139 ILE B O 1
ATOM 5287 N N . ALA B 1 118 ? 58.610 -27.204 6.904 1.00 5.79 140 ALA B N 1
ATOM 5288 C CA . ALA B 1 118 ? 59.870 -27.024 7.633 1.00 6.76 140 ALA B CA 1
ATOM 5289 C C . ALA B 1 118 ? 59.864 -27.773 8.950 1.00 6.31 140 ALA B C 1
ATOM 5290 O O . ALA B 1 118 ? 60.868 -28.356 9.350 1.00 7.34 140 ALA B O 1
ATOM 5292 N N . GLU B 1 119 ? 58.727 -27.773 9.642 1.00 6.01 141 GLU B N 1
ATOM 5293 C CA . GLU B 1 119 ? 58.631 -28.485 10.912 1.00 6.27 141 GLU B CA 1
ATOM 5294 C C . GLU B 1 119 ? 58.783 -29.972 10.709 1.00 6.08 141 GLU B C 1
ATOM 5295 O O . GLU B 1 119 ? 59.519 -30.608 11.457 1.00 7.52 141 GLU B O 1
ATOM 5301 N N . ALA B 1 120 ? 58.093 -30.525 9.709 1.00 5.20 142 ALA B N 1
ATOM 5302 C CA . ALA B 1 120 ? 58.206 -31.949 9.398 1.00 5.08 142 ALA B CA 1
ATOM 5303 C C . ALA B 1 120 ? 59.620 -32.331 8.977 1.00 5.55 142 ALA B C 1
ATOM 5304 O O . ALA B 1 120 ? 60.136 -33.401 9.327 1.00 5.98 142 ALA B O 1
ATOM 5306 N N . ARG B 1 121 ? 60.266 -31.483 8.209 1.00 5.58 143 ARG B N 1
ATOM 5307 C CA . ARG B 1 121 ? 61.633 -31.733 7.794 1.00 6.27 143 ARG B CA 1
ATOM 5308 C C . ARG B 1 121 ? 62.586 -31.649 8.988 1.00 6.60 143 ARG B C 1
ATOM 5309 O O . ARG B 1 121 ? 63.466 -32.477 9.110 1.00 6.16 143 ARG B O 1
ATOM 5317 N N . ALA B 1 122 ? 62.398 -30.681 9.885 1.00 7.24 144 ALA B N 1
ATOM 5318 C CA . ALA B 1 122 ? 63.223 -30.590 11.077 1.00 6.77 144 ALA B CA 1
ATOM 5319 C C . ALA B 1 122 ? 63.055 -31.858 11.952 1.00 7.27 144 ALA B C 1
ATOM 5320 O O . ALA B 1 122 ? 64.036 -32.397 12.462 1.00 5.66 144 ALA B O 1
ATOM 5322 N N . LEU B 1 123 ? 61.822 -32.325 12.114 1.00 6.66 145 LEU B N 1
ATOM 5323 C CA . LEU B 1 123 ? 61.587 -33.540 12.881 1.00 6.61 145 LEU B CA 1
ATOM 5324 C C . LEU B 1 123 ? 62.275 -34.729 12.203 1.00 6.75 145 LEU B C 1
ATOM 5325 O O . LEU B 1 123 ? 62.879 -35.581 12.865 1.00 6.86 145 LEU B O 1
ATOM 5330 N N . ARG B 1 124 ? 62.139 -34.809 10.880 1.00 7.41 146 ARG B N 1
ATOM 5331 C CA . ARG B 1 124 ? 62.775 -35.876 10.121 1.00 7.31 146 ARG B CA 1
ATOM 5332 C C . ARG B 1 124 ? 64.302 -35.850 10.319 1.00 7.21 146 ARG B C 1
ATOM 5333 O O . ARG B 1 124 ? 64.917 -36.882 10.551 1.00 7.48 146 ARG B O 1
ATOM 5341 N N . GLY B 1 125 ? 64.892 -34.655 10.304 1.00 7.56 147 GLY B N 1
ATOM 5342 C CA . GLY B 1 125 ? 66.339 -34.527 10.543 1.00 8.08 147 GLY B CA 1
ATOM 5343 C C . GLY B 1 125 ? 66.713 -35.005 11.947 1.00 8.11 147 GLY B C 1
ATOM 5344 O O . GLY B 1 125 ? 67.783 -35.617 12.137 1.00 8.76 147 GLY B O 1
ATOM 5353 N N . PHE B 1 127 ? 64.985 -37.162 13.813 1.00 5.45 149 PHE B N 1
ATOM 5354 C CA . PHE B 1 127 ? 64.881 -38.645 13.838 1.00 7.06 149 PHE B CA 1
ATOM 5355 C C . PHE B 1 127 ? 66.119 -39.318 13.189 1.00 6.72 149 PHE B C 1
ATOM 5356 O O . PHE B 1 127 ? 66.690 -40.258 13.754 1.00 6.10 149 PHE B O 1
ATOM 5364 N N . TYR B 1 128 ? 66.538 -38.847 12.037 1.00 5.45 150 TYR B N 1
ATOM 5365 C CA . TYR B 1 128 ? 67.713 -39.410 11.423 1.00 6.30 150 TYR B CA 1
ATOM 5366 C C . TYR B 1 128 ? 68.977 -39.141 12.233 1.00 6.53 150 TYR B C 1
ATOM 5367 O O . TYR B 1 128 ? 69.878 -39.947 12.228 1.00 6.47 150 TYR B O 1
ATOM 5376 N N . PHE B 1 129 ? 69.065 -37.986 12.895 1.00 6.90 151 PHE B N 1
ATOM 5377 C CA . PHE B 1 129 ? 70.228 -37.707 13.711 1.00 5.93 151 PHE B CA 1
ATOM 5378 C C . PHE B 1 129 ? 70.342 -38.733 14.845 1.00 6.41 151 PHE B C 1
ATOM 5379 O O . PHE B 1 129 ? 71.415 -39.272 15.084 1.00 6.81 151 PHE B O 1
ATOM 5387 N N . GLU B 1 130 ? 69.237 -39.025 15.507 1.00 6.22 152 GLU B N 1
ATOM 5388 C CA . GLU B 1 130 ? 69.232 -40.064 16.547 1.00 6.55 152 GLU B CA 1
ATOM 5389 C C . GLU B 1 130 ? 69.667 -41.407 15.948 1.00 7.15 152 GLU B C 1
ATOM 5390 O O . GLU B 1 130 ? 70.513 -42.120 16.519 1.00 7.23 152 GLU B O 1
ATOM 5396 N N . LEU B 1 131 ? 69.123 -41.744 14.783 1.00 6.59 153 LEU B N 1
ATOM 5397 C CA . LEU B 1 131 ? 69.501 -42.996 14.137 1.00 5.49 153 LEU B CA 1
ATOM 5398 C C . LEU B 1 131 ? 70.985 -43.052 13.820 1.00 6.15 153 LEU B C 1
ATOM 5399 O O . LEU B 1 131 ? 71.660 -44.014 14.189 1.00 6.04 153 LEU B O 1
ATOM 5404 N N . VAL B 1 132 ? 71.482 -42.019 13.153 1.00 6.12 154 VAL B N 1
ATOM 5405 C CA . VAL B 1 132 ? 72.862 -42.063 12.721 1.00 5.94 154 VAL B CA 1
ATOM 5406 C C . VAL B 1 132 ? 73.841 -42.067 13.907 1.00 6.49 154 VAL B C 1
ATOM 5407 O O . VAL B 1 132 ? 74.791 -42.835 13.921 1.00 7.37 154 VAL B O 1
ATOM 5411 N N . ARG B 1 133 ? 73.592 -41.250 14.917 1.00 7.27 155 ARG B N 1
ATOM 5412 C CA . ARG B 1 133 ? 74.529 -41.185 16.002 1.00 6.39 155 ARG B CA 1
ATOM 5413 C C . ARG B 1 133 ? 74.478 -42.396 16.919 1.00 7.54 155 ARG B C 1
ATOM 5414 O O . ARG B 1 133 ? 75.533 -42.798 17.439 1.00 7.71 155 ARG B O 1
ATOM 5422 N N . ARG B 1 134 ? 73.305 -43.001 17.096 1.00 7.01 156 ARG B N 1
ATOM 5423 C CA . ARG B 1 134 ? 73.171 -44.164 17.966 1.00 7.26 156 ARG B CA 1
ATOM 5424 C C . ARG B 1 134 ? 73.426 -45.534 17.285 1.00 7.52 156 ARG B C 1
ATOM 5425 O O . ARG B 1 134 ? 73.948 -46.459 17.929 1.00 7.15 156 ARG B O 1
ATOM 5433 N N . PHE B 1 135 ? 73.077 -45.651 15.996 1.00 7.54 157 PHE B N 1
ATOM 5434 C CA . PHE B 1 135 ? 73.136 -46.897 15.273 1.00 7.46 157 PHE B CA 1
ATOM 5435 C C . PHE B 1 135 ? 74.208 -46.884 14.178 1.00 7.43 157 PHE B C 1
ATOM 5436 O O . PHE B 1 135 ? 74.553 -47.952 13.640 1.00 8.06 157 PHE B O 1
ATOM 5444 N N . GLY B 1 136 ? 74.667 -45.692 13.795 1.00 7.39 158 GLY B N 1
ATOM 5445 C CA . GLY B 1 136 ? 75.824 -45.577 12.925 1.00 7.64 158 GLY B CA 1
ATOM 5446 C C . GLY B 1 136 ? 75.617 -45.853 11.450 1.00 8.10 158 GLY B C 1
ATOM 5447 O O . GLY B 1 136 ? 76.090 -45.078 10.596 1.00 7.55 158 GLY B O 1
ATOM 5448 N N . ASN B 1 137 ? 74.956 -46.972 11.150 1.00 7.41 159 ASN B N 1
ATOM 5449 C CA . ASN B 1 137 ? 74.819 -47.519 9.800 1.00 7.30 159 ASN B CA 1
ATOM 5450 C C . ASN B 1 137 ? 73.354 -47.864 9.565 1.00 7.38 159 ASN B C 1
ATOM 5451 O O . ASN B 1 137 ? 72.892 -48.948 9.912 1.00 7.05 159 ASN B O 1
ATOM 5456 N N . VAL B 1 138 ? 72.637 -46.879 9.022 1.00 7.50 160 VAL B N 1
ATOM 5457 C CA . VAL B 1 138 ? 71.195 -46.946 8.936 1.00 6.94 160 VAL B CA 1
ATOM 5458 C C . VAL B 1 138 ? 70.674 -46.766 7.518 1.00 7.33 160 VAL B C 1
ATOM 5459 O O . VAL B 1 138 ? 71.394 -46.333 6.609 1.00 7.27 160 VAL B O 1
ATOM 5463 N N . VAL B 1 139 ? 69.391 -47.052 7.364 1.00 6.71 161 VAL B N 1
ATOM 5464 C CA . VAL B 1 139 ? 68.724 -46.960 6.060 1.00 7.44 161 VAL B CA 1
ATOM 5465 C C . VAL B 1 139 ? 68.127 -45.570 5.897 1.00 7.43 161 VAL B C 1
ATOM 5466 O O . VAL B 1 139 ? 67.480 -45.044 6.810 1.00 7.64 161 VAL B O 1
ATOM 5470 N N . LEU B 1 140 ? 68.346 -44.987 4.715 1.00 7.23 162 LEU B N 1
ATOM 5471 C CA . LEU B 1 140 ? 67.669 -43.746 4.323 1.00 8.83 162 LEU B CA 1
ATOM 5472 C C . LEU B 1 140 ? 66.356 -44.195 3.687 1.00 8.64 162 LEU B C 1
ATOM 5473 O O . LEU B 1 140 ? 66.327 -44.615 2.525 1.00 7.71 162 LEU B O 1
ATOM 5486 N N . THR B 1 142 ? 63.469 -42.985 2.297 1.00 9.39 164 THR B N 1
ATOM 5487 C CA . THR B 1 142 ? 63.134 -41.667 1.792 1.00 9.17 164 THR B CA 1
ATOM 5488 C C . THR B 1 142 ? 61.714 -41.428 1.344 1.00 8.96 164 THR B C 1
ATOM 5489 O O . THR B 1 142 ? 61.381 -40.287 0.976 1.00 8.38 164 THR B O 1
ATOM 5493 N N . SER B 1 143 ? 60.870 -42.463 1.378 1.00 8.51 165 SER B N 1
ATOM 5494 C CA . SER B 1 143 ? 59.470 -42.282 1.044 1.00 8.54 165 SER B CA 1
ATOM 5495 C C . SER B 1 143 ? 58.609 -43.326 1.747 1.00 8.76 165 SER B C 1
ATOM 5496 O O . SER B 1 143 ? 59.104 -44.349 2.240 1.00 9.39 165 SER B O 1
ATOM 5499 N N . THR B 1 144 ? 57.313 -43.062 1.810 1.00 9.08 166 THR B N 1
ATOM 5500 C CA . THR B 1 144 ? 56.399 -44.033 2.378 1.00 8.59 166 THR B CA 1
ATOM 5501 C C . THR B 1 144 ? 56.398 -45.304 1.513 1.00 9.42 166 THR B C 1
ATOM 5502 O O . THR B 1 144 ? 56.290 -46.414 2.028 1.00 9.35 166 THR B O 1
ATOM 5506 N N . GLN B 1 145 ? 56.535 -45.126 0.204 1.00 10.23 167 GLN B N 1
ATOM 5507 C CA . GLN B 1 145 ? 56.603 -46.257 -0.728 1.00 11.20 167 GLN B CA 1
ATOM 5508 C C . GLN B 1 145 ? 57.779 -47.172 -0.383 1.00 10.92 167 GLN B C 1
ATOM 5509 O O . GLN B 1 145 ? 57.627 -48.397 -0.376 1.00 10.41 167 GLN B O 1
ATOM 5528 N N . SER B 1 147 ? 58.996 -47.797 2.461 1.00 10.58 169 SER B N 1
ATOM 5529 C CA A SER B 1 147 ? 58.653 -48.572 3.655 0.50 10.67 169 SER B CA 1
ATOM 5530 C CA B SER B 1 147 ? 58.685 -48.574 3.660 0.50 10.92 169 SER B CA 1
ATOM 5531 C C . SER B 1 147 ? 57.869 -49.844 3.341 1.00 10.92 169 SER B C 1
ATOM 5532 O O . SER B 1 147 ? 57.797 -50.733 4.163 1.00 11.27 169 SER B O 1
ATOM 5537 N N . ASN B 1 148 ? 57.269 -49.924 2.150 1.00 10.38 170 ASN B N 1
ATOM 5538 C CA . ASN B 1 148 ? 56.484 -51.071 1.737 1.00 11.46 170 ASN B CA 1
ATOM 5539 C C . ASN B 1 148 ? 57.222 -52.026 0.779 1.00 10.51 170 ASN B C 1
ATOM 5540 O O . ASN B 1 148 ? 56.676 -53.026 0.352 1.00 10.24 170 ASN B O 1
ATOM 5545 N N . GLN B 1 149 ? 58.477 -51.721 0.494 1.00 9.67 171 GLN B N 1
ATOM 5546 C CA . GLN B 1 149 ? 59.292 -52.599 -0.357 1.00 9.16 171 GLN B CA 1
ATOM 5547 C C . GLN B 1 149 ? 59.709 -53.866 0.400 1.00 7.16 171 GLN B C 1
ATOM 5548 O O . GLN B 1 149 ? 59.720 -53.918 1.640 1.00 6.82 171 GLN B O 1
ATOM 5554 N N . ASN B 1 150 ? 60.102 -54.875 -0.363 1.00 5.53 172 ASN B N 1
ATOM 5555 C CA . ASN B 1 150 ? 60.647 -56.091 0.166 1.00 4.91 172 ASN B CA 1
ATOM 5556 C C . ASN B 1 150 ? 61.927 -55.705 0.929 1.00 5.83 172 ASN B C 1
ATOM 5557 O O . ASN B 1 150 ? 62.772 -54.988 0.399 1.00 5.32 172 ASN B O 1
ATOM 5562 N N . PRO B 1 151 ? 62.057 -56.139 2.190 1.00 6.20 173 PRO B N 1
ATOM 5563 C CA . PRO B 1 151 ? 63.257 -55.769 2.943 1.00 6.06 173 PRO B CA 1
ATOM 5564 C C . PRO B 1 151 ? 64.604 -56.305 2.387 1.00 4.88 173 PRO B C 1
ATOM 5565 O O . PRO B 1 151 ? 65.673 -55.822 2.832 1.00 5.12 173 PRO B O 1
ATOM 5569 N N . ALA B 1 152 ? 64.586 -57.242 1.444 1.00 4.11 174 ALA B N 1
ATOM 5570 C CA . ALA B 1 152 ? 65.845 -57.644 0.811 1.00 4.21 174 ALA B CA 1
ATOM 5571 C C . ALA B 1 152 ? 66.425 -56.471 0.019 1.00 5.10 174 ALA B C 1
ATOM 5572 O O . ALA B 1 152 ? 67.610 -56.515 -0.360 1.00 6.11 174 ALA B O 1
ATOM 5574 N N . THR B 1 153 ? 65.595 -55.466 -0.277 1.00 5.14 175 THR B N 1
ATOM 5575 C CA . THR B 1 153 ? 66.039 -54.275 -1.011 1.00 4.85 175 THR B CA 1
ATOM 5576 C C . THR B 1 153 ? 66.693 -53.226 -0.133 1.00 5.53 175 THR B C 1
ATOM 5577 O O . THR B 1 153 ? 67.286 -52.277 -0.651 1.00 4.67 175 THR B O 1
ATOM 5581 N N . TYR B 1 154 ? 66.571 -53.338 1.192 1.00 5.32 176 TYR B N 1
ATOM 5582 C CA . TYR B 1 154 ? 67.120 -52.311 2.044 1.00 6.42 176 TYR B CA 1
ATOM 5583 C C . TYR B 1 154 ? 68.635 -52.388 2.221 1.00 5.99 176 TYR B C 1
ATOM 5584 O O . TYR B 1 154 ? 69.206 -53.462 2.427 1.00 7.02 176 TYR B O 1
ATOM 5593 N N . VAL B 1 155 ? 69.276 -51.223 2.134 1.00 6.45 177 VAL B N 1
ATOM 5594 C CA . VAL B 1 155 ? 70.690 -51.123 2.368 1.00 6.06 177 VAL B CA 1
ATOM 5595 C C . VAL B 1 155 ? 70.976 -49.995 3.349 1.00 6.81 177 VAL B C 1
ATOM 5596 O O . VAL B 1 155 ? 70.267 -48.993 3.413 1.00 7.45 177 VAL B O 1
ATOM 5600 N N . GLN B 1 156 ? 72.032 -50.179 4.119 1.00 6.42 178 GLN B N 1
ATOM 5601 C CA . GLN B 1 156 ? 72.510 -49.139 5.014 1.00 6.62 178 GLN B CA 1
ATOM 5602 C C . GLN B 1 156 ? 73.301 -48.124 4.177 1.00 6.35 178 GLN B C 1
ATOM 5603 O O . GLN B 1 156 ? 74.017 -48.495 3.277 1.00 7.36 178 GLN B O 1
ATOM 5609 N N . SER B 1 157 ? 73.109 -46.857 4.465 1.00 7.22 179 SER B N 1
ATOM 5610 C CA . SER B 1 157 ? 73.845 -45.796 3.806 1.00 7.80 179 SER B CA 1
ATOM 5611 C C . SER B 1 157 ? 75.070 -45.382 4.634 1.00 7.81 179 SER B C 1
ATOM 5612 O O . SER B 1 157 ? 75.078 -45.509 5.863 1.00 7.14 179 SER B O 1
ATOM 5615 N N . ALA B 1 158 ? 76.102 -44.912 3.946 1.00 7.19 180 ALA B N 1
ATOM 5616 C CA . ALA B 1 158 ? 77.252 -44.322 4.613 1.00 7.49 180 ALA B CA 1
ATOM 5617 C C . ALA B 1 158 ? 76.763 -43.213 5.565 1.00 7.44 180 ALA B C 1
ATOM 5618 O O . ALA B 1 158 ? 75.828 -42.449 5.234 1.00 7.79 180 ALA B O 1
ATOM 5620 N N . PRO B 1 159 ? 77.364 -43.101 6.747 1.00 7.32 181 PRO B N 1
ATOM 5621 C CA . PRO B 1 159 ? 76.831 -42.074 7.620 1.00 7.77 181 PRO B CA 1
ATOM 5622 C C . PRO B 1 159 ? 76.954 -40.649 7.039 1.00 8.11 181 PRO B C 1
ATOM 5623 O O . PRO B 1 159 ? 76.121 -39.815 7.324 1.00 7.22 181 PRO B O 1
ATOM 5627 N N . GLU B 1 160 ? 77.963 -40.396 6.196 1.00 7.98 182 GLU B N 1
ATOM 5628 C CA . GLU B 1 160 ? 78.093 -39.074 5.567 1.00 8.90 182 GLU B CA 1
ATOM 5629 C C . GLU B 1 160 ? 76.852 -38.709 4.741 1.00 8.45 182 GLU B C 1
ATOM 5630 O O . GLU B 1 160 ? 76.444 -37.545 4.654 1.00 8.63 182 GLU B O 1
ATOM 5636 N N . LYS B 1 161 ? 76.294 -39.700 4.073 1.00 7.68 183 LYS B N 1
ATOM 5637 C CA . LYS B 1 161 ? 75.123 -39.508 3.237 1.00 8.34 183 LYS B CA 1
ATOM 5638 C C . LYS B 1 161 ? 73.900 -39.247 4.127 1.00 7.12 183 LYS B C 1
ATOM 5639 O O . LYS B 1 161 ? 73.043 -38.461 3.756 1.00 7.02 183 LYS B O 1
ATOM 5645 N N . VAL B 1 162 ? 73.817 -39.878 5.300 1.00 6.27 184 VAL B N 1
ATOM 5646 C CA . VAL B 1 162 ? 72.711 -39.656 6.195 1.00 5.84 184 VAL B CA 1
ATOM 5647 C C . VAL B 1 162 ? 72.865 -38.229 6.776 1.00 6.59 184 VAL B C 1
ATOM 5648 O O . VAL B 1 162 ? 71.899 -37.455 6.823 1.00 7.08 184 VAL B O 1
ATOM 5652 N N . TYR B 1 163 ? 74.092 -37.870 7.175 1.00 6.59 185 TYR B N 1
ATOM 5653 C CA . TYR B 1 163 ? 74.342 -36.502 7.631 1.00 6.98 185 TYR B CA 1
ATOM 5654 C C . TYR B 1 163 ? 73.984 -35.488 6.532 1.00 6.78 185 TYR B C 1
ATOM 5655 O O . TYR B 1 163 ? 73.394 -34.443 6.820 1.00 6.95 185 TYR B O 1
ATOM 5664 N N . GLU B 1 164 ? 74.343 -35.765 5.279 1.00 6.82 186 GLU B N 1
ATOM 5665 C CA . GLU B 1 164 ? 73.985 -34.852 4.176 1.00 7.57 186 GLU B CA 1
ATOM 5666 C C . GLU B 1 164 ? 72.458 -34.640 4.106 1.00 7.34 186 GLU B C 1
ATOM 5667 O O . GLU B 1 164 ? 72.009 -33.538 3.825 1.00 7.70 186 GLU B O 1
ATOM 5673 N N . TYR B 1 165 ? 71.691 -35.714 4.336 1.00 7.32 187 TYR B N 1
ATOM 5674 C CA . TYR B 1 165 ? 70.240 -35.719 4.281 1.00 7.18 187 TYR B CA 1
ATOM 5675 C C . TYR B 1 165 ? 69.661 -34.905 5.440 1.00 6.07 187 TYR B C 1
ATOM 5676 O O . TYR B 1 165 ? 68.811 -34.053 5.214 1.00 6.90 187 TYR B O 1
ATOM 5685 N N . ILE B 1 166 ? 70.156 -35.140 6.654 1.00 5.72 188 ILE B N 1
ATOM 5686 C CA . ILE B 1 166 ? 69.773 -34.365 7.849 1.00 5.09 188 ILE B CA 1
ATOM 5687 C C . ILE B 1 166 ? 70.074 -32.865 7.623 1.00 5.45 188 ILE B C 1
ATOM 5688 O O . ILE B 1 166 ? 69.270 -32.015 7.910 1.00 5.14 188 ILE B O 1
ATOM 5693 N N . GLU B 1 167 ? 71.255 -32.567 7.060 1.00 6.07 189 GLU B N 1
ATOM 5694 C CA . GLU B 1 167 ? 71.678 -31.194 6.818 1.00 6.10 189 GLU B CA 1
ATOM 5695 C C . GLU B 1 167 ? 70.675 -30.492 5.902 1.00 6.95 189 GLU B C 1
ATOM 5696 O O . GLU B 1 167 ? 70.248 -29.364 6.177 1.00 6.79 189 GLU B O 1
ATOM 5702 N N . ASP B 1 168 ? 70.304 -31.145 4.812 1.00 7.70 190 ASP B N 1
ATOM 5703 C CA A ASP B 1 168 ? 69.363 -30.526 3.873 0.50 8.07 190 ASP B CA 1
ATOM 5704 C CA B ASP B 1 168 ? 69.369 -30.531 3.874 0.50 8.58 190 ASP B CA 1
ATOM 5705 C C . ASP B 1 168 ? 68.033 -30.244 4.566 1.00 7.57 190 ASP B C 1
ATOM 5706 O O . ASP B 1 168 ? 67.457 -29.188 4.360 1.00 8.12 190 ASP B O 1
ATOM 5715 N N . ASP B 1 169 ? 67.532 -31.201 5.347 1.00 7.25 191 ASP B N 1
ATOM 5716 C CA . ASP B 1 169 ? 66.289 -30.981 6.071 1.00 7.77 191 ASP B CA 1
ATOM 5717 C C . ASP B 1 169 ? 66.377 -29.780 7.038 1.00 7.94 191 ASP B C 1
ATOM 5718 O O . ASP B 1 169 ? 65.452 -28.907 7.098 1.00 8.02 191 ASP B O 1
ATOM 5723 N N . LEU B 1 170 ? 67.483 -29.731 7.790 1.00 6.58 192 LEU B N 1
ATOM 5724 C CA . LEU B 1 170 ? 67.633 -28.699 8.793 1.00 6.55 192 LEU B CA 1
ATOM 5725 C C . LEU B 1 170 ? 67.894 -27.341 8.139 1.00 6.45 192 LEU B C 1
ATOM 5726 O O . LEU B 1 170 ? 67.398 -26.320 8.619 1.00 6.63 192 LEU B O 1
ATOM 5731 N N . LEU B 1 171 ? 68.658 -27.307 7.044 1.00 5.74 193 LEU B N 1
ATOM 5732 C CA . LEU B 1 171 ? 68.871 -26.042 6.343 1.00 5.68 193 LEU B CA 1
ATOM 5733 C C . LEU B 1 171 ? 67.571 -25.474 5.810 1.00 6.51 193 LEU B C 1
ATOM 5734 O O . LEU B 1 171 ? 67.352 -24.252 5.870 1.00 7.41 193 LEU B O 1
ATOM 5739 N N . TYR B 1 172 ? 66.682 -26.334 5.306 1.00 6.58 194 TYR B N 1
ATOM 5740 C CA . TYR B 1 172 ? 65.396 -25.841 4.858 1.00 6.37 194 TYR B CA 1
ATOM 5741 C C . TYR B 1 172 ? 64.640 -25.232 6.033 1.00 6.35 194 TYR B C 1
ATOM 5742 O O . TYR B 1 172 ? 64.073 -24.128 5.930 1.00 7.09 194 TYR B O 1
ATOM 5751 N N . ALA B 1 173 ? 64.670 -25.905 7.175 1.00 5.48 195 ALA B N 1
ATOM 5752 C CA . ALA B 1 173 ? 63.961 -25.412 8.365 1.00 5.55 195 ALA B CA 1
ATOM 5753 C C . ALA B 1 173 ? 64.589 -24.096 8.860 1.00 6.01 195 ALA B C 1
ATOM 5754 O O . ALA B 1 173 ? 63.853 -23.183 9.272 1.00 5.82 195 ALA B O 1
ATOM 5756 N N . CYS B 1 174 ? 65.910 -23.960 8.806 1.00 5.55 196 CYS B N 1
ATOM 5757 C CA . CYS B 1 174 ? 66.542 -22.687 9.188 1.00 5.98 196 CYS B CA 1
ATOM 5758 C C . CYS B 1 174 ? 66.116 -21.549 8.250 1.00 6.91 196 CYS B C 1
ATOM 5759 O O . CYS B 1 174 ? 65.979 -20.392 8.680 1.00 8.44 196 CYS B O 1
ATOM 5762 N N . ASP B 1 175 ? 65.951 -21.863 6.976 1.00 6.74 197 ASP B N 1
ATOM 5763 C CA . ASP B 1 175 ? 65.603 -20.864 5.965 1.00 7.55 197 ASP B CA 1
ATOM 5764 C C . ASP B 1 175 ? 64.156 -20.432 6.077 1.00 7.87 197 ASP B C 1
ATOM 5765 O O . ASP B 1 175 ? 63.848 -19.258 5.900 1.00 10.12 197 ASP B O 1
ATOM 5770 N N . ILE B 1 176 ? 63.248 -21.377 6.319 1.00 7.62 198 ILE B N 1
ATOM 5771 C CA . ILE B 1 176 ? 61.806 -21.101 6.285 1.00 7.05 198 ILE B CA 1
ATOM 5772 C C . ILE B 1 176 ? 61.148 -20.669 7.606 1.00 7.95 198 ILE B C 1
ATOM 5773 O O . ILE B 1 176 ? 60.267 -19.782 7.610 1.00 7.17 198 ILE B O 1
ATOM 5778 N N . LEU B 1 177 ? 61.562 -21.278 8.709 1.00 7.31 199 LEU B N 1
ATOM 5779 C CA . LEU B 1 177 ? 60.880 -21.010 9.976 1.00 6.70 199 LEU B CA 1
ATOM 5780 C C . LEU B 1 177 ? 61.217 -19.637 10.524 1.00 6.40 199 LEU B C 1
ATOM 5781 O O . LEU B 1 177 ? 62.360 -19.195 10.439 1.00 7.82 199 LEU B O 1
ATOM 5786 N N . PRO B 1 178 ? 60.227 -18.967 11.073 1.00 6.33 200 PRO B N 1
ATOM 5787 C CA . PRO B 1 178 ? 60.562 -17.746 11.798 1.00 6.32 200 PRO B CA 1
ATOM 5788 C C . PRO B 1 178 ? 61.164 -18.124 13.152 1.00 6.12 200 PRO B C 1
ATOM 5789 O O . PRO B 1 178 ? 61.062 -19.269 13.583 1.00 4.21 200 PRO B O 1
ATOM 5793 N N . TYR B 1 179 ? 61.853 -17.175 13.780 1.00 6.44 201 TYR B N 1
ATOM 5794 C CA . TYR B 1 179 ? 62.225 -17.330 15.171 1.00 6.16 201 TYR B CA 1
ATOM 5795 C C . TYR B 1 179 ? 60.914 -17.381 15.965 1.00 6.09 201 TYR B C 1
ATOM 5796 O O . TYR B 1 179 ? 59.915 -16.739 15.582 1.00 6.09 201 TYR B O 1
ATOM 5805 N N . ALA B 1 180 ? 60.915 -18.118 17.062 1.00 6.18 202 ALA B N 1
ATOM 5806 C CA . ALA B 1 180 ? 59.720 -18.306 17.868 1.00 6.62 202 ALA B CA 1
ATOM 5807 C C . ALA B 1 180 ? 59.065 -17.005 18.314 1.00 8.05 202 ALA B C 1
ATOM 5808 O O . ALA B 1 180 ? 57.843 -16.916 18.276 1.00 7.63 202 ALA B O 1
ATOM 5810 N N . THR B 1 181 ? 59.863 -16.003 18.694 1.00 7.75 203 THR B N 1
ATOM 5811 C CA . THR B 1 181 ? 59.319 -14.737 19.194 1.00 10.19 203 THR B CA 1
ATOM 5812 C C . THR B 1 181 ? 58.929 -13.757 18.089 1.00 10.93 203 THR B C 1
ATOM 5813 O O . THR B 1 181 ? 58.336 -12.737 18.378 1.00 11.46 203 THR B O 1
ATOM 5817 N N . ASP B 1 182 ? 59.275 -14.052 16.840 1.00 11.09 204 ASP B N 1
ATOM 5818 C CA . ASP B 1 182 ? 58.939 -13.212 15.679 1.00 12.22 204 ASP B CA 1
ATOM 5819 C C . ASP B 1 182 ? 57.693 -13.723 14.933 1.00 12.39 204 ASP B C 1
ATOM 5820 O O . ASP B 1 182 ? 57.104 -13.008 14.127 1.00 15.54 204 ASP B O 1
ATOM 5825 N N . ASP B 1 183 ? 57.279 -14.940 15.202 1.00 11.08 205 ASP B N 1
ATOM 5826 C CA . ASP B 1 183 ? 56.192 -15.633 14.500 1.00 9.91 205 ASP B CA 1
ATOM 5827 C C . ASP B 1 183 ? 54.807 -15.058 14.713 1.00 11.08 205 ASP B C 1
ATOM 5828 O O . ASP B 1 183 ? 54.260 -15.152 15.800 1.00 10.97 205 ASP B O 1
ATOM 5833 N N . GLN B 1 184 ? 54.252 -14.470 13.665 1.00 10.77 206 GLN B N 1
ATOM 5834 C CA . GLN B 1 184 ? 52.882 -14.007 13.678 1.00 11.53 206 GLN B CA 1
ATOM 5835 C C . GLN B 1 184 ? 52.044 -14.760 12.649 1.00 11.59 206 GLN B C 1
ATOM 5836 O O . GLN B 1 184 ? 51.003 -14.278 12.240 1.00 11.40 206 GLN B O 1
ATOM 5842 N N . TYR B 1 185 ? 52.522 -15.918 12.210 1.00 10.04 207 TYR B N 1
ATOM 5843 C CA . TYR B 1 185 ? 51.777 -16.775 11.294 1.00 10.38 207 TYR B CA 1
ATOM 5844 C C . TYR B 1 185 ? 51.037 -17.879 12.029 1.00 8.99 207 TYR B C 1
ATOM 5845 O O . TYR B 1 185 ? 49.887 -18.125 11.746 1.00 8.57 207 TYR B O 1
ATOM 5854 N N . ARG B 1 186 ? 51.727 -18.601 12.906 1.00 8.73 208 ARG B N 1
ATOM 5855 C CA . ARG B 1 186 ? 51.087 -19.682 13.630 1.00 9.62 208 ARG B CA 1
ATOM 5856 C C . ARG B 1 186 ? 50.414 -19.146 14.893 1.00 10.83 208 ARG B C 1
ATOM 5857 O O . ARG B 1 186 ? 50.952 -18.244 15.540 1.00 11.94 208 ARG B O 1
ATOM 5865 N N . GLU B 1 187 ? 49.246 -19.688 15.235 1.00 12.46 209 GLU B N 1
ATOM 5866 C CA . GLU B 1 187 ? 48.525 -19.250 16.459 1.00 12.91 209 GLU B CA 1
ATOM 5867 C C . GLU B 1 187 ? 49.433 -19.491 17.686 1.00 13.09 209 GLU B C 1
ATOM 5868 O O . GLU B 1 187 ? 49.591 -18.614 18.555 1.00 13.43 209 GLU B O 1
ATOM 5870 N N . SER B 1 188 ? 50.054 -20.657 17.712 1.00 12.65 210 SER B N 1
ATOM 5871 C CA . SER B 1 188 ? 50.949 -21.065 18.794 1.00 12.65 210 SER B CA 1
ATOM 5872 C C . SER B 1 188 ? 52.109 -21.870 18.252 1.00 11.88 210 SER B C 1
ATOM 5873 O O . SER B 1 188 ? 51.909 -22.723 17.377 1.00 13.47 210 SER B O 1
ATOM 5876 N N . ASN B 1 189 ? 53.326 -21.605 18.728 1.00 9.44 211 ASN B N 1
ATOM 5877 C CA . ASN B 1 189 ? 54.469 -22.430 18.330 1.00 7.54 211 ASN B CA 1
ATOM 5878 C C . ASN B 1 189 ? 55.093 -23.149 19.556 1.00 7.33 211 ASN B C 1
ATOM 5879 O O . ASN B 1 189 ? 56.140 -23.725 19.460 1.00 6.29 211 ASN B O 1
ATOM 5884 N N . ASP B 1 190 ? 54.367 -23.164 20.676 1.00 6.90 212 ASP B N 1
ATOM 5885 C CA . ASP B 1 190 ? 54.820 -23.789 21.923 1.00 7.76 212 ASP B CA 1
ATOM 5886 C C . ASP B 1 190 ? 55.219 -25.227 21.632 1.00 7.51 212 ASP B C 1
ATOM 5887 O O . ASP B 1 190 ? 54.445 -25.973 21.023 1.00 6.81 212 ASP B O 1
ATOM 5892 N N . TYR B 1 191 ? 56.452 -25.598 21.992 1.00 8.02 213 TYR B N 1
ATOM 5893 C CA . TYR B 1 191 ? 56.949 -26.971 21.822 1.00 7.61 213 TYR B CA 1
ATOM 5894 C C . TYR B 1 191 ? 57.048 -27.432 20.337 1.00 8.34 213 TYR B C 1
ATOM 5895 O O . TYR B 1 191 ? 57.071 -28.646 20.069 1.00 9.93 213 TYR B O 1
ATOM 5904 N N . ARG B 1 192 ? 57.061 -26.471 19.405 1.00 6.96 214 ARG B N 1
ATOM 5905 C CA . ARG B 1 192 ? 57.186 -26.743 17.985 1.00 7.91 214 ARG B CA 1
ATOM 5906 C C . ARG B 1 192 ? 58.465 -26.113 17.470 1.00 7.06 214 ARG B C 1
ATOM 5907 O O . ARG B 1 192 ? 59.006 -25.153 18.052 1.00 8.13 214 ARG B O 1
ATOM 5915 N N . PHE B 1 193 ? 58.965 -26.657 16.384 1.00 7.32 215 PHE B N 1
ATOM 5916 C CA . PHE B 1 193 ? 60.143 -26.126 15.776 1.00 6.41 215 PHE B CA 1
ATOM 5917 C C . PHE B 1 193 ? 59.972 -24.697 15.273 1.00 6.87 215 PHE B C 1
ATOM 5918 O O . PHE B 1 193 ? 59.010 -24.387 14.548 1.00 7.45 215 PHE B O 1
ATOM 5926 N N . SER B 1 194 ? 60.973 -23.872 15.597 1.00 7.40 216 SER B N 1
ATOM 5927 C CA . SER B 1 194 ? 61.114 -22.524 15.092 1.00 6.33 216 SER B CA 1
ATOM 5928 C C . SER B 1 194 ? 62.579 -22.400 14.697 1.00 6.54 216 SER B C 1
ATOM 5929 O O . SER B 1 194 ? 63.368 -23.323 14.924 1.00 6.59 216 SER B O 1
ATOM 5932 N N . LYS B 1 195 ? 62.964 -21.254 14.146 1.00 6.61 217 LYS B N 1
ATOM 5933 C CA . LYS B 1 195 ? 64.309 -21.117 13.562 1.00 7.62 217 LYS B CA 1
ATOM 5934 C C . LYS B 1 195 ? 65.437 -21.395 14.559 1.00 7.49 217 LYS B C 1
ATOM 5935 O O . LYS B 1 195 ? 66.456 -22.013 14.224 1.00 6.74 217 LYS B O 1
ATOM 5941 N N . GLY B 1 196 ? 65.270 -20.916 15.771 1.00 7.95 218 GLY B N 1
ATOM 5942 C CA . GLY B 1 196 ? 66.297 -21.090 16.808 1.00 6.78 218 GLY B CA 1
ATOM 5943 C C . GLY B 1 196 ? 66.639 -22.537 17.065 1.00 6.80 218 GLY B C 1
ATOM 5944 O O . GLY B 1 196 ? 67.825 -22.906 17.186 1.00 9.02 218 GLY B O 1
ATOM 5945 N N . ALA B 1 197 ? 65.604 -23.374 17.125 1.00 7.19 219 ALA B N 1
ATOM 5946 C CA . ALA B 1 197 ? 65.766 -24.809 17.292 1.00 7.34 219 ALA B CA 1
ATOM 5947 C C . ALA B 1 197 ? 66.406 -25.473 16.071 1.00 8.28 219 ALA B C 1
ATOM 5948 O O . ALA B 1 197 ? 67.217 -26.397 16.216 1.00 8.64 219 ALA B O 1
ATOM 5950 N N . ALA B 1 198 ? 66.019 -25.044 14.871 1.00 7.59 220 ALA B N 1
ATOM 5951 C CA . ALA B 1 198 ? 66.629 -25.599 13.677 1.00 7.25 220 ALA B CA 1
ATOM 5952 C C . ALA B 1 198 ? 68.119 -25.252 13.642 1.00 6.80 220 ALA B C 1
ATOM 5953 O O . ALA B 1 198 ? 68.950 -26.115 13.357 1.00 7.44 220 ALA B O 1
ATOM 5955 N N . LEU B 1 199 ? 68.460 -24.000 13.943 1.00 6.30 221 LEU B N 1
ATOM 5956 C CA . LEU B 1 199 ? 69.868 -23.574 13.938 1.00 6.30 221 LEU B CA 1
ATOM 5957 C C . LEU B 1 199 ? 70.649 -24.303 15.053 1.00 5.97 221 LEU B C 1
ATOM 5958 O O . LEU B 1 199 ? 71.773 -24.781 14.857 1.00 6.46 221 LEU B O 1
ATOM 5963 N N . GLY B 1 200 ? 70.024 -24.412 16.217 1.00 5.96 222 GLY B N 1
ATOM 5964 C CA . GLY B 1 200 ? 70.644 -25.081 17.359 1.00 6.63 222 GLY B CA 1
ATOM 5965 C C . GLY B 1 200 ? 70.918 -26.540 17.101 1.00 7.55 222 GLY B C 1
ATOM 5966 O O . GLY B 1 200 ? 72.048 -27.028 17.322 1.00 7.22 222 GLY B O 1
ATOM 5967 N N . LEU B 1 201 ? 69.916 -27.240 16.575 1.00 6.73 223 LEU B N 1
ATOM 5968 C CA . LEU B 1 201 ? 70.086 -28.654 16.274 1.00 6.46 223 LEU B CA 1
ATOM 5969 C C . LEU B 1 201 ? 71.113 -28.855 15.167 1.00 6.84 223 LEU B C 1
ATOM 5970 O O . LEU B 1 201 ? 71.961 -29.756 15.273 1.00 6.90 223 LEU B O 1
ATOM 5975 N N . LEU B 1 202 ? 71.055 -28.017 14.130 1.00 5.86 224 LEU B N 1
ATOM 5976 C CA . LEU B 1 202 ? 72.026 -28.130 13.045 1.00 6.11 224 LEU B CA 1
ATOM 5977 C C . LEU B 1 202 ? 73.435 -27.919 13.621 1.00 6.36 224 LEU B C 1
ATOM 5978 O O . LEU B 1 202 ? 74.375 -28.589 13.197 1.00 6.14 224 LEU B O 1
ATOM 5983 N N . THR B 1 203 ? 73.601 -26.987 14.556 1.00 7.08 225 THR B N 1
ATOM 5984 C CA . THR B 1 203 ? 74.923 -26.789 15.175 1.00 6.86 225 THR B CA 1
ATOM 5985 C C . THR B 1 203 ? 75.424 -28.103 15.804 1.00 5.92 225 THR B C 1
ATOM 5986 O O . THR B 1 203 ? 76.562 -28.512 15.597 1.00 6.53 225 THR B O 1
ATOM 5990 N N . LYS B 1 204 ? 74.557 -28.769 16.545 1.00 6.13 226 LYS B N 1
ATOM 5991 C CA . LYS B 1 204 ? 74.915 -30.044 17.187 1.00 6.16 226 LYS B CA 1
ATOM 5992 C C . LYS B 1 204 ? 75.177 -31.182 16.195 1.00 7.03 226 LYS B C 1
ATOM 5993 O O . LYS B 1 204 ? 76.117 -31.979 16.352 1.00 7.60 226 LYS B O 1
ATOM 5999 N N . VAL B 1 205 ? 74.368 -31.224 15.134 1.00 6.56 227 VAL B N 1
ATOM 6000 C CA . VAL B 1 205 ? 74.599 -32.167 14.043 1.00 6.41 227 VAL B CA 1
ATOM 6001 C C . VAL B 1 205 ? 75.978 -31.953 13.438 1.00 7.12 227 VAL B C 1
ATOM 6002 O O . VAL B 1 205 ? 76.767 -32.899 13.261 1.00 7.94 227 VAL B O 1
ATOM 6006 N N . TYR B 1 206 ? 76.300 -30.693 13.113 1.00 5.46 228 TYR B N 1
ATOM 6007 C CA . TYR B 1 206 ? 77.632 -30.425 12.567 1.00 5.68 228 TYR B CA 1
ATOM 6008 C C . TYR B 1 206 ? 78.751 -30.802 13.540 1.00 6.25 228 TYR B C 1
ATOM 6009 O O . TYR B 1 206 ? 79.764 -31.390 13.131 1.00 7.77 228 TYR B O 1
ATOM 6018 N N . ALA B 1 207 ? 78.585 -30.470 14.809 1.00 6.79 229 ALA B N 1
ATOM 6019 C CA . ALA B 1 207 ? 79.652 -30.761 15.787 1.00 6.12 229 ALA B CA 1
ATOM 6020 C C . ALA B 1 207 ? 79.873 -32.283 15.901 1.00 6.60 229 ALA B C 1
ATOM 6021 O O . ALA B 1 207 ? 80.995 -32.740 16.028 1.00 7.03 229 ALA B O 1
ATOM 6023 N N . THR B 1 208 ? 78.784 -33.047 15.858 1.00 6.70 230 THR B N 1
ATOM 6024 C CA . THR B 1 208 ? 78.853 -34.513 15.956 1.00 7.18 230 THR B CA 1
ATOM 6025 C C . THR B 1 208 ? 79.499 -35.108 14.717 1.00 7.45 230 THR B C 1
ATOM 6026 O O . THR B 1 208 ? 80.338 -35.992 14.821 1.00 7.13 230 THR B O 1
ATOM 6030 N N . TRP B 1 209 ? 79.130 -34.592 13.535 1.00 6.98 231 TRP B N 1
ATOM 6031 C CA . TRP B 1 209 ? 79.723 -35.000 12.271 1.00 6.27 231 TRP B CA 1
ATOM 6032 C C . TRP B 1 209 ? 81.246 -34.751 12.240 1.00 7.18 231 TRP B C 1
ATOM 6033 O O . TRP B 1 209 ? 81.991 -35.510 11.598 1.00 7.44 231 TRP B O 1
ATOM 6044 N N . ALA B 1 210 ? 81.709 -33.677 12.928 1.00 6.77 232 ALA B N 1
ATOM 6045 C CA . ALA B 1 210 ? 83.138 -33.326 13.026 1.00 7.41 232 ALA B CA 1
ATOM 6046 C C . ALA B 1 210 ? 83.858 -34.275 13.973 1.00 6.98 232 ALA B C 1
ATOM 6047 O O . ALA B 1 210 ? 85.059 -34.463 13.885 1.00 6.81 232 ALA B O 1
ATOM 6049 N N . GLY B 1 211 ? 83.098 -34.863 14.883 1.00 7.03 233 GLY B N 1
ATOM 6050 C CA . GLY B 1 211 ? 83.644 -35.863 15.804 1.00 6.72 233 GLY B CA 1
ATOM 6051 C C . GLY B 1 211 ? 83.587 -37.308 15.320 1.00 6.41 233 GLY B C 1
ATOM 6052 O O . GLY B 1 211 ? 83.295 -37.607 14.165 1.00 7.94 233 GLY B O 1
ATOM 6053 N N . TYR B 1 212 ? 83.841 -38.209 16.248 1.00 6.82 234 TYR B N 1
ATOM 6054 C CA . TYR B 1 212 ? 83.787 -39.613 15.978 1.00 6.82 234 TYR B CA 1
ATOM 6055 C C . TYR B 1 212 ? 82.338 -40.092 15.848 1.00 6.74 234 TYR B C 1
ATOM 6056 O O . TYR B 1 212 ? 81.469 -39.658 16.597 1.00 7.02 234 TYR B O 1
ATOM 6065 N N . PRO B 1 213 ? 82.085 -41.054 14.946 1.00 6.51 235 PRO B N 1
ATOM 6066 C CA . PRO B 1 213 ? 83.071 -41.731 14.108 1.00 7.20 235 PRO B CA 1
ATOM 6067 C C . PRO B 1 213 ? 83.343 -41.117 12.764 1.00 7.78 235 PRO B C 1
ATOM 6068 O O . PRO B 1 213 ? 84.329 -41.507 12.151 1.00 7.21 235 PRO B O 1
ATOM 6072 N N . VAL B 1 214 ? 82.499 -40.214 12.271 1.00 8.14 236 VAL B N 1
ATOM 6073 C CA . VAL B 1 214 ? 82.745 -39.690 10.906 1.00 8.16 236 VAL B CA 1
ATOM 6074 C C . VAL B 1 214 ? 84.007 -38.855 10.802 1.00 8.23 236 VAL B C 1
ATOM 6075 O O . VAL B 1 214 ? 84.819 -39.004 9.858 1.00 7.44 236 VAL B O 1
ATOM 6079 N N . LYS B 1 215 ? 84.188 -37.989 11.780 1.00 9.02 237 LYS B N 1
ATOM 6080 C CA . LYS B 1 215 ? 85.389 -37.171 11.903 1.00 9.95 237 LYS B CA 1
ATOM 6081 C C . LYS B 1 215 ? 85.662 -36.287 10.691 1.00 8.93 237 LYS B C 1
ATOM 6082 O O . LYS B 1 215 ? 86.786 -36.213 10.154 1.00 8.82 237 LYS B O 1
ATOM 6088 N N . ASP B 1 216 ? 84.620 -35.623 10.231 1.00 8.67 238 ASP B N 1
ATOM 6089 C CA . ASP B 1 216 ? 84.783 -34.662 9.150 1.00 8.89 238 ASP B CA 1
ATOM 6090 C C . ASP B 1 216 ? 85.105 -33.313 9.819 1.00 8.81 238 ASP B C 1
ATOM 6091 O O . ASP B 1 216 ? 84.208 -32.549 10.193 1.00 7.29 238 ASP B O 1
ATOM 6096 N N . GLU B 1 217 ? 86.406 -33.041 9.936 1.00 8.19 239 GLU B N 1
ATOM 6097 C CA . GLU B 1 217 ? 86.865 -31.859 10.674 1.00 9.70 239 GLU B CA 1
ATOM 6098 C C . GLU B 1 217 ? 86.489 -30.532 10.073 1.00 8.26 239 GLU B C 1
ATOM 6099 O O . GLU B 1 217 ? 86.527 -29.517 10.779 1.00 7.82 239 GLU B O 1
ATOM 6105 N N . SER B 1 218 ? 86.067 -30.538 8.811 1.00 8.57 240 SER B N 1
ATOM 6106 C CA . SER B 1 218 ? 85.597 -29.319 8.158 1.00 8.70 240 SER B CA 1
ATOM 6107 C C . SER B 1 218 ? 84.286 -28.862 8.787 1.00 8.14 240 SER B C 1
ATOM 6108 O O . SER B 1 218 ? 83.932 -27.703 8.655 1.00 9.41 240 SER B O 1
ATOM 6111 N N . LYS B 1 219 ? 83.586 -29.756 9.470 1.00 8.15 241 LYS B N 1
ATOM 6112 C CA . LYS B 1 219 ? 82.280 -29.414 10.049 1.00 7.42 241 LYS B CA 1
ATOM 6113 C C . LYS B 1 219 ? 82.334 -28.593 11.324 1.00 8.06 241 LYS B C 1
ATOM 6114 O O . LYS B 1 219 ? 81.289 -28.046 11.759 1.00 7.65 241 LYS B O 1
ATOM 6120 N N . TRP B 1 220 ? 83.527 -28.468 11.934 1.00 6.87 242 TRP B N 1
ATOM 6121 C CA . TRP B 1 220 ? 83.660 -27.595 13.093 1.00 6.42 242 TRP B CA 1
ATOM 6122 C C . TRP B 1 220 ? 83.344 -26.161 12.660 1.00 6.91 242 TRP B C 1
ATOM 6123 O O . TRP B 1 220 ? 82.572 -25.477 13.309 1.00 6.16 242 TRP B O 1
ATOM 6134 N N . GLU B 1 221 ? 83.955 -25.714 11.555 1.00 6.88 243 GLU B N 1
ATOM 6135 C CA . GLU B 1 221 ? 83.646 -24.386 11.029 1.00 7.54 243 GLU B CA 1
ATOM 6136 C C . GLU B 1 221 ? 82.146 -24.244 10.761 1.00 7.36 243 GLU B C 1
ATOM 6137 O O . GLU B 1 221 ? 81.555 -23.208 11.063 1.00 7.72 243 GLU B O 1
ATOM 6143 N N . ALA B 1 222 ? 81.517 -25.273 10.181 1.00 6.77 244 ALA B N 1
ATOM 6144 C CA . ALA B 1 222 ? 80.070 -25.206 9.906 1.00 7.08 244 ALA B CA 1
ATOM 6145 C C . ALA B 1 222 ? 79.279 -25.073 11.204 1.00 6.65 244 ALA B C 1
ATOM 6146 O O . ALA B 1 222 ? 78.321 -24.296 11.292 1.00 7.39 244 ALA B O 1
ATOM 6148 N N . ALA B 1 223 ? 79.653 -25.829 12.229 1.00 6.47 245 ALA B N 1
ATOM 6149 C CA . ALA B 1 223 ? 78.970 -25.735 13.530 1.00 6.15 245 ALA B CA 1
ATOM 6150 C C . ALA B 1 223 ? 79.090 -24.311 14.131 1.00 6.74 245 ALA B C 1
ATOM 6151 O O . ALA B 1 223 ? 78.117 -23.728 14.615 1.00 5.85 245 ALA B O 1
ATOM 6153 N N . ALA B 1 224 ? 80.294 -23.774 14.107 1.00 6.57 246 ALA B N 1
ATOM 6154 C CA . ALA B 1 224 ? 80.556 -22.425 14.621 1.00 6.87 246 ALA B CA 1
ATOM 6155 C C . ALA B 1 224 ? 79.796 -21.347 13.836 1.00 7.79 246 ALA B C 1
ATOM 6156 O O . ALA B 1 224 ? 79.217 -20.436 14.434 1.00 7.62 246 ALA B O 1
ATOM 6158 N N . LYS B 1 225 ? 79.799 -21.456 12.516 1.00 7.29 247 LYS B N 1
ATOM 6159 C CA . LYS B 1 225 ? 79.129 -20.457 11.686 1.00 8.88 247 LYS B CA 1
ATOM 6160 C C . LYS B 1 225 ? 77.613 -20.522 11.875 1.00 7.05 247 LYS B C 1
ATOM 6161 O O . LYS B 1 225 ? 76.927 -19.486 11.874 1.00 9.05 247 LYS B O 1
ATOM 6167 N N . THR B 1 226 ? 77.084 -21.727 12.036 1.00 7.38 248 THR B N 1
ATOM 6168 C CA . THR B 1 226 ? 75.626 -21.900 12.290 1.00 6.45 248 THR B CA 1
ATOM 6169 C C . THR B 1 226 ? 75.206 -21.333 13.665 1.00 7.61 248 THR B C 1
ATOM 6170 O O . THR B 1 226 ? 74.195 -20.615 13.823 1.00 7.17 248 THR B O 1
ATOM 6174 N N . ALA B 1 227 ? 75.971 -21.691 14.687 1.00 7.29 249 ALA B N 1
ATOM 6175 C CA . ALA B 1 227 ? 75.693 -21.179 16.037 1.00 7.41 249 ALA B CA 1
ATOM 6176 C C . ALA B 1 227 ? 75.842 -19.653 16.045 1.00 7.35 249 ALA B C 1
ATOM 6177 O O . ALA B 1 227 ? 75.043 -18.984 16.689 1.00 6.36 249 ALA B O 1
ATOM 6179 N N . ARG B 1 228 ? 76.818 -19.092 15.308 1.00 6.78 250 ARG B N 1
ATOM 6180 C CA A ARG B 1 228 ? 76.998 -17.637 15.276 0.50 7.63 250 ARG B CA 1
ATOM 6181 C CA B ARG B 1 228 ? 77.004 -17.630 15.259 0.50 7.55 250 ARG B CA 1
ATOM 6182 C C . ARG B 1 228 ? 75.722 -16.912 14.821 1.00 7.69 250 ARG B C 1
ATOM 6183 O O . ARG B 1 228 ? 75.389 -15.870 15.338 1.00 8.72 250 ARG B O 1
ATOM 6198 N N . ILE B 1 229 ? 75.020 -17.472 13.840 1.00 7.79 251 ILE B N 1
ATOM 6199 C CA . ILE B 1 229 ? 73.788 -16.873 13.335 1.00 7.30 251 ILE B CA 1
ATOM 6200 C C . ILE B 1 229 ? 72.776 -16.797 14.455 1.00 7.38 251 ILE B C 1
ATOM 6201 O O . ILE B 1 229 ? 72.172 -15.740 14.664 1.00 8.43 251 ILE B O 1
ATOM 6206 N N . LEU B 1 230 ? 72.629 -17.890 15.194 1.00 7.64 252 LEU B N 1
ATOM 6207 C CA . LEU B 1 230 ? 71.660 -17.944 16.275 1.00 7.38 252 LEU B CA 1
ATOM 6208 C C . LEU B 1 230 ? 72.085 -17.019 17.420 1.00 8.66 252 LEU B C 1
ATOM 6209 O O . LEU B 1 230 ? 71.277 -16.250 17.952 1.00 8.05 252 LEU B O 1
ATOM 6214 N N . VAL B 1 231 ? 73.366 -17.089 17.785 1.00 8.36 253 VAL B N 1
ATOM 6215 C CA . VAL B 1 231 ? 73.867 -16.293 18.906 1.00 9.03 253 VAL B CA 1
ATOM 6216 C C . VAL B 1 231 ? 73.781 -14.809 18.623 1.00 9.84 253 VAL B C 1
ATOM 6217 O O . VAL B 1 231 ? 73.372 -14.019 19.481 1.00 11.66 253 VAL B O 1
ATOM 6221 N N . GLU B 1 232 ? 74.121 -14.388 17.417 1.00 9.24 254 GLU B N 1
ATOM 6222 C CA . GLU B 1 232 ? 74.095 -12.978 17.068 1.00 8.96 254 GLU B CA 1
ATOM 6223 C C . GLU B 1 232 ? 72.718 -12.454 16.710 1.00 8.90 254 GLU B C 1
ATOM 6224 O O . GLU B 1 232 ? 72.550 -11.259 16.586 1.00 9.53 254 GLU B O 1
ATOM 6230 N N . SER B 1 233 ? 71.722 -13.338 16.626 1.00 8.49 255 SER B N 1
ATOM 6231 C CA . SER B 1 233 ? 70.391 -12.913 16.240 1.00 9.07 255 SER B CA 1
ATOM 6232 C C . SER B 1 233 ? 69.744 -12.051 17.296 1.00 9.89 255 SER B C 1
ATOM 6233 O O . SER B 1 233 ? 68.885 -11.263 16.959 1.00 9.66 255 SER B O 1
ATOM 6236 N N . GLY B 1 234 ? 70.109 -12.267 18.556 1.00 9.39 256 GLY B N 1
ATOM 6237 C CA . GLY B 1 234 ? 69.488 -11.579 19.653 1.00 11.61 256 GLY B CA 1
ATOM 6238 C C . GLY B 1 234 ? 68.042 -12.022 19.922 1.00 11.01 256 GLY B C 1
ATOM 6239 O O . GLY B 1 234 ? 67.281 -11.258 20.522 1.00 14.22 256 GLY B O 1
ATOM 6240 N N . LYS B 1 235 ? 67.670 -13.218 19.461 1.00 9.42 257 LYS B N 1
ATOM 6241 C CA A LYS B 1 235 ? 66.302 -13.745 19.584 0.50 9.23 257 LYS B CA 1
ATOM 6242 C CA B LYS B 1 235 ? 66.296 -13.710 19.588 0.50 9.10 257 LYS B CA 1
ATOM 6243 C C . LYS B 1 235 ? 66.148 -14.723 20.730 1.00 9.16 257 LYS B C 1
ATOM 6244 O O . LYS B 1 235 ? 65.024 -15.028 21.156 1.00 8.83 257 LYS B O 1
ATOM 6255 N N . HIS B 1 236 ? 67.278 -15.239 21.223 1.00 7.47 258 HIS B N 1
ATOM 6256 C CA . HIS B 1 236 ? 67.291 -16.217 22.291 1.00 7.24 258 HIS B CA 1
ATOM 6257 C C . HIS B 1 236 ? 68.305 -15.835 23.349 1.00 7.83 258 HIS B C 1
ATOM 6258 O O . HIS B 1 236 ? 69.127 -14.942 23.144 1.00 7.67 258 HIS B O 1
ATOM 6265 N N . GLY B 1 237 ? 68.223 -16.508 24.484 1.00 7.60 259 GLY B N 1
ATOM 6266 C CA . GLY B 1 237 ? 69.053 -16.178 25.636 1.00 7.52 259 GLY B CA 1
ATOM 6267 C C . GLY B 1 237 ? 68.901 -17.234 26.710 1.00 7.60 259 GLY B C 1
ATOM 6268 O O . GLY B 1 237 ? 68.188 -18.250 26.539 1.00 8.80 259 GLY B O 1
ATOM 6269 N N . LEU B 1 238 ? 69.614 -17.003 27.797 1.00 7.74 260 LEU B N 1
ATOM 6270 C CA . LEU B 1 238 ? 69.551 -17.859 28.970 1.00 8.10 260 LEU B CA 1
ATOM 6271 C C . LEU B 1 238 ? 68.547 -17.276 29.949 1.00 7.28 260 LEU B C 1
ATOM 6272 O O . LEU B 1 238 ? 68.498 -16.047 30.172 1.00 8.03 260 LEU B O 1
ATOM 6277 N N . LEU B 1 239 ? 67.777 -18.146 30.585 1.00 7.78 261 LEU B N 1
ATOM 6278 C CA . LEU B 1 239 ? 66.916 -17.695 31.647 1.00 7.90 261 LEU B CA 1
ATOM 6279 C C . LEU B 1 239 ? 67.813 -17.185 32.808 1.00 8.78 261 LEU B C 1
ATOM 6280 O O . LEU B 1 239 ? 68.883 -17.745 33.077 1.00 8.04 261 LEU B O 1
ATOM 6285 N N . LYS B 1 240 ? 67.382 -16.114 33.470 1.00 7.73 262 LYS B N 1
ATOM 6286 C CA . LYS B 1 240 ? 68.166 -15.519 34.559 1.00 8.05 262 LYS B CA 1
ATOM 6287 C C . LYS B 1 240 ? 68.530 -16.520 35.666 1.00 7.87 262 LYS B C 1
ATOM 6288 O O . LYS B 1 240 ? 69.694 -16.596 36.075 1.00 7.12 262 LYS B O 1
ATOM 6294 N N . ASP B 1 241 ? 67.530 -17.276 36.122 1.00 7.27 263 ASP B N 1
ATOM 6295 C CA . ASP B 1 241 ? 67.672 -18.244 37.199 1.00 7.82 263 ASP B CA 1
ATOM 6296 C C . ASP B 1 241 ? 67.684 -19.667 36.670 1.00 6.77 263 ASP B C 1
ATOM 6297 O O . ASP B 1 241 ? 66.727 -20.112 36.064 1.00 6.55 263 ASP B O 1
ATOM 6302 N N . TYR B 1 242 ? 68.781 -20.367 36.886 1.00 6.31 264 TYR B N 1
ATOM 6303 C CA . TYR B 1 242 ? 68.906 -21.751 36.450 1.00 7.06 264 TYR B CA 1
ATOM 6304 C C . TYR B 1 242 ? 67.732 -22.588 36.980 1.00 6.85 264 TYR B C 1
ATOM 6305 O O . TYR B 1 242 ? 67.224 -23.445 36.253 1.00 6.54 264 TYR B O 1
ATOM 6314 N N . GLU B 1 243 ? 67.281 -22.305 38.208 1.00 7.56 265 GLU B N 1
ATOM 6315 C CA . GLU B 1 243 ? 66.169 -23.039 38.802 1.00 7.82 265 GLU B CA 1
ATOM 6316 C C . GLU B 1 243 ? 64.893 -22.906 37.985 1.00 7.84 265 GLU B C 1
ATOM 6317 O O . GLU B 1 243 ? 64.053 -23.812 37.974 1.00 6.83 265 GLU B O 1
ATOM 6323 N N . GLN B 1 244 ? 64.728 -21.769 37.307 1.00 7.28 266 GLN B N 1
ATOM 6324 C CA . GLN B 1 244 ? 63.528 -21.560 36.521 1.00 7.28 266 GLN B CA 1
ATOM 6325 C C . GLN B 1 244 ? 63.366 -22.585 35.393 1.00 6.77 266 GLN B C 1
ATOM 6326 O O . GLN B 1 244 ? 62.243 -22.907 35.005 1.00 6.75 266 GLN B O 1
ATOM 6332 N N . LEU B 1 245 ? 64.471 -23.072 34.837 1.00 6.83 267 LEU B N 1
ATOM 6333 C CA . LEU B 1 245 ? 64.374 -24.089 33.798 1.00 6.55 267 LEU B CA 1
ATOM 6334 C C . LEU B 1 245 ? 63.599 -25.329 34.310 1.00 6.27 267 LEU B C 1
ATOM 6335 O O . LEU B 1 245 ? 62.794 -25.946 33.578 1.00 6.58 267 LEU B O 1
ATOM 6340 N N . TRP B 1 246 ? 63.860 -25.702 35.557 1.00 6.39 268 TRP B N 1
ATOM 6341 C CA . TRP B 1 246 ? 63.293 -26.935 36.134 1.00 6.32 268 TRP B CA 1
ATOM 6342 C C . TRP B 1 246 ? 61.875 -26.674 36.593 1.00 6.28 268 TRP B C 1
ATOM 6343 O O . TRP B 1 246 ? 60.999 -27.483 36.382 1.00 6.49 268 TRP B O 1
ATOM 6354 N N . LYS B 1 247 ? 61.641 -25.508 37.153 1.00 7.82 269 LYS B N 1
ATOM 6355 C CA . LYS B 1 247 ? 60.276 -25.105 37.497 1.00 7.80 269 LYS B CA 1
ATOM 6356 C C . LYS B 1 247 ? 59.426 -25.139 36.213 1.00 7.66 269 LYS B C 1
ATOM 6357 O O . LYS B 1 247 ? 58.316 -25.641 36.228 1.00 7.68 269 LYS B O 1
ATOM 6363 N N . ASN B 1 248 ? 59.933 -24.561 35.121 1.00 7.40 270 ASN B N 1
ATOM 6364 C CA . ASN B 1 248 ? 59.164 -24.521 33.862 1.00 7.53 270 ASN B CA 1
ATOM 6365 C C . ASN B 1 248 ? 58.871 -25.900 33.297 1.00 7.43 270 ASN B C 1
ATOM 6366 O O . ASN B 1 248 ? 57.721 -26.223 32.979 1.00 7.90 270 ASN B O 1
ATOM 6371 N N . THR B 1 249 ? 59.902 -26.731 33.204 1.00 8.32 271 THR B N 1
ATOM 6372 C CA . THR B 1 249 ? 59.741 -28.017 32.524 1.00 8.42 271 THR B CA 1
ATOM 6373 C C . THR B 1 249 ? 58.881 -29.000 33.346 1.00 9.53 271 THR B C 1
ATOM 6374 O O . THR B 1 249 ? 58.205 -29.878 32.767 1.00 10.18 271 THR B O 1
ATOM 6378 N N . CYS B 1 250 ? 58.894 -28.864 34.678 1.00 10.16 272 CYS B N 1
ATOM 6379 C CA . CYS B 1 250 ? 58.074 -29.741 35.505 1.00 10.89 272 CYS B CA 1
ATOM 6380 C C . CYS B 1 250 ? 56.657 -29.254 35.571 1.00 11.31 272 CYS B C 1
ATOM 6381 O O . CYS B 1 250 ? 55.801 -29.992 36.011 1.00 12.19 272 CYS B O 1
ATOM 6384 N N . ASN B 1 251 ? 56.390 -28.013 35.163 1.00 11.48 273 ASN B N 1
ATOM 6385 C CA . ASN B 1 251 ? 55.014 -27.495 35.208 1.00 11.85 273 ASN B CA 1
ATOM 6386 C C . ASN B 1 251 ? 54.374 -27.174 33.877 1.00 12.88 273 ASN B C 1
ATOM 6387 O O . ASN B 1 251 ? 53.389 -26.451 33.841 1.00 15.74 273 ASN B O 1
ATOM 6392 N N . GLY B 1 252 ? 54.938 -27.661 32.780 1.00 12.59 274 GLY B N 1
ATOM 6393 C CA . GLY B 1 252 ? 54.333 -27.436 31.477 1.00 12.35 274 GLY B CA 1
ATOM 6394 C C . GLY B 1 252 ? 54.299 -25.976 31.054 1.00 11.18 274 GLY B C 1
ATOM 6395 O O . GLY B 1 252 ? 53.392 -25.553 30.375 1.00 10.92 274 GLY B O 1
ATOM 6396 N N . THR B 1 253 ? 55.311 -25.231 31.442 1.00 9.68 275 THR B N 1
ATOM 6397 C CA . THR B 1 253 ? 55.416 -23.833 31.090 1.00 8.78 275 THR B CA 1
ATOM 6398 C C . THR B 1 253 ? 56.396 -23.705 29.958 1.00 8.51 275 THR B C 1
ATOM 6399 O O . THR B 1 253 ? 57.625 -23.917 30.134 1.00 8.66 275 THR B O 1
ATOM 6403 N N . TRP B 1 254 ? 55.880 -23.312 28.804 1.00 7.95 276 TRP B N 1
ATOM 6404 C CA . TRP B 1 254 ? 56.732 -23.063 27.640 1.00 7.53 276 TRP B CA 1
ATOM 6405 C C . TRP B 1 254 ? 57.308 -21.642 27.685 1.00 8.04 276 TRP B C 1
ATOM 6406 O O . TRP B 1 254 ? 56.583 -20.693 27.837 1.00 7.57 276 TRP B O 1
ATOM 6417 N N . ASP B 1 255 ? 58.616 -21.500 27.496 1.00 8.47 277 ASP B N 1
ATOM 6418 C CA . ASP B 1 255 ? 59.234 -20.201 27.395 1.00 8.14 277 ASP B CA 1
ATOM 6419 C C . ASP B 1 255 ? 60.251 -20.372 26.280 1.00 7.83 277 ASP B C 1
ATOM 6420 O O . ASP B 1 255 ? 61.220 -21.120 26.450 1.00 7.53 277 ASP B O 1
ATOM 6425 N N . PRO B 1 256 ? 60.029 -19.701 25.145 1.00 7.62 278 PRO B N 1
ATOM 6426 C CA . PRO B 1 256 ? 60.937 -19.853 23.983 1.00 7.50 278 PRO B CA 1
ATOM 6427 C C . PRO B 1 256 ? 62.321 -19.234 24.141 1.00 7.99 278 PRO B C 1
ATOM 6428 O O . PRO B 1 256 ? 63.179 -19.413 23.249 1.00 9.73 278 PRO B O 1
ATOM 6432 N N . THR B 1 257 ? 62.575 -18.545 25.252 1.00 8.27 279 THR B N 1
ATOM 6433 C CA . THR B 1 257 ? 63.861 -17.885 25.465 1.00 7.66 279 THR B CA 1
ATOM 6434 C C . THR B 1 257 ? 65.054 -18.801 25.315 1.00 7.42 279 THR B C 1
ATOM 6435 O O . THR B 1 257 ? 65.915 -18.580 24.453 1.00 7.94 279 THR B O 1
ATOM 6439 N N . GLU B 1 258 ? 65.096 -19.825 26.154 1.00 7.20 280 GLU B N 1
ATOM 6440 C CA . GLU B 1 258 ? 66.180 -20.792 26.203 1.00 7.48 280 GLU B CA 1
ATOM 6441 C C . GLU B 1 258 ? 65.796 -22.162 25.682 1.00 7.18 280 GLU B C 1
ATOM 6442 O O . GLU B 1 258 ? 66.628 -22.876 25.149 1.00 8.51 280 GLU B O 1
ATOM 6448 N N . SER B 1 259 ? 64.561 -22.567 25.913 1.00 6.45 281 SER B N 1
ATOM 6449 C CA . SER B 1 259 ? 64.096 -23.841 25.459 1.00 6.51 281 SER B CA 1
ATOM 6450 C C . SER B 1 259 ? 63.905 -23.871 23.959 1.00 5.75 281 SER B C 1
ATOM 6451 O O . SER B 1 259 ? 63.038 -23.196 23.448 1.00 7.57 281 SER B O 1
ATOM 6454 N N . LEU B 1 260 ? 64.743 -24.614 23.253 1.00 6.51 282 LEU B N 1
ATOM 6455 C CA . LEU B 1 260 ? 64.649 -24.725 21.818 1.00 6.71 282 LEU B CA 1
ATOM 6456 C C . LEU B 1 260 ? 63.844 -25.968 21.399 1.00 7.42 282 LEU B C 1
ATOM 6457 O O . LEU B 1 260 ? 62.876 -25.841 20.668 1.00 8.38 282 LEU B O 1
ATOM 6462 N N . ILE B 1 261 ? 64.239 -27.145 21.869 1.00 7.18 283 ILE B N 1
ATOM 6463 C CA . ILE B 1 261 ? 63.542 -28.379 21.560 1.00 7.10 283 ILE B CA 1
ATOM 6464 C C . ILE B 1 261 ? 63.206 -29.023 22.900 1.00 7.43 283 ILE B C 1
ATOM 6465 O O . ILE B 1 261 ? 64.089 -29.455 23.651 1.00 7.50 283 ILE B O 1
ATOM 6470 N N . GLU B 1 262 ? 61.927 -29.018 23.199 1.00 6.11 284 GLU B N 1
ATOM 6471 C CA . GLU B 1 262 ? 61.431 -29.525 24.440 1.00 5.79 284 GLU B CA 1
ATOM 6472 C C . GLU B 1 262 ? 60.203 -30.355 24.116 1.00 5.89 284 GLU B C 1
ATOM 6473 O O . GLU B 1 262 ? 59.290 -29.895 23.412 1.00 6.72 284 GLU B O 1
ATOM 6479 N N . ILE B 1 263 ? 60.184 -31.574 24.633 1.00 6.44 285 ILE B N 1
ATOM 6480 C CA A ILE B 1 263 ? 59.070 -32.478 24.422 0.50 6.48 285 ILE B CA 1
ATOM 6481 C CA B ILE B 1 263 ? 59.085 -32.507 24.422 0.50 6.23 285 ILE B CA 1
ATOM 6482 C C . ILE B 1 263 ? 58.028 -32.323 25.508 1.00 6.72 285 ILE B C 1
ATOM 6483 O O . ILE B 1 263 ? 58.332 -32.461 26.702 1.00 5.97 285 ILE B O 1
ATOM 6492 N N . SER B 1 264 ? 56.795 -32.044 25.100 1.00 6.60 286 SER B N 1
ATOM 6493 C CA . SER B 1 264 ? 55.690 -31.858 26.006 1.00 8.42 286 SER B CA 1
ATOM 6494 C C . SER B 1 264 ? 54.913 -33.125 26.277 1.00 8.84 286 SER B C 1
ATOM 6495 O O . SER B 1 264 ? 54.421 -33.793 25.372 1.00 9.19 286 SER B O 1
ATOM 6498 N N . PHE B 1 265 ? 54.862 -33.475 27.546 1.00 7.96 287 PHE B N 1
ATOM 6499 C CA . PHE B 1 265 ? 54.051 -34.598 28.007 1.00 9.21 287 PHE B CA 1
ATOM 6500 C C . PHE B 1 265 ? 52.924 -33.999 28.798 1.00 11.09 287 PHE B C 1
ATOM 6501 O O . PHE B 1 265 ? 53.166 -33.156 29.683 1.00 12.02 287 PHE B O 1
ATOM 6509 N N . TYR B 1 266 ? 51.691 -34.388 28.487 1.00 11.81 288 TYR B N 1
ATOM 6510 C CA . TYR B 1 266 ? 50.559 -33.973 29.280 1.00 12.90 288 TYR B CA 1
ATOM 6511 C C . TYR B 1 266 ? 49.335 -34.793 28.967 1.00 14.03 288 TYR B C 1
ATOM 6512 O O . TYR B 1 266 ? 48.942 -34.900 27.790 1.00 15.35 288 TYR B O 1
ATOM 6521 N N . SER B 1 267 ? 48.724 -35.321 30.023 1.00 15.41 289 SER B N 1
ATOM 6522 C CA . SER B 1 267 ? 47.416 -35.976 29.961 1.00 15.05 289 SER B CA 1
ATOM 6523 C C . SER B 1 267 ? 46.789 -35.838 31.332 1.00 15.97 289 SER B C 1
ATOM 6524 O O . SER B 1 267 ? 47.496 -35.875 32.330 1.00 16.59 289 SER B O 1
ATOM 6527 N N . PRO B 1 268 ? 45.459 -35.648 31.397 1.00 16.29 290 PRO B N 1
ATOM 6528 C CA . PRO B 1 268 ? 44.812 -35.604 32.691 1.00 17.02 290 PRO B CA 1
ATOM 6529 C C . PRO B 1 268 ? 44.680 -37.013 33.285 1.00 17.64 290 PRO B C 1
ATOM 6530 O O . PRO B 1 268 ? 44.568 -37.161 34.496 1.00 16.42 290 PRO B O 1
ATOM 6534 N N . THR B 1 269 ? 44.736 -38.027 32.415 1.00 18.89 291 THR B N 1
ATOM 6535 C CA . THR B 1 269 ? 44.576 -39.433 32.802 1.00 19.64 291 THR B CA 1
ATOM 6536 C C . THR B 1 269 ? 45.651 -40.332 32.178 1.00 20.76 291 THR B C 1
ATOM 6537 O O . THR B 1 269 ? 46.289 -39.973 31.174 1.00 19.77 291 THR B O 1
ATOM 6541 N N . VAL B 1 270 ? 45.837 -41.506 32.784 1.00 21.89 292 VAL B N 1
ATOM 6542 C CA . VAL B 1 270 ? 46.776 -42.506 32.275 1.00 23.47 292 VAL B CA 1
ATOM 6543 C C . VAL B 1 270 ? 46.053 -43.850 32.050 1.00 24.60 292 VAL B C 1
ATOM 6544 O O . VAL B 1 270 ? 46.646 -44.918 32.223 1.00 25.85 292 VAL B O 1
ATOM 6548 N N . SER B 1 271 ? 44.786 -43.809 31.648 1.00 25.56 293 SER B N 1
ATOM 6549 C CA . SER B 1 271 ? 44.018 -45.045 31.444 1.00 26.32 293 SER B CA 1
ATOM 6550 C C . SER B 1 271 ? 43.997 -45.586 29.990 1.00 26.28 293 SER B C 1
ATOM 6551 O O . SER B 1 271 ? 43.505 -46.697 29.759 1.00 27.32 293 SER B O 1
ATOM 6554 N N . GLY B 1 272 ? 44.506 -44.819 29.024 1.00 26.08 294 GLY B N 1
ATOM 6555 C CA . GLY B 1 272 ? 44.501 -45.238 27.608 1.00 26.05 294 GLY B CA 1
ATOM 6556 C C . GLY B 1 272 ? 45.724 -46.030 27.167 1.00 26.15 294 GLY B C 1
ATOM 6557 O O . GLY B 1 272 ? 46.587 -46.380 27.976 1.00 26.83 294 GLY B O 1
ATOM 6558 N N . ASN B 1 273 ? 45.803 -46.336 25.877 1.00 26.05 295 ASN B N 1
ATOM 6559 C CA . ASN B 1 273 ? 46.967 -47.039 25.360 1.00 26.15 295 ASN B CA 1
ATOM 6560 C C . ASN B 1 273 ? 47.948 -46.060 24.756 1.00 25.56 295 ASN B C 1
ATOM 6561 O O . ASN B 1 273 ? 49.117 -46.391 24.617 1.00 27.58 295 ASN B O 1
ATOM 6566 N N . SER B 1 274 ? 47.491 -44.852 24.427 1.00 24.06 296 SER B N 1
ATOM 6567 C CA . SER B 1 274 ? 48.338 -43.875 23.777 1.00 23.33 296 SER B CA 1
ATOM 6568 C C . SER B 1 274 ? 48.393 -42.530 24.512 1.00 21.78 296 SER B C 1
ATOM 6569 O O . SER B 1 274 ? 48.556 -41.516 23.864 1.00 20.53 296 SER B O 1
ATOM 6571 N N . ASP B 1 275 ? 48.274 -42.514 25.846 1.00 20.39 297 ASP B N 1
ATOM 6572 C CA . ASP B 1 275 ? 48.308 -41.235 26.591 1.00 18.92 297 ASP B CA 1
ATOM 6573 C C . ASP B 1 275 ? 49.699 -40.620 26.496 1.00 17.29 297 ASP B C 1
ATOM 6574 O O . ASP B 1 275 ? 50.700 -41.307 26.742 1.00 17.14 297 ASP B O 1
ATOM 6579 N N . PRO B 1 276 ? 49.801 -39.319 26.147 1.00 14.71 298 PRO B N 1
ATOM 6580 C CA . PRO B 1 276 ? 51.149 -38.739 25.995 1.00 13.84 298 PRO B CA 1
ATOM 6581 C C . PRO B 1 276 ? 51.769 -38.298 27.336 1.00 13.65 298 PRO B C 1
ATOM 6582 O O . PRO B 1 276 ? 51.981 -37.111 27.598 1.00 13.81 298 PRO B O 1
ATOM 6586 N N . VAL B 1 277 ? 52.040 -39.297 28.171 1.00 11.68 299 VAL B N 1
ATOM 6587 C CA . VAL B 1 277 ? 52.712 -39.123 29.454 1.00 10.72 299 VAL B CA 1
ATOM 6588 C C . VAL B 1 277 ? 54.074 -39.821 29.328 1.00 10.28 299 VAL B C 1
ATOM 6589 O O . VAL B 1 277 ? 54.265 -40.707 28.482 1.00 10.83 299 VAL B O 1
ATOM 6593 N N . GLY B 1 278 ? 55.039 -39.393 30.117 1.00 8.77 300 GLY B N 1
ATOM 6594 C CA . GLY B 1 278 ? 56.359 -39.968 30.060 1.00 7.80 300 GLY B CA 1
ATOM 6595 C C . GLY B 1 278 ? 56.855 -40.390 31.425 1.00 6.82 300 GLY B C 1
ATOM 6596 O O . GLY B 1 278 ? 56.118 -40.348 32.386 1.00 7.54 300 GLY B O 1
ATOM 6597 N N . ARG B 1 279 ? 58.137 -40.743 31.500 1.00 7.75 301 ARG B N 1
ATOM 6598 C CA . ARG B 1 279 ? 58.738 -41.166 32.764 1.00 7.45 301 ARG B CA 1
ATOM 6599 C C . ARG B 1 279 ? 59.685 -40.153 33.400 1.00 8.29 301 ARG B C 1
ATOM 6600 O O . ARG B 1 279 ? 60.413 -40.475 34.366 1.00 7.65 301 ARG B O 1
ATOM 6608 N N . ILE B 1 280 ? 59.609 -38.908 32.930 1.00 8.00 302 ILE B N 1
ATOM 6609 C CA . ILE B 1 280 ? 60.506 -37.862 33.422 1.00 7.86 302 ILE B CA 1
ATOM 6610 C C . ILE B 1 280 ? 60.075 -37.501 34.851 1.00 7.62 302 ILE B C 1
ATOM 6611 O O . ILE B 1 280 ? 58.869 -37.348 35.155 1.00 7.67 302 ILE B O 1
ATOM 6616 N N . GLY B 1 281 ? 61.071 -37.396 35.739 1.00 8.34 303 GLY B N 1
ATOM 6617 C CA . GLY B 1 281 ? 60.839 -37.161 37.154 1.00 8.43 303 GLY B CA 1
ATOM 6618 C C . GLY B 1 281 ? 60.325 -38.397 37.900 1.00 8.21 303 GLY B C 1
ATOM 6619 O O . GLY B 1 281 ? 60.048 -38.325 39.092 1.00 9.26 303 GLY B O 1
ATOM 6620 N N . LYS B 1 282 ? 60.201 -39.533 37.201 1.00 8.26 304 LYS B N 1
ATOM 6621 C CA . LYS B 1 282 ? 59.743 -40.775 37.826 1.00 7.67 304 LYS B CA 1
ATOM 6622 C C . LYS B 1 282 ? 60.964 -41.714 37.870 1.00 7.69 304 LYS B C 1
ATOM 6623 O O . LYS B 1 282 ? 61.590 -41.885 38.913 1.00 7.60 304 LYS B O 1
ATOM 6629 N N . TRP B 1 283 ? 61.339 -42.245 36.713 1.00 6.77 305 TRP B N 1
ATOM 6630 C CA . TRP B 1 283 ? 62.435 -43.182 36.599 1.00 6.80 305 TRP B CA 1
ATOM 6631 C C . TRP B 1 283 ? 63.769 -42.456 36.827 1.00 7.02 305 TRP B C 1
ATOM 6632 O O . TRP B 1 283 ? 64.695 -43.062 37.355 1.00 6.95 305 TRP B O 1
ATOM 6643 N N . ASN B 1 284 ? 63.821 -41.162 36.467 1.00 6.54 306 ASN B N 1
ATOM 6644 C CA . ASN B 1 284 ? 64.992 -40.332 36.744 1.00 7.07 306 ASN B CA 1
ATOM 6645 C C . ASN B 1 284 ? 64.709 -39.216 37.747 1.00 6.92 306 ASN B C 1
ATOM 6646 O O . ASN B 1 284 ? 65.356 -38.154 37.724 1.00 7.30 306 ASN B O 1
ATOM 6651 N N . GLY B 1 285 ? 63.713 -39.430 38.592 1.00 6.81 307 GLY B N 1
ATOM 6652 C CA . GLY B 1 285 ? 63.387 -38.447 39.578 1.00 6.99 307 GLY B CA 1
ATOM 6653 C C . GLY B 1 285 ? 64.207 -38.564 40.850 1.00 7.42 307 GLY B C 1
ATOM 6654 O O . GLY B 1 285 ? 65.233 -39.256 40.907 1.00 6.83 307 GLY B O 1
ATOM 6655 N N . VAL B 1 286 ? 63.708 -37.872 41.862 1.00 6.72 308 VAL B N 1
ATOM 6656 C CA . VAL B 1 286 ? 64.193 -37.963 43.228 1.00 7.58 308 VAL B CA 1
ATOM 6657 C C . VAL B 1 286 ? 63.390 -39.136 43.833 1.00 8.23 308 VAL B C 1
ATOM 6658 O O . VAL B 1 286 ? 62.175 -39.232 43.630 1.00 7.74 308 VAL B O 1
ATOM 6662 N N . LYS B 1 287 ? 64.057 -40.010 44.582 1.00 8.22 309 LYS B N 1
ATOM 6663 C CA . LYS B 1 287 ? 63.384 -41.159 45.191 1.00 8.35 309 LYS B CA 1
ATOM 6664 C C . LYS B 1 287 ? 62.284 -40.641 46.111 1.00 8.78 309 LYS B C 1
ATOM 6665 O O . LYS B 1 287 ? 62.562 -39.852 47.024 1.00 8.40 309 LYS B O 1
ATOM 6671 N N . THR B 1 288 ? 61.056 -41.104 45.868 1.00 8.92 310 THR B N 1
ATOM 6672 C CA . THR B 1 288 ? 59.873 -40.616 46.568 1.00 9.83 310 THR B CA 1
ATOM 6673 C C . THR B 1 288 ? 58.907 -41.730 46.849 1.00 10.31 310 THR B C 1
ATOM 6674 O O . THR B 1 288 ? 58.610 -42.522 45.958 1.00 10.56 310 THR B O 1
ATOM 6678 N N . THR B 1 289 ? 58.428 -41.812 48.088 1.00 12.71 311 THR B N 1
ATOM 6679 C CA . THR B 1 289 ? 57.454 -42.835 48.451 1.00 13.35 311 THR B CA 1
ATOM 6680 C C . THR B 1 289 ? 56.056 -42.461 47.951 1.00 14.32 311 THR B C 1
ATOM 6681 O O . THR B 1 289 ? 55.727 -41.288 47.839 1.00 14.31 311 THR B O 1
ATOM 6685 N N . ALA B 1 290 ? 55.262 -43.484 47.636 1.00 15.74 312 ALA B N 1
ATOM 6686 C CA . ALA B 1 290 ? 53.888 -43.311 47.213 1.00 16.09 312 ALA B CA 1
ATOM 6687 C C . ALA B 1 290 ? 53.071 -43.154 48.435 1.00 17.19 312 ALA B C 1
ATOM 6688 O O . ALA B 1 290 ? 53.277 -43.890 49.426 1.00 17.56 312 ALA B O 1
ATOM 6690 N N . ILE B 1 291 ? 52.152 -42.188 48.392 1.00 17.95 313 ILE B N 1
ATOM 6691 C CA . ILE B 1 291 ? 51.203 -41.976 49.477 1.00 18.64 313 ILE B CA 1
ATOM 6692 C C . ILE B 1 291 ? 49.817 -42.240 48.904 1.00 19.11 313 ILE B C 1
ATOM 6693 O O . ILE B 1 291 ? 49.377 -41.521 47.991 1.00 19.65 313 ILE B O 1
ATOM 6698 N N . ALA B 1 292 ? 49.154 -43.277 49.412 1.00 19.24 314 ALA B N 1
ATOM 6699 C CA . ALA B 1 292 ? 47.810 -43.619 48.962 1.00 19.52 314 ALA B CA 1
ATOM 6700 C C . ALA B 1 292 ? 46.955 -42.367 48.946 1.00 19.32 314 ALA B C 1
ATOM 6701 O O . ALA B 1 292 ? 46.847 -41.680 49.960 1.00 20.28 314 ALA B O 1
ATOM 6703 N N . GLY B 1 293 ? 46.387 -42.056 47.782 1.00 19.23 315 GLY B N 1
ATOM 6704 C CA . GLY B 1 293 ? 45.473 -40.911 47.637 1.00 18.52 315 GLY B CA 1
ATOM 6705 C C . GLY B 1 293 ? 46.088 -39.533 47.495 1.00 18.03 315 GLY B C 1
ATOM 6706 O O . GLY B 1 293 ? 45.367 -38.572 47.240 1.00 17.27 315 GLY B O 1
ATOM 6707 N N . VAL B 1 294 ? 47.413 -39.430 47.591 1.00 17.96 316 VAL B N 1
ATOM 6708 C CA . VAL B 1 294 ? 48.095 -38.127 47.523 1.00 17.46 316 VAL B CA 1
ATOM 6709 C C . VAL B 1 294 ? 49.154 -38.013 46.436 1.00 17.61 316 VAL B C 1
ATOM 6710 O O . VAL B 1 294 ? 49.188 -37.019 45.723 1.00 18.02 316 VAL B O 1
ATOM 6714 N N . ARG B 1 295 ? 50.046 -38.998 46.332 1.00 17.47 317 ARG B N 1
ATOM 6715 C CA . ARG B 1 295 ? 51.089 -38.936 45.307 1.00 16.90 317 ARG B CA 1
ATOM 6716 C C . ARG B 1 295 ? 51.591 -40.297 44.928 1.00 16.36 317 ARG B C 1
ATOM 6717 O O . ARG B 1 295 ? 51.474 -41.274 45.674 1.00 15.97 317 ARG B O 1
ATOM 6725 N N . GLY B 1 296 ? 52.192 -40.342 43.752 1.00 14.50 318 GLY B N 1
ATOM 6726 C CA . GLY B 1 296 ? 52.732 -41.566 43.299 1.00 14.00 318 GLY B CA 1
ATOM 6727 C C . GLY B 1 296 ? 54.176 -41.620 43.723 1.00 13.37 318 GLY B C 1
ATOM 6728 O O . GLY B 1 296 ? 54.793 -40.609 44.014 1.00 13.91 318 GLY B O 1
ATOM 6729 N N . SER B 1 297 ? 54.706 -42.822 43.751 1.00 12.58 319 SER B N 1
ATOM 6730 C CA . SER B 1 297 ? 56.110 -43.011 44.042 1.00 11.63 319 SER B CA 1
ATOM 6731 C C . SER B 1 297 ? 56.924 -42.694 42.774 1.00 10.75 319 SER B C 1
ATOM 6732 O O . SER B 1 297 ? 56.377 -42.613 41.657 1.00 11.37 319 SER B O 1
ATOM 6735 N N . CYS B 1 298 ? 58.206 -42.405 42.971 1.00 9.94 320 CYS B N 1
ATOM 6736 C CA . CYS B 1 298 ? 59.179 -42.208 41.887 1.00 10.11 320 CYS B CA 1
ATOM 6737 C C . CYS B 1 298 ? 60.296 -43.216 42.138 1.00 9.58 320 CYS B C 1
ATOM 6738 O O . CYS B 1 298 ? 60.913 -43.194 43.224 1.00 10.03 320 CYS B O 1
ATOM 6741 N N . ALA B 1 299 ? 60.574 -44.053 41.133 1.00 9.86 321 ALA B N 1
ATOM 6742 C CA . ALA B 1 299 ? 61.558 -45.135 41.245 1.00 9.49 321 ALA B CA 1
ATOM 6743 C C . ALA B 1 299 ? 62.982 -44.612 41.413 1.00 10.00 321 ALA B C 1
ATOM 6744 O O . ALA B 1 299 ? 63.781 -45.211 42.137 1.00 9.69 321 ALA B O 1
ATOM 6746 N N . ALA B 1 300 ? 63.298 -43.521 40.720 1.00 8.60 322 ALA B N 1
ATOM 6747 C CA . ALA B 1 300 ? 64.586 -42.849 40.867 1.00 9.10 322 ALA B CA 1
ATOM 6748 C C . ALA B 1 300 ? 65.779 -43.790 40.651 1.00 8.28 322 ALA B C 1
ATOM 6749 O O . ALA B 1 300 ? 66.644 -43.911 41.522 1.00 8.43 322 ALA B O 1
ATOM 6751 N N . ASN B 1 301 ? 65.803 -44.439 39.487 1.00 8.40 323 ASN B N 1
ATOM 6752 C CA . ASN B 1 301 ? 66.827 -45.404 39.153 1.00 7.85 323 ASN B CA 1
ATOM 6753 C C . ASN B 1 301 ? 68.051 -44.814 38.533 1.00 8.18 323 ASN B C 1
ATOM 6754 O O . ASN B 1 301 ? 69.004 -45.562 38.305 1.00 6.80 323 ASN B O 1
ATOM 6759 N N . VAL B 1 302 ? 68.024 -43.507 38.219 1.00 6.81 324 VAL B N 1
ATOM 6760 C CA . VAL B 1 302 ? 69.233 -42.847 37.675 1.00 7.18 324 VAL B CA 1
ATOM 6761 C C . VAL B 1 302 ? 70.030 -42.372 38.881 1.00 7.03 324 VAL B C 1
ATOM 6762 O O . VAL B 1 302 ? 69.543 -41.597 39.686 1.00 6.65 324 VAL B O 1
ATOM 6766 N N . LYS B 1 303 ? 71.254 -42.881 39.023 1.00 6.44 325 LYS B N 1
ATOM 6767 C CA . LYS B 1 303 ? 72.108 -42.511 40.128 1.00 5.56 325 LYS B CA 1
ATOM 6768 C C . LYS B 1 303 ? 73.303 -41.708 39.683 1.00 6.66 325 LYS B C 1
ATOM 6769 O O . LYS B 1 303 ? 73.780 -41.879 38.558 1.00 5.97 325 LYS B O 1
ATOM 6775 N N . VAL B 1 304 ? 73.761 -40.819 40.557 1.00 5.80 326 VAL B N 1
ATOM 6776 C CA . VAL B 1 304 ? 74.890 -39.944 40.256 1.00 6.44 326 VAL B CA 1
ATOM 6777 C C . VAL B 1 304 ? 76.229 -40.582 40.640 1.00 4.87 326 VAL B C 1
ATOM 6778 O O . VAL B 1 304 ? 76.403 -41.035 41.746 1.00 6.14 326 VAL B O 1
ATOM 6782 N N . VAL B 1 305 ? 77.163 -40.645 39.703 1.00 4.90 327 VAL B N 1
ATOM 6783 C CA . VAL B 1 305 ? 78.496 -41.169 39.984 1.00 5.78 327 VAL B CA 1
ATOM 6784 C C . VAL B 1 305 ? 79.171 -40.200 41.001 1.00 6.31 327 VAL B C 1
ATOM 6785 O O . VAL B 1 305 ? 79.313 -38.984 40.729 1.00 6.52 327 VAL B O 1
ATOM 6789 N N . HIS B 1 306 ? 79.594 -40.717 42.155 1.00 6.80 328 HIS B N 1
ATOM 6790 C CA . HIS B 1 306 ? 80.030 -39.829 43.250 1.00 6.78 328 HIS B CA 1
ATOM 6791 C C . HIS B 1 306 ? 81.261 -39.006 42.958 1.00 6.52 328 HIS B C 1
ATOM 6792 O O . HIS B 1 306 ? 81.363 -37.893 43.451 1.00 7.01 328 HIS B O 1
ATOM 6799 N N . THR B 1 307 ? 82.168 -39.524 42.131 1.00 6.90 329 THR B N 1
ATOM 6800 C CA . THR B 1 307 ? 83.343 -38.755 41.730 1.00 7.54 329 THR B CA 1
ATOM 6801 C C . THR B 1 307 ? 82.983 -37.466 40.988 1.00 8.14 329 THR B C 1
ATOM 6802 O O . THR B 1 307 ? 83.746 -36.483 41.054 1.00 8.41 329 THR B O 1
ATOM 6806 N N . PHE B 1 308 ? 81.829 -37.446 40.321 1.00 6.83 330 PHE B N 1
ATOM 6807 C CA . PHE B 1 308 ? 81.350 -36.234 39.665 1.00 7.26 330 PHE B CA 1
ATOM 6808 C C . PHE B 1 308 ? 80.956 -35.218 40.735 1.00 7.15 330 PHE B C 1
ATOM 6809 O O . PHE B 1 308 ? 81.315 -34.035 40.660 1.00 6.37 330 PHE B O 1
ATOM 6817 N N . VAL B 1 309 ? 80.219 -35.701 41.744 1.00 7.01 331 VAL B N 1
ATOM 6818 C CA . VAL B 1 309 ? 79.859 -34.865 42.882 1.00 7.80 331 VAL B CA 1
ATOM 6819 C C . VAL B 1 309 ? 81.142 -34.329 43.525 1.00 8.17 331 VAL B C 1
ATOM 6820 O O . VAL B 1 309 ? 81.237 -33.148 43.808 1.00 9.43 331 VAL B O 1
ATOM 6824 N N . LEU B 1 310 ? 82.133 -35.178 43.782 1.00 8.33 332 LEU B N 1
ATOM 6825 C CA . LEU B 1 310 ? 83.362 -34.680 44.433 1.00 8.68 332 LEU B CA 1
ATOM 6826 C C . LEU B 1 310 ? 84.043 -33.564 43.607 1.00 9.09 332 LEU B C 1
ATOM 6827 O O . LEU B 1 310 ? 84.440 -32.532 44.163 1.00 8.57 332 LEU B O 1
ATOM 6832 N N . ASP B 1 311 ? 84.160 -33.766 42.300 1.00 9.42 333 ASP B N 1
ATOM 6833 C CA . ASP B 1 311 ? 84.746 -32.746 41.433 1.00 9.85 333 ASP B CA 1
ATOM 6834 C C . ASP B 1 311 ? 83.962 -31.454 41.530 1.00 9.49 333 ASP B C 1
ATOM 6835 O O . ASP B 1 311 ? 84.551 -30.385 41.677 1.00 8.62 333 ASP B O 1
ATOM 6840 N N . TRP B 1 312 ? 82.635 -31.560 41.435 1.00 9.26 334 TRP B N 1
ATOM 6841 C CA . TRP B 1 312 ? 81.796 -30.380 41.387 1.00 8.73 334 TRP B CA 1
ATOM 6842 C C . TRP B 1 312 ? 81.800 -29.623 42.692 1.00 8.83 334 TRP B C 1
ATOM 6843 O O . TRP B 1 312 ? 81.645 -28.406 42.682 1.00 8.34 334 TRP B O 1
ATOM 6854 N N . ARG B 1 313 ? 81.920 -30.335 43.810 1.00 8.22 335 ARG B N 1
ATOM 6855 C CA . ARG B 1 313 ? 81.941 -29.704 45.123 1.00 8.79 335 ARG B CA 1
ATOM 6856 C C . ARG B 1 313 ? 83.096 -28.757 45.321 1.00 8.29 335 ARG B C 1
ATOM 6857 O O . ARG B 1 313 ? 83.018 -27.901 46.162 1.00 9.54 335 ARG B O 1
ATOM 6865 N N . GLU B 1 314 ? 84.155 -28.890 44.539 1.00 9.63 336 GLU B N 1
ATOM 6866 C CA . GLU B 1 314 ? 85.296 -27.952 44.619 1.00 10.18 336 GLU B CA 1
ATOM 6867 C C . GLU B 1 314 ? 84.922 -26.532 44.150 1.00 10.23 336 GLU B C 1
ATOM 6868 O O . GLU B 1 314 ? 85.492 -25.559 44.621 1.00 9.77 336 GLU B O 1
ATOM 6874 N N . ASP B 1 315 ? 83.964 -26.425 43.227 1.00 9.95 337 ASP B N 1
ATOM 6875 C CA . ASP B 1 315 ? 83.503 -25.133 42.716 1.00 10.38 337 ASP B CA 1
ATOM 6876 C C . ASP B 1 315 ? 82.305 -24.712 43.583 1.00 9.75 337 ASP B C 1
ATOM 6877 O O . ASP B 1 315 ? 81.153 -24.707 43.130 1.00 10.50 337 ASP B O 1
ATOM 6882 N N . VAL B 1 316 ? 82.590 -24.296 44.812 1.00 9.89 338 VAL B N 1
ATOM 6883 C CA A VAL B 1 316 ? 81.541 -24.015 45.799 0.50 9.68 338 VAL B CA 1
ATOM 6884 C CA B VAL B 1 316 ? 81.537 -24.027 45.793 0.50 9.47 338 VAL B CA 1
ATOM 6885 C C . VAL B 1 316 ? 80.428 -23.094 45.324 1.00 9.62 338 VAL B C 1
ATOM 6886 O O . VAL B 1 316 ? 79.258 -23.387 45.552 1.00 9.39 338 VAL B O 1
ATOM 6893 N N . SER B 1 317 ? 80.792 -21.988 44.665 1.00 8.83 339 SER B N 1
ATOM 6894 C CA . SER B 1 317 ? 79.797 -20.991 44.249 1.00 9.14 339 SER B CA 1
ATOM 6895 C C . SER B 1 317 ? 78.963 -21.337 43.031 1.00 8.49 339 SER B C 1
ATOM 6896 O O . SER B 1 317 ? 78.082 -20.560 42.660 1.00 8.93 339 SER B O 1
ATOM 6899 N N . ASP B 1 318 ? 79.237 -22.474 42.395 1.00 8.26 340 ASP B N 1
ATOM 6900 C CA . ASP B 1 318 ? 78.432 -22.932 41.258 1.00 8.68 340 ASP B CA 1
ATOM 6901 C C . ASP B 1 318 ? 77.061 -23.385 41.800 1.00 8.28 340 ASP B C 1
ATOM 6902 O O . ASP B 1 318 ? 76.973 -24.422 42.458 1.00 8.90 340 ASP B O 1
ATOM 6907 N N . ILE B 1 319 ? 76.007 -22.602 41.521 1.00 7.96 341 ILE B N 1
ATOM 6908 C CA . ILE B 1 319 ? 74.656 -22.895 42.021 1.00 7.22 341 ILE B CA 1
ATOM 6909 C C . ILE B 1 319 ? 73.936 -24.029 41.269 1.00 7.46 341 ILE B C 1
ATOM 6910 O O . ILE B 1 319 ? 72.897 -24.512 41.730 1.00 6.87 341 ILE B O 1
ATOM 6915 N N . ARG B 1 320 ? 74.487 -24.450 40.134 1.00 6.39 342 ARG B N 1
ATOM 6916 C CA . ARG B 1 320 ? 73.890 -25.529 39.361 1.00 6.54 342 ARG B CA 1
ATOM 6917 C C . ARG B 1 320 ? 74.023 -26.846 40.113 1.00 7.48 342 ARG B C 1
ATOM 6918 O O . ARG B 1 320 ? 73.181 -27.730 39.945 1.00 7.98 342 ARG B O 1
ATOM 6926 N N . ARG B 1 321 ? 75.072 -26.972 40.928 1.00 6.97 343 ARG B N 1
ATOM 6927 C CA . ARG B 1 321 ? 75.352 -28.259 41.596 1.00 7.25 343 ARG B CA 1
ATOM 6928 C C . ARG B 1 321 ? 74.167 -28.744 42.434 1.00 6.68 343 ARG B C 1
ATOM 6929 O O . ARG B 1 321 ? 73.634 -29.830 42.201 1.00 7.70 343 ARG B O 1
ATOM 6937 N N . ASP B 1 322 ? 73.740 -27.939 43.381 1.00 6.90 344 ASP B N 1
ATOM 6938 C CA . ASP B 1 322 ? 72.621 -28.312 44.228 1.00 7.25 344 ASP B CA 1
ATOM 6939 C C . ASP B 1 322 ? 71.295 -28.357 43.473 1.00 8.07 344 ASP B C 1
ATOM 6940 O O . ASP B 1 322 ? 70.383 -29.042 43.875 1.00 8.08 344 ASP B O 1
ATOM 6945 N N . LEU B 1 323 ? 71.183 -27.614 42.382 1.00 7.66 345 LEU B N 1
ATOM 6946 C CA . LEU B 1 323 ? 69.985 -27.697 41.565 1.00 7.40 345 LEU B CA 1
ATOM 6947 C C . LEU B 1 323 ? 69.995 -28.943 40.667 1.00 7.11 345 LEU B C 1
ATOM 6948 O O . LEU B 1 323 ? 68.945 -29.363 40.179 1.00 8.72 345 LEU B O 1
ATOM 6953 N N . SER B 1 324 ? 71.162 -29.547 40.448 1.00 6.89 346 SER B N 1
ATOM 6954 C CA . SER B 1 324 ? 71.296 -30.683 39.527 1.00 6.12 346 SER B CA 1
ATOM 6955 C C . SER B 1 324 ? 71.318 -32.052 40.174 1.00 6.83 346 SER B C 1
ATOM 6956 O O . SER B 1 324 ? 70.813 -33.002 39.584 1.00 7.67 346 SER B O 1
ATOM 6959 N N . ILE B 1 325 ? 71.861 -32.135 41.394 1.00 7.11 347 ILE B N 1
ATOM 6960 C CA . ILE B 1 325 ? 72.045 -33.397 42.103 1.00 6.37 347 ILE B CA 1
ATOM 6961 C C . ILE B 1 325 ? 71.320 -33.361 43.432 1.00 6.65 347 ILE B C 1
ATOM 6962 O O . ILE B 1 325 ? 71.500 -32.425 44.203 1.00 7.12 347 ILE B O 1
ATOM 6967 N N . ALA B 1 326 ? 70.554 -34.405 43.707 1.00 7.15 348 ALA B N 1
ATOM 6968 C CA . ALA B 1 326 ? 69.826 -34.554 44.947 1.00 6.75 348 ALA B CA 1
ATOM 6969 C C . ALA B 1 326 ? 70.569 -35.537 45.843 1.00 6.94 348 ALA B C 1
ATOM 6970 O O . ALA B 1 326 ? 70.741 -36.714 45.499 1.00 6.53 348 ALA B O 1
ATOM 6972 N N . ASN B 1 327 ? 70.991 -35.035 47.002 1.00 6.19 349 ASN B N 1
ATOM 6973 C CA . ASN B 1 327 ? 71.604 -35.867 48.058 1.00 7.39 349 ASN B CA 1
ATOM 6974 C C . ASN B 1 327 ? 70.531 -36.343 49.057 1.00 6.57 349 ASN B C 1
ATOM 6975 O O . ASN B 1 327 ? 70.842 -36.830 50.130 1.00 7.23 349 ASN B O 1
ATOM 6980 N N . TYR B 1 328 ? 69.273 -36.235 48.654 1.00 7.51 350 TYR B N 1
ATOM 6981 C CA . TYR B 1 328 ? 68.116 -36.482 49.497 1.00 7.09 350 TYR B CA 1
ATOM 6982 C C . TYR B 1 328 ? 67.047 -37.287 48.794 1.00 7.70 350 TYR B C 1
ATOM 6983 O O . TYR B 1 328 ? 67.071 -37.432 47.552 1.00 6.56 350 TYR B O 1
ATOM 6992 N N . GLN B 1 329 ? 66.113 -37.819 49.597 1.00 7.46 351 GLN B N 1
ATOM 6993 C CA . GLN B 1 329 ? 64.978 -38.548 49.094 1.00 8.09 351 GLN B CA 1
ATOM 6994 C C . GLN B 1 329 ? 63.785 -38.086 49.897 1.00 8.40 351 GLN B C 1
ATOM 6995 O O . GLN B 1 329 ? 63.939 -37.404 50.914 1.00 9.73 351 GLN B O 1
ATOM 7001 N N . TYR B 1 330 ? 62.605 -38.482 49.456 1.00 9.00 352 TYR B N 1
ATOM 7002 C CA . TYR B 1 330 ? 61.372 -38.199 50.199 1.00 9.96 352 TYR B CA 1
ATOM 7003 C C . TYR B 1 330 ? 60.693 -39.461 50.711 1.00 10.72 352 TYR B C 1
ATOM 7004 O O . TYR B 1 330 ? 60.323 -40.331 49.918 1.00 11.07 352 TYR B O 1
ATOM 7013 N N . THR B 1 331 ? 60.504 -39.533 52.026 1.00 13.04 353 THR B N 1
ATOM 7014 C CA . THR B 1 331 ? 59.810 -40.647 52.687 1.00 14.51 353 THR B CA 1
ATOM 7015 C C . THR B 1 331 ? 58.326 -40.255 52.823 1.00 15.71 353 THR B C 1
ATOM 7016 O O . THR B 1 331 ? 57.935 -39.165 52.392 1.00 16.51 353 THR B O 1
ATOM 7020 N N . ASP B 1 332 ? 57.497 -41.138 53.388 1.00 16.92 354 ASP B N 1
ATOM 7021 C CA . ASP B 1 332 ? 56.078 -40.817 53.573 1.00 17.82 354 ASP B CA 1
ATOM 7022 C C . ASP B 1 332 ? 55.894 -39.505 54.306 1.00 18.68 354 ASP B C 1
ATOM 7023 O O . ASP B 1 332 ? 54.941 -38.792 54.029 1.00 20.02 354 ASP B O 1
ATOM 7028 N N . THR B 1 333 ? 56.776 -39.191 55.251 1.00 18.95 355 THR B N 1
ATOM 7029 C CA . THR B 1 333 ? 56.626 -37.966 56.013 1.00 18.91 355 THR B CA 1
ATOM 7030 C C . THR B 1 333 ? 57.701 -36.894 55.845 1.00 18.83 355 THR B C 1
ATOM 7031 O O . THR B 1 333 ? 57.493 -35.789 56.331 1.00 19.21 355 THR B O 1
ATOM 7035 N N . LYS B 1 334 ? 58.802 -37.136 55.129 1.00 18.86 356 LYS B N 1
ATOM 7036 C CA . LYS B 1 334 ? 59.884 -36.144 55.131 1.00 18.56 356 LYS B CA 1
ATOM 7037 C C . LYS B 1 334 ? 60.952 -36.221 54.021 1.00 17.88 356 LYS B C 1
ATOM 7038 O O . LYS B 1 334 ? 61.114 -37.250 53.383 1.00 18.33 356 LYS B O 1
ATOM 7044 N N . LYS B 1 335 ? 61.663 -35.102 53.847 1.00 16.72 357 LYS B N 1
ATOM 7045 C CA . LYS B 1 335 ? 62.841 -34.975 52.995 1.00 16.55 357 LYS B CA 1
ATOM 7046 C C . LYS B 1 335 ? 63.987 -35.397 53.905 1.00 15.85 357 LYS B C 1
ATOM 7047 O O . LYS B 1 335 ? 64.204 -34.802 54.959 1.00 15.94 357 LYS B O 1
ATOM 7053 N N . SER B 1 336 ? 64.706 -36.431 53.494 1.00 14.34 358 SER B N 1
ATOM 7054 C CA . SER B 1 336 ? 65.747 -37.037 54.282 1.00 13.26 358 SER B CA 1
ATOM 7055 C C . SER B 1 336 ? 67.008 -37.236 53.443 1.00 12.03 358 SER B C 1
ATOM 7056 O O . SER B 1 336 ? 66.914 -37.613 52.280 1.00 9.69 358 SER B O 1
ATOM 7059 N N . LEU B 1 337 ? 68.172 -36.984 54.032 1.00 10.45 359 LEU B N 1
ATOM 7060 C CA . LEU B 1 337 ? 69.412 -37.186 53.316 1.00 10.35 359 LEU B CA 1
ATOM 7061 C C . LEU B 1 337 ? 69.651 -38.679 53.106 1.00 9.33 359 LEU B C 1
ATOM 7062 O O . LEU B 1 337 ? 69.373 -39.506 53.990 1.00 8.65 359 LEU B O 1
ATOM 7067 N N . TRP B 1 338 ? 70.202 -39.005 51.954 1.00 8.14 360 TRP B N 1
ATOM 7068 C CA . TRP B 1 338 ? 70.543 -40.398 51.643 1.00 8.10 360 TRP B CA 1
ATOM 7069 C C . TRP B 1 338 ? 71.451 -41.051 52.676 1.00 8.23 360 TRP B C 1
ATOM 7070 O O . TRP B 1 338 ? 71.301 -42.237 52.982 1.00 8.68 360 TRP B O 1
ATOM 7081 N N . VAL B 1 339 ? 72.386 -40.281 53.218 1.00 7.66 361 VAL B N 1
ATOM 7082 C CA . VAL B 1 339 ? 73.351 -40.774 54.178 1.00 8.08 361 VAL B CA 1
ATOM 7083 C C . VAL B 1 339 ? 72.759 -40.961 55.567 1.00 8.77 361 VAL B C 1
ATOM 7084 O O . VAL B 1 339 ? 73.417 -41.516 56.440 1.00 8.16 361 VAL B O 1
ATOM 7088 N N . ALA B 1 340 ? 71.537 -40.469 55.793 1.00 9.72 362 ALA B N 1
ATOM 7089 C CA . ALA B 1 340 ? 70.950 -40.526 57.140 1.00 10.68 362 ALA B CA 1
ATOM 7090 C C . ALA B 1 340 ? 70.428 -41.908 57.520 1.00 11.25 362 ALA B C 1
ATOM 7091 O O . ALA B 1 340 ? 69.625 -42.489 56.813 1.00 13.13 362 ALA B O 1
ATOM 7093 N N . GLY B 1 341 ? 70.924 -42.450 58.617 1.00 12.55 363 GLY B N 1
ATOM 7094 C CA . GLY B 1 341 ? 70.410 -43.681 59.194 1.00 13.35 363 GLY B CA 1
ATOM 7095 C C . GLY B 1 341 ? 69.417 -43.298 60.301 1.00 14.05 363 GLY B C 1
ATOM 7096 O O . GLY B 1 341 ? 69.280 -42.126 60.631 1.00 13.98 363 GLY B O 1
ATOM 7097 N N . ALA B 1 342 ? 68.745 -44.293 60.857 1.00 14.78 364 ALA B N 1
ATOM 7098 C CA . ALA B 1 342 ? 67.743 -44.112 61.905 1.00 16.08 364 ALA B CA 1
ATOM 7099 C C . ALA B 1 342 ? 68.190 -43.230 63.087 1.00 16.92 364 ALA B C 1
ATOM 7100 O O . ALA B 1 342 ? 67.448 -42.338 63.561 1.00 17.20 364 ALA B O 1
ATOM 7102 N N . SER B 1 343 ? 69.407 -43.468 63.557 1.00 17.45 365 SER B N 1
ATOM 7103 C CA . SER B 1 343 ? 69.925 -42.735 64.698 1.00 17.91 365 SER B CA 1
ATOM 7104 C C . SER B 1 343 ? 70.569 -41.423 64.331 1.00 18.20 365 SER B C 1
ATOM 7105 O O . SER B 1 343 ? 71.021 -40.708 65.213 1.00 17.94 365 SER B O 1
ATOM 7108 N N . ASP B 1 344 ? 70.636 -41.088 63.039 1.00 18.49 366 ASP B N 1
ATOM 7109 C CA . ASP B 1 344 ? 71.229 -39.823 62.655 1.00 18.99 366 ASP B CA 1
ATOM 7110 C C . ASP B 1 344 ? 70.264 -38.712 62.984 1.00 20.34 366 ASP B C 1
ATOM 7111 O O . ASP B 1 344 ? 69.066 -38.934 63.127 1.00 20.96 366 ASP B O 1
ATOM 7116 N N . THR B 1 345 ? 70.824 -37.520 63.099 1.00 21.37 367 THR B N 1
ATOM 7117 C CA . THR B 1 345 ? 70.093 -36.324 63.352 1.00 22.08 367 THR B CA 1
ATOM 7118 C C . THR B 1 345 ? 70.396 -35.521 62.137 1.00 22.59 367 THR B C 1
ATOM 7119 O O . THR B 1 345 ? 71.181 -35.965 61.290 1.00 23.08 367 THR B O 1
ATOM 7123 N N . ASP B 1 346 ? 69.788 -34.350 62.001 1.00 22.46 368 ASP B N 1
ATOM 7124 C CA . ASP B 1 346 ? 70.051 -33.560 60.823 1.00 22.75 368 ASP B CA 1
ATOM 7125 C C . ASP B 1 346 ? 71.501 -33.106 60.828 1.00 21.99 368 ASP B C 1
ATOM 7126 O O . ASP B 1 346 ? 72.144 -32.990 59.756 1.00 22.48 368 ASP B O 1
ATOM 7131 N N . GLU B 1 347 ? 72.001 -32.869 62.044 1.00 20.26 369 GLU B N 1
ATOM 7132 C CA . GLU B 1 347 ? 73.373 -32.442 62.262 1.00 19.43 369 GLU B CA 1
ATOM 7133 C C . GLU B 1 347 ? 74.371 -33.537 61.863 1.00 17.84 369 GLU B C 1
ATOM 7134 O O . GLU B 1 347 ? 75.271 -33.286 61.067 1.00 18.71 369 GLU B O 1
ATOM 7136 N N . SER B 1 348 ? 74.184 -34.742 62.384 1.00 17.06 370 SER B N 1
ATOM 7137 C CA . SER B 1 348 ? 75.090 -35.855 62.102 1.00 16.15 370 SER B CA 1
ATOM 7138 C C . SER B 1 348 ? 75.017 -36.299 60.625 1.00 15.01 370 SER B C 1
ATOM 7139 O O . SER B 1 348 ? 76.030 -36.629 60.038 1.00 14.64 370 SER B O 1
ATOM 7142 N N . ALA B 1 349 ? 73.826 -36.274 60.031 1.00 14.43 371 ALA B N 1
ATOM 7143 C CA . ALA B 1 349 ? 73.655 -36.602 58.605 1.00 13.46 371 ALA B CA 1
ATOM 7144 C C . ALA B 1 349 ? 74.412 -35.627 57.690 1.00 13.30 371 ALA B C 1
ATOM 7145 O O . ALA B 1 349 ? 75.047 -36.027 56.702 1.00 12.27 371 ALA B O 1
ATOM 7147 N N . ALA B 1 350 ? 74.361 -34.335 58.033 1.00 13.78 372 ALA B N 1
ATOM 7148 C CA . ALA B 1 350 ? 75.024 -33.306 57.235 1.00 13.19 372 ALA B CA 1
ATOM 7149 C C . ALA B 1 350 ? 76.533 -33.459 57.276 1.00 13.45 372 ALA B C 1
ATOM 7150 O O . ALA B 1 350 ? 77.213 -33.262 56.266 1.00 14.13 372 ALA B O 1
ATOM 7152 N N . GLU B 1 351 ? 77.053 -33.799 58.455 1.00 13.79 373 GLU B N 1
ATOM 7153 C CA . GLU B 1 351 ? 78.482 -34.014 58.636 1.00 14.32 373 GLU B CA 1
ATOM 7154 C C . GLU B 1 351 ? 78.923 -35.203 57.781 1.00 13.21 373 GLU B C 1
ATOM 7155 O O . GLU B 1 351 ? 79.922 -35.124 57.083 1.00 13.38 373 GLU B O 1
ATOM 7161 N N . LYS B 1 352 ? 78.168 -36.292 57.835 1.00 12.46 374 LYS B N 1
ATOM 7162 C CA . LYS B 1 352 ? 78.480 -37.470 57.025 1.00 12.14 374 LYS B CA 1
ATOM 7163 C C . LYS B 1 352 ? 78.434 -37.130 55.536 1.00 11.58 374 LYS B C 1
ATOM 7164 O O . LYS B 1 352 ? 79.273 -37.567 54.742 1.00 11.89 374 LYS B O 1
ATOM 7170 N N . ASP B 1 353 ? 77.454 -36.326 55.149 1.00 10.98 375 ASP B N 1
ATOM 7171 C CA . ASP B 1 353 ? 77.307 -36.008 53.745 1.00 10.06 375 ASP B CA 1
ATOM 7172 C C . ASP B 1 353 ? 78.483 -35.201 53.200 1.00 9.98 375 ASP B C 1
ATOM 7173 O O . ASP B 1 353 ? 78.948 -35.458 52.090 1.00 9.05 375 ASP B O 1
ATOM 7178 N N . ALA B 1 354 ? 78.992 -34.252 53.997 1.00 9.32 376 ALA B N 1
ATOM 7179 C CA . ALA B 1 354 ? 80.092 -33.402 53.547 1.00 9.35 376 ALA B CA 1
ATOM 7180 C C . ALA B 1 354 ? 81.456 -34.085 53.461 1.00 10.01 376 ALA B C 1
ATOM 7181 O O . ALA B 1 354 ? 82.315 -33.680 52.675 1.00 10.34 376 ALA B O 1
ATOM 7183 N N . ASP B 1 355 ? 81.654 -35.115 54.266 1.00 9.49 377 ASP B N 1
ATOM 7184 C CA . ASP B 1 355 ? 82.926 -35.801 54.345 1.00 10.09 377 ASP B CA 1
ATOM 7185 C C . ASP B 1 355 ? 82.957 -36.920 53.324 1.00 10.33 377 ASP B C 1
ATOM 7186 O O . ASP B 1 355 ? 82.196 -37.859 53.470 1.00 11.62 377 ASP B O 1
ATOM 7191 N N . PRO B 1 356 ? 83.860 -36.841 52.312 1.00 10.81 378 PRO B N 1
ATOM 7192 C CA . PRO B 1 356 ? 83.948 -37.855 51.265 1.00 10.04 378 PRO B CA 1
ATOM 7193 C C . PRO B 1 356 ? 84.317 -39.265 51.716 1.00 10.02 378 PRO B C 1
ATOM 7194 O O . PRO B 1 356 ? 84.102 -40.206 50.969 1.00 8.99 378 PRO B O 1
ATOM 7198 N N . THR B 1 357 ? 84.843 -39.405 52.926 1.00 9.23 379 THR B N 1
ATOM 7199 C CA . THR B 1 357 ? 85.193 -40.706 53.470 1.00 9.77 379 THR B CA 1
ATOM 7200 C C . THR B 1 357 ? 84.012 -41.352 54.243 1.00 9.95 379 THR B C 1
ATOM 7201 O O . THR B 1 357 ? 84.110 -42.511 54.661 1.00 10.98 379 THR B O 1
ATOM 7205 N N . LYS B 1 358 ? 82.923 -40.613 54.456 1.00 9.44 380 LYS B N 1
ATOM 7206 C CA . LYS B 1 358 ? 81.782 -41.092 55.270 1.00 8.46 380 LYS B CA 1
ATOM 7207 C C . LYS B 1 358 ? 80.538 -41.460 54.476 1.00 8.43 380 LYS B C 1
ATOM 7208 O O . LYS B 1 358 ? 80.272 -40.873 53.418 1.00 7.84 380 LYS B O 1
ATOM 7211 N N . ALA B 1 359 ? 79.804 -42.460 54.979 1.00 7.70 381 ALA B N 1
ATOM 7212 C CA . ALA B 1 359 ? 78.516 -42.874 54.417 1.00 7.89 381 ALA B CA 1
ATOM 7213 C C . ALA B 1 359 ? 78.591 -43.111 52.914 1.00 7.24 381 ALA B C 1
ATOM 7214 O O . ALA B 1 359 ? 77.676 -42.773 52.157 1.00 6.91 381 ALA B O 1
ATOM 7216 N N . GLN B 1 360 ? 79.694 -43.699 52.472 1.00 7.31 382 GLN B N 1
ATOM 7217 C CA . GLN B 1 360 ? 79.931 -43.844 51.051 1.00 7.14 382 GLN B CA 1
ATOM 7218 C C . GLN B 1 360 ? 78.918 -44.712 50.326 1.00 7.67 382 GLN B C 1
ATOM 7219 O O . GLN B 1 360 ? 78.542 -44.403 49.192 1.00 6.96 382 GLN B O 1
ATOM 7225 N N . LYS B 1 361 ? 78.504 -45.811 50.958 1.00 7.90 383 LYS B N 1
ATOM 7226 C CA . LYS B 1 361 ? 77.537 -46.708 50.330 1.00 9.01 383 LYS B CA 1
ATOM 7227 C C . LYS B 1 361 ? 76.272 -45.959 49.930 1.00 8.67 383 LYS B C 1
ATOM 7228 O O . LYS B 1 361 ? 75.848 -46.042 48.784 1.00 7.28 383 LYS B O 1
ATOM 7234 N N . ASN B 1 362 ? 75.672 -45.216 50.859 1.00 9.27 384 ASN B N 1
ATOM 7235 C CA . ASN B 1 362 ? 74.434 -44.485 50.524 1.00 10.46 384 ASN B CA 1
ATOM 7236 C C . ASN B 1 362 ? 74.591 -43.305 49.585 1.00 9.29 384 ASN B C 1
ATOM 7237 O O . ASN B 1 362 ? 73.641 -42.934 48.908 1.00 9.73 384 ASN B O 1
ATOM 7242 N N . LYS B 1 363 ? 75.790 -42.731 49.527 1.00 8.20 385 LYS B N 1
ATOM 7243 C CA . LYS B 1 363 ? 76.071 -41.635 48.607 1.00 7.93 385 LYS B CA 1
ATOM 7244 C C . LYS B 1 363 ? 75.895 -42.076 47.136 1.00 7.48 385 LYS B C 1
ATOM 7245 O O . LYS B 1 363 ? 75.582 -41.268 46.247 1.00 7.10 385 LYS B O 1
ATOM 7251 N N . GLN B 1 364 ? 76.018 -43.383 46.907 1.00 6.14 386 GLN B N 1
ATOM 7252 C CA . GLN B 1 364 ? 75.869 -43.940 45.558 1.00 6.48 386 GLN B CA 1
ATOM 7253 C C . GLN B 1 364 ? 74.426 -43.891 45.079 1.00 7.33 386 GLN B C 1
ATOM 7254 O O . GLN B 1 364 ? 74.166 -44.084 43.877 1.00 6.94 386 GLN B O 1
ATOM 7260 N N . ASN B 1 365 ? 73.508 -43.575 46.007 1.00 6.88 387 ASN B N 1
ATOM 7261 C CA . ASN B 1 365 ? 72.083 -43.448 45.700 1.00 7.40 387 ASN B CA 1
ATOM 7262 C C . ASN B 1 365 ? 71.555 -42.055 45.381 1.00 7.63 387 ASN B C 1
ATOM 7263 O O . ASN B 1 365 ? 70.356 -41.900 45.143 1.00 8.50 387 ASN B O 1
ATOM 7268 N N . TYR B 1 366 ? 72.437 -41.052 45.359 1.00 8.13 388 TYR B N 1
ATOM 7269 C CA . TYR B 1 366 ? 72.056 -39.704 44.914 1.00 7.70 388 TYR B CA 1
ATOM 7270 C C . TYR B 1 366 ? 71.450 -39.830 43.510 1.00 7.27 388 TYR B C 1
ATOM 7271 O O . TYR B 1 366 ? 71.842 -40.690 42.690 1.00 6.19 388 TYR B O 1
ATOM 7280 N N . THR B 1 367 ? 70.561 -38.904 43.203 1.00 7.04 389 THR B N 1
ATOM 7281 C CA . THR B 1 367 ? 69.857 -38.868 41.941 1.00 6.51 389 THR B CA 1
ATOM 7282 C C . THR B 1 367 ? 69.934 -37.458 41.344 1.00 7.21 389 THR B C 1
ATOM 7283 O O . THR B 1 367 ? 70.352 -36.518 42.022 1.00 7.44 389 THR B O 1
ATOM 7287 N N . PRO B 1 368 ? 69.500 -37.316 40.088 1.00 6.83 390 PRO B N 1
ATOM 7288 C CA . PRO B 1 368 ? 69.361 -35.971 39.587 1.00 6.73 390 PRO B CA 1
ATOM 7289 C C . PRO B 1 368 ? 68.270 -35.267 40.410 1.00 6.89 390 PRO B C 1
ATOM 7290 O O . PRO B 1 368 ? 67.400 -35.922 40.975 1.00 7.87 390 PRO B O 1
ATOM 7294 N N . ALA B 1 369 ? 68.371 -33.938 40.525 1.00 6.98 391 ALA B N 1
ATOM 7295 C CA . ALA B 1 369 ? 67.372 -33.116 41.231 1.00 7.03 391 ALA B CA 1
ATOM 7296 C C . ALA B 1 369 ? 66.553 -32.252 40.258 1.00 7.12 391 ALA B C 1
ATOM 7297 O O . ALA B 1 369 ? 65.586 -31.635 40.632 1.00 6.45 391 ALA B O 1
ATOM 7299 N N . LYS B 1 370 ? 66.947 -32.233 38.998 1.00 6.84 392 LYS B N 1
ATOM 7300 C CA . LYS B 1 370 ? 66.285 -31.389 38.009 1.00 7.64 392 LYS B CA 1
ATOM 7301 C C . LYS B 1 370 ? 64.794 -31.693 37.824 1.00 7.23 392 LYS B C 1
ATOM 7302 O O . LYS B 1 370 ? 64.054 -30.809 37.413 1.00 7.80 392 LYS B O 1
ATOM 7308 N N . TRP B 1 371 ? 64.357 -32.932 38.085 1.00 7.86 393 TRP B N 1
ATOM 7309 C CA . TRP B 1 371 ? 62.959 -33.298 37.863 1.00 6.96 393 TRP B CA 1
ATOM 7310 C C . TRP B 1 371 ? 62.347 -33.786 39.166 1.00 7.81 393 TRP B C 1
ATOM 7311 O O . TRP B 1 371 ? 61.657 -34.818 39.208 1.00 7.95 393 TRP B O 1
ATOM 7322 N N . ASP B 1 372 ? 62.676 -33.059 40.226 1.00 7.11 394 ASP B N 1
ATOM 7323 C CA . ASP B 1 372 ? 62.162 -33.306 41.565 1.00 8.08 394 ASP B CA 1
ATOM 7324 C C . ASP B 1 372 ? 60.699 -32.839 41.545 1.00 7.78 394 ASP B C 1
ATOM 7325 O O . ASP B 1 372 ? 60.423 -31.633 41.621 1.00 8.84 394 ASP B O 1
ATOM 7330 N N . ILE B 1 373 ? 59.779 -33.783 41.419 1.00 8.44 395 ILE B N 1
ATOM 7331 C CA . ILE B 1 373 ? 58.344 -33.479 41.276 1.00 8.17 395 ILE B CA 1
ATOM 7332 C C . ILE B 1 373 ? 57.788 -32.877 42.559 1.00 9.09 395 ILE B C 1
ATOM 7333 O O . ILE B 1 373 ? 56.984 -31.923 42.516 1.00 9.42 395 ILE B O 1
ATOM 7338 N N . GLN B 1 374 ? 58.174 -33.459 43.693 1.00 8.80 396 GLN B N 1
ATOM 7339 C CA . GLN B 1 374 ? 57.772 -32.939 44.993 1.00 10.96 396 GLN B CA 1
ATOM 7340 C C . GLN B 1 374 ? 58.152 -31.469 45.163 1.00 10.17 396 GLN B C 1
ATOM 7341 O O . GLN B 1 374 ? 57.365 -30.692 45.663 1.00 11.69 396 GLN B O 1
ATOM 7347 N N . LYS B 1 375 ? 59.358 -31.092 44.759 1.00 11.13 397 LYS B N 1
ATOM 7348 C CA . LYS B 1 375 ? 59.837 -29.701 44.830 1.00 10.79 397 LYS B CA 1
ATOM 7349 C C . LYS B 1 375 ? 59.182 -28.738 43.861 1.00 10.78 397 LYS B C 1
ATOM 7350 O O . LYS B 1 375 ? 58.831 -27.608 44.240 1.00 11.39 397 LYS B O 1
ATOM 7356 N N . TYR B 1 376 ? 59.031 -29.169 42.618 1.00 9.48 398 TYR B N 1
ATOM 7357 C CA . TYR B 1 376 ? 58.564 -28.295 41.553 1.00 10.55 398 TYR B CA 1
ATOM 7358 C C . TYR B 1 376 ? 57.085 -28.288 41.146 1.00 11.37 398 TYR B C 1
ATOM 7359 O O . TYR B 1 376 ? 56.563 -27.229 40.764 1.00 11.09 398 TYR B O 1
ATOM 7368 N N . VAL B 1 377 ? 56.404 -29.430 41.213 1.00 12.90 399 VAL B N 1
ATOM 7369 C CA . VAL B 1 377 ? 55.069 -29.520 40.643 1.00 13.33 399 VAL B CA 1
ATOM 7370 C C . VAL B 1 377 ? 54.062 -28.916 41.570 1.00 16.03 399 VAL B C 1
ATOM 7371 O O . VAL B 1 377 ? 53.894 -29.365 42.684 1.00 15.60 399 VAL B O 1
ATOM 7375 N N . THR B 1 378 ? 53.430 -27.845 41.111 1.00 18.57 400 THR B N 1
ATOM 7376 C CA . THR B 1 378 ? 52.483 -27.133 41.966 1.00 20.17 400 THR B CA 1
ATOM 7377 C C . THR B 1 378 ? 51.027 -27.582 41.818 1.00 21.11 400 THR B C 1
ATOM 7378 O O . THR B 1 378 ? 50.220 -27.224 42.653 1.00 21.53 400 THR B O 1
ATOM 7382 N N . THR B 1 379 ? 50.686 -28.394 40.818 1.00 22.08 401 THR B N 1
ATOM 7383 C CA . THR B 1 379 ? 49.286 -28.808 40.623 1.00 23.04 401 THR B CA 1
ATOM 7384 C C . THR B 1 379 ? 48.995 -30.298 40.838 1.00 24.25 401 THR B C 1
ATOM 7385 O O . THR B 1 379 ? 49.895 -31.104 41.006 1.00 24.10 401 THR B O 1
ATOM 7389 N N . ASN B 1 380 ? 47.698 -30.614 40.859 1.00 25.39 402 ASN B N 1
ATOM 7390 C CA . ASN B 1 380 ? 47.169 -31.970 41.030 1.00 25.83 402 ASN B CA 1
ATOM 7391 C C . ASN B 1 380 ? 46.653 -32.561 39.743 1.00 25.26 402 ASN B C 1
ATOM 7392 O O . ASN B 1 380 ? 45.745 -32.004 39.123 1.00 25.59 402 ASN B O 1
ATOM 7397 N N . SER B 1 381 ? 47.177 -33.717 39.375 1.00 24.29 403 SER B N 1
ATOM 7398 C CA . SER B 1 381 ? 46.710 -34.406 38.192 1.00 23.47 403 SER B CA 1
ATOM 7399 C C . SER B 1 381 ? 46.522 -35.869 38.596 1.00 22.47 403 SER B C 1
ATOM 7400 O O . SER B 1 381 ? 46.020 -36.164 39.699 1.00 23.85 403 SER B O 1
ATOM 7403 N N . PHE B 1 382 ? 46.908 -36.794 37.739 1.00 20.54 404 PHE B N 1
ATOM 7404 C CA . PHE B 1 382 ? 46.774 -38.190 38.072 1.00 18.42 404 PHE B CA 1
ATOM 7405 C C . PHE B 1 382 ? 47.858 -38.619 39.065 1.00 17.51 404 PHE B C 1
ATOM 7406 O O . PHE B 1 382 ? 48.895 -37.963 39.208 1.00 16.45 404 PHE B O 1
ATOM 7414 N N . ILE B 1 383 ? 47.589 -39.712 39.770 1.00 16.48 405 ILE B N 1
ATOM 7415 C CA . ILE B 1 383 ? 48.559 -40.291 40.685 1.00 14.96 405 ILE B CA 1
ATOM 7416 C C . ILE B 1 383 ? 48.997 -41.536 40.007 1.00 14.55 405 ILE B C 1
ATOM 7417 O O . ILE B 1 383 ? 48.165 -42.381 39.681 1.00 14.76 405 ILE B O 1
ATOM 7422 N N . ASN B 1 384 ? 50.296 -41.639 39.727 1.00 13.67 406 ASN B N 1
ATOM 7423 C CA . ASN B 1 384 ? 50.830 -42.793 39.062 1.00 13.98 406 ASN B CA 1
ATOM 7424 C C . ASN B 1 384 ? 52.247 -42.970 39.600 1.00 13.14 406 ASN B C 1
ATOM 7425 O O . ASN B 1 384 ? 52.921 -41.991 39.930 1.00 13.32 406 ASN B O 1
ATOM 7430 N N . ASN B 1 385 ? 52.673 -44.213 39.713 1.00 12.94 407 ASN B N 1
ATOM 7431 C CA . ASN B 1 385 ? 54.006 -44.515 40.220 1.00 12.59 407 ASN B CA 1
ATOM 7432 C C . ASN B 1 385 ? 55.065 -44.618 39.128 1.00 12.03 407 ASN B C 1
ATOM 7433 O O . ASN B 1 385 ? 56.249 -44.785 39.418 1.00 13.52 407 ASN B O 1
ATOM 7438 N N . ASP B 1 386 ? 54.647 -44.510 37.866 1.00 11.60 408 ASP B N 1
ATOM 7439 C CA . ASP B 1 386 ? 55.518 -44.697 36.742 1.00 11.17 408 ASP B CA 1
ATOM 7440 C C . ASP B 1 386 ? 55.555 -43.528 35.730 1.00 9.92 408 ASP B C 1
ATOM 7441 O O . ASP B 1 386 ? 56.561 -43.349 35.075 1.00 10.06 408 ASP B O 1
ATOM 7446 N N . LYS B 1 387 ? 54.471 -42.767 35.619 1.00 9.13 409 LYS B N 1
ATOM 7447 C CA . LYS B 1 387 ? 54.356 -41.741 34.586 1.00 9.23 409 LYS B CA 1
ATOM 7448 C C . LYS B 1 387 ? 54.081 -40.384 35.188 1.00 8.00 409 LYS B C 1
ATOM 7449 O O . LYS B 1 387 ? 53.574 -40.288 36.314 1.00 8.80 409 LYS B O 1
ATOM 7455 N N . SER B 1 388 ? 54.308 -39.347 34.384 1.00 7.22 410 SER B N 1
ATOM 7456 C CA . SER B 1 388 ? 54.133 -37.956 34.791 1.00 5.72 410 SER B CA 1
ATOM 7457 C C . SER B 1 388 ? 53.859 -37.063 33.587 1.00 6.69 410 SER B C 1
ATOM 7458 O O . SER B 1 388 ? 53.906 -37.504 32.430 1.00 6.17 410 SER B O 1
ATOM 7461 N N . ASN B 1 389 ? 53.591 -35.788 33.891 1.00 6.83 411 ASN B N 1
ATOM 7462 C CA . ASN B 1 389 ? 53.443 -34.741 32.900 1.00 7.05 411 ASN B CA 1
ATOM 7463 C C . ASN B 1 389 ? 54.676 -33.862 32.867 1.00 7.48 411 ASN B C 1
ATOM 7464 O O . ASN B 1 389 ? 54.632 -32.750 32.330 1.00 8.68 411 ASN B O 1
ATOM 7469 N N . VAL B 1 390 ? 55.791 -34.325 33.408 1.00 6.43 412 VAL B N 1
ATOM 7470 C CA . VAL B 1 390 ? 57.067 -33.583 33.293 1.00 7.29 412 VAL B CA 1
ATOM 7471 C C . VAL B 1 390 ? 57.623 -33.659 31.859 1.00 7.24 412 VAL B C 1
ATOM 7472 O O . VAL B 1 390 ? 57.622 -34.739 31.188 1.00 6.79 412 VAL B O 1
ATOM 7476 N N . ASN B 1 391 ? 58.094 -32.507 31.363 1.00 7.22 413 ASN B N 1
ATOM 7477 C CA . ASN B 1 391 ? 58.614 -32.366 30.011 1.00 6.59 413 ASN B CA 1
ATOM 7478 C C . ASN B 1 391 ? 60.080 -32.756 29.864 1.00 7.36 413 ASN B C 1
ATOM 7479 O O . ASN B 1 391 ? 60.757 -32.984 30.872 1.00 6.80 413 ASN B O 1
ATOM 7484 N N . TRP B 1 392 ? 60.583 -32.778 28.626 1.00 6.53 414 TRP B N 1
ATOM 7485 C CA . TRP B 1 392 ? 61.971 -33.177 28.398 1.00 7.65 414 TRP B CA 1
ATOM 7486 C C . TRP B 1 392 ? 62.701 -32.160 27.513 1.00 7.57 414 TRP B C 1
ATOM 7487 O O . TRP B 1 392 ? 62.312 -31.963 26.359 1.00 8.67 414 TRP B O 1
ATOM 7498 N N . TYR B 1 393 ? 63.748 -31.516 28.032 1.00 7.07 415 TYR B N 1
ATOM 7499 C CA . TYR B 1 393 ? 64.572 -30.641 27.209 1.00 7.00 415 TYR B CA 1
ATOM 7500 C C . TYR B 1 393 ? 65.535 -31.498 26.375 1.00 7.28 415 TYR B C 1
ATOM 7501 O O . TYR B 1 393 ? 66.437 -32.164 26.921 1.00 7.41 415 TYR B O 1
ATOM 7510 N N . PHE B 1 394 ? 65.308 -31.527 25.072 1.00 6.80 416 PHE B N 1
ATOM 7511 C CA . PHE B 1 394 ? 66.258 -32.122 24.176 1.00 8.19 416 PHE B CA 1
ATOM 7512 C C . PHE B 1 394 ? 67.364 -31.108 23.824 1.00 7.87 416 PHE B C 1
ATOM 7513 O O . PHE B 1 394 ? 68.513 -31.498 23.610 1.00 8.92 416 PHE B O 1
ATOM 7521 N N . LEU B 1 395 ? 67.029 -29.826 23.695 1.00 8.41 417 LEU B N 1
ATOM 7522 C CA . LEU B 1 395 ? 68.034 -28.806 23.349 1.00 8.52 417 LEU B CA 1
ATOM 7523 C C . LEU B 1 395 ? 67.693 -27.461 23.942 1.00 8.06 417 LEU B C 1
ATOM 7524 O O . LEU B 1 395 ? 66.599 -26.922 23.709 1.00 6.98 417 LEU B O 1
ATOM 7529 N N . ARG B 1 396 ? 68.621 -26.941 24.721 1.00 7.99 418 ARG B N 1
ATOM 7530 C CA . ARG B 1 396 ? 68.539 -25.617 25.343 1.00 7.15 418 ARG B CA 1
ATOM 7531 C C . ARG B 1 396 ? 69.581 -24.685 24.755 1.00 7.22 418 ARG B C 1
ATOM 7532 O O . ARG B 1 396 ? 70.643 -25.122 24.304 1.00 7.17 418 ARG B O 1
ATOM 7540 N N . TYR B 1 397 ? 69.325 -23.387 24.822 1.00 6.65 419 TYR B N 1
ATOM 7541 C CA . TYR B 1 397 ? 70.279 -22.422 24.289 1.00 7.37 419 TYR B CA 1
ATOM 7542 C C . TYR B 1 397 ? 71.663 -22.522 24.949 1.00 6.88 419 TYR B C 1
ATOM 7543 O O . TYR B 1 397 ? 72.670 -22.302 24.257 1.00 8.18 419 TYR B O 1
ATOM 7552 N N . ALA B 1 398 ? 71.731 -22.898 26.242 1.00 8.11 420 ALA B N 1
ATOM 7553 C CA . ALA B 1 398 ? 73.035 -23.042 26.955 1.00 7.83 420 ALA B CA 1
ATOM 7554 C C . ALA B 1 398 ? 73.885 -24.086 26.272 1.00 6.89 420 ALA B C 1
ATOM 7555 O O . ALA B 1 398 ? 75.121 -23.925 26.119 1.00 6.87 420 ALA B O 1
ATOM 7557 N N . ASP B 1 399 ? 73.234 -25.139 25.798 1.00 7.83 421 ASP B N 1
ATOM 7558 C CA . ASP B 1 399 ? 73.900 -26.221 25.040 1.00 8.02 421 ASP B CA 1
ATOM 7559 C C . ASP B 1 399 ? 74.510 -25.639 23.768 1.00 7.75 421 ASP B C 1
ATOM 7560 O O . ASP B 1 399 ? 75.713 -25.836 23.480 1.00 7.51 421 ASP B O 1
ATOM 7565 N N . VAL B 1 400 ? 73.730 -24.821 23.046 1.00 8.92 422 VAL B N 1
ATOM 7566 C CA . VAL B 1 400 ? 74.210 -24.182 21.835 1.00 8.21 422 VAL B CA 1
ATOM 7567 C C . VAL B 1 400 ? 75.369 -23.214 22.121 1.00 7.11 422 VAL B C 1
ATOM 7568 O O . VAL B 1 400 ? 76.376 -23.208 21.391 1.00 7.06 422 VAL B O 1
ATOM 7572 N N . LEU B 1 401 ? 75.282 -22.413 23.174 1.00 7.13 423 LEU B N 1
ATOM 7573 C CA . LEU B 1 401 ? 76.439 -21.548 23.538 1.00 6.66 423 LEU B CA 1
ATOM 7574 C C . LEU B 1 401 ? 77.730 -22.361 23.760 1.00 6.40 423 LEU B C 1
ATOM 7575 O O . LEU B 1 401 ? 78.830 -21.978 23.310 1.00 6.00 423 LEU B O 1
ATOM 7580 N N . LEU B 1 402 ? 77.598 -23.490 24.444 1.00 6.73 424 LEU B N 1
ATOM 7581 C CA . LEU B 1 402 ? 78.731 -24.369 24.694 1.00 6.77 424 LEU B CA 1
ATOM 7582 C C . LEU B 1 402 ? 79.250 -24.993 23.421 1.00 6.52 424 LEU B C 1
ATOM 7583 O O . LEU B 1 402 ? 80.479 -25.088 23.239 1.00 6.31 424 LEU B O 1
ATOM 7588 N N . LEU B 1 403 ? 78.347 -25.368 22.510 1.00 7.61 425 LEU B N 1
ATOM 7589 C CA . LEU B 1 403 ? 78.756 -25.928 21.244 1.00 6.53 425 LEU B CA 1
ATOM 7590 C C . LEU B 1 403 ? 79.489 -24.888 20.421 1.00 6.24 425 LEU B C 1
ATOM 7591 O O . LEU B 1 403 ? 80.458 -25.208 19.715 1.00 6.82 425 LEU B O 1
ATOM 7596 N N . TYR B 1 404 ? 79.020 -23.649 20.478 1.00 6.72 426 TYR B N 1
ATOM 7597 C CA . TYR B 1 404 ? 79.665 -22.537 19.816 1.00 6.78 426 TYR B CA 1
ATOM 7598 C C . TYR B 1 404 ? 81.096 -22.380 20.301 1.00 6.94 426 TYR B C 1
ATOM 7599 O O . TYR B 1 404 ? 82.028 -22.344 19.510 1.00 6.34 426 TYR B O 1
ATOM 7608 N N . ALA B 1 405 ? 81.268 -22.341 21.620 1.00 6.38 427 ALA B N 1
ATOM 7609 C CA . ALA B 1 405 ? 82.590 -22.255 22.225 1.00 6.31 427 ALA B CA 1
ATOM 7610 C C . ALA B 1 405 ? 83.468 -23.413 21.788 1.00 5.57 427 ALA B C 1
ATOM 7611 O O . ALA B 1 405 ? 84.620 -23.206 21.359 1.00 5.20 427 ALA B O 1
ATOM 7613 N N . GLU B 1 406 ? 82.928 -24.631 21.885 1.00 6.86 428 GLU B N 1
ATOM 7614 C CA . GLU B 1 406 ? 83.679 -25.828 21.504 1.00 5.63 428 GLU B CA 1
ATOM 7615 C C . GLU B 1 406 ? 84.107 -25.778 20.045 1.00 5.64 428 GLU B C 1
ATOM 7616 O O . GLU B 1 406 ? 85.276 -25.974 19.728 1.00 6.74 428 GLU B O 1
ATOM 7622 N N . ALA B 1 407 ? 83.140 -25.493 19.155 1.00 6.85 429 ALA B 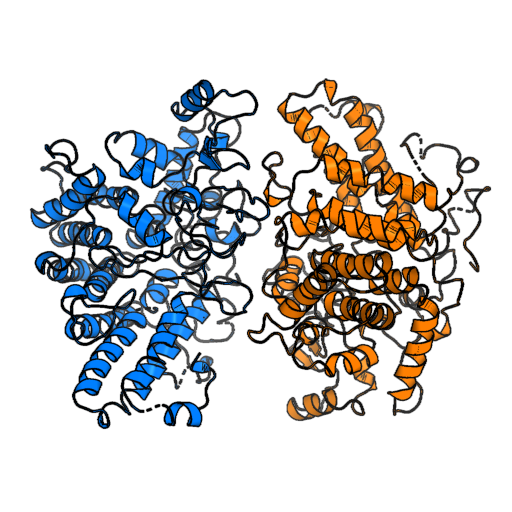N 1
ATOM 7623 C CA . ALA B 1 407 ? 83.395 -25.473 17.705 1.00 6.48 429 ALA B CA 1
ATOM 7624 C C . ALA B 1 407 ? 84.386 -24.417 17.317 1.00 5.48 429 ALA B C 1
ATOM 7625 O O . ALA B 1 407 ? 85.297 -24.687 16.520 1.00 6.25 429 ALA B O 1
ATOM 7627 N N . LEU B 1 408 ? 84.253 -23.206 17.875 1.00 6.08 430 LEU B N 1
ATOM 7628 C CA . LEU B 1 408 ? 85.213 -22.132 17.594 1.00 6.24 430 LEU B CA 1
ATOM 7629 C C . LEU B 1 408 ? 86.619 -22.554 17.961 1.00 5.62 430 LEU B C 1
ATOM 7630 O O . LEU B 1 408 ? 87.562 -22.373 17.185 1.00 8.13 430 LEU B O 1
ATOM 7635 N N . ASN B 1 409 ? 86.761 -23.171 19.122 1.00 6.41 431 ASN B N 1
ATOM 7636 C CA . ASN B 1 409 ? 88.067 -23.611 19.614 1.00 5.88 431 ASN B CA 1
ATOM 7637 C C . ASN B 1 409 ? 88.704 -24.686 18.721 1.00 5.95 431 ASN B C 1
ATOM 7638 O O . ASN B 1 409 ? 89.904 -24.649 18.427 1.00 7.03 431 ASN B O 1
ATOM 7643 N N . GLU B 1 410 ? 87.880 -25.610 18.228 1.00 7.34 432 GLU B N 1
ATOM 7644 C CA . GLU B 1 410 ? 88.359 -26.671 17.349 1.00 7.06 432 GLU B CA 1
ATOM 7645 C C . GLU B 1 410 ? 88.745 -26.114 16.007 1.00 7.11 432 GLU B C 1
ATOM 7646 O O . GLU B 1 410 ? 89.815 -26.417 15.477 1.00 7.96 432 GLU B O 1
ATOM 7652 N N . TRP B 1 411 ? 87.882 -25.267 15.463 1.00 7.60 433 TRP B N 1
ATOM 7653 C CA . TRP B 1 411 ? 88.128 -24.630 14.155 1.00 8.25 433 TRP B CA 1
ATOM 7654 C C . TRP B 1 411 ? 89.349 -23.710 14.133 1.00 8.21 433 TRP B C 1
ATOM 7655 O O . TRP B 1 411 ? 90.245 -23.818 13.277 1.00 9.08 433 TRP B O 1
ATOM 7666 N N . LYS B 1 412 ? 89.401 -22.813 15.092 1.00 8.30 434 LYS B N 1
ATOM 7667 C CA . LYS B 1 412 ? 90.457 -21.833 15.169 1.00 8.88 434 LYS B CA 1
ATOM 7668 C C . LYS B 1 412 ? 91.717 -22.324 15.877 1.00 8.47 434 LYS B C 1
ATOM 7669 O O . LYS B 1 412 ? 92.707 -21.606 15.888 1.00 7.82 434 LYS B O 1
ATOM 7675 N N . HIS B 1 413 ? 91.695 -23.523 16.459 1.00 8.29 435 HIS B N 1
ATOM 7676 C CA . HIS B 1 413 ? 92.841 -24.059 17.197 1.00 8.90 435 HIS B CA 1
ATOM 7677 C C . HIS B 1 413 ? 93.233 -23.153 18.378 1.00 8.18 435 HIS B C 1
ATOM 7678 O O . HIS B 1 413 ? 94.407 -22.799 18.574 1.00 7.61 435 HIS B O 1
ATOM 7685 N N . GLY B 1 414 ? 92.246 -22.836 19.194 1.00 6.98 436 GLY B N 1
ATOM 7686 C CA . GLY B 1 414 ? 92.459 -21.970 20.329 1.00 6.63 436 GLY B CA 1
ATOM 7687 C C . GLY B 1 414 ? 91.215 -21.108 20.475 1.00 7.07 436 GLY B C 1
ATOM 7688 O O . GLY B 1 414 ? 90.513 -20.852 19.484 1.00 6.92 436 GLY B O 1
ATOM 7689 N N . PRO B 1 415 ? 90.923 -20.671 21.704 1.00 6.60 437 PRO B N 1
ATOM 7690 C CA . PRO B 1 415 ? 89.740 -19.851 21.938 1.00 7.00 437 PRO B CA 1
ATOM 7691 C C . PRO B 1 415 ? 89.912 -18.374 21.583 1.00 6.26 437 PRO B C 1
ATOM 7692 O O . PRO B 1 415 ? 90.964 -17.794 21.805 1.00 6.98 437 PRO B O 1
ATOM 7696 N N . ASP B 1 416 ? 88.866 -17.782 21.033 1.00 6.27 438 ASP B N 1
ATOM 7697 C CA . ASP B 1 416 ? 88.847 -16.344 20.733 1.00 5.50 438 ASP B CA 1
ATOM 7698 C C . ASP B 1 416 ? 87.793 -15.682 21.627 1.00 5.30 438 ASP B C 1
ATOM 7699 O O . ASP B 1 416 ? 87.196 -16.346 22.472 1.00 5.01 438 ASP B O 1
ATOM 7704 N N . ALA B 1 417 ? 87.580 -14.377 21.460 1.00 5.32 439 ALA B N 1
ATOM 7705 C CA . ALA B 1 417 ? 86.672 -13.625 22.324 1.00 5.91 439 ALA B CA 1
ATOM 7706 C C . ALA B 1 417 ? 85.262 -14.188 22.307 1.00 5.93 439 ALA B C 1
ATOM 7707 O O . ALA B 1 417 ? 84.586 -14.234 23.322 1.00 6.80 439 ALA B O 1
ATOM 7709 N N . GLU B 1 418 ? 84.793 -14.586 21.132 1.00 6.21 440 GLU B N 1
ATOM 7710 C CA . GLU B 1 418 ? 83.458 -15.117 20.992 1.00 6.51 440 GLU B CA 1
ATOM 7711 C C . GLU B 1 418 ? 83.309 -16.457 21.710 1.00 6.07 440 GLU B C 1
ATOM 7712 O O . GLU B 1 418 ? 82.290 -16.738 22.361 1.00 5.42 440 GLU B O 1
ATOM 7718 N N . ALA B 1 419 ? 84.335 -17.288 21.604 1.00 5.82 441 ALA B N 1
ATOM 7719 C CA . ALA B 1 419 ? 84.339 -18.564 22.331 1.00 5.50 441 ALA B CA 1
ATOM 7720 C C . ALA B 1 419 ? 84.265 -18.315 23.849 1.00 5.51 441 ALA B C 1
ATOM 7721 O O . ALA B 1 419 ? 83.379 -18.895 24.546 1.00 4.57 441 ALA B O 1
ATOM 7723 N N . TYR B 1 420 ? 85.132 -17.433 24.355 1.00 4.89 442 TYR B N 1
ATOM 7724 C CA . TYR B 1 420 ? 85.098 -17.057 25.773 1.00 5.06 442 TYR B CA 1
ATOM 7725 C C . TYR B 1 420 ? 83.758 -16.464 26.208 1.00 5.79 442 TYR B C 1
ATOM 7726 O O . TYR B 1 420 ? 83.239 -16.811 27.255 1.00 5.70 442 TYR B O 1
ATOM 7735 N N . ASN B 1 421 ? 83.231 -15.533 25.426 1.00 6.10 443 ASN B N 1
ATOM 7736 C CA . ASN B 1 421 ? 81.973 -14.906 25.752 1.00 7.33 443 ASN B CA 1
ATOM 7737 C C . ASN B 1 421 ? 80.832 -15.909 25.846 1.00 7.07 443 ASN B C 1
ATOM 7738 O O . ASN B 1 421 ? 79.970 -15.801 26.733 1.00 6.67 443 ASN B O 1
ATOM 7743 N N . ALA B 1 422 ? 80.826 -16.903 24.951 1.00 7.26 444 ALA B N 1
ATOM 7744 C CA . ALA B 1 422 ? 79.785 -17.914 24.959 1.00 7.71 444 ALA B CA 1
ATOM 7745 C C . ALA B 1 422 ? 79.848 -18.797 26.222 1.00 7.58 444 ALA B C 1
ATOM 7746 O O . ALA B 1 422 ? 78.826 -18.988 26.906 1.00 8.79 444 ALA B O 1
ATOM 7748 N N . ILE B 1 423 ? 81.030 -19.316 26.542 1.00 7.56 445 ILE B N 1
ATOM 7749 C CA . ILE B 1 423 ? 81.154 -20.172 27.744 1.00 7.12 445 ILE B CA 1
ATOM 7750 C C . ILE B 1 423 ? 80.968 -19.358 29.034 1.00 6.70 445 ILE B C 1
ATOM 7751 O O . ILE B 1 423 ? 80.298 -19.811 29.958 1.00 8.71 445 ILE B O 1
ATOM 7756 N N . ASN B 1 424 ? 81.482 -18.144 29.068 1.00 6.38 446 ASN B N 1
ATOM 7757 C CA . ASN B 1 424 ? 81.315 -17.293 30.263 1.00 7.22 446 ASN B CA 1
ATOM 7758 C C . ASN B 1 424 ? 79.857 -16.836 30.475 1.00 6.36 446 ASN B C 1
ATOM 7759 O O . ASN B 1 424 ? 79.443 -16.645 31.616 1.00 5.91 446 ASN B O 1
ATOM 7764 N N . ALA B 1 425 ? 79.058 -16.741 29.412 1.00 6.61 447 ALA B N 1
ATOM 7765 C CA . ALA B 1 425 ? 77.624 -16.458 29.612 1.00 6.97 447 ALA B CA 1
ATOM 7766 C C . ALA B 1 425 ? 76.982 -17.568 30.411 1.00 6.54 447 ALA B C 1
ATOM 7767 O O . ALA B 1 425 ? 76.168 -17.312 31.311 1.00 7.69 447 ALA B O 1
ATOM 7769 N N . VAL B 1 426 ? 77.334 -18.803 30.050 1.00 5.91 448 VAL B N 1
ATOM 7770 C CA . VAL B 1 426 ? 76.822 -19.981 30.727 1.00 5.14 448 VAL B CA 1
ATOM 7771 C C . VAL B 1 426 ? 77.340 -20.035 32.164 1.00 6.05 448 VAL B C 1
ATOM 7772 O O . VAL B 1 426 ? 76.549 -20.234 33.098 1.00 5.83 448 VAL B O 1
ATOM 7776 N N . ARG B 1 427 ? 78.640 -19.785 32.357 1.00 6.37 449 ARG B N 1
ATOM 7777 C CA . ARG B 1 427 ? 79.216 -19.808 33.721 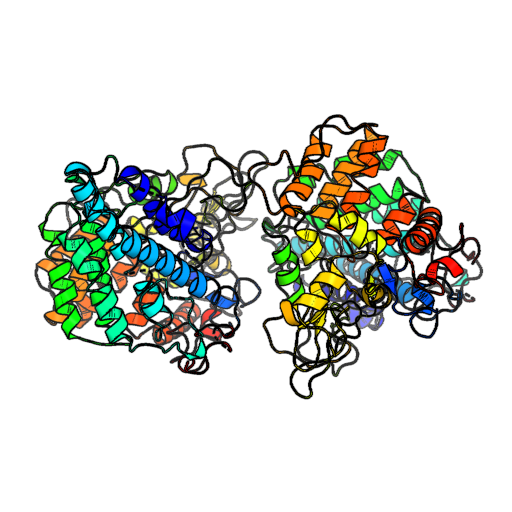1.00 6.63 449 ARG B CA 1
ATOM 7778 C C . ARG B 1 427 ? 78.652 -18.742 34.611 1.00 7.09 449 ARG B C 1
ATOM 7779 O O . ARG B 1 427 ? 78.343 -19.001 35.780 1.00 6.59 449 ARG B O 1
ATOM 7787 N N . ARG B 1 428 ? 78.483 -17.545 34.067 1.00 6.51 450 ARG B N 1
ATOM 7788 C CA . ARG B 1 428 ? 77.900 -16.460 34.861 1.00 6.83 450 ARG B CA 1
ATOM 7789 C C . ARG B 1 428 ? 76.500 -16.830 35.342 1.00 5.72 450 ARG B C 1
ATOM 7790 O O . ARG B 1 428 ? 76.186 -16.667 36.511 1.00 6.34 450 ARG B O 1
ATOM 7798 N N . ARG B 1 429 ? 75.665 -17.329 34.450 1.00 6.33 451 ARG B N 1
ATOM 7799 C CA . ARG B 1 429 ? 74.307 -17.711 34.841 1.00 5.77 451 ARG B CA 1
ATOM 7800 C C . ARG B 1 429 ? 74.394 -18.868 35.852 1.00 6.48 451 ARG B C 1
ATOM 7801 O O . ARG B 1 429 ? 73.644 -18.904 36.816 1.00 6.72 451 ARG B O 1
ATOM 7809 N N . GLY B 1 430 ? 75.342 -19.773 35.649 1.00 5.87 452 GLY B N 1
ATOM 7810 C CA . GLY B 1 430 ? 75.528 -20.911 36.542 1.00 6.73 452 GLY B CA 1
ATOM 7811 C C . GLY B 1 430 ? 75.990 -20.567 37.939 1.00 7.21 452 GLY B C 1
ATOM 7812 O O . GLY B 1 430 ? 75.827 -21.358 38.856 1.00 8.50 452 GLY B O 1
ATOM 7813 N N . TYR B 1 431 ? 76.552 -19.373 38.109 1.00 7.26 453 TYR B N 1
ATOM 7814 C CA . TYR B 1 431 ? 77.009 -18.892 39.388 1.00 7.26 453 TYR B CA 1
ATOM 7815 C C . TYR B 1 431 ? 76.013 -17.885 39.963 1.00 7.62 453 TYR B C 1
ATOM 7816 O O . TYR B 1 431 ? 76.319 -17.178 40.914 1.00 7.63 453 TYR B O 1
ATOM 7825 N N . GLY B 1 432 ? 74.810 -17.839 39.384 1.00 8.09 454 GLY B N 1
ATOM 7826 C CA . GLY B 1 432 ? 73.770 -16.931 39.835 1.00 7.93 454 GLY B CA 1
ATOM 7827 C C . GLY B 1 432 ? 74.020 -15.457 39.506 1.00 7.63 454 GLY B C 1
ATOM 7828 O O . GLY B 1 432 ? 73.630 -14.583 40.263 1.00 6.90 454 GLY B O 1
ATOM 7829 N N . ASN B 1 433 ? 74.698 -15.194 38.394 1.00 7.07 455 ASN B N 1
ATOM 7830 C CA . ASN B 1 433 ? 74.907 -13.840 37.888 1.00 8.05 455 ASN B CA 1
ATOM 7831 C C . ASN B 1 433 ? 75.632 -12.927 38.899 1.00 8.54 455 ASN B C 1
ATOM 7832 O O . ASN B 1 433 ? 75.137 -11.853 39.265 1.00 10.16 455 ASN B O 1
ATOM 7837 N N . PRO B 1 434 ? 76.827 -13.337 39.343 1.00 9.78 456 PRO B N 1
ATOM 7838 C CA . PRO B 1 434 ? 77.531 -12.507 40.327 1.00 10.18 456 PRO B CA 1
ATOM 7839 C C . PRO B 1 434 ? 77.990 -11.171 39.761 1.00 12.43 456 PRO B C 1
ATOM 7840 O O . PRO B 1 434 ? 78.217 -11.056 38.556 1.00 11.50 456 PRO B O 1
ATOM 7844 N N . SER B 1 435 ? 78.084 -10.160 40.634 1.00 15.01 457 SER B N 1
ATOM 7845 C CA A SER B 1 435 ? 78.547 -8.834 40.256 0.50 15.76 457 SER B CA 1
ATOM 7846 C CA B SER B 1 435 ? 78.539 -8.839 40.221 0.50 15.88 457 SER B CA 1
ATOM 7847 C C . SER B 1 435 ? 80.011 -8.915 39.834 1.00 16.55 457 SER B C 1
ATOM 7848 O O . SER B 1 435 ? 80.413 -8.343 38.832 1.00 18.29 457 SER B O 1
ATOM 7853 N N . ASN B 1 436 ? 80.802 -9.621 40.619 1.00 17.69 458 ASN B N 1
ATOM 7854 C CA . ASN B 1 436 ? 82.211 -9.840 40.281 1.00 19.52 458 ASN B CA 1
ATOM 7855 C C . ASN B 1 436 ? 82.339 -11.173 39.535 1.00 18.22 458 ASN B C 1
ATOM 7856 O O . ASN B 1 436 ? 82.185 -12.236 40.119 1.00 18.75 458 ASN B O 1
ATOM 7861 N N . THR B 1 437 ? 82.656 -11.105 38.258 1.00 18.45 459 THR B N 1
ATOM 7862 C CA . THR B 1 437 ? 82.779 -12.296 37.439 1.00 18.01 459 THR B CA 1
ATOM 7863 C C . THR B 1 437 ? 84.192 -12.887 37.426 1.00 18.10 459 THR B C 1
ATOM 7864 O O . THR B 1 437 ? 84.413 -13.935 36.816 1.00 17.06 459 THR B O 1
ATOM 7868 N N . SER B 1 438 ? 85.159 -12.240 38.078 1.00 17.88 460 SER B N 1
ATOM 7869 C CA A SER B 1 438 ? 86.522 -12.764 38.139 0.50 18.39 460 SER B CA 1
ATOM 7870 C CA B SER B 1 438 ? 86.517 -12.789 38.095 0.50 18.36 460 SER B CA 1
ATOM 7871 C C . SER B 1 438 ? 86.544 -14.185 38.683 1.00 18.53 460 SER B C 1
ATOM 7872 O O . SER B 1 438 ? 87.385 -14.996 38.284 1.00 18.90 460 SER B O 1
ATOM 7877 N N . ALA B 1 439 ? 85.619 -14.477 39.602 1.00 18.65 461 ALA B N 1
ATOM 7878 C CA . ALA B 1 439 ? 85.537 -15.803 40.216 1.00 18.45 461 ALA B CA 1
ATOM 7879 C C . ALA B 1 439 ? 84.912 -16.862 39.329 1.00 17.93 461 ALA B C 1
ATOM 7880 O O . ALA B 1 439 ? 85.445 -17.969 39.232 1.00 19.20 461 ALA B O 1
ATOM 7882 N N . CYS B 1 440 ? 83.791 -16.561 38.675 1.00 16.02 462 CYS B N 1
ATOM 7883 C CA . CYS B 1 440 ? 83.133 -17.556 37.839 1.00 14.11 462 CYS B CA 1
ATOM 7884 C C . CYS B 1 440 ? 83.674 -17.718 36.434 1.00 13.03 462 CYS B C 1
ATOM 7885 O O . CYS B 1 440 ? 83.576 -18.793 35.864 1.00 12.53 462 CYS B O 1
ATOM 7888 N N . ASP B 1 441 ? 84.204 -16.655 35.855 1.00 11.00 463 ASP B N 1
ATOM 7889 C CA . ASP B 1 441 ? 84.640 -16.729 34.472 1.00 10.02 463 ASP B CA 1
ATOM 7890 C C . ASP B 1 441 ? 85.823 -17.662 34.220 1.00 8.94 463 ASP B C 1
ATOM 7891 O O . ASP B 1 441 ? 86.747 -17.780 35.043 1.00 8.76 463 ASP B O 1
ATOM 7896 N N . LEU B 1 442 ? 85.783 -18.316 33.078 1.00 7.27 464 LEU B N 1
ATOM 7897 C CA A LEU B 1 442 ? 86.914 -19.088 32.647 0.50 6.57 464 LEU B CA 1
ATOM 7898 C CA B LEU B 1 442 ? 86.923 -19.066 32.604 0.50 7.39 464 LEU B CA 1
ATOM 7899 C C . LEU B 1 442 ? 87.985 -18.013 32.368 1.00 6.54 464 LEU B C 1
ATOM 7900 O O . LEU B 1 442 ? 87.706 -16.998 31.693 1.00 7.11 464 LEU B O 1
ATOM 7909 N N . PRO B 1 443 ? 89.171 -18.217 32.901 1.00 4.97 465 PRO B N 1
ATOM 7910 C CA . PRO B 1 443 ? 90.190 -17.222 32.727 1.00 4.56 465 PRO B CA 1
ATOM 7911 C C . PRO B 1 443 ? 90.819 -17.189 31.331 1.00 4.02 465 PRO B C 1
ATOM 7912 O O . PRO B 1 443 ? 90.927 -18.229 30.649 1.00 3.16 465 PRO B O 1
ATOM 7916 N N . GLN B 1 444 ? 91.230 -15.994 30.956 1.00 3.24 466 GLN B N 1
ATOM 7917 C CA . GLN B 1 444 ? 92.031 -15.798 29.759 1.00 4.11 466 GLN B CA 1
ATOM 7918 C C . GLN B 1 444 ? 93.336 -16.539 29.954 1.00 4.67 466 GLN B C 1
ATOM 7919 O O . GLN B 1 444 ? 93.766 -16.776 31.087 1.00 4.60 466 GLN B O 1
ATOM 7925 N N . GLY B 1 445 ? 93.968 -16.910 28.849 1.00 5.57 467 GLY B N 1
ATOM 7926 C CA . GLY B 1 445 ? 95.266 -17.560 28.920 1.00 5.99 467 GLY B CA 1
ATOM 7927 C C . GLY B 1 445 ? 95.261 -19.032 28.617 1.00 5.91 467 GLY B C 1
ATOM 7928 O O . GLY B 1 445 ? 96.313 -19.663 28.612 1.00 6.65 467 GLY B O 1
ATOM 7929 N N . LEU B 1 446 ? 94.090 -19.590 28.355 1.00 6.77 468 LEU B N 1
ATOM 7930 C CA . LEU B 1 446 ? 93.987 -20.996 28.002 1.00 7.44 468 LEU B CA 1
ATOM 7931 C C . LEU B 1 446 ? 94.360 -21.197 26.539 1.00 8.67 468 LEU B C 1
ATOM 7932 O O . LEU B 1 446 ? 94.237 -20.272 25.729 1.00 9.76 468 LEU B O 1
ATOM 7937 N N . ASP B 1 447 ? 94.800 -22.405 26.194 1.00 8.04 469 ASP B N 1
ATOM 7938 C CA . ASP B 1 447 ? 95.120 -22.700 24.814 1.00 8.21 469 ASP B CA 1
ATOM 7939 C C . ASP B 1 447 ? 94.098 -23.683 24.289 1.00 8.09 469 ASP B C 1
ATOM 7940 O O . ASP B 1 447 ? 93.101 -23.982 24.949 1.00 7.22 469 ASP B O 1
ATOM 7945 N N . GLU B 1 448 ? 94.307 -24.167 23.080 1.00 7.31 470 GLU B N 1
ATOM 7946 C CA . GLU B 1 448 ? 93.362 -25.099 22.501 1.00 7.83 470 GLU B CA 1
ATOM 7947 C C . GLU B 1 448 ? 93.064 -26.273 23.445 1.00 7.45 470 GLU B C 1
ATOM 7948 O O . GLU B 1 448 ? 91.905 -26.624 23.657 1.00 6.58 470 GLU B O 1
ATOM 7954 N N . THR B 1 449 ? 94.121 -26.880 23.975 1.00 7.29 471 THR B N 1
ATOM 7955 C CA . THR B 1 449 ? 93.990 -28.086 24.778 1.00 7.89 471 THR B CA 1
ATOM 7956 C C . THR B 1 449 ? 93.253 -27.789 26.069 1.00 7.14 471 THR B C 1
ATOM 7957 O O . THR B 1 449 ? 92.306 -28.476 26.395 1.00 6.43 471 THR B O 1
ATOM 7961 N N . SER B 1 450 ? 93.694 -26.775 26.806 1.00 7.21 472 SER B N 1
ATOM 7962 C CA . SER B 1 450 ? 93.037 -26.465 28.082 1.00 7.42 472 SER B CA 1
ATOM 7963 C C . SER B 1 450 ? 91.638 -25.896 27.932 1.00 7.09 472 SER B C 1
ATOM 7964 O O . SER B 1 450 ? 90.779 -26.120 28.791 1.00 6.59 472 SER B O 1
ATOM 7967 N N . PHE B 1 451 ? 91.378 -25.154 26.851 1.00 6.49 473 PHE B N 1
ATOM 7968 C CA . PHE B 1 451 ? 90.006 -24.669 26.608 1.00 6.28 473 PHE B CA 1
ATOM 7969 C C . PHE B 1 451 ? 89.082 -25.827 26.245 1.00 7.09 473 PHE B C 1
ATOM 7970 O O . PHE B 1 451 ? 87.934 -25.891 26.742 1.00 6.01 473 PHE B O 1
ATOM 7978 N N . ARG B 1 452 ? 89.578 -26.763 25.431 1.00 7.44 474 ARG B N 1
ATOM 7979 C CA . ARG B 1 452 ? 88.806 -27.957 25.094 1.00 7.44 474 ARG B CA 1
ATOM 7980 C C . ARG B 1 452 ? 88.422 -28.671 26.390 1.00 8.16 474 ARG B C 1
ATOM 7981 O O . ARG B 1 452 ? 87.270 -29.020 26.586 1.00 8.10 474 ARG B O 1
ATOM 7989 N N . GLU B 1 453 ? 89.392 -28.896 27.279 1.00 7.36 475 GLU B N 1
ATOM 7990 C CA . GLU B 1 453 ? 89.077 -29.561 28.551 1.00 8.43 475 GLU B CA 1
ATOM 7991 C C . GLU B 1 453 ? 88.021 -28.797 29.344 1.00 7.60 475 GLU B C 1
ATOM 7992 O O . GLU B 1 453 ? 87.102 -29.411 29.904 1.00 7.45 475 GLU B O 1
ATOM 7995 N N . ALA B 1 454 ? 88.137 -27.464 29.400 1.00 8.34 476 ALA B N 1
ATOM 7996 C CA . ALA B 1 454 ? 87.161 -26.646 30.134 1.00 8.02 476 ALA B CA 1
ATOM 7997 C C . ALA B 1 454 ? 85.743 -26.748 29.576 1.00 8.47 476 ALA B C 1
ATOM 7998 O O . ALA B 1 454 ? 84.787 -26.828 30.338 1.00 8.23 476 ALA B O 1
ATOM 8000 N N . VAL B 1 455 ? 85.603 -26.708 28.254 1.00 8.50 477 VAL B N 1
ATOM 8001 C CA A VAL B 1 455 ? 84.274 -26.765 27.653 0.50 8.35 477 VAL B CA 1
ATOM 8002 C CA B VAL B 1 455 ? 84.274 -26.786 27.622 0.50 8.69 477 VAL B CA 1
ATOM 8003 C C . VAL B 1 455 ? 83.665 -28.167 27.828 1.00 8.71 477 VAL B C 1
ATOM 8004 O O . VAL B 1 455 ? 82.489 -28.292 28.158 1.00 8.36 477 VAL B O 1
ATOM 8011 N N . ARG B 1 456 ? 84.488 -29.209 27.670 1.00 8.05 478 ARG B N 1
ATOM 8012 C CA . ARG B 1 456 ? 84.001 -30.560 27.842 1.00 8.58 478 ARG B CA 1
ATOM 8013 C C . ARG B 1 456 ? 83.499 -30.763 29.261 1.00 9.11 478 ARG B C 1
ATOM 8014 O O . ARG B 1 456 ? 82.474 -31.421 29.463 1.00 9.01 478 ARG B O 1
ATOM 8022 N N . LYS B 1 457 ? 84.219 -30.202 30.237 1.00 7.93 479 LYS B N 1
ATOM 8023 C CA . LYS B 1 457 ? 83.781 -30.255 31.614 1.00 8.74 479 LYS B CA 1
ATOM 8024 C C . LYS B 1 457 ? 82.525 -29.417 31.835 1.00 8.41 479 LYS B C 1
ATOM 8025 O O . LYS B 1 457 ? 81.593 -29.857 32.535 1.00 7.66 479 LYS B O 1
ATOM 8031 N N . GLU B 1 458 ? 82.496 -28.224 31.252 1.00 6.89 480 GLU B N 1
ATOM 8032 C CA . GLU B 1 458 ? 81.336 -27.335 31.417 1.00 7.37 480 GLU B CA 1
ATOM 8033 C C . GLU B 1 458 ? 80.030 -27.992 30.977 1.00 8.01 480 GLU B C 1
ATOM 8034 O O . GLU B 1 458 ? 78.984 -27.757 31.574 1.00 8.22 480 GLU B O 1
ATOM 8040 N N . ARG B 1 459 ? 80.074 -28.778 29.908 1.00 7.22 481 ARG B N 1
ATOM 8041 C CA . ARG B 1 459 ? 78.861 -29.458 29.462 1.00 8.64 481 ARG B CA 1
ATOM 8042 C C . ARG B 1 459 ? 78.264 -30.371 30.563 1.00 9.02 481 ARG B C 1
ATOM 8043 O O . ARG B 1 459 ? 77.032 -30.515 30.690 1.00 9.29 481 ARG B O 1
ATOM 8051 N N . SER B 1 460 ? 79.134 -30.987 31.363 1.00 8.84 482 SER B N 1
ATOM 8052 C CA . SER B 1 460 ? 78.640 -31.826 32.464 1.00 8.71 482 SER B CA 1
ATOM 8053 C C . SER B 1 460 ? 77.977 -30.940 33.509 1.00 8.73 482 SER B C 1
ATOM 8054 O O . SER B 1 460 ? 76.901 -31.270 33.992 1.00 7.28 482 SER B O 1
ATOM 8057 N N . TYR B 1 461 ? 78.612 -29.815 33.851 1.00 7.97 483 TYR B N 1
ATOM 8058 C CA . TYR B 1 461 ? 78.031 -28.933 34.871 1.00 8.52 483 TYR B CA 1
ATOM 8059 C C . TYR B 1 461 ? 76.747 -28.244 34.415 1.00 8.37 483 TYR B C 1
ATOM 8060 O O . TYR B 1 461 ? 75.847 -27.984 35.215 1.00 8.05 483 TYR B O 1
ATOM 8069 N N . GLU B 1 462 ? 76.662 -27.943 33.126 1.00 8.42 484 GLU B N 1
ATOM 8070 C CA . GLU B 1 462 ? 75.478 -27.281 32.633 1.00 7.70 484 GLU B CA 1
ATOM 8071 C C . GLU B 1 462 ? 74.349 -28.254 32.296 1.00 7.83 484 GLU B C 1
ATOM 8072 O O . GLU B 1 462 ? 73.160 -27.973 32.579 1.00 7.35 484 GLU B O 1
ATOM 8078 N N . LEU B 1 463 ? 74.724 -29.386 31.697 1.00 7.11 485 LEU B N 1
ATOM 8079 C CA . LEU B 1 463 ? 73.724 -30.288 31.110 1.00 7.12 485 LEU B CA 1
ATOM 8080 C C . LEU B 1 463 ? 73.546 -31.624 31.786 1.00 6.67 485 LEU B C 1
ATOM 8081 O O . LEU B 1 463 ? 72.865 -32.472 31.226 1.00 7.26 485 LEU B O 1
ATOM 8086 N N . SER B 1 464 ? 74.125 -31.823 32.969 1.00 6.78 486 SER B N 1
ATOM 8087 C CA . SER B 1 464 ? 74.089 -33.118 33.632 1.00 6.83 486 SER B CA 1
ATOM 8088 C C . SER B 1 464 ? 72.710 -33.756 33.601 1.00 7.69 486 SER B C 1
ATOM 8089 O O . SER B 1 464 ? 71.697 -33.097 33.871 1.00 6.70 486 SER B O 1
ATOM 8092 N N . PHE B 1 465 ? 72.671 -35.045 33.210 1.00 7.90 487 PHE B N 1
ATOM 8093 C CA . PHE B 1 465 ? 71.436 -35.855 33.255 1.00 7.91 487 PHE B CA 1
ATOM 8094 C C . PHE B 1 465 ? 70.384 -35.568 32.190 1.00 8.74 487 PHE B C 1
ATOM 8095 O O . PHE B 1 465 ? 69.376 -36.284 32.121 1.00 8.41 487 PHE B O 1
ATOM 8103 N N . GLU B 1 466 ? 70.638 -34.575 31.349 1.00 7.44 488 GLU B N 1
ATOM 8104 C CA . GLU B 1 466 ? 69.742 -34.209 30.267 1.00 7.94 488 GLU B CA 1
ATOM 8105 C C . GLU B 1 466 ? 69.942 -35.039 28.996 1.00 8.22 488 GLU B C 1
ATOM 8106 O O . GLU B 1 466 ? 69.371 -34.710 27.972 1.00 9.79 488 GLU B O 1
ATOM 8112 N N . GLY B 1 467 ? 70.823 -36.044 29.030 1.00 8.49 489 GLY B N 1
ATOM 8113 C CA . GLY B 1 467 ? 70.872 -37.008 27.928 1.00 9.21 489 GLY B CA 1
ATOM 8114 C C . GLY B 1 467 ? 71.935 -36.821 26.913 1.00 8.27 489 GLY B C 1
ATOM 8115 O O . GLY B 1 467 ? 71.880 -37.476 25.850 1.00 9.00 489 GLY B O 1
ATOM 8116 N N . HIS B 1 468 ? 72.910 -35.971 27.218 1.00 6.65 490 HIS B N 1
ATOM 8117 C CA . HIS B 1 468 ? 73.987 -35.675 26.272 1.00 7.24 490 HIS B CA 1
ATOM 8118 C C . HIS B 1 468 ? 75.330 -36.259 26.583 1.00 7.18 490 HIS B C 1
ATOM 8119 O O . HIS B 1 468 ? 76.147 -36.397 25.658 1.00 8.42 490 HIS B O 1
ATOM 8126 N N . ARG B 1 469 ? 75.564 -36.653 27.834 1.00 8.12 491 ARG B N 1
ATOM 8127 C CA . ARG B 1 469 ? 76.930 -37.016 28.223 1.00 7.21 491 ARG B CA 1
ATOM 8128 C C . ARG B 1 469 ? 77.497 -38.169 27.441 1.00 6.92 491 ARG B C 1
ATOM 8129 O O . ARG B 1 469 ? 78.637 -38.105 26.938 1.00 6.87 491 ARG B O 1
ATOM 8137 N N . ARG B 1 470 ? 76.728 -39.222 27.326 1.00 7.16 492 ARG B N 1
ATOM 8138 C CA . ARG B 1 470 ? 77.211 -40.415 26.636 1.00 7.72 492 ARG B CA 1
ATOM 8139 C C . ARG B 1 470 ? 77.474 -40.174 25.163 1.00 7.97 492 ARG B C 1
ATOM 8140 O O . ARG B 1 470 ? 78.548 -40.535 24.658 1.00 8.01 492 ARG B O 1
ATOM 8148 N N . GLN B 1 471 ? 76.561 -39.486 24.474 1.00 8.16 493 GLN B N 1
ATOM 8149 C CA . GLN B 1 471 ? 76.791 -39.163 23.072 1.00 8.61 493 GLN B CA 1
ATOM 8150 C C . GLN B 1 471 ? 77.962 -38.178 22.883 1.00 7.57 493 GLN B C 1
ATOM 8151 O O . GLN B 1 471 ? 78.662 -38.239 21.872 1.00 9.33 493 GLN B O 1
ATOM 8157 N N . ASP B 1 472 ? 78.185 -37.287 23.866 1.00 8.79 494 ASP B N 1
ATOM 8158 C CA . ASP B 1 472 ? 79.305 -36.364 23.876 1.00 7.86 494 ASP B CA 1
ATOM 8159 C C . ASP B 1 472 ? 80.601 -37.136 24.014 1.00 7.99 494 ASP B C 1
ATOM 8160 O O . ASP B 1 472 ? 81.521 -36.960 23.228 1.00 8.23 494 ASP B O 1
ATOM 8165 N N . LEU B 1 473 ? 80.678 -38.035 25.008 1.00 7.87 495 LEU B N 1
ATOM 8166 C CA . LEU B 1 473 ? 81.906 -38.860 25.164 1.00 7.46 495 LEU B CA 1
ATOM 8167 C C . LEU B 1 473 ? 82.212 -39.662 23.911 1.00 6.93 495 LEU B C 1
ATOM 8168 O O . LEU B 1 473 ? 83.342 -39.762 23.512 1.00 7.55 495 LEU B O 1
ATOM 8173 N N . ILE B 1 474 ? 81.172 -40.173 23.270 1.00 8.09 496 ILE B N 1
ATOM 8174 C CA . ILE B 1 474 ? 81.306 -40.909 22.024 1.00 7.33 496 ILE B CA 1
ATOM 8175 C C . ILE B 1 474 ? 81.817 -40.021 20.894 1.00 7.32 496 ILE B C 1
ATOM 8176 O O . ILE B 1 474 ? 82.795 -40.389 20.232 1.00 7.93 496 ILE B O 1
ATOM 8181 N N . ARG B 1 475 ? 81.219 -38.851 20.662 1.00 7.25 497 ARG B N 1
ATOM 8182 C CA . ARG B 1 475 ? 81.719 -37.981 19.575 1.00 8.06 497 ARG B CA 1
ATOM 8183 C C . ARG B 1 475 ? 83.127 -37.453 19.848 1.00 7.42 497 ARG B C 1
ATOM 8184 O O . ARG B 1 475 ? 83.872 -37.176 18.921 1.00 7.76 497 ARG B O 1
ATOM 8192 N N . TRP B 1 476 ? 83.518 -37.370 21.125 1.00 8.05 498 TRP B N 1
ATOM 8193 C CA . TRP B 1 476 ? 84.896 -37.015 21.495 1.00 7.63 498 TRP B CA 1
ATOM 8194 C C . TRP B 1 476 ? 85.881 -38.187 21.358 1.00 8.06 498 TRP B C 1
ATOM 8195 O O . TRP B 1 476 ? 87.097 -37.973 21.407 1.00 7.43 498 TRP B O 1
ATOM 8206 N N . GLY B 1 477 ? 85.365 -39.409 21.185 1.00 8.16 499 GLY B N 1
ATOM 8207 C CA . GLY B 1 477 ? 86.201 -40.608 21.040 1.00 8.28 499 GLY B CA 1
ATOM 8208 C C . GLY B 1 477 ? 86.779 -41.120 22.341 1.00 8.35 499 GLY B C 1
ATOM 8209 O O . GLY B 1 477 ? 87.766 -41.863 22.345 1.00 8.99 499 GLY B O 1
ATOM 8210 N N . ILE B 1 478 ? 86.155 -40.735 23.447 1.00 7.70 500 ILE B N 1
ATOM 8211 C CA . ILE B 1 478 ? 86.691 -41.058 24.786 1.00 7.31 500 ILE B CA 1
ATOM 8212 C C . ILE B 1 478 ? 85.683 -41.847 25.658 1.00 7.49 500 ILE B C 1
ATOM 8213 O O . ILE B 1 478 ? 85.840 -41.901 26.873 1.00 8.66 500 ILE B O 1
ATOM 8218 N N . TYR B 1 479 ? 84.715 -42.515 25.044 1.00 7.18 501 TYR B N 1
ATOM 8219 C CA . TYR B 1 479 ? 83.698 -43.206 25.852 1.00 6.80 501 TYR B CA 1
ATOM 8220 C C . TYR B 1 479 ? 84.297 -44.332 26.693 1.00 7.23 501 TYR B C 1
ATOM 8221 O O . TYR B 1 479 ? 84.228 -44.282 27.938 1.00 7.39 501 TYR B O 1
ATOM 8230 N N . TYR B 1 480 ? 84.940 -45.305 26.036 1.00 7.41 502 TYR B N 1
ATOM 8231 C CA . TYR B 1 480 ? 85.608 -46.404 26.763 1.00 7.38 502 TYR B CA 1
ATOM 8232 C C . TYR B 1 480 ? 86.634 -45.855 27.769 1.00 7.94 502 TYR B C 1
ATOM 8233 O O . TYR B 1 480 ? 86.635 -46.246 28.955 1.00 7.90 502 TYR B O 1
ATOM 8242 N N . LYS B 1 481 ? 87.495 -44.938 27.309 1.00 7.81 503 LYS B N 1
ATOM 8243 C CA . LYS B 1 481 ? 88.517 -44.330 28.170 1.00 8.17 503 LYS B CA 1
ATOM 8244 C C . LYS B 1 481 ? 87.894 -43.726 29.433 1.00 7.73 503 LYS B C 1
ATOM 8245 O O . LYS B 1 481 ? 88.448 -43.842 30.540 1.00 7.37 503 LYS B O 1
ATOM 8250 N N . THR B 1 482 ? 86.755 -43.060 29.252 1.00 8.22 504 THR B N 1
ATOM 8251 C CA . THR B 1 482 ? 86.059 -42.404 30.372 1.00 6.81 504 THR B CA 1
ATOM 8252 C C . THR B 1 482 ? 85.433 -43.373 31.362 1.00 6.69 504 THR B C 1
ATOM 8253 O O . THR B 1 482 ? 85.517 -43.178 32.570 1.00 6.31 504 THR B O 1
ATOM 8257 N N . VAL B 1 483 ? 84.850 -44.450 30.853 1.00 6.97 505 VAL B N 1
ATOM 8258 C CA . VAL B 1 483 ? 84.259 -45.484 31.702 1.00 7.27 505 VAL B CA 1
ATOM 8259 C C . VAL B 1 483 ? 85.396 -46.115 32.493 1.00 7.24 505 VAL B C 1
ATOM 8260 O O . VAL B 1 483 ? 85.287 -46.302 33.696 1.00 7.29 505 VAL B O 1
ATOM 8264 N N . GLN B 1 484 ? 86.499 -46.442 31.820 1.00 7.37 506 GLN B N 1
ATOM 8265 C CA . GLN B 1 484 ? 87.656 -47.019 32.503 1.00 6.75 506 GLN B CA 1
ATOM 8266 C C . GLN B 1 484 ? 88.212 -46.093 33.598 1.00 7.04 506 GLN B C 1
ATOM 8267 O O . GLN B 1 484 ? 88.468 -46.527 34.716 1.00 6.63 506 GLN B O 1
ATOM 8273 N N . ALA B 1 485 ? 88.365 -44.816 33.273 1.00 6.76 507 ALA B N 1
ATOM 8274 C CA . ALA B 1 485 ? 88.907 -43.862 34.213 1.00 7.59 507 ALA B CA 1
ATOM 8275 C C . ALA B 1 485 ? 87.986 -43.643 35.402 1.00 7.18 507 ALA B C 1
ATOM 8276 O O . ALA B 1 485 ? 88.441 -43.445 36.521 1.00 7.69 507 ALA B O 1
ATOM 8278 N N . THR B 1 486 ? 86.689 -43.651 35.149 1.00 6.81 508 THR B N 1
ATOM 8279 C CA . THR B 1 486 ? 85.704 -43.462 36.203 1.00 5.97 508 THR B CA 1
ATOM 8280 C C . THR B 1 486 ? 85.778 -44.621 37.190 1.00 6.31 508 THR B C 1
ATOM 8281 O O . THR B 1 486 ? 85.751 -44.405 38.412 1.00 5.58 508 THR B O 1
ATOM 8285 N N . ALA B 1 487 ? 85.880 -45.840 36.662 1.00 6.06 509 ALA B N 1
ATOM 8286 C CA . ALA B 1 487 ? 86.040 -47.017 37.501 1.00 6.42 509 ALA B CA 1
ATOM 8287 C C . ALA B 1 487 ? 87.229 -46.824 38.452 1.00 6.72 509 ALA B C 1
ATOM 8288 O O . ALA B 1 487 ? 87.127 -47.095 39.667 1.00 6.65 509 ALA B O 1
ATOM 8290 N N . LYS B 1 488 ? 88.350 -46.365 37.900 1.00 7.15 510 LYS B N 1
ATOM 8291 C CA . LYS B 1 488 ? 89.572 -46.133 38.683 1.00 7.64 510 LYS B CA 1
ATOM 8292 C C . LYS B 1 488 ? 89.368 -45.097 39.755 1.00 6.76 510 LYS B C 1
ATOM 8293 O O . LYS B 1 488 ? 89.766 -45.287 40.900 1.00 7.34 510 LYS B O 1
ATOM 8299 N N . GLU B 1 489 ? 88.790 -43.964 39.351 1.00 6.76 511 GLU B N 1
ATOM 8300 C CA . GLU B 1 489 ? 88.528 -42.870 40.279 1.00 7.56 511 GLU B CA 1
ATOM 8301 C C . GLU B 1 489 ? 87.594 -43.241 41.426 1.00 6.39 511 GLU B C 1
ATOM 8302 O O . GLU B 1 489 ? 87.847 -42.885 42.583 1.00 7.53 511 GLU B O 1
ATOM 8308 N N . LEU B 1 490 ? 86.547 -43.991 41.114 1.00 6.19 512 LEU B N 1
ATOM 8309 C CA . LEU B 1 490 ? 85.618 -44.483 42.141 1.00 6.19 512 LEU B CA 1
ATOM 8310 C C . LEU B 1 490 ? 86.342 -45.415 43.103 1.00 6.67 512 LEU B C 1
ATOM 8311 O O . LEU B 1 490 ? 86.093 -45.376 44.332 1.00 7.39 512 LEU B O 1
ATOM 8316 N N . GLY B 1 491 ? 87.260 -46.225 42.562 1.00 5.98 513 GLY B N 1
ATOM 8317 C CA . GLY B 1 491 ? 88.074 -47.130 43.393 1.00 7.03 513 GLY B CA 1
ATOM 8318 C C . GLY B 1 491 ? 88.952 -46.350 44.360 1.00 7.18 513 GLY B C 1
ATOM 8319 O O . GLY B 1 491 ? 89.101 -46.752 45.529 1.00 6.70 513 GLY B O 1
ATOM 8320 N N . TYR B 1 492 ? 89.537 -45.241 43.901 1.00 7.38 514 TYR B N 1
ATOM 8321 C CA . TYR B 1 492 ? 90.390 -44.431 44.766 1.00 8.23 514 TYR B CA 1
ATOM 8322 C C . TYR B 1 492 ? 89.549 -43.860 45.899 1.00 8.32 514 TYR B C 1
ATOM 8323 O O . TYR B 1 492 ? 89.956 -43.882 47.058 1.00 8.82 514 TYR B O 1
ATOM 8332 N N . TRP B 1 493 ? 88.369 -43.367 45.552 1.00 7.64 515 TRP B N 1
ATOM 8333 C CA . TRP B 1 493 ? 87.463 -42.782 46.530 1.00 7.14 515 TRP B CA 1
ATOM 8334 C C . TRP B 1 493 ? 86.976 -43.754 47.612 1.00 7.69 515 TRP B C 1
ATOM 8335 O O . TRP B 1 493 ? 86.991 -43.426 48.805 1.00 7.23 515 TRP B O 1
ATOM 8346 N N . TRP B 1 494 ? 86.604 -44.958 47.191 1.00 7.87 516 TRP B N 1
ATOM 8347 C CA . TRP B 1 494 ? 86.012 -45.965 48.067 1.00 8.15 516 TRP B CA 1
ATOM 8348 C C . TRP B 1 494 ? 86.960 -46.435 49.151 1.00 9.55 516 TRP B C 1
ATOM 8349 O O . TRP B 1 494 ? 88.108 -46.786 48.866 1.00 8.18 516 TRP B O 1
ATOM 8360 N N . GLU B 1 495 ? 86.503 -46.398 50.396 1.00 10.63 517 GLU B N 1
ATOM 8361 C CA . GLU B 1 495 ? 87.327 -46.844 51.517 1.00 12.22 517 GLU B CA 1
ATOM 8362 C C . GLU B 1 495 ? 86.735 -48.045 52.224 1.00 13.55 517 GLU B C 1
ATOM 8363 O O . GLU B 1 495 ? 87.345 -48.588 53.128 1.00 13.82 517 GLU B O 1
ATOM 8369 N N . GLY B 1 496 ? 85.569 -48.504 51.788 1.00 15.21 518 GLY B N 1
ATOM 8370 C CA . GLY B 1 496 ? 84.943 -49.637 52.443 1.00 16.22 518 GLY B CA 1
ATOM 8371 C C . GLY B 1 496 ? 85.484 -50.942 51.914 1.00 16.53 518 GLY B C 1
ATOM 8372 O O . GLY B 1 496 ? 86.427 -50.980 51.125 1.00 16.24 518 GLY B O 1
ATOM 8373 N N . THR B 1 497 ? 84.884 -52.013 52.406 1.00 17.05 519 THR B N 1
ATOM 8374 C CA . THR B 1 497 ? 85.199 -53.340 51.956 1.00 16.92 519 THR B CA 1
ATOM 8375 C C . THR B 1 497 ? 84.559 -53.440 50.594 1.00 15.96 519 THR B C 1
ATOM 8376 O O . THR B 1 497 ? 83.674 -52.640 50.220 1.00 18.02 519 THR B O 1
ATOM 8380 N N . GLY B 1 498 ? 85.028 -54.381 49.800 1.00 13.95 520 GLY B N 1
ATOM 8381 C CA . GLY B 1 498 ? 84.474 -54.582 48.493 1.00 13.40 520 GLY B CA 1
ATOM 8382 C C . GLY B 1 498 ? 84.770 -53.430 47.556 1.00 12.23 520 GLY B C 1
ATOM 8383 O O . GLY B 1 498 ? 85.744 -52.688 47.729 1.00 10.24 520 GLY B O 1
ATOM 8384 N N . SER B 1 499 ? 83.898 -53.277 46.574 1.00 11.82 521 SER B N 1
ATOM 8385 C CA A SER B 1 499 ? 84.076 -52.252 45.573 0.50 11.78 521 SER B CA 1
ATOM 8386 C CA B SER B 1 499 ? 84.059 -52.294 45.532 0.50 11.96 521 SER B CA 1
ATOM 8387 C C . SER B 1 499 ? 82.870 -51.337 45.456 1.00 10.93 521 SER B C 1
ATOM 8388 O O . SER B 1 499 ? 81.738 -51.700 45.826 1.00 10.33 521 SER B O 1
ATOM 8393 N N . PRO B 1 500 ? 83.112 -50.122 44.967 1.00 8.81 522 PRO B N 1
ATOM 8394 C CA . PRO B 1 500 ? 81.947 -49.281 44.791 1.00 8.07 522 PRO B CA 1
ATOM 8395 C C . PRO B 1 500 ? 81.149 -49.777 43.582 1.00 7.42 522 PRO B C 1
ATOM 8396 O O . PRO B 1 500 ? 81.694 -50.474 42.722 1.00 7.66 522 PRO B O 1
ATOM 8400 N N . ASN B 1 501 ? 79.888 -49.380 43.492 1.00 7.06 523 ASN B N 1
ATOM 8401 C CA . ASN B 1 501 ? 79.043 -49.736 42.350 1.00 6.78 523 ASN B CA 1
ATOM 8402 C C . ASN B 1 501 ? 79.474 -49.028 41.076 1.00 5.89 523 ASN B C 1
ATOM 8403 O O . ASN B 1 501 ? 79.517 -47.794 41.006 1.00 5.57 523 ASN B O 1
ATOM 8408 N N . TYR B 1 502 ? 79.809 -49.801 40.058 1.00 5.57 524 TYR B N 1
ATOM 8409 C CA . TYR B 1 502 ? 80.060 -49.216 38.729 1.00 6.53 524 TYR B CA 1
ATOM 8410 C C . TYR B 1 502 ? 80.067 -50.357 37.714 1.00 7.10 524 TYR B C 1
ATOM 8411 O O . TYR B 1 502 ? 81.050 -50.614 36.996 1.00 7.15 524 TYR B O 1
ATOM 8420 N N . SER B 1 503 ? 78.918 -51.016 37.658 1.00 7.25 525 SER B N 1
ATOM 8421 C CA . SER B 1 503 ? 78.712 -52.218 36.843 1.00 8.26 525 SER B CA 1
ATOM 8422 C C . SER B 1 503 ? 79.030 -52.041 35.367 1.00 7.24 525 SER B C 1
ATOM 8423 O O . SER B 1 503 ? 79.584 -52.938 34.712 1.00 7.43 525 SER B O 1
ATOM 8426 N N . VAL B 1 504 ? 78.748 -50.858 34.845 1.00 6.76 526 VAL B N 1
ATOM 8427 C CA . VAL B 1 504 ? 78.984 -50.558 33.449 1.00 6.01 526 VAL B CA 1
ATOM 8428 C C . VAL B 1 504 ? 80.436 -50.823 33.039 1.00 6.68 526 VAL B C 1
ATOM 8429 O O . VAL B 1 504 ? 80.677 -51.247 31.915 1.00 5.89 526 VAL B O 1
ATOM 8433 N N . ALA B 1 505 ? 81.404 -50.603 33.951 1.00 6.09 527 ALA B N 1
ATOM 8434 C CA . ALA B 1 505 ? 82.816 -50.878 33.603 1.00 6.20 527 ALA B CA 1
ATOM 8435 C C . ALA B 1 505 ? 83.082 -52.350 33.417 1.00 6.33 527 ALA B C 1
ATOM 8436 O O . ALA B 1 505 ? 84.006 -52.698 32.719 1.00 7.36 527 ALA B O 1
ATOM 8438 N N . THR B 1 506 ? 82.298 -53.227 34.038 1.00 6.16 528 THR B N 1
ATOM 8439 C CA . THR B 1 506 ? 82.515 -54.662 33.879 1.00 6.96 528 THR B CA 1
ATOM 8440 C C . THR B 1 506 ? 82.286 -55.144 32.443 1.00 7.14 528 THR B C 1
ATOM 8441 O O . THR B 1 506 ? 82.923 -56.082 31.989 1.00 6.26 528 THR B O 1
ATOM 8445 N N . TYR B 1 507 ? 81.365 -54.498 31.741 1.00 7.71 529 TYR B N 1
ATOM 8446 C CA . TYR B 1 507 ? 80.924 -54.930 30.419 1.00 8.57 529 TYR B CA 1
ATOM 8447 C C . TYR B 1 507 ? 81.276 -54.049 29.218 1.00 8.71 529 TYR B C 1
ATOM 8448 O O . TYR B 1 507 ? 81.266 -54.531 28.059 1.00 9.55 529 TYR B O 1
ATOM 8457 N N . THR B 1 508 ? 81.560 -52.770 29.446 1.00 8.47 530 THR B N 1
ATOM 8458 C CA . THR B 1 508 ? 81.796 -51.843 28.350 1.00 7.71 530 THR B CA 1
ATOM 8459 C C . THR B 1 508 ? 83.043 -52.250 27.584 1.00 8.44 530 THR B C 1
ATOM 8460 O O . THR B 1 508 ? 84.128 -52.415 28.163 1.00 8.65 530 THR B O 1
ATOM 8464 N N . GLU B 1 509 ? 82.866 -52.438 26.289 1.00 7.93 531 GLU B N 1
ATOM 8465 C CA . GLU B 1 509 ? 83.905 -52.923 25.411 1.00 8.99 531 GLU B CA 1
ATOM 8466 C C . GLU B 1 509 ? 84.263 -51.861 24.389 1.00 8.96 531 GLU B C 1
ATOM 8467 O O . GLU B 1 509 ? 83.423 -51.304 23.688 1.00 8.43 531 GLU B O 1
ATOM 8473 N N . GLU B 1 510 ? 85.546 -51.590 24.319 1.00 9.13 532 GLU B N 1
ATOM 8474 C CA . GLU B 1 510 ? 86.061 -50.600 23.412 1.00 9.88 532 GLU B CA 1
ATOM 8475 C C . GLU B 1 510 ? 85.832 -51.095 21.987 1.00 8.73 532 GLU B C 1
ATOM 8476 O O . GLU B 1 510 ? 86.110 -52.239 21.652 1.00 9.13 532 GLU B O 1
ATOM 8482 N N . GLY B 1 511 ? 85.355 -50.212 21.137 1.00 8.92 533 GLY B N 1
ATOM 8483 C CA . GLY B 1 511 ? 85.075 -50.580 19.748 1.00 9.51 533 GLY B CA 1
ATOM 8484 C C . GLY B 1 511 ? 83.734 -51.300 19.574 1.00 9.78 533 GLY B C 1
ATOM 8485 O O . GLY B 1 511 ? 83.376 -51.688 18.450 1.00 10.88 533 GLY B O 1
ATOM 8486 N N . LYS B 1 512 ? 82.982 -51.445 20.662 1.00 9.44 534 LYS B N 1
ATOM 8487 C CA . LYS B 1 512 ? 81.654 -52.036 20.617 1.00 8.80 534 LYS B CA 1
ATOM 8488 C C . LYS B 1 512 ? 80.597 -51.036 20.996 1.00 8.28 534 LYS B C 1
ATOM 8489 O O . LYS B 1 512 ? 79.780 -50.623 20.166 1.00 8.57 534 LYS B O 1
ATOM 8495 N N . HIS B 1 513 ? 80.644 -50.600 22.258 1.00 9.14 535 HIS B N 1
ATOM 8496 C CA . HIS B 1 513 ? 79.585 -49.791 22.853 1.00 8.48 535 HIS B CA 1
ATOM 8497 C C . HIS B 1 513 ? 79.535 -48.331 22.461 1.00 8.11 535 HIS B C 1
ATOM 8498 O O . HIS B 1 513 ? 78.739 -47.604 23.000 1.00 9.70 535 HIS B O 1
ATOM 8505 N N . GLU B 1 514 ? 80.322 -47.910 21.474 1.00 8.55 536 GLU B N 1
ATOM 8506 C CA . GLU B 1 514 ? 80.147 -46.547 20.948 1.00 8.33 536 GLU B CA 1
ATOM 8507 C C . GLU B 1 514 ? 78.910 -46.509 20.033 1.00 8.27 536 GLU B C 1
ATOM 8508 O O . GLU B 1 514 ? 78.501 -45.420 19.592 1.00 7.83 536 GLU B O 1
ATOM 8514 N N . LEU B 1 515 ? 78.351 -47.681 19.717 1.00 6.92 537 LEU B N 1
ATOM 8515 C CA . LEU B 1 515 ? 77.116 -47.779 18.940 1.00 7.49 537 LEU B CA 1
ATOM 8516 C C . LEU B 1 515 ? 76.236 -48.824 19.546 1.00 7.15 537 LEU B C 1
ATOM 8517 O O . LEU B 1 515 ? 76.717 -49.773 20.182 1.00 6.57 537 LEU B O 1
ATOM 8522 N N . PHE B 1 516 ? 74.934 -48.628 19.404 1.00 7.76 538 PHE B N 1
ATOM 8523 C CA . PHE B 1 516 ? 73.990 -49.718 19.659 1.00 8.44 538 PHE B CA 1
ATOM 8524 C C . PHE B 1 516 ? 74.004 -50.706 18.471 1.00 8.15 538 PHE B C 1
ATOM 8525 O O . PHE B 1 516 ? 74.384 -50.339 17.378 1.00 7.49 538 PHE B O 1
ATOM 8533 N N . PRO B 1 517 ? 73.604 -51.967 18.690 1.00 7.60 539 PRO B N 1
ATOM 8534 C CA . PRO B 1 517 ? 73.503 -52.896 17.582 1.00 7.35 539 PRO B CA 1
ATOM 8535 C C . PRO B 1 517 ? 72.320 -52.582 16.680 1.00 7.18 539 PRO B C 1
ATOM 8536 O O . PRO B 1 517 ? 71.338 -51.992 17.136 1.00 6.80 539 PRO B O 1
ATOM 8540 N N . ILE B 1 518 ? 72.445 -52.963 15.410 1.00 7.33 540 ILE B N 1
ATOM 8541 C CA . ILE B 1 518 ? 71.324 -52.982 14.506 1.00 6.60 540 ILE B CA 1
ATOM 8542 C C . ILE B 1 518 ? 70.431 -54.090 15.146 1.00 6.55 540 ILE B C 1
ATOM 8543 O O . ILE B 1 518 ? 70.931 -55.177 15.491 1.00 7.10 540 ILE B O 1
ATOM 8548 N N . PRO B 1 519 ? 69.137 -53.838 15.345 1.00 6.84 541 PRO B N 1
ATOM 8549 C CA . PRO B 1 519 ? 68.305 -54.858 15.996 1.00 6.49 541 PRO B CA 1
ATOM 8550 C C . PRO B 1 519 ? 68.325 -56.200 15.268 1.00 6.31 541 PRO B C 1
ATOM 8551 O O . PRO B 1 519 ? 68.238 -56.270 14.038 1.00 7.38 541 PRO B O 1
ATOM 8555 N N . GLN B 1 520 ? 68.451 -57.285 16.025 1.00 5.67 542 GLN B N 1
ATOM 8556 C CA . GLN B 1 520 ? 68.513 -58.618 15.437 1.00 5.80 542 GLN B CA 1
ATOM 8557 C C . GLN B 1 520 ? 67.321 -58.931 14.537 1.00 7.13 542 GLN B C 1
ATOM 8558 O O . GLN B 1 520 ? 67.478 -59.527 13.486 1.00 6.64 542 GLN B O 1
ATOM 8564 N N . ARG B 1 521 ? 66.143 -58.473 14.913 1.00 7.81 543 ARG B N 1
ATOM 8565 C CA . ARG B 1 521 ? 64.962 -58.723 14.080 1.00 9.34 543 ARG B CA 1
ATOM 8566 C C . ARG B 1 521 ? 65.182 -58.145 12.683 1.00 9.28 543 ARG B C 1
ATOM 8567 O O . ARG B 1 521 ? 64.867 -58.787 11.696 1.00 8.89 543 ARG B O 1
ATOM 8575 N N . ASP B 1 522 ? 65.690 -56.919 12.625 1.00 8.95 544 ASP B N 1
ATOM 8576 C CA . ASP B 1 522 ? 65.970 -56.243 11.353 1.00 9.31 544 ASP B CA 1
ATOM 8577 C C . ASP B 1 522 ? 67.137 -56.871 10.592 1.00 8.71 544 ASP B C 1
ATOM 8578 O O . ASP B 1 522 ? 67.052 -57.043 9.375 1.00 9.17 544 ASP B O 1
ATOM 8591 N N . ASP B 1 524 ? 67.824 -60.040 10.705 1.00 8.62 546 ASP B N 1
ATOM 8592 C CA . ASP B 1 524 ? 67.205 -61.258 10.196 1.00 9.03 546 ASP B CA 1
ATOM 8593 C C . ASP B 1 524 ? 66.290 -61.033 8.978 1.00 8.97 546 ASP B C 1
ATOM 8594 O O . ASP B 1 524 ? 66.157 -61.924 8.162 1.00 9.53 546 ASP B O 1
ATOM 8599 N N . LEU B 1 525 ? 65.640 -59.884 8.892 1.00 8.05 547 LEU B N 1
ATOM 8600 C CA . LEU B 1 525 ? 64.770 -59.572 7.760 1.00 8.22 547 LEU B CA 1
ATOM 8601 C C . LEU B 1 525 ? 65.462 -58.940 6.557 1.00 7.20 547 LEU B C 1
ATOM 8602 O O . LEU B 1 525 ? 64.916 -59.004 5.471 1.00 8.11 547 LEU B O 1
ATOM 8607 N N . CYS B 1 526 ? 66.655 -58.370 6.738 1.00 6.52 548 CYS B N 1
ATOM 8608 C CA . CYS B 1 526 ? 67.339 -57.574 5.694 1.00 6.12 548 CYS B CA 1
ATOM 8609 C C . CYS B 1 526 ? 68.699 -58.191 5.362 1.00 6.32 548 CYS B C 1
ATOM 8610 O O . CYS B 1 526 ? 69.736 -57.889 6.016 1.00 6.15 548 CYS B O 1
ATOM 8613 N N . ILE B 1 527 ? 68.686 -59.037 4.352 1.00 5.52 549 ILE B N 1
ATOM 8614 C CA . ILE B 1 527 ? 69.848 -59.818 3.983 1.00 6.00 549 ILE B CA 1
ATOM 8615 C C . ILE B 1 527 ? 71.107 -58.996 3.623 1.00 6.28 549 ILE B C 1
ATOM 8616 O O . ILE B 1 527 ? 72.206 -59.525 3.701 1.00 6.62 549 ILE B O 1
ATOM 8621 N N . GLN B 1 528 ? 70.951 -57.740 3.225 1.00 6.18 550 GLN B N 1
ATOM 8622 C CA . GLN B 1 528 ? 72.097 -56.902 2.864 1.00 6.45 550 GLN B CA 1
ATOM 8623 C C . GLN B 1 528 ? 72.731 -56.161 4.037 1.00 7.63 550 GLN B C 1
ATOM 8624 O O . GLN B 1 528 ? 73.752 -55.479 3.863 1.00 9.39 550 GLN B O 1
ATOM 8630 N N . PHE B 1 529 ? 72.127 -56.238 5.220 1.00 6.82 551 PHE B N 1
ATOM 8631 C CA . PHE B 1 529 ? 72.683 -55.534 6.341 1.00 6.22 551 PHE B CA 1
ATOM 8632 C C . PHE B 1 529 ? 73.951 -56.181 6.890 1.00 6.89 551 PHE B C 1
ATOM 8633 O O . PHE B 1 529 ? 74.172 -57.392 6.783 1.00 6.15 551 PHE B O 1
ATOM 8641 N N . ASN B 1 530 ? 74.766 -55.312 7.477 1.00 7.43 552 ASN B N 1
ATOM 8642 C CA . ASN B 1 530 ? 75.919 -55.696 8.262 1.00 8.54 552 ASN B CA 1
ATOM 8643 C C . ASN B 1 530 ? 75.695 -55.214 9.671 1.00 7.33 552 ASN B C 1
ATOM 8644 O O . ASN B 1 530 ? 75.209 -54.116 9.894 1.00 8.23 552 ASN B O 1
ATOM 8649 N N . GLN B 1 531 ? 76.041 -56.062 10.634 1.00 7.35 553 GLN B N 1
ATOM 8650 C CA . GLN B 1 531 ? 75.926 -55.699 12.032 1.00 7.06 553 GLN B CA 1
ATOM 8651 C C . GLN B 1 531 ? 77.079 -54.735 12.363 1.00 7.43 553 GLN B C 1
ATOM 8652 O O . GLN B 1 531 ? 78.139 -54.758 11.689 1.00 7.54 553 GLN B O 1
ATOM 8658 N N . ASN B 1 532 ? 76.877 -53.905 13.368 1.00 6.72 554 ASN B N 1
ATOM 8659 C CA . ASN B 1 532 ? 77.894 -52.946 13.806 1.00 7.62 554 ASN B CA 1
ATOM 8660 C C . ASN B 1 532 ? 79.128 -53.631 14.405 1.00 8.05 554 ASN B C 1
ATOM 8661 O O . ASN B 1 532 ? 79.060 -54.755 14.842 1.00 8.42 554 ASN B O 1
ATOM 8666 N N . PRO B 1 533 ? 80.256 -52.924 14.448 1.00 8.30 555 PRO B N 1
ATOM 8667 C CA . PRO B 1 533 ? 81.487 -53.542 14.963 1.00 9.43 555 PRO B CA 1
ATOM 8668 C C . PRO B 1 533 ? 81.336 -54.154 16.340 1.00 8.28 555 PRO B C 1
ATOM 8669 O O . PRO B 1 533 ? 80.807 -53.519 17.222 1.00 8.03 555 PRO B O 1
ATOM 8673 N N . LYS B 1 534 ? 81.787 -55.392 16.471 1.00 7.88 556 LYS B N 1
ATOM 8674 C CA . LYS B 1 534 ? 81.800 -56.154 17.733 1.00 9.03 556 LYS B CA 1
ATOM 8675 C C . LYS B 1 534 ? 80.449 -56.577 18.298 1.00 9.66 556 LYS B C 1
ATOM 8676 O O . LYS B 1 534 ? 80.380 -57.207 19.362 1.00 10.84 556 LYS B O 1
ATOM 8682 N N . TRP B 1 535 ? 79.385 -56.307 17.565 1.00 8.70 557 TRP B N 1
ATOM 8683 C CA . TRP B 1 535 ? 78.063 -56.739 17.961 1.00 8.95 557 TRP B CA 1
ATOM 8684 C C . TRP B 1 535 ? 77.684 -58.050 17.276 1.00 9.67 557 TRP B C 1
ATOM 8685 O O . TRP B 1 535 ? 78.278 -58.447 16.284 1.00 9.02 557 TRP B O 1
#

Foldseek 3Di:
DCLPDDPVRLLPQAFLVSLVVLLVVLLLLCLDCLCLPVLFFLQQAFFLWWAFDDQAQPDSNVNRLQNDDLQPPSLVVNLVSLVVSLASLQSSLVSCVVHLVRYDPLRVLSSLLSNLQSLQSNLSLLCCCQFAVWAFDHHNVCPDQLLPTGTDHSVVSLVSSLVSLVSSLVRFAQLVVDPSDPHQFQTAGNLLSLLVNLVSLLLCCFPPNNPVVSLVVSLVSLCCNVVVPRAADDLAPLVVLLQLLAVHGDSRWFRHKRFADDLDDPDDSHSWHQFLACQNAAEPADVPPAAGGNNRMWTQVVLVVVVVVLPLQQLSPQFKAQWHYYNDGTGGQLDDPPDDPVRSVVQVPDLQHSVQSNRSMGTHSSHNVPRYPDDGDHYNGTGRRMARPGTVLVSLLSNLLSCCSVVQFGDPSSQVSLLSQQCSSSSNDPDSPSRGDDPPDGSVRSNVVSLSVCCSRCPSNNCNQSVCLRNVCRLVRSVVSLVSQQVSHDDPDGHRNSSNVNDDRQANSHRWDRPVSVSHVNDDIGGPD/DCVPDDPVRLLPQAFLVSLVVLLVVLLLLCLDQLCLPVQFFLQQAFFLWWAFDDQAQPDSNVNRLQNDDLQPVSVVVNVVSLVVSLASLQSSLVSCVVHLVRYDPLRVLSSLLSNLQSLQSNLSLLCCCQFAVWAWDHHNVCPDQQLPTGTDHSVVSLVSSLVSLVSSLVRFAQLVVDPSDPHQFLTAGNLLSLLVNLVSLLLCCFPPNNPVVSLVVSLVSLCCNVVVPRAADDLALLVVLLCQLAVHGDSRWFRHKRFADDLDDPDPSHSWHQFLAQQNAAEPCDVPPAAGGNNRMWTLVVLVVVVVVLVLQQLSCQFKAQWHYDPDDTGGQLDDPPDDPVRSVVQVPDLQHSVQSNRSMGTHSNHNVPRPDDDGDHYNGTGRRMARPGTVLSSLLSNLLSCLSVVQFGDPSSQVSLLSQQCSSSSNDPDSPSRGDDPDDGSVRSNVVSLSSCCSRCPSRNCNLSSCLRNLCRLVRSVVSLVVQQVSHDDPDGHRNSSNVNDDRQPNSHRWDRPVSVSHPNDDIGGPD